Protein AF-0000000080304124 (afdb_homodimer)

Radius of gyration: 32.76 Å; Cα contacts (8 Å, |Δi|>4): 1963; chains: 2; bounding box: 152×89×114 Å

Nearest PDB structures (foldseek):
  5n1t-assembly1_A  TM=9.067E-01  e=3.310E-36  Thioalkalivibrio paradoxus ARh 1
  3vrd-assembly1_B  TM=9.019E-01  e=6.632E-35  Thermochromatium tepidum
  8dhk-assembly1_B  TM=8.134E-01  e=2.688E-25  Homo sapiens
  6oib-assembly1_A  TM=8.016E-01  e=7.015E-25  Homo sapiens
  3hyv-assembly1_A  TM=7.755E-01  e=7.352E-22  Aquifex aeolicus

InterPro domains:
  IPR023753 FAD/NAD(P)-binding domain [PF07992] (61-164)
  IPR036188 FAD/NAD(P)-binding domain superfamily [G3DSA:3.50.50.60] (61-379)
  IPR036188 FAD/NAD(P)-binding domain superfamily [G3DSA:3.50.50.60] (174-308)
  IPR036188 FAD/NAD(P)-binding domain superfamily [SSF51905] (61-391)
  IPR036188 FAD/NAD(P)-binding domain superfamily [SSF51905] (182-308)
  IPR049386 Sulfide dehydrogenase [flavocytochrome c] flavoprotein chain, central [PF21706] (197-297)
  IPR052541 Sulfide-quinone oxidoreductase [PTHR43755] (60-424)

Structure (mmCIF, N/CA/C/O backbone):
data_AF-0000000080304124-model_v1
#
loop_
_entity.id
_entity.type
_entity.pdbx_description
1 polymer 'Sulfide dehydrogenase'
#
loop_
_atom_site.group_PDB
_atom_site.id
_atom_site.type_symbol
_atom_site.label_atom_id
_atom_site.label_alt_id
_atom_site.label_comp_id
_atom_site.label_asym_id
_atom_site.label_entity_id
_atom_site.label_seq_id
_atom_site.pdbx_PDB_ins_code
_atom_site.Cartn_x
_atom_site.Cartn_y
_atom_site.Cartn_z
_atom_site.occupancy
_atom_site.B_iso_or_equiv
_atom_site.auth_seq_id
_atom_site.auth_comp_id
_atom_site.auth_asym_id
_atom_site.auth_atom_id
_atom_site.pdbx_PDB_model_num
ATOM 1 N N . MET A 1 1 ? -54.531 -46.344 76.938 1 23.44 1 MET A N 1
ATOM 2 C CA . MET A 1 1 ? -53.312 -47 77.438 1 23.44 1 MET A CA 1
ATOM 3 C C . MET A 1 1 ? -52.25 -47.125 76.312 1 23.44 1 MET A C 1
ATOM 5 O O . MET A 1 1 ? -51.469 -48.062 76.375 1 23.44 1 MET A O 1
ATOM 9 N N . ARG A 1 2 ? -52.5 -46.469 75.25 1 24.98 2 ARG A N 1
ATOM 10 C CA . ARG A 1 2 ? -52.188 -46.625 73.812 1 24.98 2 ARG A CA 1
ATOM 11 C C . ARG A 1 2 ? -50.719 -46.469 73.562 1 24.98 2 ARG A C 1
ATOM 13 O O . ARG A 1 2 ? -50.125 -45.438 73.875 1 24.98 2 ARG A O 1
ATOM 20 N N . PRO A 1 3 ? -50.031 -47.656 73.562 1 21.48 3 PRO A N 1
ATOM 21 C CA . PRO A 1 3 ? -48.656 -47.844 74 1 21.48 3 PRO A CA 1
ATOM 22 C C . PRO A 1 3 ? -47.656 -47.062 73.188 1 21.48 3 PRO A C 1
ATOM 24 O O . PRO A 1 3 ? -46.781 -46.375 73.688 1 21.48 3 PRO A O 1
ATOM 27 N N . ASP A 1 4 ? -47.219 -47.438 72.062 1 18.19 4 ASP A N 1
ATOM 28 C CA . ASP A 1 4 ? -46.094 -48.25 71.688 1 18.19 4 ASP A CA 1
ATOM 29 C C . ASP A 1 4 ? -45.031 -47.438 70.875 1 18.19 4 ASP A C 1
ATOM 31 O O . ASP A 1 4 ? -43.969 -47.938 70.625 1 18.19 4 ASP A O 1
ATOM 35 N N . ARG A 1 5 ? -45.344 -46.344 70.25 1 20.33 5 ARG A N 1
ATOM 36 C CA . ARG A 1 5 ? -44.812 -46.094 68.875 1 20.33 5 ARG A CA 1
ATOM 37 C C . ARG A 1 5 ? -43.375 -45.656 68.938 1 20.33 5 ARG A C 1
ATOM 39 O O . ARG A 1 5 ? -43.031 -44.562 68.5 1 20.33 5 ARG A O 1
ATOM 46 N N . ARG A 1 6 ? -42.656 -45.844 70.188 1 23.72 6 ARG A N 1
ATOM 47 C CA . ARG A 1 6 ? -41.469 -45.094 70.5 1 23.72 6 ARG A CA 1
ATOM 48 C C . ARG A 1 6 ? -40.406 -45.25 69.375 1 23.72 6 ARG A C 1
ATOM 50 O O . ARG A 1 6 ? -40.281 -46.312 68.812 1 23.72 6 ARG A O 1
ATOM 57 N N . ARG A 1 7 ? -39.656 -44.156 68.938 1 23.38 7 ARG A N 1
ATOM 58 C CA . ARG A 1 7 ? -38.906 -43.469 67.938 1 23.38 7 ARG A CA 1
ATOM 59 C C . ARG A 1 7 ? -37.5 -44 67.812 1 23.38 7 ARG A C 1
ATOM 61 O O . ARG A 1 7 ? -36.625 -43.656 68.562 1 23.38 7 ARG A O 1
ATOM 68 N N . LEU A 1 8 ? -37.281 -45.375 67.938 1 18.27 8 LEU A N 1
ATOM 69 C CA . LEU A 1 8 ? -35.906 -45.781 68.25 1 18.27 8 LEU A CA 1
ATOM 70 C C . LEU A 1 8 ? -34.938 -45.281 67.125 1 18.27 8 LEU A C 1
ATOM 72 O O . LEU A 1 8 ? -35.219 -45.469 65.938 1 18.27 8 LEU A O 1
ATOM 76 N N . VAL A 1 9 ? -33.875 -44.469 67.438 1 23.55 9 VAL A N 1
ATOM 77 C CA . VAL A 1 9 ? -32.844 -43.594 66.938 1 23.55 9 VAL A CA 1
ATOM 78 C C . VAL A 1 9 ? -31.703 -44.438 66.375 1 23.55 9 VAL A C 1
ATOM 80 O O . VAL A 1 9 ? -30.766 -43.906 65.75 1 23.55 9 VAL A O 1
ATOM 83 N N . ALA A 1 10 ? -31.906 -45.688 65.938 1 19.83 10 ALA A N 1
ATOM 84 C CA . ALA A 1 10 ? -30.656 -46.438 65.938 1 19.83 10 ALA A CA 1
ATOM 85 C C . ALA A 1 10 ? -29.641 -45.812 65 1 19.83 10 ALA A C 1
ATOM 87 O O . ALA A 1 10 ? -30.016 -45.188 64 1 19.83 10 ALA A O 1
ATOM 88 N N . ALA A 1 11 ? -28.344 -45.594 65.438 1 22.94 11 ALA A N 1
ATOM 89 C CA . ALA A 1 11 ? -27.047 -45 65.188 1 22.94 11 ALA A CA 1
ATOM 90 C C . ALA A 1 11 ? -26.359 -45.688 64 1 22.94 11 ALA A C 1
ATOM 92 O O . ALA A 1 11 ? -25.391 -46.438 64.188 1 22.94 11 ALA A O 1
ATOM 93 N N . LEU A 1 12 ? -27.078 -46.219 62.969 1 21.19 12 LEU A N 1
ATOM 94 C CA . LEU A 1 12 ? -26.312 -47.094 62.094 1 21.19 12 LEU A CA 1
ATOM 95 C C . LEU A 1 12 ? -25.078 -46.375 61.531 1 21.19 12 LEU A C 1
ATOM 97 O O . LEU A 1 12 ? -25.188 -45.281 61 1 21.19 12 LEU A O 1
ATOM 101 N N . ALA A 1 13 ? -23.797 -46.719 62.031 1 22.78 13 ALA A N 1
ATOM 102 C CA . ALA A 1 13 ? -22.406 -46.375 61.781 1 22.78 13 ALA A CA 1
ATOM 103 C C . ALA A 1 13 ? -21.984 -46.688 60.344 1 22.78 13 ALA A C 1
ATOM 105 O O . ALA A 1 13 ? -21.922 -47.844 59.969 1 22.78 13 ALA A O 1
ATOM 106 N N . ALA A 1 14 ? -22.625 -46.188 59.344 1 24.16 14 ALA A N 1
ATOM 107 C CA . ALA A 1 14 ? -22.312 -46.656 58 1 24.16 14 ALA A CA 1
ATOM 108 C C . ALA A 1 14 ? -20.844 -46.469 57.656 1 24.16 14 ALA A C 1
ATOM 110 O O . ALA A 1 14 ? -20.25 -45.438 58.031 1 24.16 14 ALA A O 1
ATOM 111 N N . GLY A 1 15 ? -20.078 -47.562 57.625 1 23.3 15 GLY A N 1
ATOM 112 C CA . GLY A 1 15 ? -18.672 -47.75 57.344 1 23.3 15 GLY A CA 1
ATOM 113 C C . GLY A 1 15 ? -18.188 -47 56.094 1 23.3 15 GLY A C 1
ATOM 114 O O . GLY A 1 15 ? -18.984 -46.719 55.219 1 23.3 15 GLY A O 1
ATOM 115 N N . PRO A 1 16 ? -17.047 -46.25 56.188 1 26.31 16 PRO A N 1
ATOM 116 C CA . PRO A 1 16 ? -16.484 -45.312 55.219 1 26.31 16 PRO A CA 1
ATOM 117 C C . PRO A 1 16 ? -16.078 -46 53.906 1 26.31 16 PRO A C 1
ATOM 119 O O . PRO A 1 16 ? -15.477 -47.062 53.906 1 26.31 16 PRO A O 1
ATOM 122 N N . GLY A 1 17 ? -17.094 -46.344 53 1 23.38 17 GLY A N 1
ATOM 123 C CA . GLY A 1 17 ? -16.672 -47 51.781 1 23.38 17 GLY A CA 1
ATOM 124 C C . GLY A 1 17 ? -15.523 -46.281 51.094 1 23.38 17 GLY A C 1
ATOM 125 O O . GLY A 1 17 ? -15.453 -45.031 51.094 1 23.38 17 GLY A O 1
ATOM 126 N N . LEU A 1 18 ? -14.297 -46.875 51.094 1 25.33 18 LEU A N 1
ATOM 127 C CA . LEU A 1 18 ? -13.023 -46.562 50.469 1 25.33 18 LEU A CA 1
ATOM 128 C C . LEU A 1 18 ? -13.203 -46.281 49 1 25.33 18 LEU A C 1
ATOM 130 O O . LEU A 1 18 ? -13.602 -47.188 48.25 1 25.33 18 LEU A O 1
ATOM 134 N N . LEU A 1 19 ? -13.961 -45.188 48.656 1 24.25 19 LEU A N 1
ATOM 135 C CA . LEU A 1 19 ? -14.023 -44.906 47.219 1 24.25 19 LEU A CA 1
ATOM 136 C C . LEU A 1 19 ? -12.625 -44.875 46.625 1 24.25 19 LEU A C 1
ATOM 138 O O . LEU A 1 19 ? -11.773 -44.094 47.031 1 24.25 19 LEU A O 1
ATOM 142 N N . ALA A 1 20 ? -12.055 -46.094 46.25 1 27.3 20 ALA A N 1
ATOM 143 C CA . ALA A 1 20 ? -10.82 -46.188 45.469 1 27.3 20 ALA A CA 1
ATOM 144 C C . ALA A 1 20 ? -10.859 -45.219 44.25 1 27.3 20 ALA A C 1
ATOM 146 O O . ALA A 1 20 ? -11.766 -45.312 43.438 1 27.3 20 ALA A O 1
ATOM 147 N N . GLY A 1 21 ? -10.555 -43.969 44.531 1 25.48 21 GLY A N 1
ATOM 148 C CA . GLY A 1 21 ? -10.445 -43 43.469 1 25.48 21 GLY A CA 1
ATOM 149 C C . GLY A 1 21 ? -9.703 -43.5 42.25 1 25.48 21 GLY A C 1
ATOM 150 O O . GLY A 1 21 ? -8.555 -43.938 42.375 1 25.48 21 GLY A O 1
ATOM 151 N N . CYS A 1 22 ? -10.453 -44.312 41.375 1 28.17 22 CYS A N 1
ATOM 152 C CA . CYS A 1 22 ? -9.797 -44.656 40.125 1 28.17 22 CYS A CA 1
ATOM 153 C C . CYS A 1 22 ? -9.141 -43.438 39.5 1 28.17 22 CYS A C 1
ATOM 155 O O . CYS A 1 22 ? -9.805 -42.438 39.219 1 28.17 22 CYS A O 1
ATOM 157 N N . ALA A 1 23 ? -7.934 -43.188 39.938 1 29.81 23 ALA A N 1
ATOM 158 C CA . ALA A 1 23 ? -7.129 -42.219 39.219 1 29.81 23 ALA A CA 1
ATOM 159 C C . ALA A 1 23 ? -7.207 -42.438 37.719 1 29.81 23 ALA A C 1
ATOM 161 O O . ALA A 1 23 ? -6.832 -43.5 37.219 1 29.81 23 ALA A O 1
ATOM 162 N N . VAL A 1 24 ? -8.328 -42 37.062 1 32.91 24 VAL A N 1
ATOM 163 C CA . VAL A 1 24 ? -8.242 -42.031 35.625 1 32.91 24 VAL A CA 1
ATOM 164 C C . VAL A 1 24 ? -6.879 -41.531 35.156 1 32.91 24 VAL A C 1
ATOM 166 O O . VAL A 1 24 ? -6.434 -40.469 35.594 1 32.91 24 VAL A O 1
ATOM 169 N N . PRO A 1 25 ? -6.023 -42.469 34.812 1 32.03 25 PRO A N 1
ATOM 170 C CA . PRO A 1 25 ? -4.723 -41.969 34.375 1 32.03 25 PRO A CA 1
ATOM 171 C C . PRO A 1 25 ? -4.848 -40.719 33.5 1 32.03 25 PRO A C 1
ATOM 173 O O . PRO A 1 25 ? -5.848 -40.531 32.781 1 32.03 25 PRO A O 1
ATOM 176 N N . VAL A 1 26 ? -4.402 -39.531 34.062 1 36.53 26 VAL A N 1
ATOM 177 C CA . VAL A 1 26 ? -4.195 -38.375 33.25 1 36.53 26 VAL A CA 1
ATOM 178 C C . VAL A 1 26 ? -3.605 -38.781 31.906 1 36.53 26 VAL A C 1
ATOM 180 O O . VAL A 1 26 ? -2.586 -39.469 31.844 1 36.53 26 VAL A O 1
ATOM 183 N N . PRO A 1 27 ? -4.57 -38.844 30.891 1 32.31 27 PRO A N 1
ATOM 184 C CA . PRO A 1 27 ? -3.953 -39.25 29.625 1 32.31 27 PRO A CA 1
ATOM 185 C C . PRO A 1 27 ? -2.586 -38.594 29.406 1 32.31 27 PRO A C 1
ATOM 187 O O . PRO A 1 27 ? -2.34 -37.469 29.906 1 32.31 27 PRO A O 1
ATOM 190 N N . ALA A 1 28 ? -1.519 -39.438 29.375 1 35.44 28 ALA A N 1
ATOM 191 C CA . ALA A 1 28 ? -0.162 -39.031 29.031 1 35.44 28 ALA A CA 1
ATOM 192 C C . ALA A 1 28 ? -0.179 -37.875 28.016 1 35.44 28 ALA A C 1
ATOM 194 O O . ALA A 1 28 ? -1.067 -37.812 27.172 1 35.44 28 ALA A O 1
ATOM 195 N N . SER A 1 29 ? 0.308 -36.719 28.438 1 35.69 29 SER A N 1
ATOM 196 C CA . SER A 1 29 ? 0.538 -35.594 27.547 1 35.69 29 SER A CA 1
ATOM 197 C C . SER A 1 29 ? 0.961 -36.062 26.156 1 35.69 29 SER A C 1
ATOM 199 O O . SER A 1 29 ? 1.807 -36.969 26.016 1 35.69 29 SER A O 1
ATOM 201 N N . PRO A 1 30 ? 0.06 -36.062 25.156 1 35.84 30 PRO A N 1
ATOM 202 C CA . PRO A 1 30 ? 0.56 -36.562 23.875 1 35.84 30 PRO A CA 1
ATOM 203 C C . PRO A 1 30 ? 2.031 -36.25 23.656 1 35.84 30 PRO A C 1
ATOM 205 O O . PRO A 1 30 ? 2.549 -35.281 24.219 1 35.84 30 PRO A O 1
ATOM 208 N N . PRO A 1 31 ? 2.869 -37.281 23.328 1 35.56 31 PRO A N 1
ATOM 209 C CA . PRO A 1 31 ? 4.289 -37.031 23.062 1 35.56 31 PRO A CA 1
ATOM 210 C C . PRO A 1 31 ? 4.551 -35.719 22.359 1 35.56 31 PRO A C 1
ATOM 212 O O . PRO A 1 31 ? 3.676 -35.188 21.656 1 35.56 31 PRO A O 1
ATOM 215 N N . ALA A 1 32 ? 5.48 -34.938 22.906 1 38.25 32 ALA A N 1
ATOM 216 C CA . ALA A 1 32 ? 5.988 -33.688 22.297 1 38.25 32 ALA A CA 1
ATOM 217 C C . ALA A 1 32 ? 6.203 -33.875 20.797 1 38.25 32 ALA A C 1
ATOM 219 O O . ALA A 1 32 ? 6.715 -34.906 20.344 1 38.25 32 ALA A O 1
ATOM 220 N N . ALA A 1 33 ? 5.414 -33.281 19.891 1 44.91 33 ALA A N 1
ATOM 221 C CA . ALA A 1 33 ? 5.648 -33.312 18.453 1 44.91 33 ALA A CA 1
ATOM 222 C C . ALA A 1 33 ? 7.141 -33.344 18.141 1 44.91 33 ALA A C 1
ATOM 224 O O . ALA A 1 33 ? 7.941 -32.75 18.859 1 44.91 33 ALA A O 1
ATOM 225 N N . PRO A 1 34 ? 7.707 -34.344 17.406 1 44.69 34 PRO A N 1
ATOM 226 C CA . PRO A 1 34 ? 9.133 -34.375 17.047 1 44.69 34 PRO A CA 1
ATOM 227 C C . PRO A 1 34 ? 9.648 -32.969 16.672 1 44.69 34 PRO A C 1
ATOM 229 O O . PRO A 1 34 ? 8.891 -32.156 16.172 1 44.69 34 PRO A O 1
ATOM 232 N N . VAL A 1 35 ? 10.836 -32.594 17.312 1 44.41 35 VAL A N 1
ATOM 233 C CA . VAL A 1 35 ? 11.547 -31.359 17.031 1 44.41 35 VAL A CA 1
ATOM 234 C C . VAL A 1 35 ? 11.742 -31.203 15.523 1 44.41 35 VAL A C 1
ATOM 236 O O . VAL A 1 35 ? 12.352 -32.062 14.875 1 44.41 35 VAL A O 1
ATOM 239 N N . PRO A 1 36 ? 10.922 -30.391 14.938 1 52.56 36 PRO A N 1
ATOM 240 C CA . PRO A 1 36 ? 11.109 -30.219 13.492 1 52.56 36 PRO A CA 1
ATOM 241 C C . PRO A 1 36 ? 12.57 -29.969 13.117 1 52.56 36 PRO A C 1
ATOM 243 O O . PRO A 1 36 ? 13.336 -29.453 13.93 1 52.56 36 PRO A O 1
ATOM 246 N N . PRO A 1 37 ? 13.141 -30.734 12.148 1 57.66 37 PRO A N 1
ATOM 247 C CA . PRO A 1 37 ? 14.484 -30.438 11.656 1 57.66 37 PRO A CA 1
ATOM 248 C C . PRO A 1 37 ? 14.773 -28.938 11.57 1 57.66 37 PRO A C 1
ATOM 250 O O . PRO A 1 37 ? 13.844 -28.125 11.516 1 57.66 37 PRO A O 1
ATOM 253 N N . PRO A 1 38 ? 16.125 -28.625 11.859 1 59.44 38 PRO A N 1
ATOM 254 C CA . PRO A 1 38 ? 16.5 -27.219 11.812 1 59.44 38 PRO A CA 1
ATOM 255 C C . PRO A 1 38 ? 16 -26.516 10.547 1 59.44 38 PRO A C 1
ATOM 257 O O . PRO A 1 38 ? 15.969 -27.125 9.477 1 59.44 38 PRO A O 1
ATOM 260 N N . ALA A 1 39 ? 15.469 -25.438 10.703 1 66.25 39 ALA A N 1
ATOM 261 C CA . ALA A 1 39 ? 14.922 -24.609 9.625 1 66.25 39 ALA A CA 1
ATOM 262 C C . ALA A 1 39 ? 15.969 -24.344 8.555 1 66.25 39 ALA A C 1
ATOM 264 O O . ALA A 1 39 ? 17.141 -24.109 8.859 1 66.25 39 ALA A O 1
ATOM 265 N N . PRO A 1 40 ? 15.688 -24.609 7.285 1 72 40 PRO A N 1
ATOM 266 C CA . PRO A 1 40 ? 16.609 -24.281 6.203 1 72 40 PRO A CA 1
ATOM 267 C C . PRO A 1 40 ? 17.031 -22.812 6.215 1 72 40 PRO A C 1
ATOM 269 O O . PRO A 1 40 ? 16.312 -21.969 6.762 1 72 40 PRO A O 1
ATOM 272 N N . PRO A 1 41 ? 18.281 -22.609 5.727 1 77.25 41 PRO A N 1
ATOM 273 C CA . PRO A 1 41 ? 18.734 -21.219 5.656 1 77.25 41 PRO A CA 1
ATOM 274 C C . PRO A 1 41 ? 17.812 -20.344 4.805 1 77.25 41 PRO A C 1
ATOM 276 O O . PRO A 1 41 ? 17.344 -20.781 3.75 1 77.25 41 PRO A O 1
ATOM 279 N N . ARG A 1 42 ? 17.562 -19.219 5.242 1 84.19 42 ARG A N 1
ATOM 280 C CA . ARG A 1 42 ? 16.719 -18.266 4.551 1 84.19 42 ARG A CA 1
ATOM 281 C C . ARG A 1 42 ? 17.484 -17.578 3.422 1 84.19 42 ARG A C 1
ATOM 283 O O . ARG A 1 42 ? 18.688 -17.328 3.541 1 84.19 42 ARG A O 1
ATOM 290 N N . PRO A 1 43 ? 16.734 -17.328 2.385 1 82.44 43 PRO A N 1
ATOM 291 C CA . PRO A 1 43 ? 17.344 -16.516 1.331 1 82.44 43 PRO A CA 1
ATOM 292 C C . PRO A 1 43 ? 17.844 -15.172 1.841 1 82.44 43 PRO A C 1
ATOM 294 O O . PRO A 1 43 ? 17.281 -14.617 2.783 1 82.44 43 PRO A O 1
ATOM 297 N N . PHE A 1 44 ? 18.828 -14.617 1.128 1 81.19 44 PHE A N 1
ATOM 298 C CA . PHE A 1 44 ? 19.547 -13.398 1.506 1 81.19 44 PHE A CA 1
ATOM 299 C C . PHE A 1 44 ? 18.594 -12.219 1.621 1 81.19 44 PHE A C 1
ATOM 301 O O . PHE A 1 44 ? 18.703 -11.406 2.537 1 81.19 44 PHE A O 1
ATOM 308 N N . MET A 1 45 ? 17.594 -12.156 0.871 1 82.12 45 MET A N 1
ATOM 309 C CA . MET A 1 45 ? 16.75 -10.969 0.776 1 82.12 45 MET A CA 1
ATOM 310 C C . MET A 1 45 ? 15.578 -11.062 1.756 1 82.12 45 MET A C 1
ATOM 312 O O . MET A 1 45 ? 14.75 -10.148 1.823 1 82.12 45 MET A O 1
ATOM 316 N N . ILE A 1 46 ? 15.508 -12.133 2.564 1 83.38 46 ILE A N 1
ATOM 317 C CA . ILE A 1 46 ? 14.461 -12.242 3.574 1 83.38 46 ILE A CA 1
ATOM 318 C C . ILE A 1 46 ? 14.977 -11.695 4.906 1 83.38 46 ILE A C 1
ATOM 320 O O . ILE A 1 46 ? 15.891 -12.258 5.504 1 83.38 46 ILE A O 1
ATOM 324 N N . GLY A 1 47 ? 14.367 -10.648 5.344 1 82 47 GLY A N 1
ATOM 325 C CA . GLY A 1 47 ? 14.766 -10.008 6.59 1 82 47 GLY A CA 1
ATOM 326 C C . GLY A 1 47 ? 14.156 -10.664 7.816 1 82 47 GLY A C 1
ATOM 327 O O . GLY A 1 47 ? 13.195 -11.43 7.703 1 82 47 GLY A O 1
ATOM 328 N N . SER A 1 48 ? 14.875 -10.438 8.953 1 83.12 48 SER A N 1
ATOM 329 C CA . SER A 1 48 ? 14.391 -10.836 10.266 1 83.12 48 SER A CA 1
ATOM 330 C C . SER A 1 48 ? 14.75 -9.797 11.32 1 83.12 48 SER A C 1
ATOM 332 O O . SER A 1 48 ? 15.844 -9.234 11.305 1 83.12 48 SER A O 1
ATOM 334 N N . PRO A 1 49 ? 13.75 -9.5 12.203 1 84.44 49 PRO A N 1
ATOM 335 C CA . PRO A 1 49 ? 13.984 -8.422 13.172 1 84.44 49 PRO A CA 1
ATOM 336 C C . PRO A 1 49 ? 15.266 -8.617 13.977 1 84.44 49 PRO A C 1
ATOM 338 O O . PRO A 1 49 ? 15.852 -7.648 14.453 1 84.44 49 PRO A O 1
ATOM 341 N N . GLY A 1 50 ? 15.789 -9.789 14.148 1 84.19 50 GLY A N 1
ATOM 342 C CA . GLY A 1 50 ? 16.938 -10.031 15.016 1 84.19 50 GLY A CA 1
ATOM 343 C C . GLY A 1 50 ? 18.266 -9.844 14.312 1 84.19 50 GLY A C 1
ATOM 344 O O . GLY A 1 50 ? 19.312 -9.906 14.938 1 84.19 50 GLY A O 1
ATOM 345 N N . GLN A 1 51 ? 18.172 -9.453 13.062 1 87.75 51 GLN A N 1
ATOM 346 C CA . GLN A 1 51 ? 19.406 -9.359 12.305 1 87.75 51 GLN A CA 1
ATOM 347 C C . GLN A 1 51 ? 19.672 -7.922 11.844 1 87.75 51 GLN A C 1
ATOM 349 O O . GLN A 1 51 ? 18.734 -7.109 11.789 1 87.75 51 GLN A O 1
ATOM 354 N N . ALA A 1 52 ? 20.984 -7.668 11.578 1 90.81 52 ALA A N 1
ATOM 355 C CA . ALA A 1 52 ? 21.328 -6.387 10.953 1 90.81 52 ALA A CA 1
ATOM 356 C C . ALA A 1 52 ? 20.812 -6.328 9.516 1 90.81 52 ALA A C 1
ATOM 358 O O . ALA A 1 52 ? 21.016 -7.262 8.742 1 90.81 52 ALA A O 1
ATOM 359 N N . LEU A 1 53 ? 20.047 -5.367 9.242 1 89.12 53 LEU A N 1
ATOM 360 C CA . LEU A 1 53 ? 19.531 -5.195 7.883 1 89.12 53 LEU A CA 1
ATOM 361 C C . LEU A 1 53 ? 20.672 -4.93 6.902 1 89.12 53 LEU A C 1
ATOM 363 O O . LEU A 1 53 ? 20.641 -5.41 5.766 1 89.12 53 LEU A O 1
ATOM 367 N N . MET A 1 54 ? 21.609 -4.117 7.348 1 83.38 54 MET A N 1
ATOM 368 C CA . MET A 1 54 ? 22.781 -3.793 6.555 1 83.38 54 MET A CA 1
ATOM 369 C C . MET A 1 54 ? 24.016 -3.637 7.445 1 83.38 54 MET A C 1
ATOM 371 O O . MET A 1 54 ? 23.922 -3.059 8.531 1 83.38 54 MET A O 1
ATOM 375 N N . PRO A 1 55 ? 25.078 -4.168 6.895 1 81.5 55 PRO A N 1
ATOM 376 C CA . PRO A 1 55 ? 26.297 -3.977 7.684 1 81.5 55 PRO A CA 1
ATOM 377 C C . PRO A 1 55 ? 26.734 -2.516 7.738 1 81.5 55 PRO A C 1
ATOM 379 O O . PRO A 1 55 ? 26.438 -1.739 6.828 1 81.5 55 PRO A O 1
ATOM 382 N N . ARG A 1 56 ? 27.328 -2.172 8.859 1 82.94 56 ARG A N 1
ATOM 383 C CA . ARG A 1 56 ? 27.859 -0.819 8.984 1 82.94 56 ARG A CA 1
ATOM 384 C C . ARG A 1 56 ? 29.141 -0.657 8.164 1 82.94 56 ARG A C 1
ATOM 386 O O . ARG A 1 56 ? 30.047 -1.479 8.258 1 82.94 56 ARG A O 1
ATOM 393 N N . GLY A 1 57 ? 29.047 0.24 7.27 1 82.25 57 GLY A N 1
ATOM 394 C CA . GLY A 1 57 ? 30.25 0.578 6.523 1 82.25 57 GLY A CA 1
ATOM 395 C C . GLY A 1 57 ? 31.016 1.744 7.121 1 82.25 57 GLY A C 1
ATOM 396 O O . GLY A 1 57 ? 30.781 2.121 8.273 1 82.25 57 GLY A O 1
ATOM 397 N N . SER A 1 58 ? 31.969 2.234 6.395 1 89.38 58 SER A N 1
ATOM 398 C CA . SER A 1 58 ? 32.812 3.35 6.84 1 89.38 58 SER A CA 1
ATOM 399 C C . SER A 1 58 ? 32.094 4.684 6.602 1 89.38 58 SER A C 1
ATOM 401 O O . SER A 1 58 ? 32.406 5.676 7.266 1 89.38 58 SER A O 1
ATOM 403 N N . ALA A 1 59 ? 31.188 4.723 5.777 1 94.19 59 ALA A N 1
ATOM 404 C CA . ALA A 1 59 ? 30.484 5.957 5.465 1 94.19 59 ALA A CA 1
ATOM 405 C C . ALA A 1 59 ? 29.469 6.301 6.559 1 94.19 59 ALA A C 1
ATOM 407 O O . ALA A 1 59 ? 28.859 5.41 7.148 1 94.19 59 ALA A O 1
ATOM 408 N N . PRO A 1 60 ? 29.438 7.613 6.844 1 97.25 60 PRO A N 1
ATOM 409 C CA . PRO A 1 60 ? 28.344 7.98 7.746 1 97.25 60 PRO A CA 1
ATOM 410 C C . PRO A 1 60 ? 26.969 7.57 7.207 1 97.25 60 PRO A C 1
ATOM 412 O O . PRO A 1 60 ? 26.734 7.66 6.004 1 97.25 60 PRO A O 1
ATOM 415 N N . ARG A 1 61 ? 26.172 7.098 8.062 1 97.75 61 ARG A N 1
ATOM 416 C CA . ARG A 1 61 ? 24.844 6.637 7.66 1 97.75 61 ARG A CA 1
ATOM 417 C C . ARG A 1 61 ? 23.766 7.555 8.203 1 97.75 61 ARG A C 1
ATOM 419 O O . ARG A 1 61 ? 23.719 7.824 9.406 1 97.75 61 ARG A O 1
ATOM 426 N N . VAL A 1 62 ? 22.906 8.023 7.316 1 98.75 62 VAL A N 1
ATOM 427 C CA . VAL A 1 62 ? 21.688 8.742 7.691 1 98.75 62 VAL A CA 1
ATOM 428 C C . VAL A 1 62 ? 20.469 7.883 7.406 1 98.75 62 VAL A C 1
ATOM 430 O O . VAL A 1 62 ? 20.266 7.426 6.277 1 98.75 62 VAL A O 1
ATOM 433 N N . VAL A 1 63 ? 19.656 7.609 8.414 1 98.75 63 VAL A N 1
ATOM 434 C CA . VAL A 1 63 ? 18.422 6.848 8.273 1 98.75 63 VAL A CA 1
ATOM 435 C C . VAL A 1 63 ? 17.219 7.797 8.305 1 98.75 63 VAL A C 1
ATOM 437 O O . VAL A 1 63 ? 17.109 8.625 9.203 1 98.75 63 VAL A O 1
ATOM 440 N N . VAL A 1 64 ? 16.438 7.777 7.281 1 98.94 64 VAL A N 1
ATOM 441 C CA . VAL A 1 64 ? 15.195 8.547 7.18 1 98.94 64 VAL A CA 1
ATOM 442 C C . VAL A 1 64 ? 14 7.621 7.375 1 98.94 64 VAL A C 1
ATOM 444 O O . VAL A 1 64 ? 13.789 6.691 6.59 1 98.94 64 VAL A O 1
ATOM 447 N N . CYS A 1 65 ? 13.203 7.852 8.414 1 98.81 65 CYS A N 1
ATOM 448 C CA . CYS A 1 65 ? 12.039 7.027 8.711 1 98.81 65 CYS A CA 1
ATOM 449 C C . CYS A 1 65 ? 10.75 7.738 8.32 1 98.81 65 CYS A C 1
ATOM 451 O O . CYS A 1 65 ? 10.352 8.711 8.961 1 98.81 65 CYS A O 1
ATOM 453 N N . GLY A 1 66 ? 10.07 7.18 7.34 1 98.44 66 GLY A N 1
ATOM 454 C CA . GLY A 1 66 ? 8.867 7.777 6.777 1 98.44 66 GLY A CA 1
ATOM 455 C C . GLY A 1 66 ? 9.086 8.367 5.395 1 98.44 66 GLY A C 1
ATOM 456 O O . GLY A 1 66 ? 9.922 9.266 5.223 1 98.44 66 GLY A O 1
ATOM 457 N N . GLY A 1 67 ? 8.312 7.895 4.457 1 98.25 67 GLY A N 1
ATOM 458 C CA . GLY A 1 67 ? 8.484 8.305 3.074 1 98.25 67 GLY A CA 1
ATOM 459 C C . GLY A 1 67 ? 7.402 9.258 2.598 1 98.25 67 GLY A C 1
ATOM 460 O O . GLY A 1 67 ? 6.945 9.164 1.457 1 98.25 67 GLY A O 1
ATOM 461 N N . GLY A 1 68 ? 6.898 10.148 3.465 1 98.12 68 GLY A N 1
ATOM 462 C CA . GLY A 1 68 ? 6.031 11.234 3.027 1 98.12 68 GLY A CA 1
ATOM 463 C C . GLY A 1 68 ? 6.785 12.359 2.34 1 98.12 68 GLY A C 1
ATOM 464 O O . GLY A 1 68 ? 7.93 12.18 1.918 1 98.12 68 GLY A O 1
ATOM 465 N N . TRP A 1 69 ? 6.176 13.5 2.221 1 98.56 69 TRP A N 1
ATOM 466 C CA . TRP A 1 69 ? 6.742 14.656 1.529 1 98.56 69 TRP A CA 1
ATOM 467 C C . TRP A 1 69 ? 8.07 15.062 2.152 1 98.56 69 TRP A C 1
ATOM 469 O O . TRP A 1 69 ? 9.031 15.359 1.439 1 98.56 69 TRP A O 1
ATOM 479 N N . GLY A 1 70 ? 8.125 15.07 3.447 1 98.81 70 GLY A N 1
ATOM 480 C CA . GLY A 1 70 ? 9.336 15.453 4.152 1 98.81 70 GLY A CA 1
ATOM 481 C C . GLY A 1 70 ? 10.461 14.445 4.008 1 98.81 70 GLY A C 1
ATOM 482 O O . GLY A 1 70 ? 11.578 14.805 3.646 1 98.81 70 GLY A O 1
ATOM 483 N N . GLY A 1 71 ? 10.148 13.156 4.266 1 98.88 71 GLY A N 1
ATOM 484 C CA . GLY A 1 71 ? 11.156 12.109 4.191 1 98.88 71 GLY A CA 1
ATOM 485 C C . GLY A 1 71 ? 11.773 11.977 2.814 1 98.88 71 GLY A C 1
ATOM 486 O O . GLY A 1 71 ? 12.992 11.852 2.686 1 98.88 71 GLY A O 1
ATOM 487 N N . LEU A 1 72 ? 10.938 12.023 1.806 1 98.81 72 LEU A N 1
ATOM 488 C CA . LEU A 1 72 ? 11.438 11.922 0.438 1 98.81 72 LEU A CA 1
ATOM 489 C C . LEU A 1 72 ? 12.383 13.078 0.116 1 98.81 72 LEU A C 1
ATOM 491 O O . LEU A 1 72 ? 13.453 12.875 -0.461 1 98.81 72 LEU A O 1
ATOM 495 N N . MET A 1 73 ? 11.977 14.266 0.491 1 98.81 73 MET A N 1
ATOM 496 C CA . MET A 1 73 ? 12.797 15.43 0.183 1 98.81 73 MET A CA 1
ATOM 497 C C . MET A 1 73 ? 14.102 15.406 0.975 1 98.81 73 MET A C 1
ATOM 499 O O . MET A 1 73 ? 15.156 15.789 0.463 1 98.81 73 MET A O 1
ATOM 503 N N . ALA A 1 74 ? 14.078 14.969 2.242 1 98.88 74 ALA A N 1
ATOM 504 C CA . ALA A 1 74 ? 15.297 14.844 3.043 1 98.88 74 ALA A CA 1
ATOM 505 C C . ALA A 1 74 ? 16.281 13.875 2.404 1 98.88 74 ALA A C 1
ATOM 507 O O . ALA A 1 74 ? 17.469 14.18 2.271 1 98.88 74 ALA A O 1
ATOM 508 N N . ALA A 1 75 ? 15.781 12.68 2.018 1 98.81 75 ALA A N 1
ATOM 509 C CA . ALA A 1 75 ? 16.641 11.664 1.405 1 98.81 75 ALA A CA 1
ATOM 510 C C . ALA A 1 75 ? 17.297 12.203 0.14 1 98.81 75 ALA A C 1
ATOM 512 O O . ALA A 1 75 ? 18.516 12.047 -0.048 1 98.81 75 ALA A O 1
ATOM 513 N N . LYS A 1 76 ? 16.5 12.867 -0.676 1 98.69 76 LYS A N 1
ATOM 514 C CA . LYS A 1 76 ? 17.031 13.422 -1.917 1 98.69 76 LYS A CA 1
ATOM 515 C C . LYS A 1 76 ? 18.078 14.492 -1.633 1 98.69 76 LYS A C 1
ATOM 517 O O . LYS A 1 76 ? 19.156 14.484 -2.23 1 98.69 76 LYS A O 1
ATOM 522 N N . THR A 1 77 ? 17.781 15.398 -0.72 1 98.81 77 THR A N 1
ATOM 523 C CA . THR A 1 77 ? 18.688 16.5 -0.388 1 98.81 77 THR A CA 1
ATOM 524 C C . THR A 1 77 ? 20.016 15.961 0.154 1 98.81 77 THR A C 1
ATOM 526 O O . THR A 1 77 ? 21.078 16.469 -0.196 1 98.81 77 THR A O 1
ATOM 529 N N . LEU A 1 78 ? 19.938 14.969 0.97 1 98.81 78 LEU A N 1
ATOM 530 C CA . LEU A 1 78 ? 21.141 14.359 1.547 1 98.81 78 LEU A CA 1
ATOM 531 C C . LEU A 1 78 ? 22.016 13.75 0.46 1 98.81 78 LEU A C 1
ATOM 533 O O . LEU A 1 78 ? 23.234 13.859 0.508 1 98.81 78 LEU A O 1
ATOM 537 N N . ARG A 1 79 ? 21.391 13.125 -0.501 1 98.25 79 ARG A N 1
ATOM 538 C CA . ARG A 1 79 ? 22.172 12.531 -1.586 1 98.25 79 ARG A CA 1
ATOM 539 C C . ARG A 1 79 ? 22.844 13.609 -2.428 1 98.25 79 ARG A C 1
ATOM 541 O O . ARG A 1 79 ? 23.953 13.414 -2.928 1 98.25 79 ARG A O 1
ATOM 548 N N . GLN A 1 80 ? 22.219 14.703 -2.525 1 98.12 80 GLN A N 1
ATOM 549 C CA . GLN A 1 80 ? 22.734 15.812 -3.326 1 98.12 80 GLN A CA 1
ATOM 550 C C . GLN A 1 80 ? 23.844 16.562 -2.582 1 98.12 80 GLN A C 1
ATOM 552 O O . GLN A 1 80 ? 24.844 16.953 -3.178 1 98.12 80 GLN A O 1
ATOM 557 N N . GLN A 1 81 ? 23.672 16.703 -1.3 1 98.44 81 GLN A N 1
ATOM 558 C CA . GLN A 1 81 ? 24.531 17.625 -0.574 1 98.44 81 GLN A CA 1
ATOM 559 C C . GLN A 1 81 ? 25.547 16.875 0.288 1 98.44 81 GLN A C 1
ATOM 561 O O . GLN A 1 81 ? 26.531 17.453 0.759 1 98.44 81 GLN A O 1
ATOM 566 N N . ALA A 1 82 ? 25.344 15.625 0.486 1 98.19 82 ALA A N 1
ATOM 567 C CA . ALA A 1 82 ? 26.281 14.773 1.221 1 98.19 82 ALA A CA 1
ATOM 568 C C . ALA A 1 82 ? 26.5 13.445 0.5 1 98.19 82 ALA A C 1
ATOM 570 O O . ALA A 1 82 ? 26.219 12.375 1.058 1 98.19 82 ALA A O 1
ATOM 571 N N . PRO A 1 83 ? 27.062 13.477 -0.663 1 96.19 83 PRO A N 1
ATOM 572 C CA . PRO A 1 83 ? 27.219 12.258 -1.465 1 96.19 83 PRO A CA 1
ATOM 573 C C . PRO A 1 83 ? 28.062 11.195 -0.775 1 96.19 83 PRO A C 1
ATOM 575 O O . PRO A 1 83 ? 28.016 10.023 -1.154 1 96.19 83 PRO A O 1
ATOM 578 N N . GLN A 1 84 ? 28.75 11.547 0.242 1 95.44 84 GLN A N 1
ATOM 579 C CA . GLN A 1 84 ? 29.594 10.602 0.967 1 95.44 84 GLN A CA 1
ATOM 580 C C . GLN A 1 84 ? 28.766 9.766 1.936 1 95.44 84 GLN A C 1
ATOM 582 O O . GLN A 1 84 ? 29.234 8.742 2.439 1 95.44 84 GLN A O 1
ATOM 587 N N . ALA A 1 85 ? 27.609 10.172 2.27 1 97.44 85 ALA A N 1
ATOM 588 C CA . ALA A 1 85 ? 26.781 9.492 3.268 1 97.44 85 ALA A CA 1
ATOM 589 C C . ALA A 1 85 ? 25.969 8.359 2.637 1 97.44 85 ALA A C 1
ATOM 591 O O . ALA A 1 85 ? 25.547 8.469 1.488 1 97.44 85 ALA A O 1
ATOM 592 N N . GLU A 1 86 ? 25.844 7.297 3.363 1 96.88 86 GLU A N 1
ATOM 593 C CA . GLU A 1 86 ? 24.828 6.289 3.059 1 96.88 86 GLU A CA 1
ATOM 594 C C . GLU A 1 86 ? 23.453 6.723 3.559 1 96.88 86 GLU A C 1
ATOM 596 O O . GLU A 1 86 ? 23.266 6.957 4.754 1 96.88 86 GLU A O 1
ATOM 601 N N . VAL A 1 87 ? 22.547 6.898 2.643 1 98.19 87 VAL A N 1
ATOM 602 C CA . VAL A 1 87 ? 21.203 7.332 3.01 1 98.19 87 VAL A CA 1
ATOM 603 C C . VAL A 1 87 ? 20.219 6.172 2.842 1 98.19 87 VAL A C 1
ATOM 605 O O . VAL A 1 87 ? 20.156 5.559 1.773 1 98.19 87 VAL A O 1
ATOM 608 N N . VAL A 1 88 ? 19.469 5.809 3.902 1 97.94 88 VAL A N 1
ATOM 609 C CA . VAL A 1 88 ? 18.484 4.727 3.887 1 97.94 88 VAL A CA 1
ATOM 610 C C . VAL A 1 88 ? 17.109 5.273 4.242 1 97.94 88 VAL A C 1
ATOM 612 O O . VAL A 1 88 ? 16.922 5.871 5.309 1 97.94 88 VAL A O 1
ATOM 615 N N . LEU A 1 89 ? 16.156 5.129 3.342 1 98.56 89 LEU A N 1
ATOM 616 C CA . LEU A 1 89 ? 14.773 5.496 3.602 1 98.56 89 LEU A CA 1
ATOM 617 C C . LEU A 1 89 ? 13.953 4.273 4.004 1 98.56 89 LEU A C 1
ATOM 619 O O . LEU A 1 89 ? 13.914 3.281 3.271 1 98.56 89 LEU A O 1
ATOM 623 N N . LEU A 1 90 ? 13.344 4.324 5.164 1 98.19 90 LEU A N 1
ATOM 624 C CA . LEU A 1 90 ? 12.445 3.291 5.66 1 98.19 90 LEU A CA 1
ATOM 625 C C . LEU A 1 90 ? 10.992 3.723 5.527 1 98.19 90 LEU A C 1
ATOM 627 O O . LEU A 1 90 ? 10.609 4.797 5.996 1 98.19 90 LEU A O 1
ATOM 631 N N . GLU A 1 91 ? 10.188 2.984 4.84 1 97.12 91 GLU A N 1
ATOM 632 C CA . GLU A 1 91 ? 8.773 3.27 4.629 1 97.12 91 GLU A CA 1
ATOM 633 C C . GLU A 1 91 ? 7.957 1.981 4.555 1 97.12 91 GLU A C 1
ATOM 635 O O . GLU A 1 91 ? 8.375 1.012 3.918 1 97.12 91 GLU A O 1
ATOM 640 N N . ARG A 1 92 ? 6.785 1.991 5.23 1 94 92 ARG A N 1
ATOM 641 C CA . ARG A 1 92 ? 6.004 0.765 5.348 1 94 92 ARG A CA 1
ATOM 642 C C . ARG A 1 92 ? 5.238 0.48 4.059 1 94 92 ARG A C 1
ATOM 644 O O . ARG A 1 92 ? 4.969 -0.678 3.732 1 94 92 ARG A O 1
ATOM 651 N N . ASN A 1 93 ? 4.887 1.499 3.354 1 93.12 93 ASN A N 1
ATOM 652 C CA . ASN A 1 93 ? 4.086 1.327 2.145 1 93.12 93 ASN A CA 1
ATOM 653 C C . ASN A 1 93 ? 4.965 1.164 0.909 1 93.12 93 ASN A C 1
ATOM 655 O O . ASN A 1 93 ? 6.086 1.68 0.865 1 93.12 93 ASN A O 1
ATOM 659 N N . PRO A 1 94 ? 4.465 0.482 -0.112 1 92.75 94 PRO A N 1
ATOM 660 C CA . PRO A 1 94 ? 5.238 0.354 -1.35 1 92.75 94 PRO A CA 1
ATOM 661 C C . PRO A 1 94 ? 5 1.513 -2.316 1 92.75 94 PRO A C 1
ATOM 663 O O . PRO A 1 94 ? 5.793 1.726 -3.236 1 92.75 94 PRO A O 1
ATOM 666 N N . VAL A 1 95 ? 3.879 2.23 -2.094 1 93.62 95 VAL A N 1
ATOM 667 C CA . VAL A 1 95 ? 3.477 3.273 -3.033 1 93.62 95 VAL A CA 1
ATOM 668 C C . VAL A 1 95 ? 3.252 4.586 -2.283 1 93.62 95 VAL A C 1
ATOM 670 O O . VAL A 1 95 ? 2.6 4.605 -1.237 1 93.62 95 VAL A O 1
ATOM 673 N N . PHE A 1 96 ? 3.912 5.613 -2.793 1 96.44 96 PHE A N 1
ATOM 674 C CA . PHE A 1 96 ? 3.594 6.965 -2.348 1 96.44 96 PHE A CA 1
ATOM 675 C C . PHE A 1 96 ? 2.246 7.414 -2.9 1 96.44 96 PHE A C 1
ATOM 677 O O . PHE A 1 96 ? 1.952 7.207 -4.078 1 96.44 96 PHE A O 1
ATOM 684 N N . PHE A 1 97 ? 1.384 7.938 -2.1 1 95.5 97 PHE A N 1
ATOM 685 C CA . PHE A 1 97 ? 0.106 8.547 -2.451 1 95.5 97 PHE A CA 1
ATOM 686 C C . PHE A 1 97 ? 0.008 9.961 -1.893 1 95.5 97 PHE A C 1
ATOM 688 O O . PHE A 1 97 ? 0.137 10.164 -0.684 1 95.5 97 PHE A O 1
ATOM 695 N N . SER A 1 98 ? -0.237 10.938 -2.713 1 97.44 98 SER A N 1
ATOM 696 C CA . SER A 1 98 ? -0.187 12.336 -2.291 1 97.44 98 SER A CA 1
ATOM 697 C C . SER A 1 98 ? -1.514 12.781 -1.686 1 97.44 98 SER A C 1
ATOM 699 O O . SER A 1 98 ? -2.564 12.648 -2.318 1 97.44 98 SER A O 1
ATOM 701 N N . CYS A 1 99 ? -1.459 13.359 -0.521 1 97.25 99 CYS A N 1
ATOM 702 C CA . CYS A 1 99 ? -2.633 14.016 0.041 1 97.25 99 CYS A CA 1
ATOM 703 C C . CYS A 1 99 ? -2.895 15.352 -0.649 1 97.25 99 CYS A C 1
ATOM 705 O O . CYS A 1 99 ? -4.027 15.641 -1.037 1 97.25 99 CYS A O 1
ATOM 707 N N . PRO A 1 100 ? -1.805 16.172 -0.792 1 97.44 100 PRO A N 1
ATOM 708 C CA . PRO A 1 100 ? -2.025 17.328 -1.661 1 97.44 100 PRO A CA 1
ATOM 709 C C . PRO A 1 100 ? -2.596 16.938 -3.023 1 97.44 100 PRO A C 1
ATOM 711 O O . PRO A 1 100 ? -2.176 15.945 -3.613 1 97.44 100 PRO A O 1
ATOM 714 N N . ILE A 1 101 ? -3.596 17.594 -3.518 1 97.69 101 ILE A N 1
ATOM 715 C CA . ILE A 1 101 ? -4.273 17.422 -4.797 1 97.69 101 ILE A CA 1
ATOM 716 C C . ILE A 1 101 ? -5.305 16.312 -4.691 1 97.69 101 ILE A C 1
ATOM 718 O O . ILE A 1 101 ? -6.105 16.109 -5.609 1 97.69 101 ILE A O 1
ATOM 722 N N . SER A 1 102 ? -5.41 15.594 -3.541 1 97.62 102 SER A N 1
ATOM 723 C CA . SER A 1 102 ? -6.273 14.414 -3.438 1 97.62 102 SER A CA 1
ATOM 724 C C . SER A 1 102 ? -7.746 14.812 -3.477 1 97.62 102 SER A C 1
ATOM 726 O O . SER A 1 102 ? -8.594 14.008 -3.867 1 97.62 102 SER A O 1
ATOM 728 N N . ASN A 1 103 ? -8.125 16.062 -3.021 1 98.25 103 ASN A N 1
ATOM 729 C CA . ASN A 1 103 ? -9.516 16.5 -3.143 1 98.25 103 ASN A CA 1
ATOM 730 C C . ASN A 1 103 ? -9.938 16.609 -4.605 1 98.25 103 ASN A C 1
ATOM 732 O O . ASN A 1 103 ? -11.086 16.312 -4.945 1 98.25 103 ASN A O 1
ATOM 736 N N . LYS A 1 104 ? -9.008 17.078 -5.488 1 98.25 104 LYS A N 1
ATOM 737 C CA . LYS A 1 104 ? -9.273 17.109 -6.926 1 98.25 104 LYS A CA 1
ATOM 738 C C . LYS A 1 104 ? -9.359 15.695 -7.496 1 98.25 104 LYS A C 1
ATOM 740 O O . LYS A 1 104 ? -10.18 15.43 -8.383 1 98.25 104 LYS A O 1
ATOM 745 N N . TRP A 1 105 ? -8.5 14.805 -6.984 1 96.94 105 TRP A N 1
ATOM 746 C CA . TRP A 1 105 ? -8.547 13.398 -7.359 1 96.94 105 TRP A CA 1
ATOM 747 C C . TRP A 1 105 ? -9.875 12.766 -6.953 1 96.94 105 TRP A C 1
ATOM 749 O O . TRP A 1 105 ? -10.453 11.992 -7.707 1 96.94 105 TRP A O 1
ATOM 759 N N . LEU A 1 106 ? -10.406 13.148 -5.812 1 97.31 106 LEU A N 1
ATOM 760 C CA . LEU A 1 106 ? -11.633 12.609 -5.238 1 97.31 106 LEU A CA 1
ATOM 761 C C . LEU A 1 106 ? -12.797 12.773 -6.203 1 97.31 106 LEU A C 1
ATOM 763 O O . LEU A 1 106 ? -13.648 11.891 -6.309 1 97.31 106 LEU A O 1
ATOM 767 N N . VAL A 1 107 ? -12.828 13.875 -6.957 1 97.44 107 VAL A N 1
ATOM 768 C CA . VAL A 1 107 ? -13.945 14.18 -7.848 1 97.44 107 VAL A CA 1
ATOM 769 C C . VAL A 1 107 ? -13.516 13.984 -9.297 1 97.44 107 VAL A C 1
ATOM 771 O O . VAL A 1 107 ? -14.07 14.609 -10.203 1 97.44 107 VAL A O 1
ATOM 774 N N . ASP A 1 108 ? -12.383 13.281 -9.57 1 94.5 108 ASP A N 1
ATOM 775 C CA . ASP A 1 108 ? -11.945 12.758 -10.859 1 94.5 108 ASP A CA 1
ATOM 776 C C . ASP A 1 108 ? -11.367 13.875 -11.734 1 94.5 108 ASP A C 1
ATOM 778 O O . ASP A 1 108 ? -11.469 13.812 -12.961 1 94.5 108 ASP A O 1
ATOM 782 N N . MET A 1 109 ? -10.852 14.906 -11.117 1 95.81 109 MET A N 1
ATOM 783 C CA . MET A 1 109 ? -10.211 15.945 -11.914 1 95.81 109 MET A CA 1
ATOM 784 C C . MET A 1 109 ? -8.82 15.508 -12.367 1 95.81 109 MET A C 1
ATOM 786 O O . MET A 1 109 ? -8.297 16.016 -13.352 1 95.81 109 MET A O 1
ATOM 790 N N . VAL A 1 110 ? -8.172 14.617 -11.562 1 93.81 110 VAL A N 1
ATOM 791 C CA . VAL A 1 110 ? -6.906 13.992 -11.93 1 93.81 110 VAL A CA 1
ATOM 792 C C . VAL A 1 110 ? -6.973 12.492 -11.672 1 93.81 110 VAL A C 1
ATOM 794 O O . VAL A 1 110 ? -7.816 12.023 -10.898 1 93.81 110 VAL A O 1
ATOM 797 N N . ASP A 1 111 ? -6.102 11.773 -12.344 1 88.69 111 ASP A N 1
ATOM 798 C CA . ASP A 1 111 ? -6.102 10.32 -12.203 1 88.69 111 ASP A CA 1
ATOM 799 C C . ASP A 1 111 ? -5.059 9.867 -11.188 1 88.69 111 ASP A C 1
ATOM 801 O O . ASP A 1 111 ? -4.301 10.68 -10.664 1 88.69 111 ASP A O 1
ATOM 805 N N . ASP A 1 112 ? -5.051 8.586 -10.898 1 87.19 112 ASP A N 1
ATOM 806 C CA . ASP A 1 112 ? -4.172 7.965 -9.906 1 87.19 112 ASP A CA 1
ATOM 807 C C . ASP A 1 112 ? -2.705 8.211 -10.25 1 87.19 112 ASP A C 1
ATOM 809 O O . ASP A 1 112 ? -1.883 8.422 -9.359 1 87.19 112 ASP A O 1
ATOM 813 N N . SER A 1 113 ? -2.373 8.172 -11.469 1 86 113 SER A N 1
ATOM 814 C CA . SER A 1 113 ? -0.979 8.281 -11.891 1 86 113 SER A CA 1
ATOM 815 C C . SER A 1 113 ? -0.405 9.656 -11.547 1 86 113 SER A C 1
ATOM 817 O O . SER A 1 113 ? 0.811 9.812 -11.422 1 86 113 SER A O 1
ATOM 819 N N . PHE A 1 114 ? -1.312 10.617 -11.359 1 90.38 114 PHE A N 1
ATOM 820 C CA . PHE A 1 114 ? -0.869 11.969 -11.062 1 90.38 114 PHE A CA 1
ATOM 821 C C . PHE A 1 114 ? -0.4 12.086 -9.617 1 90.38 114 PHE A C 1
ATOM 823 O O . PHE A 1 114 ? 0.486 12.883 -9.312 1 90.38 114 PHE A O 1
ATOM 830 N N . ILE A 1 115 ? -0.907 11.211 -8.734 1 93.62 115 ILE A N 1
ATOM 831 C CA . ILE A 1 115 ? -0.65 11.461 -7.32 1 93.62 115 ILE A CA 1
ATOM 832 C C . ILE A 1 115 ? 0.013 10.242 -6.691 1 93.62 115 ILE A C 1
ATOM 834 O O . ILE A 1 115 ? 0.137 10.156 -5.469 1 93.62 115 ILE A O 1
ATOM 838 N N . THR A 1 116 ? 0.41 9.227 -7.477 1 92.69 116 THR A N 1
ATOM 839 C CA . THR A 1 116 ? 1.042 8.023 -6.945 1 92.69 116 THR A CA 1
ATOM 840 C C . THR A 1 116 ? 2.432 7.836 -7.547 1 92.69 116 THR A C 1
ATOM 842 O O . THR A 1 116 ? 2.656 8.148 -8.719 1 92.69 116 THR A O 1
ATOM 845 N N . HIS A 1 117 ? 3.395 7.293 -6.738 1 93.44 117 HIS A N 1
ATOM 846 C CA . HIS A 1 117 ? 4.75 6.973 -7.176 1 93.44 117 HIS A CA 1
ATOM 847 C C . HIS A 1 117 ? 5.281 5.734 -6.465 1 93.44 117 HIS A C 1
ATOM 849 O O . HIS A 1 117 ? 4.91 5.465 -5.32 1 93.44 117 HIS A O 1
ATOM 855 N N . ASP A 1 118 ? 6.145 4.93 -7.141 1 93.19 118 ASP A N 1
ATOM 856 C CA . ASP A 1 118 ? 6.844 3.779 -6.578 1 93.19 118 ASP A CA 1
ATOM 857 C C . ASP A 1 118 ? 8.078 4.215 -5.793 1 93.19 118 ASP A C 1
ATOM 859 O O . ASP A 1 118 ? 9.023 4.758 -6.363 1 93.19 118 ASP A O 1
ATOM 863 N N . TYR A 1 119 ? 8.133 3.871 -4.535 1 96 119 TYR A N 1
ATOM 864 C CA . TYR A 1 119 ? 9.242 4.297 -3.693 1 96 119 TYR A CA 1
ATOM 865 C C . TYR A 1 119 ? 10.57 3.744 -4.211 1 96 119 TYR A C 1
ATOM 867 O O . TYR A 1 119 ? 11.594 4.43 -4.172 1 96 119 TYR A O 1
ATOM 875 N N . LEU A 1 120 ? 10.547 2.49 -4.613 1 94.06 120 LEU A N 1
ATOM 876 C CA . LEU A 1 120 ? 11.789 1.854 -5.051 1 94.06 120 LEU A CA 1
ATOM 877 C C . LEU A 1 120 ? 12.336 2.537 -6.297 1 94.06 120 LEU A C 1
ATOM 879 O O . LEU A 1 120 ? 13.539 2.809 -6.383 1 94.06 120 LEU A O 1
ATOM 883 N N . ALA A 1 121 ? 11.469 2.863 -7.242 1 92.31 121 ALA A N 1
ATOM 884 C CA . ALA A 1 121 ? 11.891 3.553 -8.453 1 92.31 121 ALA A CA 1
ATOM 885 C C . ALA A 1 121 ? 12.484 4.922 -8.133 1 92.31 121 ALA A C 1
ATOM 887 O O . ALA A 1 121 ? 13.516 5.312 -8.688 1 92.31 121 ALA A O 1
ATOM 888 N N . VAL A 1 122 ? 11.836 5.645 -7.207 1 95.06 122 VAL A N 1
ATOM 889 C CA . VAL A 1 122 ? 12.281 6.973 -6.812 1 95.06 122 VAL A CA 1
ATOM 890 C C . VAL A 1 122 ? 13.656 6.883 -6.148 1 95.06 122 VAL A C 1
ATOM 892 O O . VAL A 1 122 ? 14.539 7.695 -6.422 1 95.06 122 VAL A O 1
ATOM 895 N N . SER A 1 123 ? 13.828 5.875 -5.301 1 96.31 123 SER A N 1
ATOM 896 C CA . SER A 1 123 ? 15.094 5.703 -4.586 1 96.31 123 SER A CA 1
ATOM 897 C C . SER A 1 123 ? 16.234 5.441 -5.551 1 96.31 123 SER A C 1
ATOM 899 O O . SER A 1 123 ? 17.344 5.949 -5.359 1 96.31 123 SER A O 1
ATOM 901 N N . GLN A 1 124 ? 16.031 4.637 -6.574 1 92.25 124 GLN A N 1
ATOM 902 C CA . GLN A 1 124 ? 17.047 4.336 -7.574 1 92.25 124 GLN A CA 1
ATOM 903 C C . GLN A 1 124 ? 17.438 5.586 -8.359 1 92.25 124 GLN A C 1
ATOM 905 O O . GLN A 1 124 ? 18.609 5.793 -8.664 1 92.25 124 GLN A O 1
ATOM 910 N N . ARG A 1 125 ? 16.484 6.398 -8.648 1 91.75 125 ARG A N 1
ATOM 911 C CA . ARG A 1 125 ? 16.719 7.625 -9.398 1 91.75 125 ARG A CA 1
ATOM 912 C C . ARG A 1 125 ? 17.625 8.578 -8.617 1 91.75 125 ARG A C 1
ATOM 914 O O . ARG A 1 125 ? 18.5 9.227 -9.195 1 91.75 125 ARG A O 1
ATOM 921 N N . HIS A 1 126 ? 17.406 8.672 -7.309 1 95.75 126 HIS A N 1
ATOM 922 C CA . HIS A 1 126 ? 18.109 9.688 -6.52 1 95.75 126 HIS A CA 1
ATOM 923 C C . HIS A 1 126 ? 19.297 9.086 -5.781 1 95.75 126 HIS A C 1
ATOM 925 O O . HIS A 1 126 ? 20.078 9.805 -5.16 1 95.75 126 HIS A O 1
ATOM 931 N N . GLY A 1 127 ? 19.422 7.781 -5.766 1 94.44 127 GLY A N 1
ATOM 932 C CA . GLY A 1 127 ? 20.641 7.133 -5.305 1 94.44 127 GLY A CA 1
ATOM 933 C C . GLY A 1 127 ? 20.672 6.91 -3.803 1 94.44 127 GLY A C 1
ATOM 934 O O . GLY A 1 127 ? 21.703 7.078 -3.162 1 94.44 127 GLY A O 1
ATOM 935 N N . TYR A 1 128 ? 19.578 6.684 -3.168 1 96.31 128 TYR A N 1
ATOM 936 C CA . TYR A 1 128 ? 19.547 6.23 -1.782 1 96.31 128 TYR A CA 1
ATOM 937 C C . TYR A 1 128 ? 18.922 4.844 -1.68 1 96.31 128 TYR A C 1
ATOM 939 O O . TYR A 1 128 ? 18.375 4.328 -2.66 1 96.31 128 TYR A O 1
ATOM 947 N N . LEU A 1 129 ? 19.062 4.18 -0.512 1 95 129 LEU A N 1
ATOM 948 C CA . LEU A 1 129 ? 18.5 2.854 -0.292 1 95 129 LEU A CA 1
ATOM 949 C C . LEU A 1 129 ? 17.094 2.953 0.295 1 95 129 LEU A C 1
ATOM 951 O O . LEU A 1 129 ? 16.859 3.717 1.235 1 95 129 LEU A O 1
ATOM 955 N N . TYR A 1 130 ? 16.203 2.25 -0.367 1 96.25 130 TYR A N 1
ATOM 956 C CA . TYR A 1 130 ? 14.836 2.121 0.135 1 96.25 130 TYR A CA 1
ATOM 957 C C . TYR A 1 130 ? 14.586 0.722 0.687 1 96.25 130 TYR A C 1
ATOM 959 O O . TYR A 1 130 ? 14.914 -0.274 0.037 1 96.25 130 TYR A O 1
ATOM 967 N N . VAL A 1 131 ? 13.984 0.672 1.93 1 94.31 131 VAL A N 1
ATOM 968 C CA . VAL A 1 131 ? 13.555 -0.585 2.529 1 94.31 131 VAL A CA 1
ATOM 969 C C . VAL A 1 131 ? 12.086 -0.486 2.934 1 94.31 131 VAL A C 1
ATOM 971 O O . VAL A 1 131 ? 11.711 0.38 3.729 1 94.31 131 VAL A O 1
ATOM 974 N N . GLN A 1 132 ? 11.266 -1.327 2.312 1 92.44 132 GLN A N 1
ATOM 975 C CA . GLN A 1 132 ? 9.891 -1.431 2.789 1 92.44 132 GLN A CA 1
ATOM 976 C C . GLN A 1 132 ? 9.828 -2.172 4.121 1 92.44 132 GLN A C 1
ATOM 978 O O . GLN A 1 132 ? 10.055 -3.383 4.176 1 92.44 132 GLN A O 1
ATOM 983 N N . CYS A 1 133 ? 9.5 -1.458 5.16 1 93.75 133 CYS A N 1
ATOM 984 C CA . CYS A 1 133 ? 9.445 -2.064 6.488 1 93.75 133 CYS A CA 1
ATOM 985 C C . CYS A 1 133 ? 8.68 -1.179 7.461 1 93.75 133 CYS A C 1
ATOM 987 O O . CYS A 1 133 ? 8.398 -0.019 7.16 1 93.75 133 CYS A O 1
ATOM 989 N N . SER A 1 134 ? 8.328 -1.791 8.547 1 94.31 134 SER A N 1
ATOM 990 C CA . SER A 1 134 ? 7.773 -1.049 9.672 1 94.31 134 SER A CA 1
ATOM 991 C C . SER A 1 134 ? 8.82 -0.835 10.766 1 94.31 134 SER A C 1
ATOM 993 O O . SER A 1 134 ? 9.492 -1.782 11.18 1 94.31 134 SER A O 1
ATOM 995 N N . VAL A 1 135 ? 8.961 0.419 11.141 1 96.06 135 VAL A N 1
ATOM 996 C CA . VAL A 1 135 ? 9.812 0.696 12.289 1 96.06 135 VAL A CA 1
ATOM 997 C C . VAL A 1 135 ? 9.086 0.312 13.578 1 96.06 135 VAL A C 1
ATOM 999 O O . VAL A 1 135 ? 7.965 0.759 13.82 1 96.06 135 VAL A O 1
ATOM 1002 N N . THR A 1 136 ? 9.758 -0.503 14.375 1 94.06 136 THR A N 1
ATOM 1003 C CA . THR A 1 136 ? 9.078 -1.017 15.555 1 94.06 136 THR A CA 1
ATOM 1004 C C . THR A 1 136 ? 9.633 -0.376 16.828 1 94.06 136 THR A C 1
ATOM 1006 O O . THR A 1 136 ? 8.977 -0.369 17.859 1 94.06 136 THR A O 1
ATOM 1009 N N . ARG A 1 137 ? 10.836 0.125 16.734 1 95.25 137 ARG A N 1
ATOM 1010 C CA . ARG A 1 137 ? 11.484 0.745 17.875 1 95.25 137 ARG A CA 1
ATOM 1011 C C . ARG A 1 137 ? 12.711 1.545 17.453 1 95.25 137 ARG A C 1
ATOM 1013 O O . ARG A 1 137 ? 13.461 1.121 16.562 1 95.25 137 ARG A O 1
ATOM 1020 N N . VAL A 1 138 ? 12.844 2.656 18.094 1 96.88 138 VAL A N 1
ATOM 1021 C CA . VAL A 1 138 ? 14.078 3.418 17.953 1 96.88 138 VAL A CA 1
ATOM 1022 C C . VAL A 1 138 ? 14.828 3.449 19.281 1 96.88 138 VAL A C 1
ATOM 1024 O O . VAL A 1 138 ? 14.312 3.963 20.281 1 96.88 138 VAL A O 1
ATOM 1027 N N . ASP A 1 139 ? 16 2.879 19.266 1 96.31 139 ASP A N 1
ATOM 1028 C CA . ASP A 1 139 ? 16.906 2.93 20.422 1 96.31 139 ASP A CA 1
ATOM 1029 C C . ASP A 1 139 ? 17.891 4.086 20.297 1 96.31 139 ASP A C 1
ATOM 1031 O O . ASP A 1 139 ? 18.984 3.918 19.734 1 96.31 139 ASP A O 1
ATOM 1035 N N . ARG A 1 140 ? 17.531 5.215 20.844 1 95.25 140 ARG A N 1
ATOM 1036 C CA . ARG A 1 140 ? 18.344 6.418 20.672 1 95.25 140 ARG A CA 1
ATOM 1037 C C . ARG A 1 140 ? 19.672 6.301 21.422 1 95.25 140 ARG A C 1
ATOM 1039 O O . ARG A 1 140 ? 20.672 6.852 20.984 1 95.25 140 ARG A O 1
ATOM 1046 N N . ALA A 1 141 ? 19.688 5.586 22.5 1 94.69 141 ALA A N 1
ATOM 1047 C CA . ALA A 1 141 ? 20.938 5.383 23.25 1 94.69 141 ALA A CA 1
ATOM 1048 C C . ALA A 1 141 ? 21.953 4.598 22.422 1 94.69 141 ALA A C 1
ATOM 1050 O O . ALA A 1 141 ? 23.125 4.957 22.375 1 94.69 141 ALA A O 1
ATOM 1051 N N . ALA A 1 142 ? 21.469 3.596 21.734 1 95.88 142 ALA A N 1
ATOM 1052 C CA . ALA A 1 142 ? 22.344 2.758 20.922 1 95.88 142 ALA A CA 1
ATOM 1053 C C . ALA A 1 142 ? 22.469 3.318 19.5 1 95.88 142 ALA A C 1
ATOM 1055 O O . ALA A 1 142 ? 23.266 2.814 18.703 1 95.88 142 ALA A O 1
ATOM 1056 N N . ARG A 1 143 ? 21.688 4.344 19.188 1 97.12 143 ARG A N 1
ATOM 1057 C CA . ARG A 1 143 ? 21.594 4.895 17.844 1 97.12 143 ARG A CA 1
ATOM 1058 C C . ARG A 1 143 ? 21.25 3.807 16.828 1 97.12 143 ARG A C 1
ATOM 1060 O O . ARG A 1 143 ? 21.938 3.668 15.812 1 97.12 143 ARG A O 1
ATOM 1067 N N . ARG A 1 144 ? 20.203 3.133 17.109 1 97 144 ARG A N 1
ATOM 1068 C CA . ARG A 1 144 ? 19.781 1.977 16.328 1 97 144 ARG A CA 1
ATOM 1069 C C . ARG A 1 144 ? 18.281 2.02 16.062 1 97 144 ARG A C 1
ATOM 1071 O O . ARG A 1 144 ? 17.5 2.33 16.953 1 97 144 ARG A O 1
ATOM 1078 N N . VAL A 1 145 ? 17.828 1.752 14.844 1 97.81 145 VAL A N 1
ATOM 1079 C CA . VAL A 1 145 ? 16.438 1.621 14.461 1 97.81 145 VAL A CA 1
ATOM 1080 C C . VAL A 1 145 ? 16.094 0.149 14.242 1 97.81 145 VAL A C 1
ATOM 1082 O O . VAL A 1 145 ? 16.75 -0.543 13.469 1 97.81 145 VAL A O 1
ATOM 1085 N N . HIS A 1 146 ? 15.102 -0.328 14.914 1 96.31 146 HIS A N 1
ATOM 1086 C CA . HIS A 1 146 ? 14.586 -1.682 14.742 1 96.31 146 HIS A CA 1
ATOM 1087 C C . HIS A 1 146 ? 13.383 -1.695 13.805 1 96.31 146 HIS A C 1
ATOM 1089 O O . HIS A 1 146 ? 12.492 -0.853 13.93 1 96.31 146 HIS A O 1
ATOM 1095 N N . THR A 1 147 ? 13.398 -2.605 12.859 1 95.62 147 THR A N 1
ATOM 1096 C CA . THR A 1 147 ? 12.312 -2.711 11.898 1 95.62 147 THR A CA 1
ATOM 1097 C C . THR A 1 147 ? 11.828 -4.156 11.789 1 95.62 147 THR A C 1
ATOM 1099 O O . THR A 1 147 ? 12.383 -5.051 12.422 1 95.62 147 THR A O 1
ATOM 1102 N N . SER A 1 148 ? 10.781 -4.359 11.055 1 92.31 148 SER A N 1
ATOM 1103 C CA . SER A 1 148 ? 10.25 -5.684 10.758 1 92.31 148 SER A CA 1
ATOM 1104 C C . SER A 1 148 ? 11.234 -6.496 9.922 1 92.31 148 SER A C 1
ATOM 1106 O O . SER A 1 148 ? 11.117 -7.723 9.828 1 92.31 148 SER A O 1
ATOM 1108 N N . GLU A 1 149 ? 12.211 -5.812 9.281 1 92.5 149 GLU A N 1
ATOM 1109 C CA . GLU A 1 149 ? 13.125 -6.496 8.375 1 92.5 149 GLU A CA 1
ATOM 1110 C C . GLU A 1 149 ? 14.516 -6.621 8.977 1 92.5 149 GLU A C 1
ATOM 1112 O O . GLU A 1 149 ? 15.414 -7.215 8.375 1 92.5 149 GLU A O 1
ATOM 1117 N N . GLY A 1 150 ? 14.742 -6.07 10.156 1 93.69 150 GLY A N 1
ATOM 1118 C CA . GLY A 1 150 ? 16.047 -6.023 10.797 1 93.69 150 GLY A CA 1
ATOM 1119 C C . GLY A 1 150 ? 16.344 -4.691 11.461 1 93.69 150 GLY A C 1
ATOM 1120 O O . GLY A 1 150 ? 15.445 -3.852 11.594 1 93.69 150 GLY A O 1
ATOM 1121 N N . TRP A 1 151 ? 17.562 -4.543 11.977 1 95.31 151 TRP A N 1
ATOM 1122 C CA . TRP A 1 151 ? 17.922 -3.283 12.617 1 95.31 151 TRP A CA 1
ATOM 1123 C C . TRP A 1 151 ? 19.062 -2.605 11.883 1 95.31 151 TRP A C 1
ATOM 1125 O O . TRP A 1 151 ? 19.781 -3.246 11.109 1 95.31 151 TRP A O 1
ATOM 1135 N N . LEU A 1 152 ? 19.172 -1.302 11.992 1 95.31 152 LEU A N 1
ATOM 1136 C CA . LEU A 1 152 ? 20.281 -0.534 11.414 1 95.31 152 LEU A CA 1
ATOM 1137 C C . LEU A 1 152 ? 20.734 0.56 12.375 1 95.31 152 LEU A C 1
ATOM 1139 O O . LEU A 1 152 ? 19.906 1.191 13.047 1 95.31 152 LEU A O 1
ATOM 1143 N N . ASP A 1 153 ? 22.078 0.691 12.414 1 96.62 153 ASP A N 1
ATOM 1144 C CA . ASP A 1 153 ? 22.656 1.799 13.164 1 96.62 153 ASP A CA 1
ATOM 1145 C C . ASP A 1 153 ? 22.641 3.086 12.344 1 96.62 153 ASP A C 1
ATOM 1147 O O . ASP A 1 153 ? 22.578 3.041 11.109 1 96.62 153 ASP A O 1
ATOM 1151 N N . TYR A 1 154 ? 22.641 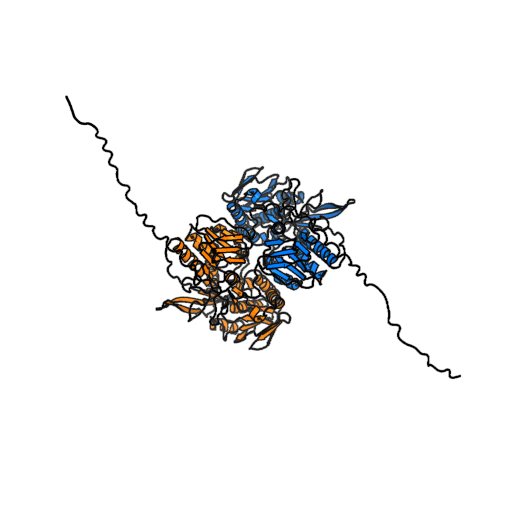4.246 13.039 1 97.94 154 TYR A N 1
ATOM 1152 C CA . TYR A 1 154 ? 22.672 5.523 12.336 1 97.94 154 TYR A CA 1
ATOM 1153 C C . TYR A 1 154 ? 23.656 6.48 12.977 1 97.94 154 TYR A C 1
ATOM 1155 O O . TYR A 1 154 ? 23.953 6.375 14.172 1 97.94 154 TYR A O 1
ATOM 1163 N N . ASP A 1 155 ? 24.219 7.34 12.133 1 98.38 155 ASP A N 1
ATOM 1164 C CA . ASP A 1 155 ? 24.922 8.523 12.617 1 98.38 155 ASP A CA 1
ATOM 1165 C C . ASP A 1 155 ? 23.953 9.688 12.82 1 98.38 155 ASP A C 1
ATOM 1167 O O . ASP A 1 155 ? 24.078 10.445 13.789 1 98.38 155 ASP A O 1
ATOM 1171 N N . TYR A 1 156 ? 23.031 9.836 11.906 1 98.69 156 TYR A N 1
ATOM 1172 C CA . TYR A 1 156 ? 21.922 10.766 12.023 1 98.69 156 TYR A CA 1
ATOM 1173 C C . TYR A 1 156 ? 20.594 10.078 11.68 1 98.69 156 TYR A C 1
ATOM 1175 O O . TYR A 1 156 ? 20.578 9.133 10.891 1 98.69 156 TYR A O 1
ATOM 1183 N N . LEU A 1 157 ? 19.562 10.531 12.289 1 98.88 157 LEU A N 1
ATOM 1184 C CA . LEU A 1 157 ? 18.219 9.992 12.094 1 98.88 157 LEU A CA 1
ATOM 1185 C C . LEU A 1 157 ? 17.219 11.109 11.797 1 98.88 157 LEU A C 1
ATOM 1187 O O . LEU A 1 157 ? 17.234 12.156 12.453 1 98.88 157 LEU A O 1
ATOM 1191 N N . VAL A 1 158 ? 16.438 10.953 10.773 1 98.94 158 VAL A N 1
ATOM 1192 C CA . VAL A 1 158 ? 15.328 11.852 10.477 1 98.94 158 VAL A CA 1
ATOM 1193 C C . VAL A 1 158 ? 14 11.125 10.68 1 98.94 158 VAL A C 1
ATOM 1195 O O . VAL A 1 158 ? 13.734 10.117 10.023 1 98.94 158 VAL A O 1
ATOM 1198 N N . LEU A 1 159 ? 13.203 11.609 11.578 1 98.88 159 LEU A N 1
ATOM 1199 C CA . LEU A 1 159 ? 11.852 11.117 11.797 1 98.88 159 LEU A CA 1
ATOM 1200 C C . LEU A 1 159 ? 10.836 11.938 11 1 98.88 159 LEU A C 1
ATOM 1202 O O . LEU A 1 159 ? 10.727 13.148 11.188 1 98.88 159 LEU A O 1
ATOM 1206 N N . ALA A 1 160 ? 10.125 11.305 10.094 1 98.81 160 ALA A N 1
ATOM 1207 C CA . ALA A 1 160 ? 9.07 11.922 9.297 1 98.81 160 ALA A CA 1
ATOM 1208 C C . ALA A 1 160 ? 7.758 11.148 9.422 1 98.81 160 ALA A C 1
ATOM 1210 O O . ALA A 1 160 ? 7.215 10.672 8.422 1 98.81 160 ALA A O 1
ATOM 1211 N N . PRO A 1 161 ? 7.156 11.156 10.57 1 98 161 PRO A N 1
ATOM 1212 C CA . PRO A 1 161 ? 6.055 10.234 10.867 1 98 161 PRO A CA 1
ATOM 1213 C C . PRO A 1 161 ? 4.711 10.734 10.336 1 98 161 PRO A C 1
ATOM 1215 O O . PRO A 1 161 ? 3.734 9.984 10.32 1 98 161 PRO A O 1
ATOM 1218 N N . GLY A 1 162 ? 4.605 11.992 9.945 1 98.25 162 GLY A N 1
ATOM 1219 C CA . GLY A 1 162 ? 3.291 12.539 9.648 1 98.25 162 GLY A CA 1
ATOM 1220 C C . GLY A 1 162 ? 2.367 12.555 10.852 1 98.25 162 GLY A C 1
ATOM 1221 O O . GLY A 1 162 ? 2.779 12.922 11.953 1 98.25 162 GLY A O 1
ATOM 1222 N N . ILE A 1 163 ? 1.073 12.234 10.586 1 98.38 163 ILE A N 1
ATOM 1223 C CA . ILE A 1 163 ? 0.109 12.289 11.68 1 98.38 163 ILE A CA 1
ATOM 1224 C C . ILE A 1 163 ? -0.521 10.914 11.891 1 98.38 163 ILE A C 1
ATOM 1226 O O . ILE A 1 163 ? -0.353 10.016 11.062 1 98.38 163 ILE A O 1
ATOM 1230 N N . ARG A 1 164 ? -1.146 10.766 12.969 1 97.12 164 ARG A N 1
ATOM 1231 C CA . ARG A 1 164 ? -2.154 9.742 13.234 1 97.12 164 ARG A CA 1
ATOM 1232 C C . ARG A 1 164 ? -3.453 10.367 13.734 1 97.12 164 ARG A C 1
ATOM 1234 O O . ARG A 1 164 ? -3.451 11.5 14.234 1 97.12 164 ARG A O 1
ATOM 1241 N N . TYR A 1 165 ? -4.535 9.602 13.555 1 97.25 165 TYR A N 1
ATOM 1242 C CA . TYR A 1 165 ? -5.793 10.016 14.164 1 97.25 165 TYR A CA 1
ATOM 1243 C C . TYR A 1 165 ? -5.855 9.586 15.625 1 97.25 165 TYR A C 1
ATOM 1245 O O . TYR A 1 165 ? -5.477 8.461 15.961 1 97.25 165 TYR A O 1
ATOM 1253 N N . HIS A 1 166 ? -6.223 10.477 16.453 1 96.75 166 HIS A N 1
ATOM 1254 C CA . HIS A 1 166 ? -6.441 10.188 17.859 1 96.75 166 HIS A CA 1
ATOM 1255 C C . HIS A 1 166 ? -7.891 9.781 18.125 1 96.75 166 HIS A C 1
ATOM 1257 O O . HIS A 1 166 ? -8.617 10.477 18.828 1 96.75 166 HIS A O 1
ATOM 1263 N N . TYR A 1 167 ? -8.289 8.617 17.609 1 96.5 167 TYR A N 1
ATOM 1264 C CA . TYR A 1 167 ? -9.656 8.117 17.734 1 96.5 167 TYR A CA 1
ATOM 1265 C C . TYR A 1 167 ? -10.016 7.875 19.203 1 96.5 167 TYR A C 1
ATOM 1267 O O . TYR A 1 167 ? -11.188 7.898 19.562 1 96.5 167 TYR A O 1
ATOM 1275 N N . GLU A 1 168 ? -9.023 7.668 20.031 1 94.81 168 GLU A N 1
ATOM 1276 C CA . GLU A 1 168 ? -9.234 7.418 21.453 1 94.81 168 GLU A CA 1
ATOM 1277 C C . GLU A 1 168 ? -9.922 8.609 22.125 1 94.81 168 GLU A C 1
ATOM 1279 O O . GLU A 1 168 ? -10.586 8.445 23.141 1 94.81 168 GLU A O 1
ATOM 1284 N N . ALA A 1 169 ? -9.742 9.742 21.562 1 94.81 169 ALA A N 1
ATOM 1285 C CA . ALA A 1 169 ? -10.43 10.922 22.078 1 94.81 169 ALA A CA 1
ATOM 1286 C C . ALA A 1 169 ? -11.945 10.773 21.969 1 94.81 169 ALA A C 1
ATOM 1288 O O . ALA A 1 169 ? -12.688 11.352 22.766 1 94.81 169 ALA A O 1
ATOM 1289 N N . TRP A 1 170 ? -12.414 9.977 20.969 1 96.44 170 TRP A N 1
ATOM 1290 C CA . TRP A 1 170 ? -13.844 9.789 20.75 1 96.44 170 TRP A CA 1
ATOM 1291 C C . TRP A 1 170 ? -14.328 8.492 21.406 1 96.44 170 TRP A C 1
ATOM 1293 O O . TRP A 1 170 ? -15.438 8.445 21.953 1 96.44 170 TRP A O 1
ATOM 1303 N N . PHE A 1 171 ? -13.453 7.461 21.375 1 97.25 171 PHE A N 1
ATOM 1304 C CA . PHE A 1 171 ? -13.984 6.125 21.625 1 97.25 171 PHE A CA 1
ATOM 1305 C C . PHE A 1 171 ? -13.266 5.465 22.797 1 97.25 171 PHE A C 1
ATOM 1307 O O . PHE A 1 171 ? -13.617 4.352 23.203 1 97.25 171 PHE A O 1
ATOM 1314 N N . GLY A 1 172 ? -12.289 6.133 23.406 1 94.94 172 GLY A N 1
ATOM 1315 C CA . GLY A 1 172 ? -11.453 5.438 24.375 1 94.94 172 GLY A CA 1
ATOM 1316 C C . GLY A 1 172 ? -10.789 4.199 23.797 1 94.94 172 GLY A C 1
ATOM 1317 O O . GLY A 1 172 ? -10.164 4.262 22.734 1 94.94 172 GLY A O 1
ATOM 1318 N N . ASN A 1 173 ? -10.953 3.094 24.5 1 91.19 173 ASN A N 1
ATOM 1319 C CA . ASN A 1 173 ? -10.281 1.872 24.078 1 91.19 173 ASN A CA 1
ATOM 1320 C C . ASN A 1 173 ? -11.219 0.941 23.312 1 91.19 173 ASN A C 1
ATOM 1322 O O . ASN A 1 173 ? -10.992 -0.267 23.25 1 91.19 173 ASN A O 1
ATOM 1326 N N . ASP A 1 174 ? -12.305 1.49 22.781 1 94.12 174 ASP A N 1
ATOM 1327 C CA . ASP A 1 174 ? -13.258 0.682 22.016 1 94.12 174 ASP A CA 1
ATOM 1328 C C . ASP A 1 174 ? -12.766 0.454 20.594 1 94.12 174 ASP A C 1
ATOM 1330 O O . ASP A 1 174 ? -13.148 1.183 19.672 1 94.12 174 ASP A O 1
ATOM 1334 N N . ARG A 1 175 ? -12.016 -0.578 20.359 1 89.94 175 ARG A N 1
ATOM 1335 C CA . ARG A 1 175 ? -11.422 -0.905 19.078 1 89.94 175 ARG A CA 1
ATOM 1336 C C . ARG A 1 175 ? -12.492 -1.13 18.016 1 89.94 175 ARG A C 1
ATOM 1338 O O . ARG A 1 175 ? -12.312 -0.766 16.859 1 89.94 175 ARG A O 1
ATOM 1345 N N . ARG A 1 176 ? -13.531 -1.753 18.453 1 89.62 176 ARG A N 1
ATOM 1346 C CA . ARG A 1 176 ? -14.602 -2.055 17.5 1 89.62 176 ARG A CA 1
ATOM 1347 C C . ARG A 1 176 ? -15.172 -0.778 16.891 1 89.62 176 ARG A C 1
ATOM 1349 O O . ARG A 1 176 ? -15.336 -0.686 15.672 1 89.62 176 ARG A O 1
ATOM 1356 N N . ALA A 1 177 ? -15.438 0.188 17.719 1 95.38 177 ALA A N 1
ATOM 1357 C CA . ALA A 1 177 ? -15.977 1.459 17.234 1 95.38 177 ALA A CA 1
ATOM 1358 C C . ALA A 1 177 ? -14.961 2.213 16.391 1 95.38 177 ALA A C 1
ATOM 1360 O O . ALA A 1 177 ? -15.312 2.828 15.383 1 95.38 177 ALA A O 1
ATOM 1361 N N . ILE A 1 178 ? -13.719 2.146 16.781 1 95.69 178 ILE A N 1
ATOM 1362 C CA . ILE A 1 178 ? -12.648 2.814 16.047 1 95.69 178 ILE A CA 1
ATOM 1363 C C . ILE A 1 178 ? -12.531 2.217 14.648 1 95.69 178 ILE A C 1
ATOM 1365 O O . ILE A 1 178 ? -12.539 2.945 13.656 1 95.69 178 ILE A O 1
ATOM 1369 N N . ASP A 1 179 ? -12.477 0.906 14.539 1 92 179 ASP A N 1
ATOM 1370 C CA . ASP A 1 179 ? -12.328 0.226 13.258 1 92 179 ASP A CA 1
ATOM 1371 C C . ASP A 1 179 ? -13.539 0.473 12.359 1 92 179 ASP A C 1
ATOM 1373 O O . ASP A 1 179 ? -13.383 0.671 11.148 1 92 179 ASP A O 1
ATOM 1377 N N . ALA A 1 180 ? -14.727 0.457 12.945 1 94.75 180 ALA A N 1
ATOM 1378 C CA . ALA A 1 180 ? -15.93 0.741 12.18 1 94.75 180 ALA A CA 1
ATOM 1379 C C . ALA A 1 180 ? -15.891 2.15 11.594 1 94.75 180 ALA A C 1
ATOM 1381 O O . ALA A 1 180 ? -16.25 2.359 10.43 1 94.75 180 ALA A O 1
ATOM 1382 N N . THR A 1 181 ? -15.445 3.07 12.406 1 96.81 181 THR A N 1
ATOM 1383 C CA . THR A 1 181 ? -15.359 4.461 11.977 1 96.81 181 THR A CA 1
ATOM 1384 C C . THR A 1 181 ? -14.344 4.617 10.852 1 96.81 181 THR A C 1
ATOM 1386 O O . THR A 1 181 ? -14.633 5.234 9.828 1 96.81 181 THR A O 1
ATOM 1389 N N . ARG A 1 182 ? -13.242 4.008 10.992 1 95.12 182 ARG A N 1
ATOM 1390 C CA . ARG A 1 182 ? -12.18 4.09 9.992 1 95.12 182 ARG A CA 1
ATOM 1391 C C . ARG A 1 182 ? -12.617 3.455 8.672 1 95.12 182 ARG A C 1
ATOM 1393 O O . ARG A 1 182 ? -12.305 3.973 7.598 1 95.12 182 ARG A O 1
ATOM 1400 N N . ALA A 1 183 ? -13.305 2.416 8.805 1 93.62 183 ALA A N 1
ATOM 1401 C CA . ALA A 1 183 ? -13.68 1.632 7.629 1 93.62 183 ALA A CA 1
ATOM 1402 C C . ALA A 1 183 ? -14.836 2.285 6.879 1 93.62 183 ALA A C 1
ATOM 1404 O O . ALA A 1 183 ? -14.875 2.262 5.645 1 93.62 183 ALA A O 1
ATOM 1405 N N . ARG A 1 184 ? -15.766 2.855 7.574 1 95 184 ARG A N 1
ATOM 1406 C CA . ARG A 1 184 ? -17.031 3.289 6.977 1 95 184 ARG A CA 1
ATOM 1407 C C . ARG A 1 184 ? -17 4.785 6.684 1 95 184 ARG A C 1
ATOM 1409 O O . ARG A 1 184 ? -17.656 5.246 5.742 1 95 184 ARG A O 1
ATOM 1416 N N . PHE A 1 185 ? -16.281 5.504 7.531 1 97.75 185 PHE A N 1
ATOM 1417 C CA . PHE A 1 185 ? -16.328 6.957 7.469 1 97.75 185 PHE A CA 1
ATOM 1418 C C . PHE A 1 185 ? -14.938 7.555 7.547 1 97.75 185 PHE A C 1
ATOM 1420 O O . PHE A 1 185 ? -14.68 8.445 8.359 1 97.75 185 PHE A O 1
ATOM 1427 N N . PRO A 1 186 ? -14.039 7.137 6.602 1 96.88 186 PRO A N 1
ATOM 1428 C CA . PRO A 1 186 ? -12.648 7.59 6.676 1 96.88 186 PRO A CA 1
ATOM 1429 C C . PRO A 1 186 ? -12.492 9.078 6.387 1 96.88 186 PRO A C 1
ATOM 1431 O O . PRO A 1 186 ? -13.227 9.633 5.559 1 96.88 186 PRO A O 1
ATOM 1434 N N . ALA A 1 187 ? -11.484 9.695 7.012 1 97.19 187 ALA A N 1
ATOM 1435 C CA . ALA A 1 187 ? -11.211 11.109 6.789 1 97.19 187 ALA A CA 1
ATOM 1436 C C . ALA A 1 187 ? -10.273 11.305 5.598 1 97.19 187 ALA A C 1
ATOM 1438 O O . ALA A 1 187 ? -10.297 12.359 4.953 1 97.19 187 ALA A O 1
ATOM 1439 N N . ALA A 1 188 ? -9.453 10.305 5.301 1 97.06 188 ALA A N 1
ATOM 1440 C CA . ALA A 1 188 ? -8.547 10.297 4.156 1 97.06 188 ALA A CA 1
ATOM 1441 C C . ALA A 1 188 ? -7.504 11.406 4.273 1 97.06 188 ALA A C 1
ATOM 1443 O O . ALA A 1 188 ? -7.297 12.18 3.334 1 97.06 188 ALA A O 1
ATOM 1444 N N . TYR A 1 189 ? -6.852 11.547 5.402 1 97.5 189 TYR A N 1
ATOM 1445 C CA . TYR A 1 189 ? -5.707 12.43 5.598 1 97.5 189 TYR A CA 1
ATOM 1446 C C . TYR A 1 189 ? -4.449 11.633 5.922 1 97.5 189 TYR A C 1
ATOM 1448 O O . TYR A 1 189 ? -3.357 12.195 6.016 1 97.5 189 TYR A O 1
ATOM 1456 N N . VAL A 1 190 ? -4.617 10.391 6.141 1 95.06 190 VAL A N 1
ATOM 1457 C CA . VAL A 1 190 ? -3.539 9.406 6.078 1 95.06 190 VAL A CA 1
ATOM 1458 C C . VAL A 1 190 ? -3.635 8.617 4.777 1 95.06 190 VAL A C 1
ATOM 1460 O O . VAL A 1 190 ? -4.605 7.887 4.559 1 95.06 190 VAL A O 1
ATOM 1463 N N . PRO A 1 191 ? -2.721 8.719 3.963 1 90.06 191 PRO A N 1
ATOM 1464 C CA . PRO A 1 191 ? -2.877 8.375 2.549 1 90.06 191 PRO A CA 1
ATOM 1465 C C . PRO A 1 191 ? -3.041 6.871 2.32 1 90.06 191 PRO A C 1
ATOM 1467 O O . PRO A 1 191 ? -2.766 6.07 3.219 1 90.06 191 PRO A O 1
ATOM 1470 N N . ASN A 1 192 ? -3.529 6.422 1.073 1 88.56 192 ASN A N 1
ATOM 1471 C CA . ASN A 1 192 ? -3.684 5.113 0.449 1 88.56 192 ASN A CA 1
ATOM 1472 C C . ASN A 1 192 ? -5.09 4.559 0.645 1 88.56 192 ASN A C 1
ATOM 1474 O O . ASN A 1 192 ? -6.055 5.098 0.097 1 88.56 192 ASN A O 1
ATOM 1478 N N . ALA A 1 193 ? -5.383 3.734 1.565 1 91.75 193 ALA A N 1
ATOM 1479 C CA . ALA A 1 193 ? -6.617 2.955 1.605 1 91.75 193 ALA A CA 1
ATOM 1480 C C . ALA A 1 193 ? -7.824 3.852 1.868 1 91.75 193 ALA A C 1
ATOM 1482 O O . ALA A 1 193 ? -8.875 3.691 1.241 1 91.75 193 ALA A O 1
ATOM 1483 N N . GLU A 1 194 ? -7.684 4.844 2.736 1 94.94 194 GLU A N 1
ATOM 1484 C CA . GLU A 1 194 ? -8.789 5.715 3.121 1 94.94 194 GLU A CA 1
ATOM 1485 C C . GLU A 1 194 ? -9.305 6.516 1.927 1 94.94 194 GLU A C 1
ATOM 1487 O O . GLU A 1 194 ? -10.508 6.758 1.808 1 94.94 194 GLU A O 1
ATOM 1492 N N . HIS A 1 195 ? -8.391 6.922 1.113 1 95.5 195 HIS A N 1
ATOM 1493 C CA . HIS A 1 195 ? -8.766 7.715 -0.049 1 95.5 195 HIS A CA 1
ATOM 1494 C C . HIS A 1 195 ? -9.656 6.914 -1 1 95.5 195 HIS A C 1
ATOM 1496 O O . HIS A 1 195 ? -10.664 7.422 -1.484 1 95.5 195 HIS A O 1
ATOM 1502 N N . HIS A 1 196 ? -9.25 5.676 -1.242 1 91.56 196 HIS A N 1
ATOM 1503 C CA . HIS A 1 196 ? -10.031 4.824 -2.133 1 91.56 196 HIS A CA 1
ATOM 1504 C C . HIS A 1 196 ? -11.422 4.559 -1.565 1 91.56 196 HIS A C 1
ATOM 1506 O O . HIS A 1 196 ? -12.406 4.586 -2.299 1 91.56 196 HIS A O 1
ATOM 1512 N N . THR A 1 197 ? -11.461 4.363 -0.266 1 94.12 197 THR A N 1
ATOM 1513 C CA . THR A 1 197 ? -12.734 4.117 0.394 1 94.12 197 THR A CA 1
ATOM 1514 C C . THR A 1 197 ? -13.633 5.348 0.315 1 94.12 197 THR A C 1
ATOM 1516 O O . THR A 1 197 ? -14.828 5.234 0.014 1 94.12 197 THR A O 1
ATOM 1519 N N . LEU A 1 198 ? -13.086 6.449 0.563 1 96.88 198 LEU A N 1
ATOM 1520 C CA . LEU A 1 198 ? -13.859 7.688 0.51 1 96.88 198 LEU A CA 1
ATOM 1521 C C . LEU A 1 198 ? -14.375 7.941 -0.9 1 96.88 198 LEU A C 1
ATOM 1523 O O . LEU A 1 198 ? -15.531 8.336 -1.079 1 96.88 198 LEU A O 1
ATOM 1527 N N . LYS A 1 199 ? -13.547 7.738 -1.898 1 95.62 199 LYS A N 1
ATOM 1528 C CA . LYS A 1 199 ? -13.961 7.953 -3.281 1 95.62 199 LYS A CA 1
ATOM 1529 C C . LYS A 1 199 ? -15.102 7.02 -3.662 1 95.62 199 LYS A C 1
ATOM 1531 O O . LYS A 1 199 ? -16.078 7.441 -4.297 1 95.62 199 LYS A O 1
ATOM 1536 N N . ARG A 1 200 ? -15 5.773 -3.293 1 93.25 200 ARG A N 1
ATOM 1537 C CA . ARG A 1 200 ? -16.062 4.816 -3.578 1 93.25 200 ARG A CA 1
ATOM 1538 C C . ARG A 1 200 ? -17.375 5.238 -2.918 1 93.25 200 ARG A C 1
ATOM 1540 O O . ARG A 1 200 ? -18.438 5.121 -3.518 1 93.25 200 ARG A O 1
ATOM 1547 N N . ALA A 1 201 ? -17.25 5.711 -1.724 1 95.56 201 ALA A N 1
ATOM 1548 C CA . ALA A 1 201 ? -18.438 6.18 -1.004 1 95.56 201 ALA A CA 1
ATOM 1549 C C . ALA A 1 201 ? -19.078 7.367 -1.716 1 95.56 201 ALA A C 1
ATOM 1551 O O . ALA A 1 201 ? -20.297 7.43 -1.853 1 95.56 201 ALA A O 1
ATOM 1552 N N . LEU A 1 202 ? -18.25 8.273 -2.145 1 97.44 202 LEU A N 1
ATOM 1553 C CA . LEU A 1 202 ? -18.766 9.445 -2.846 1 97.44 202 LEU A CA 1
ATOM 1554 C C . LEU A 1 202 ? -19.469 9.039 -4.133 1 97.44 202 LEU A C 1
ATOM 1556 O O . LEU A 1 202 ? -20.562 9.531 -4.422 1 97.44 202 LEU A O 1
ATOM 1560 N N . LYS A 1 203 ? -18.875 8.133 -4.879 1 94.88 203 LYS A N 1
ATOM 1561 C CA . LYS A 1 203 ? -19.422 7.691 -6.152 1 94.88 203 LYS A CA 1
ATOM 1562 C C . LYS A 1 203 ? -20.719 6.922 -5.945 1 94.88 203 LYS A C 1
ATOM 1564 O O . LYS A 1 203 ? -21.625 6.969 -6.793 1 94.88 203 LYS A O 1
ATOM 1569 N N . ALA A 1 204 ? -20.844 6.289 -4.836 1 94.38 204 ALA A N 1
ATOM 1570 C CA . ALA A 1 204 ? -22 5.449 -4.559 1 94.38 204 ALA A CA 1
ATOM 1571 C C . ALA A 1 204 ? -23.109 6.25 -3.875 1 94.38 204 ALA A C 1
ATOM 1573 O O . ALA A 1 204 ? -24.25 5.781 -3.764 1 94.38 204 ALA A O 1
ATOM 1574 N N . PHE A 1 205 ? -22.797 7.465 -3.408 1 97.31 205 PHE A N 1
ATOM 1575 C CA . PHE A 1 205 ? -23.734 8.266 -2.635 1 97.31 205 PHE A CA 1
ATOM 1576 C C . PHE A 1 205 ? -24.906 8.703 -3.498 1 97.31 205 PHE A C 1
ATOM 1578 O O . PHE A 1 205 ? -24.719 9.203 -4.613 1 97.31 205 PHE A O 1
ATOM 1585 N N . ARG A 1 206 ? -26.109 8.5 -3.01 1 96.69 206 ARG A N 1
ATOM 1586 C CA . ARG A 1 206 ? -27.297 8.766 -3.82 1 96.69 206 ARG A CA 1
ATOM 1587 C C . ARG A 1 206 ? -28.109 9.914 -3.246 1 96.69 206 ARG A C 1
ATOM 1589 O O . ARG A 1 206 ? -29.188 10.234 -3.752 1 96.69 206 ARG A O 1
ATOM 1596 N N . GLY A 1 207 ? -27.719 10.461 -2.195 1 97.75 207 GLY A N 1
ATOM 1597 C CA . GLY A 1 207 ? -28.422 11.602 -1.617 1 97.75 207 GLY A CA 1
ATOM 1598 C C . GLY A 1 207 ? -28.594 11.492 -0.114 1 97.75 207 GLY A C 1
ATOM 1599 O O . GLY A 1 207 ? -28.375 10.43 0.467 1 97.75 207 GLY A O 1
ATOM 1600 N N . GLY A 1 208 ? -28.906 12.586 0.49 1 98.25 208 GLY A N 1
ATOM 1601 C CA . GLY A 1 208 ? -29.078 12.641 1.934 1 98.25 208 GLY A CA 1
ATOM 1602 C C . GLY A 1 208 ? -28.031 13.492 2.627 1 98.25 208 GLY A C 1
ATOM 1603 O O . GLY A 1 208 ? -27.578 14.5 2.074 1 98.25 208 GLY A O 1
ATOM 1604 N N . ASP A 1 209 ? -27.781 13.117 3.852 1 98.5 209 ASP A N 1
ATOM 1605 C CA . ASP A 1 209 ? -26.906 13.945 4.691 1 98.5 209 ASP A CA 1
ATOM 1606 C C . ASP A 1 209 ? -25.484 13.414 4.695 1 98.5 209 ASP A C 1
ATOM 1608 O O . ASP A 1 209 ? -25.234 12.266 5.086 1 98.5 209 ASP A O 1
ATOM 1612 N N . TRP A 1 210 ? -24.594 14.234 4.25 1 98.62 210 TRP A N 1
ATOM 1613 C CA . TRP A 1 210 ? -23.156 14.023 4.273 1 98.62 210 TRP A CA 1
ATOM 1614 C C . TRP A 1 210 ? -22.484 14.906 5.32 1 98.62 210 TRP A C 1
ATOM 1616 O O . TRP A 1 210 ? -22.344 16.109 5.117 1 98.62 210 TRP A O 1
ATOM 1626 N N . VAL A 1 211 ? -22.031 14.336 6.414 1 98.69 211 VAL A N 1
ATOM 1627 C CA . VAL A 1 211 ? -21.531 15.125 7.535 1 98.69 211 VAL A CA 1
ATOM 1628 C C . VAL A 1 211 ? -20 15.055 7.582 1 98.69 211 VAL A C 1
ATOM 1630 O O . VAL A 1 211 ? -19.422 13.992 7.34 1 98.69 211 VAL A O 1
ATOM 1633 N N . MET A 1 212 ? -19.391 16.156 7.855 1 98.62 212 MET A N 1
ATOM 1634 C CA . MET A 1 212 ? -17.938 16.219 8.023 1 98.62 212 MET A CA 1
ATOM 1635 C C . MET A 1 212 ? -17.578 16.812 9.375 1 98.62 212 MET A C 1
ATOM 1637 O O . MET A 1 212 ? -18.109 17.859 9.766 1 98.62 212 MET A O 1
ATOM 1641 N N . THR A 1 213 ? -16.672 16.172 10.102 1 98.31 213 THR A N 1
ATOM 1642 C CA . THR A 1 213 ? -16.172 16.734 11.352 1 98.31 213 THR A CA 1
ATOM 1643 C C . THR A 1 213 ? -14.805 17.375 11.156 1 98.31 213 THR A C 1
ATOM 1645 O O . THR A 1 213 ? -13.969 16.844 10.422 1 98.31 213 THR A O 1
ATOM 1648 N N . LEU A 1 214 ? -14.602 18.516 11.758 1 97.88 214 LEU A N 1
ATOM 1649 C CA . LEU A 1 214 ? -13.305 19.172 11.836 1 97.88 214 LEU A CA 1
ATOM 1650 C C . LEU A 1 214 ? -12.836 19.266 13.289 1 97.88 214 LEU A C 1
ATOM 1652 O O . LEU A 1 214 ? -13.477 19.922 14.109 1 97.88 214 LEU A O 1
ATOM 1656 N N . PRO A 1 215 ? -11.734 18.609 13.578 1 96.25 215 PRO A N 1
ATOM 1657 C CA . PRO A 1 215 ? -11.258 18.594 14.961 1 96.25 215 PRO A CA 1
ATOM 1658 C C . PRO A 1 215 ? -10.648 19.938 15.383 1 96.25 215 PRO A C 1
ATOM 1660 O O . PRO A 1 215 ? -10.438 20.812 14.547 1 96.25 215 PRO A O 1
ATOM 1663 N N . PRO A 1 216 ? -10.445 20.047 16.75 1 94.75 216 PRO A N 1
ATOM 1664 C CA . PRO A 1 216 ? -9.703 21.234 17.188 1 94.75 216 PRO A CA 1
ATOM 1665 C C . PRO A 1 216 ? -8.273 21.266 16.641 1 94.75 216 PRO A C 1
ATOM 1667 O O . PRO A 1 216 ? -7.645 20.219 16.484 1 94.75 216 PRO A O 1
ATOM 1670 N N . PRO A 1 217 ? -7.785 22.453 16.312 1 94.62 217 PRO A N 1
ATOM 1671 C CA . PRO A 1 217 ? -6.391 22.547 15.867 1 94.62 217 PRO A CA 1
ATOM 1672 C C . PRO A 1 217 ? -5.41 22.031 16.922 1 94.62 217 PRO A C 1
ATOM 1674 O O . PRO A 1 217 ? -5.711 22.047 18.109 1 94.62 217 PRO A O 1
ATOM 1677 N N . PRO A 1 218 ? -4.207 21.594 16.516 1 96.44 218 PRO A N 1
ATOM 1678 C CA . PRO A 1 218 ? -3.723 21.562 15.141 1 96.44 218 PRO A CA 1
ATOM 1679 C C . PRO A 1 218 ? -4.195 20.328 14.367 1 96.44 218 PRO A C 1
ATOM 1681 O O . PRO A 1 218 ? -4.363 19.266 14.953 1 96.44 218 PRO A O 1
ATOM 1684 N N . GLN A 1 219 ? -4.5 20.5 13.102 1 95.94 219 GLN A N 1
ATOM 1685 C CA . GLN A 1 219 ? -4.844 19.391 12.219 1 95.94 219 GLN A CA 1
ATOM 1686 C C . GLN A 1 219 ? -4.121 19.5 10.883 1 95.94 219 GLN A C 1
ATOM 1688 O O . GLN A 1 219 ? -3.641 20.578 10.516 1 95.94 219 GLN A O 1
ATOM 1693 N N . ARG A 1 220 ? -3.951 18.344 10.211 1 96.62 220 ARG A N 1
ATOM 1694 C CA . ARG A 1 220 ? -3.336 18.297 8.883 1 96.62 220 ARG A CA 1
ATOM 1695 C C . ARG A 1 220 ? -4.133 19.125 7.887 1 96.62 220 ARG A C 1
ATOM 1697 O O . ARG A 1 220 ? -5.344 18.953 7.742 1 96.62 220 ARG A O 1
ATOM 1704 N N . CYS A 1 221 ? -3.436 20 7.242 1 94.19 221 CYS A N 1
ATOM 1705 C CA . CYS A 1 221 ? -3.938 20.859 6.176 1 94.19 221 CYS A CA 1
ATOM 1706 C C . CYS A 1 221 ? -5.227 21.547 6.594 1 94.19 221 CYS A C 1
ATOM 1708 O O . CYS A 1 221 ? -6.305 21.234 6.094 1 94.19 221 CYS A O 1
ATOM 1710 N N . PRO A 1 222 ? -5.117 22.578 7.332 1 93.81 222 PRO A N 1
ATOM 1711 C CA . PRO A 1 222 ? -6.273 23.203 7.98 1 93.81 222 PRO A CA 1
ATOM 1712 C C . PRO A 1 222 ? -7.352 23.625 6.984 1 93.81 222 PRO A C 1
ATOM 1714 O O . PRO A 1 222 ? -8.539 23.438 7.25 1 93.81 222 PRO A O 1
ATOM 1717 N N . PRO A 1 223 ? -7.055 24.141 5.84 1 96.19 223 PRO A N 1
ATOM 1718 C CA . PRO A 1 223 ? -8.133 24.562 4.945 1 96.19 223 PRO A CA 1
ATOM 1719 C C . PRO A 1 223 ? -8.719 23.406 4.137 1 96.19 223 PRO A C 1
ATOM 1721 O O . PRO A 1 223 ? -9.797 23.531 3.555 1 96.19 223 PRO A O 1
ATOM 1724 N N . SER A 1 224 ? -8.047 22.266 4.055 1 97.06 224 SER A N 1
ATOM 1725 C CA . SER A 1 224 ? -8.352 21.188 3.119 1 97.06 224 SER A CA 1
ATOM 1726 C C . SER A 1 224 ? -9.758 20.641 3.34 1 97.06 224 SER A C 1
ATOM 1728 O O . SER A 1 224 ? -10.461 20.312 2.383 1 97.06 224 SER A O 1
ATOM 1730 N N . PRO A 1 225 ? -10.195 20.531 4.598 1 98 225 PRO A N 1
ATOM 1731 C CA . PRO A 1 225 ? -11.539 19.984 4.781 1 98 225 PRO A CA 1
ATOM 1732 C C . PRO A 1 225 ? -12.625 20.875 4.168 1 98 225 PRO A C 1
ATOM 1734 O O . PRO A 1 225 ? -13.641 20.375 3.695 1 98 225 PRO A O 1
ATOM 1737 N N . TYR A 1 226 ? -12.438 22.219 4.199 1 98.62 226 TYR A N 1
ATOM 1738 C CA . TYR A 1 226 ? -13.391 23.109 3.562 1 98.62 226 TYR A CA 1
ATOM 1739 C C . TYR A 1 226 ? -13.359 22.953 2.047 1 98.62 226 TYR A C 1
ATOM 1741 O O . TYR A 1 226 ? -14.406 22.984 1.393 1 98.62 226 TYR A O 1
ATOM 1749 N N . GLU A 1 227 ? -12.141 22.844 1.531 1 98.56 227 GLU A N 1
ATOM 1750 C CA . GLU A 1 227 ? -12.023 22.531 0.109 1 98.56 227 GLU A CA 1
ATOM 1751 C C . GLU A 1 227 ? -12.773 21.25 -0.241 1 98.56 227 GLU A C 1
ATOM 1753 O O . GLU A 1 227 ? -13.477 21.203 -1.252 1 98.56 227 GLU A O 1
ATOM 1758 N N . ARG A 1 228 ? -12.586 20.219 0.592 1 98.69 228 ARG A N 1
ATOM 1759 C CA . ARG A 1 228 ? -13.242 18.938 0.354 1 98.69 228 ARG A CA 1
ATOM 1760 C C . ARG A 1 228 ? -14.766 19.109 0.339 1 98.69 228 ARG A C 1
ATOM 1762 O O . ARG A 1 228 ? -15.445 18.531 -0.51 1 98.69 228 ARG A O 1
ATOM 1769 N N . ALA A 1 229 ? -15.281 19.859 1.268 1 98.75 229 ALA A N 1
ATOM 1770 C CA . ALA A 1 229 ? -16.719 20.125 1.311 1 98.75 229 ALA A CA 1
ATOM 1771 C C . ALA A 1 229 ? -17.203 20.75 0.006 1 98.75 229 ALA A C 1
ATOM 1773 O O . ALA A 1 229 ? -18.234 20.359 -0.537 1 98.75 229 ALA A O 1
ATOM 1774 N N . CYS A 1 230 ? -16.438 21.734 -0.482 1 98.81 230 CYS A N 1
ATOM 1775 C CA . CYS A 1 230 ? -16.797 22.391 -1.73 1 98.81 230 CYS A CA 1
ATOM 1776 C C . CYS A 1 230 ? -16.781 21.406 -2.896 1 98.81 230 CYS A C 1
ATOM 1778 O O . CYS A 1 230 ? -17.688 21.422 -3.734 1 98.81 230 CYS A O 1
ATOM 1780 N N . MET A 1 231 ? -15.758 20.562 -2.951 1 98.69 231 MET A N 1
ATOM 1781 C CA . MET A 1 231 ? -15.625 19.594 -4.043 1 98.69 231 MET A CA 1
ATOM 1782 C C . MET A 1 231 ? -16.75 18.578 -4 1 98.69 231 MET A C 1
ATOM 1784 O O . MET A 1 231 ? -17.312 18.203 -5.039 1 98.69 231 MET A O 1
ATOM 1788 N N . VAL A 1 232 ? -17.094 18.125 -2.809 1 98.75 232 VAL A N 1
ATOM 1789 C CA . VAL A 1 232 ? -18.188 17.172 -2.645 1 98.75 232 VAL A CA 1
ATOM 1790 C C . VAL A 1 232 ? -19.5 17.844 -3.049 1 98.75 232 VAL A C 1
ATOM 1792 O O . VAL A 1 232 ? -20.312 17.234 -3.764 1 98.75 232 VAL A O 1
ATOM 1795 N N . ALA A 1 233 ? -19.734 19.062 -2.627 1 98.81 233 ALA A N 1
ATOM 1796 C CA . ALA A 1 233 ? -20.922 19.812 -3 1 98.81 233 ALA A CA 1
ATOM 1797 C C . ALA A 1 233 ? -21 20 -4.512 1 98.81 233 ALA A C 1
ATOM 1799 O O . ALA A 1 233 ? -22.062 19.844 -5.109 1 98.81 233 ALA A O 1
ATOM 1800 N N . TRP A 1 234 ? -19.906 20.391 -5.086 1 98.69 234 TRP A N 1
ATOM 1801 C CA . TRP A 1 234 ? -19.844 20.531 -6.539 1 98.69 234 TRP A CA 1
ATOM 1802 C C . TRP A 1 234 ? -20.219 19.219 -7.227 1 98.69 234 TRP A C 1
ATOM 1804 O O . TRP A 1 234 ? -20.938 19.219 -8.219 1 98.69 234 TRP A O 1
ATOM 1814 N N . TRP A 1 235 ? -19.672 18.125 -6.688 1 98.44 235 TRP A N 1
ATOM 1815 C CA . TRP A 1 235 ? -19.984 16.812 -7.23 1 98.44 235 TRP A CA 1
ATOM 1816 C C . TRP A 1 235 ? -21.469 16.516 -7.16 1 98.44 235 TRP A C 1
ATOM 1818 O O . TRP A 1 235 ? -22.078 16.078 -8.141 1 98.44 235 TRP A O 1
ATOM 1828 N N . PHE A 1 236 ? -22.125 16.828 -6.012 1 98.38 236 PHE A N 1
ATOM 1829 C CA . PHE A 1 236 ? -23.547 16.641 -5.848 1 98.38 236 PHE A CA 1
ATOM 1830 C C . PHE A 1 236 ? -24.328 17.422 -6.902 1 98.38 236 PHE A C 1
ATOM 1832 O O . PHE A 1 236 ? -25.219 16.891 -7.562 1 98.38 236 PHE A O 1
ATOM 1839 N N . LYS A 1 237 ? -23.953 18.609 -7.098 1 97.44 237 LYS A N 1
ATOM 1840 C CA . LYS A 1 237 ? -24.609 19.484 -8.07 1 97.44 237 LYS A CA 1
ATOM 1841 C C . LYS A 1 237 ? -24.422 18.953 -9.492 1 97.44 237 LYS A C 1
ATOM 1843 O O . LYS A 1 237 ? -25.391 18.859 -10.25 1 97.44 237 LYS A O 1
ATOM 1848 N N . SER A 1 238 ? -23.25 18.625 -9.773 1 97.25 238 SER A N 1
ATOM 1849 C CA . SER A 1 238 ? -22.891 18.219 -11.125 1 97.25 238 SER A CA 1
ATOM 1850 C C . SER A 1 238 ? -23.562 16.891 -11.508 1 97.25 238 SER A C 1
ATOM 1852 O O . SER A 1 238 ? -23.875 16.672 -12.672 1 97.25 238 SER A O 1
ATOM 1854 N N . GLN A 1 239 ? -23.766 16.047 -10.508 1 96.75 239 GLN A N 1
ATOM 1855 C CA . GLN A 1 239 ? -24.328 14.727 -10.766 1 96.75 239 GLN A CA 1
ATOM 1856 C C . GLN A 1 239 ? -25.828 14.695 -10.492 1 96.75 239 GLN A C 1
ATOM 1858 O O . GLN A 1 239 ? -26.469 13.656 -10.656 1 96.75 239 GLN A O 1
ATOM 1863 N N . GLY A 1 240 ? -26.391 15.797 -10.062 1 97.19 240 GLY A N 1
ATOM 1864 C CA . GLY A 1 240 ? -27.797 15.867 -9.758 1 97.19 240 GLY A CA 1
ATOM 1865 C C . GLY A 1 240 ? -28.188 15.086 -8.516 1 97.19 240 GLY A C 1
ATOM 1866 O O . GLY A 1 240 ? -29.312 14.562 -8.43 1 97.19 240 GLY A O 1
ATOM 1867 N N . ILE A 1 241 ? -27.234 14.938 -7.613 1 97.88 241 ILE A N 1
ATOM 1868 C CA . ILE A 1 241 ? -27.484 14.211 -6.367 1 97.88 241 ILE A CA 1
ATOM 1869 C C . ILE A 1 241 ? -28.078 15.156 -5.332 1 97.88 241 ILE A C 1
ATOM 1871 O O . ILE A 1 241 ? -27.562 16.25 -5.102 1 97.88 241 ILE A O 1
ATOM 1875 N N . LYS A 1 242 ? -29.188 14.758 -4.758 1 97.81 242 LYS A N 1
ATOM 1876 C CA . LYS A 1 242 ? -29.812 15.555 -3.707 1 97.81 242 LYS A CA 1
ATOM 1877 C C . LYS A 1 242 ? -29.125 15.312 -2.361 1 97.81 242 LYS A C 1
ATOM 1879 O O . LYS A 1 242 ? -29.75 14.805 -1.429 1 97.81 242 LYS A O 1
ATOM 1884 N N . GLY A 1 243 ? -27.953 15.773 -2.252 1 97.94 243 GLY A N 1
ATOM 1885 C CA . GLY A 1 243 ? -27.156 15.648 -1.045 1 97.94 243 GLY A CA 1
ATOM 1886 C C . GLY A 1 243 ? -26.875 16.984 -0.374 1 97.94 243 GLY A C 1
ATOM 1887 O O . GLY A 1 243 ? -26.891 18.031 -1.025 1 97.94 243 GLY A O 1
ATOM 1888 N N . ARG A 1 244 ? -26.672 16.906 0.913 1 98 244 ARG A N 1
ATOM 1889 C CA . ARG A 1 244 ? -26.312 18.078 1.713 1 98 244 ARG A CA 1
ATOM 1890 C C . ARG A 1 244 ? -25.078 17.797 2.555 1 98 244 ARG A C 1
ATOM 1892 O O . ARG A 1 244 ? -25 16.781 3.25 1 98 244 ARG A O 1
ATOM 1899 N N . VAL A 1 245 ? -24.125 18.688 2.486 1 98.81 245 VAL A N 1
ATOM 1900 C CA . VAL A 1 245 ? -22.906 18.594 3.287 1 98.81 245 VAL A CA 1
ATOM 1901 C C . VAL A 1 245 ? -23.047 19.453 4.547 1 98.81 245 VAL A C 1
ATOM 1903 O O . VAL A 1 245 ? -23.312 20.656 4.465 1 98.81 245 VAL A O 1
ATOM 1906 N N . THR A 1 246 ? -22.953 18.875 5.668 1 98.75 246 THR A N 1
ATOM 1907 C CA . THR A 1 246 ? -22.891 19.594 6.93 1 98.75 246 THR A CA 1
ATOM 1908 C C . THR A 1 246 ? -21.484 19.562 7.52 1 98.75 246 THR A C 1
ATOM 1910 O O . THR A 1 246 ? -20.938 18.484 7.754 1 98.75 246 THR A O 1
ATOM 1913 N N . ILE A 1 247 ? -20.906 20.75 7.723 1 98.69 247 ILE A N 1
ATOM 1914 C CA . ILE A 1 247 ? -19.578 20.859 8.305 1 98.69 247 ILE A CA 1
ATOM 1915 C C . ILE A 1 247 ? -19.688 21.172 9.789 1 98.69 247 ILE A C 1
ATOM 1917 O O . ILE A 1 247 ? -20.156 22.25 10.172 1 98.69 247 ILE A O 1
ATOM 1921 N N . LEU A 1 248 ? -19.312 20.234 10.617 1 98.62 248 LEU A N 1
ATOM 1922 C CA . LEU A 1 248 ? -19.234 20.438 12.055 1 98.62 248 LEU A CA 1
ATOM 1923 C C . LEU A 1 248 ? -17.844 20.891 12.461 1 98.62 248 LEU A C 1
ATOM 1925 O O . LEU A 1 248 ? -16.906 20.078 12.539 1 98.62 248 LEU A O 1
ATOM 1929 N N . ASP A 1 249 ? -17.719 22.234 12.781 1 98.06 249 ASP A N 1
ATOM 1930 C CA . ASP A 1 249 ? -16.406 22.844 13 1 98.06 249 ASP A CA 1
ATOM 1931 C C . ASP A 1 249 ? -16.219 23.25 14.461 1 98.06 249 ASP A C 1
ATOM 1933 O O . ASP A 1 249 ? -17.016 24.016 15.008 1 98.06 249 ASP A O 1
ATOM 1937 N N . HIS A 1 250 ? -15.117 22.719 15.109 1 97.31 250 HIS A N 1
ATOM 1938 C CA . HIS A 1 250 ? -14.789 23.125 16.469 1 97.31 250 HIS A CA 1
ATOM 1939 C C . HIS A 1 250 ? -14.484 24.625 16.547 1 97.31 250 HIS A C 1
ATOM 1941 O O . HIS A 1 250 ? -14.664 25.234 17.594 1 97.31 250 HIS A O 1
ATOM 1947 N N . LYS A 1 251 ? -14.102 25.203 15.484 1 97 251 LYS A N 1
ATOM 1948 C CA . LYS A 1 251 ? -13.711 26.609 15.43 1 97 251 LYS A CA 1
ATOM 1949 C C . LYS A 1 251 ? -14.938 27.516 15.281 1 97 251 LYS A C 1
ATOM 1951 O O . LYS A 1 251 ? -15.992 27.062 14.828 1 97 251 LYS A O 1
ATOM 1956 N N . PRO A 1 252 ? -14.805 28.781 15.633 1 96.5 252 PRO A N 1
ATOM 1957 C CA . PRO A 1 252 ? -15.945 29.703 15.547 1 96.5 252 PRO A CA 1
ATOM 1958 C C . PRO A 1 252 ? -16.234 30.156 14.117 1 96.5 252 PRO A C 1
ATOM 1960 O O . PRO A 1 252 ? -17.297 30.703 13.844 1 96.5 252 PRO A O 1
ATOM 1963 N N . ARG A 1 253 ? -15.305 30.016 13.188 1 96.12 253 ARG A N 1
ATOM 1964 C CA . ARG A 1 253 ? -15.406 30.344 11.766 1 96.12 253 ARG A CA 1
ATOM 1965 C C . ARG A 1 253 ? -14.383 29.562 10.945 1 96.12 253 ARG A C 1
ATOM 1967 O O . ARG A 1 253 ? -13.422 29.016 11.492 1 96.12 253 ARG A O 1
ATOM 1974 N N . PRO A 1 254 ? -14.586 29.453 9.656 1 96.62 254 PRO A N 1
ATOM 1975 C CA . PRO A 1 254 ? -13.555 28.797 8.852 1 96.62 254 PRO A CA 1
ATOM 1976 C C . PRO A 1 254 ? -12.195 29.484 8.969 1 96.62 254 PRO A C 1
ATOM 1978 O O . PRO A 1 254 ? -12.109 30.719 8.852 1 96.62 254 PRO A O 1
ATOM 1981 N N . MET A 1 255 ? -11.227 28.828 9.281 1 94.19 255 MET A N 1
ATOM 1982 C CA . MET A 1 255 ? -9.844 29.281 9.398 1 94.19 255 MET A CA 1
ATOM 1983 C C . MET A 1 255 ? -8.891 28.312 8.688 1 94.19 255 MET A C 1
ATOM 1985 O O . MET A 1 255 ? -9.141 27.109 8.641 1 94.19 255 MET A O 1
ATOM 1989 N N . PRO A 1 256 ? -7.875 28.797 8.094 1 92.06 256 PRO A N 1
ATOM 1990 C CA . PRO A 1 256 ? -7.301 30.141 8.258 1 92.06 256 PRO A CA 1
ATOM 1991 C C . PRO A 1 256 ? -7.902 31.156 7.293 1 92.06 256 PRO A C 1
ATOM 1993 O O . PRO A 1 256 ? -7.781 32.375 7.516 1 92.06 256 PRO A O 1
ATOM 1996 N N . ILE A 1 257 ? -8.398 30.766 6.156 1 91.25 257 ILE A N 1
ATOM 1997 C CA . ILE A 1 257 ? -8.922 31.703 5.168 1 91.25 257 ILE A CA 1
ATOM 1998 C C . ILE A 1 257 ? -10.445 31.75 5.246 1 91.25 257 ILE A C 1
ATOM 2000 O O . ILE A 1 257 ? -11.133 31.188 4.391 1 91.25 257 ILE A O 1
ATOM 2004 N N . GLY A 1 258 ? -11.016 32.531 6.102 1 93.19 258 GLY A N 1
ATOM 2005 C CA . GLY A 1 258 ? -12.43 32.562 6.441 1 93.19 258 GLY A CA 1
ATOM 2006 C C . GLY A 1 258 ? -13.297 33.188 5.359 1 93.19 258 GLY A C 1
ATOM 2007 O O . GLY A 1 258 ? -14.203 32.531 4.836 1 93.19 258 GLY A O 1
ATOM 2008 N N . PRO A 1 259 ? -13.008 34.375 4.926 1 96.44 259 PRO A N 1
ATOM 2009 C CA . PRO A 1 259 ? -13.867 35.094 3.975 1 96.44 259 PRO A CA 1
ATOM 2010 C C . PRO A 1 259 ? -14.008 34.344 2.643 1 96.44 259 PRO A C 1
ATOM 2012 O O . PRO A 1 259 ? -15.094 34.312 2.072 1 96.44 259 PRO A O 1
ATOM 2015 N N . GLY A 1 260 ? -12.938 33.812 2.182 1 97.31 260 GLY A N 1
ATOM 2016 C CA . GLY A 1 260 ? -12.984 33.062 0.923 1 97.31 260 GLY A CA 1
ATOM 2017 C C . GLY A 1 260 ? -13.898 31.859 0.966 1 97.31 260 GLY A C 1
ATOM 2018 O O . GLY A 1 260 ? -14.703 31.656 0.053 1 97.31 260 GLY A O 1
ATOM 2019 N N . PHE A 1 261 ? -13.875 31.094 1.984 1 98.06 261 PHE A N 1
ATOM 2020 C CA . PHE A 1 261 ? -14.719 29.906 2.125 1 98.06 261 PHE A CA 1
ATOM 2021 C C . PHE A 1 261 ? -16.172 30.297 2.381 1 98.06 261 PHE A C 1
ATOM 2023 O O . PHE A 1 261 ? -17.078 29.688 1.835 1 98.06 261 PHE A O 1
ATOM 2030 N N . GLN A 1 262 ? -16.344 31.297 3.203 1 97.69 262 GLN A N 1
ATOM 2031 C CA . GLN A 1 262 ? -17.703 31.766 3.459 1 97.69 262 GLN A CA 1
ATOM 2032 C C . GLN A 1 262 ? -18.391 32.219 2.17 1 97.69 262 GLN A C 1
ATOM 2034 O O . GLN A 1 262 ? -19.562 31.938 1.947 1 97.69 262 GLN A O 1
ATOM 2039 N N . ALA A 1 263 ? -17.625 32.938 1.374 1 98.06 263 ALA A N 1
ATOM 2040 C CA . ALA A 1 263 ? -18.156 33.344 0.08 1 98.06 263 ALA A CA 1
ATOM 2041 C C . ALA A 1 263 ? -18.547 32.156 -0.766 1 98.06 263 ALA A C 1
ATOM 2043 O O . ALA A 1 263 ? -19.609 32.125 -1.4 1 98.06 263 ALA A O 1
ATOM 2044 N N . ALA A 1 264 ? -17.719 31.141 -0.789 1 98.25 264 ALA A N 1
ATOM 2045 C CA . ALA A 1 264 ? -18 29.938 -1.559 1 98.25 264 ALA A CA 1
ATOM 2046 C C . ALA A 1 264 ? -19.25 29.25 -1.039 1 98.25 264 ALA A C 1
ATOM 2048 O O . ALA A 1 264 ? -20.125 28.859 -1.82 1 98.25 264 ALA A O 1
ATOM 2049 N N . PHE A 1 265 ? -19.391 29.078 0.311 1 98.38 265 PHE A N 1
ATOM 2050 C CA . PHE A 1 265 ? -20.547 28.422 0.925 1 98.38 265 PHE A CA 1
ATOM 2051 C C . PHE A 1 265 ? -21.828 29.156 0.588 1 98.38 265 PHE A C 1
ATOM 2053 O O . PHE A 1 265 ? -22.828 28.531 0.219 1 98.38 265 PHE A O 1
ATOM 2060 N N . ASN A 1 266 ? -21.766 30.453 0.594 1 97.88 266 ASN A N 1
ATOM 2061 C CA . ASN A 1 266 ? -22.969 31.281 0.49 1 97.88 266 ASN A CA 1
ATOM 2062 C C . ASN A 1 266 ? -23.359 31.516 -0.965 1 97.88 266 ASN A C 1
ATOM 2064 O O . ASN A 1 266 ? -24.547 31.625 -1.282 1 97.88 266 ASN A O 1
ATOM 2068 N N . GLU A 1 267 ? -22.391 31.625 -1.82 1 98.25 267 GLU A N 1
ATOM 2069 C CA . GLU A 1 267 ? -22.656 32.031 -3.197 1 98.25 267 GLU A CA 1
ATOM 2070 C C . GLU A 1 267 ? -22.766 30.797 -4.109 1 98.25 267 GLU A C 1
ATOM 2072 O O . GLU A 1 267 ? -23.594 30.766 -5.027 1 98.25 267 GLU A O 1
ATOM 2077 N N . LEU A 1 268 ? -21.922 29.844 -3.879 1 98.38 268 LEU A N 1
ATOM 2078 C CA . LEU A 1 268 ? -21.859 28.719 -4.801 1 98.38 268 LEU A CA 1
ATOM 2079 C C . LEU A 1 268 ? -22.703 27.547 -4.297 1 98.38 268 LEU A C 1
ATOM 2081 O O . LEU A 1 268 ? -23.234 26.781 -5.094 1 98.38 268 LEU A O 1
ATOM 2085 N N . TYR A 1 269 ? -22.797 27.406 -2.93 1 98.56 269 TYR A N 1
ATOM 2086 C CA . TYR A 1 269 ? -23.328 26.156 -2.406 1 98.56 269 TYR A CA 1
ATOM 2087 C C . TYR A 1 269 ? -24.312 26.406 -1.282 1 98.56 269 TYR A C 1
ATOM 2089 O O . TYR A 1 269 ? -24.375 25.656 -0.311 1 98.56 269 TYR A O 1
ATOM 2097 N N . LYS A 1 270 ? -25.078 27.406 -1.386 1 97.44 270 LYS A N 1
ATOM 2098 C CA . LYS A 1 270 ? -26.016 27.797 -0.342 1 97.44 270 LYS A CA 1
ATOM 2099 C C . LYS A 1 270 ? -27 26.688 -0.034 1 97.44 270 LYS A C 1
ATOM 2101 O O . LYS A 1 270 ? -27.438 26.531 1.107 1 97.44 270 LYS A O 1
ATOM 2106 N N . ASP A 1 271 ? -27.312 25.906 -1.002 1 96.69 271 ASP A N 1
ATOM 2107 C CA . ASP A 1 271 ? -28.297 24.844 -0.842 1 96.69 271 ASP A CA 1
ATOM 2108 C C . ASP A 1 271 ? -27.641 23.516 -0.518 1 96.69 271 ASP A C 1
ATOM 2110 O O . ASP A 1 271 ? -28.328 22.562 -0.127 1 96.69 271 ASP A O 1
ATOM 2114 N N . GLN A 1 272 ? -26.312 23.406 -0.691 1 98.19 272 GLN A N 1
ATOM 2115 C CA . GLN A 1 272 ? -25.641 22.125 -0.542 1 98.19 272 GLN A CA 1
ATOM 2116 C C . GLN A 1 272 ? -24.812 22.078 0.743 1 98.19 272 GLN A C 1
ATOM 2118 O O . GLN A 1 272 ? -24.578 21 1.297 1 98.19 272 GLN A O 1
ATOM 2123 N N . ILE A 1 273 ? -24.344 23.203 1.247 1 98.81 273 ILE A N 1
ATOM 2124 C CA . ILE A 1 273 ? -23.422 23.188 2.387 1 98.81 273 ILE A CA 1
ATOM 2125 C C . ILE A 1 273 ? -24.047 23.938 3.561 1 98.81 273 ILE A C 1
ATOM 2127 O O . ILE A 1 273 ? -24.531 25.062 3.402 1 98.81 273 ILE A O 1
ATOM 2131 N N . THR A 1 274 ? -24.109 23.359 4.66 1 98.44 274 THR A N 1
ATOM 2132 C CA . THR A 1 274 ? -24.406 23.969 5.945 1 98.44 274 THR A CA 1
ATOM 2133 C C . THR A 1 274 ? -23.172 23.984 6.84 1 98.44 274 THR A C 1
ATOM 2135 O O . THR A 1 274 ? -22.625 22.938 7.148 1 98.44 274 THR A O 1
ATOM 2138 N N . TYR A 1 275 ? -22.703 25.172 7.18 1 98.38 275 TYR A N 1
ATOM 2139 C CA . TYR A 1 275 ? -21.562 25.344 8.078 1 98.38 275 TYR A CA 1
ATOM 2140 C C . TYR A 1 275 ? -22.031 25.547 9.516 1 98.38 275 TYR A C 1
ATOM 2142 O O . TYR A 1 275 ? -22.812 26.453 9.797 1 98.38 275 TYR A O 1
ATOM 2150 N N . VAL A 1 276 ? -21.578 24.672 10.453 1 98.38 276 VAL A N 1
ATOM 2151 C CA . VAL A 1 276 ? -21.969 24.734 11.859 1 98.38 276 VAL A CA 1
ATOM 2152 C C . VAL A 1 276 ? -20.734 25.031 12.719 1 98.38 276 VAL A C 1
ATOM 2154 O O . VAL A 1 276 ? -20 24.109 13.086 1 98.38 276 VAL A O 1
ATOM 2157 N N . PRO A 1 277 ? -20.516 26.328 13.133 1 97.62 277 PRO A N 1
ATOM 2158 C CA . PRO A 1 277 ? -19.375 26.688 13.969 1 97.62 277 PRO A CA 1
ATOM 2159 C C . PRO A 1 277 ? -19.531 26.219 15.414 1 97.62 277 PRO A C 1
ATOM 2161 O O . PRO A 1 277 ? -20.625 25.859 15.836 1 97.62 277 PRO A O 1
ATOM 2164 N N . ASN A 1 278 ? -18.422 26.141 16.156 1 97.5 278 ASN A N 1
ATOM 2165 C CA . ASN A 1 278 ? -18.375 25.797 17.562 1 97.5 278 ASN A CA 1
ATOM 2166 C C . ASN A 1 278 ? -19.094 24.484 17.859 1 97.5 278 ASN A C 1
ATOM 2168 O O . ASN A 1 278 ? -19.828 24.375 18.844 1 97.5 278 ASN A O 1
ATOM 2172 N N . ALA A 1 279 ? -18.969 23.531 16.938 1 97.69 279 ALA A N 1
ATOM 2173 C CA . ALA A 1 279 ? -19.578 22.219 17.094 1 97.69 279 ALA A CA 1
ATOM 2174 C C . ALA A 1 279 ? -18.562 21.203 17.594 1 97.69 279 ALA A C 1
ATOM 2176 O O . ALA A 1 279 ? -18 20.438 16.812 1 97.69 279 ALA A O 1
ATOM 2177 N N . GLN A 1 280 ? -18.438 21.125 18.875 1 97.12 280 GLN A N 1
ATOM 2178 C CA . GLN A 1 280 ? -17.5 20.172 19.484 1 97.12 280 GLN A CA 1
ATOM 2179 C C . GLN A 1 280 ? -18.109 18.781 19.531 1 97.12 280 GLN A C 1
ATOM 2181 O O . GLN A 1 280 ? -19.188 18.578 20.094 1 97.12 280 GLN A O 1
ATOM 2186 N N . VAL A 1 281 ? -17.438 17.812 18.953 1 96.94 281 VAL A N 1
ATOM 2187 C CA . VAL A 1 281 ? -17.906 16.422 18.953 1 96.94 281 VAL A CA 1
ATOM 2188 C C . VAL A 1 281 ? -17.812 15.852 20.359 1 96.94 281 VAL A C 1
ATOM 2190 O O . VAL A 1 281 ? -16.766 15.922 21 1 96.94 281 VAL A O 1
ATOM 2193 N N . GLN A 1 282 ? -18.859 15.281 20.812 1 96.88 282 GLN A N 1
ATOM 2194 C CA . GLN A 1 282 ? -18.906 14.711 22.156 1 96.88 282 GLN A CA 1
ATOM 2195 C C . GLN A 1 282 ? -19.016 13.188 22.094 1 96.88 282 GLN A C 1
ATOM 2197 O O . GLN A 1 282 ? -18.438 12.492 22.938 1 96.88 282 GLN A O 1
ATOM 2202 N N . GLU A 1 283 ? -19.812 12.781 21.172 1 96.75 283 GLU A N 1
ATOM 2203 C CA . GLU A 1 283 ? -20 11.344 21 1 96.75 283 GLU A CA 1
ATOM 2204 C C . GLU A 1 283 ? -20.312 11 19.531 1 96.75 283 GLU A C 1
ATOM 2206 O O . GLU A 1 283 ? -20.984 11.766 18.844 1 96.75 283 GLU A O 1
ATOM 2211 N N . ILE A 1 284 ? -19.812 9.867 19.109 1 97.75 284 ILE A N 1
ATOM 2212 C CA . ILE A 1 284 ? -20.109 9.352 17.766 1 97.75 284 ILE A CA 1
ATOM 2213 C C . ILE A 1 284 ? -20.531 7.887 17.859 1 97.75 284 ILE A C 1
ATOM 2215 O O . ILE A 1 284 ? -19.906 7.098 18.578 1 97.75 284 ILE A O 1
ATOM 2219 N N . ASP A 1 285 ? -21.547 7.52 17.297 1 97.75 285 ASP A N 1
ATOM 2220 C CA . ASP A 1 285 ? -21.969 6.137 17.094 1 97.75 285 ASP A CA 1
ATOM 2221 C C . ASP A 1 285 ? -21.906 5.758 15.617 1 97.75 285 ASP A C 1
ATOM 2223 O O . ASP A 1 285 ? -22.812 6.074 14.852 1 97.75 285 ASP A O 1
ATOM 2227 N N . PRO A 1 286 ? -20.844 5.145 15.195 1 97 286 PRO A N 1
ATOM 2228 C CA . PRO A 1 286 ? -20.703 4.82 13.773 1 97 286 PRO A CA 1
ATOM 2229 C C . PRO A 1 286 ? -21.688 3.756 13.305 1 97 286 PRO A C 1
ATOM 2231 O O . PRO A 1 286 ? -21.906 3.592 12.102 1 97 286 PRO A O 1
ATOM 2234 N N . PHE A 1 287 ? -22.25 3.006 14.195 1 96 287 PHE A N 1
ATOM 2235 C CA . PHE A 1 287 ? -23.188 1.947 13.844 1 96 287 PHE A CA 1
ATOM 2236 C C . PHE A 1 287 ? -24.578 2.52 13.594 1 96 287 PHE A C 1
ATOM 2238 O O . PHE A 1 287 ? -25.234 2.178 12.602 1 96 287 PHE A O 1
ATOM 2245 N N . ALA A 1 288 ? -25 3.414 14.445 1 97.31 288 ALA A N 1
ATOM 2246 C CA . ALA A 1 288 ? -26.297 4.051 14.305 1 97.31 288 ALA A CA 1
ATOM 2247 C C . ALA A 1 288 ? -26.219 5.289 13.414 1 97.31 288 ALA A C 1
ATOM 2249 O O . ALA A 1 288 ? -27.234 5.898 13.094 1 97.31 288 ALA A O 1
ATOM 2250 N N . LYS A 1 289 ? -25 5.703 13.023 1 97.75 289 LYS A N 1
ATOM 2251 C CA . LYS A 1 289 ? -24.75 6.891 12.211 1 97.75 289 LYS A CA 1
ATOM 2252 C C . LYS A 1 289 ? -25.312 8.148 12.875 1 97.75 289 LYS A C 1
ATOM 2254 O O . LYS A 1 289 ? -26.062 8.906 12.258 1 97.75 289 LYS A O 1
ATOM 2259 N N . ARG A 1 290 ? -24.844 8.32 14.07 1 97.88 290 ARG A N 1
ATOM 2260 C CA . ARG A 1 290 ? -25.266 9.461 14.883 1 97.88 290 ARG A CA 1
ATOM 2261 C C . ARG A 1 290 ? -24.078 10.164 15.508 1 97.88 290 ARG A C 1
ATOM 2263 O O . ARG A 1 290 ? -23.109 9.516 15.906 1 97.88 290 ARG A O 1
ATOM 2270 N N . ILE A 1 291 ? -24.156 11.508 15.609 1 97.81 291 ILE A N 1
ATOM 2271 C CA . ILE A 1 291 ? -23.109 12.328 16.234 1 97.81 291 ILE A CA 1
ATOM 2272 C C . ILE A 1 291 ? -23.75 13.32 17.203 1 97.81 291 ILE A C 1
ATOM 2274 O O . ILE A 1 291 ? -24.719 14 16.859 1 97.81 291 ILE A O 1
ATOM 2278 N N . ARG A 1 292 ? -23.25 13.312 18.391 1 97.88 292 ARG A N 1
ATOM 2279 C CA . ARG A 1 292 ? -23.625 14.328 19.359 1 97.88 292 ARG A CA 1
ATOM 2280 C C . ARG A 1 292 ? -22.562 15.414 19.469 1 97.88 292 ARG A C 1
ATOM 2282 O O . ARG A 1 292 ? -21.375 15.109 19.609 1 97.88 292 ARG A O 1
ATOM 2289 N N . THR A 1 293 ? -22.953 16.672 19.359 1 97.44 293 THR A N 1
ATOM 2290 C CA . THR A 1 293 ? -22.031 17.797 19.469 1 97.44 293 THR A CA 1
ATOM 2291 C C . THR A 1 293 ? -22.594 18.844 20.438 1 97.44 293 THR A C 1
ATOM 2293 O O . THR A 1 293 ? -23.734 18.75 20.875 1 97.44 293 THR A O 1
ATOM 2296 N N . SER A 1 294 ? -21.781 19.844 20.75 1 97.06 294 SER A N 1
ATOM 2297 C CA . SER A 1 294 ? -22.203 21 21.547 1 97.06 294 SER A CA 1
ATOM 2298 C C . SER A 1 294 ? -23.25 21.828 20.812 1 97.06 294 SER A C 1
ATOM 2300 O O . SER A 1 294 ? -23.953 22.625 21.422 1 97.06 294 SER A O 1
ATOM 2302 N N . ALA A 1 295 ? -23.344 21.656 19.469 1 96.19 295 ALA A N 1
ATOM 2303 C CA . ALA A 1 295 ? -24.297 22.406 18.656 1 96.19 295 ALA A CA 1
ATOM 2304 C C . ALA A 1 295 ? -25.562 21.609 18.391 1 96.19 295 ALA A C 1
ATOM 2306 O O . ALA A 1 295 ? -26.484 22.078 17.734 1 96.19 295 ALA A O 1
ATOM 2307 N N . GLY A 1 296 ? -25.609 20.359 18.953 1 95.88 296 GLY A N 1
ATOM 2308 C CA . GLY A 1 296 ? -26.781 19.516 18.766 1 95.88 296 GLY A CA 1
ATOM 2309 C C . GLY A 1 296 ? -26.453 18.141 18.234 1 95.88 296 GLY A C 1
ATOM 2310 O O . GLY A 1 296 ? -25.297 17.859 17.875 1 95.88 296 GLY A O 1
ATOM 2311 N N . ASP A 1 297 ? -27.453 17.297 18.25 1 96.38 297 ASP A N 1
ATOM 2312 C CA . ASP A 1 297 ? -27.328 15.93 17.75 1 96.38 297 ASP A CA 1
ATOM 2313 C C . ASP A 1 297 ? -27.781 15.836 16.297 1 96.38 297 ASP A C 1
ATOM 2315 O O . ASP A 1 297 ? -28.719 16.516 15.883 1 96.38 297 ASP A O 1
ATOM 2319 N N . LEU A 1 298 ? -27.125 15 15.555 1 95.75 298 LEU A N 1
ATOM 2320 C CA . LEU A 1 298 ? -27.594 14.805 14.18 1 95.75 298 LEU A CA 1
ATOM 2321 C C . LEU A 1 298 ? -27.328 13.367 13.727 1 95.75 298 LEU A C 1
ATOM 2323 O O . LEU A 1 298 ? -26.484 12.68 14.289 1 95.75 298 LEU A O 1
ATOM 2327 N N . ARG A 1 299 ? -28.141 12.922 12.797 1 97.31 299 ARG A N 1
ATOM 2328 C CA . ARG A 1 299 ? -27.938 11.688 12.047 1 97.31 299 ARG A CA 1
ATOM 2329 C C . ARG A 1 299 ? -27.375 11.969 10.664 1 97.31 299 ARG A C 1
ATOM 2331 O O . ARG A 1 299 ? -27.406 13.109 10.195 1 97.31 299 ARG A O 1
ATOM 2338 N N . PHE A 1 300 ? -26.75 10.984 10.039 1 98.06 300 PHE A N 1
ATOM 2339 C CA . PHE A 1 300 ? -26.188 11.172 8.703 1 98.06 300 PHE A CA 1
ATOM 2340 C C . PHE A 1 300 ? -26.328 9.898 7.875 1 98.06 300 PHE A C 1
ATOM 2342 O O . PHE A 1 300 ? -26.469 8.805 8.422 1 98.06 300 PHE A O 1
ATOM 2349 N N . ASP A 1 301 ? -26.359 10.078 6.555 1 98.25 301 ASP A N 1
ATOM 2350 C CA . ASP A 1 301 ? -26.344 8.961 5.617 1 98.25 301 ASP A CA 1
ATOM 2351 C C . ASP A 1 301 ? -24.906 8.523 5.316 1 98.25 301 ASP A C 1
ATOM 2353 O O . ASP A 1 301 ? -24.641 7.328 5.176 1 98.25 301 ASP A O 1
ATOM 2357 N N . HIS A 1 302 ? -24.031 9.445 5.195 1 98.19 302 HIS A N 1
ATOM 2358 C CA . HIS A 1 302 ? -22.578 9.234 5.141 1 98.19 302 HIS A CA 1
ATOM 2359 C C . HIS A 1 302 ? -21.844 10.336 5.895 1 98.19 302 HIS A C 1
ATOM 2361 O O . HIS A 1 302 ? -22.422 11.367 6.238 1 98.19 302 HIS A O 1
ATOM 2367 N N . ALA A 1 303 ? -20.562 10.062 6.172 1 98.62 303 ALA A N 1
ATOM 2368 C CA . ALA A 1 303 ? -19.781 11.07 6.887 1 98.62 303 ALA A CA 1
ATOM 2369 C C . ALA A 1 303 ? -18.297 10.945 6.57 1 98.62 303 ALA A C 1
ATOM 2371 O O . ALA A 1 303 ? -17.844 9.906 6.074 1 98.62 303 ALA A O 1
ATOM 2372 N N . VAL A 1 304 ? -17.609 11.977 6.691 1 98.56 304 VAL A N 1
ATOM 2373 C CA . VAL A 1 304 ? -16.156 12.047 6.824 1 98.56 304 VAL A CA 1
ATOM 2374 C C . VAL A 1 304 ? -15.781 12.43 8.258 1 98.56 304 VAL A C 1
ATOM 2376 O O . VAL A 1 304 ? -15.859 13.609 8.625 1 98.56 304 VAL A O 1
ATOM 2379 N N . LEU A 1 305 ? -15.414 11.438 9.047 1 98.38 305 LEU A N 1
ATOM 2380 C CA . LEU A 1 305 ? -15.195 11.664 10.469 1 98.38 305 LEU A CA 1
ATOM 2381 C C . LEU A 1 305 ? -13.711 11.828 10.766 1 98.38 305 LEU A C 1
ATOM 2383 O O . LEU A 1 305 ? -12.992 10.844 10.93 1 98.38 305 LEU A O 1
ATOM 2387 N N . MET A 1 306 ? -13.273 13.039 10.797 1 98.12 306 MET A N 1
ATOM 2388 C CA . MET A 1 306 ? -11.883 13.375 11.078 1 98.12 306 MET A CA 1
ATOM 2389 C C . MET A 1 306 ? -11.664 13.57 12.578 1 98.12 306 MET A C 1
ATOM 2391 O O . MET A 1 306 ? -12.07 14.586 13.141 1 98.12 306 MET A O 1
ATOM 2395 N N . ALA A 1 307 ? -10.992 12.648 13.203 1 97.75 307 ALA A N 1
ATOM 2396 C CA . ALA A 1 307 ? -10.656 12.727 14.617 1 97.75 307 ALA A CA 1
ATOM 2397 C C . ALA A 1 307 ? -9.492 13.688 14.852 1 97.75 307 ALA A C 1
ATOM 2399 O O . ALA A 1 307 ? -8.828 14.102 13.906 1 97.75 307 ALA A O 1
ATOM 2400 N N . PRO A 1 308 ? -9.32 14.07 16.125 1 97.62 308 PRO A N 1
ATOM 2401 C CA . PRO A 1 308 ? -8.125 14.867 16.422 1 97.62 308 PRO A CA 1
ATOM 2402 C C . PRO A 1 308 ? -6.836 14.188 15.969 1 97.62 308 PRO A C 1
ATOM 2404 O O . PRO A 1 308 ? -6.777 12.961 15.875 1 97.62 308 PRO A O 1
ATOM 2407 N N . HIS A 1 309 ? -5.863 15.023 15.648 1 97.94 309 HIS A N 1
ATOM 2408 C CA . HIS A 1 309 ? -4.609 14.484 15.117 1 97.94 309 HIS A CA 1
ATOM 2409 C C . HIS A 1 309 ? -3.516 14.508 16.172 1 97.94 309 HIS A C 1
ATOM 2411 O O . HIS A 1 309 ? -3.57 15.297 17.125 1 97.94 309 HIS A O 1
ATOM 2417 N N . GLN A 1 310 ? -2.572 13.625 16.109 1 97.75 310 GLN A N 1
ATOM 2418 C CA . GLN A 1 310 ? -1.297 13.562 16.812 1 97.75 310 GLN A CA 1
ATOM 2419 C C . GLN A 1 310 ? -0.162 13.18 15.867 1 97.75 310 GLN A C 1
ATOM 2421 O O . GLN A 1 310 ? -0.402 12.844 14.703 1 97.75 310 GLN A O 1
ATOM 2426 N N . ALA A 1 311 ? 1.087 13.297 16.391 1 98.38 311 ALA A N 1
ATOM 2427 C CA . ALA A 1 311 ? 2.223 12.797 15.625 1 98.38 311 ALA A CA 1
ATOM 2428 C C . ALA A 1 311 ? 2.076 11.305 15.336 1 98.38 311 ALA A C 1
ATOM 2430 O O . ALA A 1 311 ? 1.569 10.555 16.172 1 98.38 311 ALA A O 1
ATOM 2431 N N . GLY A 1 312 ? 2.51 10.914 14.188 1 97.75 312 GLY A N 1
ATOM 2432 C CA . GLY A 1 312 ? 2.402 9.523 13.773 1 97.75 312 GLY A CA 1
ATOM 2433 C C . GLY A 1 312 ? 3.094 8.57 14.727 1 97.75 312 GLY A C 1
ATOM 2434 O O . GLY A 1 312 ? 3.922 8.984 15.539 1 97.75 312 GLY A O 1
ATOM 2435 N N . ASP A 1 313 ? 2.836 7.27 14.594 1 95.69 313 ASP A N 1
ATOM 2436 C CA . ASP A 1 313 ? 3.256 6.215 15.516 1 95.69 313 ASP A CA 1
ATOM 2437 C C . ASP A 1 313 ? 4.773 6.188 15.656 1 95.69 313 ASP A C 1
ATOM 2439 O O . ASP A 1 313 ? 5.293 5.887 16.734 1 95.69 313 ASP A O 1
ATOM 2443 N N . LEU A 1 314 ? 5.434 6.453 14.586 1 97 314 LEU A N 1
ATOM 2444 C CA . LEU A 1 314 ? 6.891 6.445 14.578 1 97 314 LEU A CA 1
ATOM 2445 C C . LEU A 1 314 ? 7.449 7.348 15.672 1 97 314 LEU A C 1
ATOM 2447 O O . LEU A 1 314 ? 8.453 7.016 16.312 1 97 314 LEU A O 1
ATOM 2451 N N . ALA A 1 315 ? 6.855 8.508 15.898 1 97.75 315 ALA A N 1
ATOM 2452 C CA . ALA A 1 315 ? 7.32 9.43 16.922 1 97.75 315 ALA A CA 1
ATOM 2453 C C . A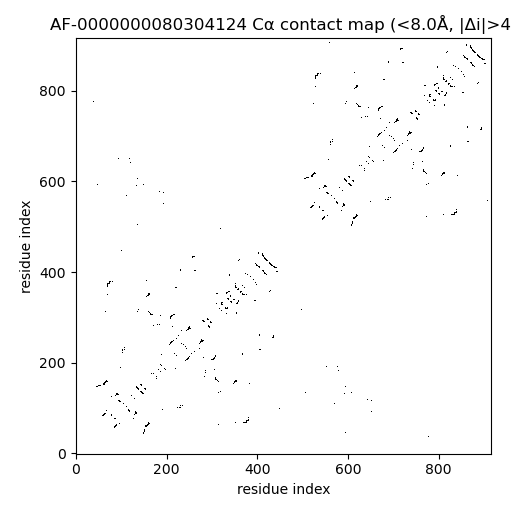LA A 1 315 ? 7.223 8.805 18.312 1 97.75 315 ALA A C 1
ATOM 2455 O O . ALA A 1 315 ? 8.07 9.047 19.172 1 97.75 315 ALA A O 1
ATOM 2456 N N . TRP A 1 316 ? 6.207 8.031 18.5 1 95.44 316 TRP A N 1
ATOM 2457 C CA . TRP A 1 316 ? 5.996 7.328 19.766 1 95.44 316 TRP A CA 1
ATOM 2458 C C . TRP A 1 316 ? 7 6.191 19.922 1 95.44 316 TRP A C 1
ATOM 2460 O O . TRP A 1 316 ? 7.551 5.996 21.016 1 95.44 316 TRP A O 1
ATOM 2470 N N . HIS A 1 317 ? 7.273 5.469 18.828 1 94.62 317 HIS A N 1
ATOM 2471 C CA . HIS A 1 317 ? 8.273 4.41 18.844 1 94.62 317 HIS A CA 1
ATOM 2472 C C . HIS A 1 317 ? 9.664 4.961 19.156 1 94.62 317 HIS A C 1
ATOM 2474 O O . HIS A 1 317 ? 10.523 4.238 19.656 1 94.62 317 HIS A O 1
ATOM 2480 N N . ALA A 1 318 ? 9.867 6.234 18.875 1 96.31 318 ALA A N 1
ATOM 2481 C CA . ALA A 1 318 ? 11.172 6.867 19.047 1 96.31 318 ALA A CA 1
ATOM 2482 C C . ALA A 1 318 ? 11.25 7.613 20.375 1 96.31 318 ALA A C 1
ATOM 2484 O O . ALA A 1 318 ? 12.242 8.289 20.641 1 96.31 318 ALA A O 1
ATOM 2485 N N . ASP A 1 319 ? 10.219 7.559 21.156 1 94.12 319 ASP A N 1
ATOM 2486 C CA . ASP A 1 319 ? 10.141 8.305 22.406 1 94.12 319 ASP A CA 1
ATOM 2487 C C . ASP A 1 319 ? 10.461 9.781 22.188 1 94.12 319 ASP A C 1
ATOM 2489 O O . ASP A 1 319 ? 11.281 10.359 22.906 1 94.12 319 ASP A O 1
ATOM 2493 N N . ALA A 1 320 ? 9.828 10.367 21.188 1 96.81 320 ALA A N 1
ATOM 2494 C CA . ALA A 1 320 ? 10.156 11.734 20.781 1 96.81 320 ALA A CA 1
ATOM 2495 C C . ALA A 1 320 ? 9.047 12.703 21.156 1 96.81 320 ALA A C 1
ATOM 2497 O O . ALA A 1 320 ? 9.195 13.914 21.031 1 96.81 320 ALA A O 1
ATOM 2498 N N . ILE A 1 321 ? 7.938 12.18 21.719 1 97.19 321 ILE A N 1
ATOM 2499 C CA . ILE A 1 321 ? 6.773 13 22.031 1 97.19 321 ILE A CA 1
ATOM 2500 C C . ILE A 1 321 ? 7.082 13.914 23.219 1 97.19 321 ILE A C 1
ATOM 2502 O O . ILE A 1 321 ? 7.625 13.461 24.234 1 97.19 321 ILE A O 1
ATOM 2506 N N . GLY A 1 322 ? 6.727 15.227 23.047 1 95.38 322 GLY A N 1
ATOM 2507 C CA . GLY A 1 322 ? 6.91 16.172 24.125 1 95.38 322 GLY A CA 1
ATOM 2508 C C . GLY A 1 322 ? 5.898 16 25.25 1 95.38 322 GLY A C 1
ATOM 2509 O O . GLY A 1 322 ? 5.035 15.125 25.188 1 95.38 322 GLY A O 1
ATOM 2510 N N . ARG A 1 323 ? 6.129 16.797 26.234 1 93.19 323 ARG A N 1
ATOM 2511 C CA . ARG A 1 323 ? 5.215 16.828 27.359 1 93.19 323 ARG A CA 1
ATOM 2512 C C . ARG A 1 323 ? 4.551 18.203 27.484 1 93.19 323 ARG A C 1
ATOM 2514 O O . ARG A 1 323 ? 5.152 19.219 27.141 1 93.19 323 ARG A O 1
ATOM 2521 N N . ASP A 1 324 ? 3.328 18.109 27.844 1 90.19 324 ASP A N 1
ATOM 2522 C CA . ASP A 1 324 ? 2.646 19.375 28.094 1 90.19 324 ASP A CA 1
ATOM 2523 C C . ASP A 1 324 ? 2.949 19.906 29.5 1 90.19 324 ASP A C 1
ATOM 2525 O O . ASP A 1 324 ? 3.826 19.375 30.188 1 90.19 324 ASP A O 1
ATOM 2529 N N . ALA A 1 325 ? 2.291 21 29.859 1 88.38 325 ALA A N 1
ATOM 2530 C CA . ALA A 1 325 ? 2.559 21.688 31.109 1 88.38 325 ALA A CA 1
ATOM 2531 C C . ALA A 1 325 ? 2.271 20.781 32.312 1 88.38 325 ALA A C 1
ATOM 2533 O O . ALA A 1 325 ? 2.848 20.969 33.375 1 88.38 325 ALA A O 1
ATOM 2534 N N . GLN A 1 326 ? 1.465 19.812 32.156 1 91.12 326 GLN A N 1
ATOM 2535 C CA . GLN A 1 326 ? 1.087 18.906 33.219 1 91.12 326 GLN A CA 1
ATOM 2536 C C . GLN A 1 326 ? 1.936 17.641 33.188 1 91.12 326 GLN A C 1
ATOM 2538 O O . GLN A 1 326 ? 1.693 16.703 33.969 1 91.12 326 GLN A O 1
ATOM 2543 N N . GLY A 1 327 ? 2.842 17.562 32.281 1 90.25 327 GLY A N 1
ATOM 2544 C CA . GLY A 1 327 ? 3.736 16.422 32.188 1 90.25 327 GLY A CA 1
ATOM 2545 C C . GLY A 1 327 ? 3.172 15.289 31.344 1 90.25 327 GLY A C 1
ATOM 2546 O O . GLY A 1 327 ? 3.771 14.219 31.266 1 90.25 327 GLY A O 1
ATOM 2547 N N . ARG A 1 328 ? 2.066 15.477 30.828 1 91 328 ARG A N 1
ATOM 2548 C CA . ARG A 1 328 ? 1.447 14.477 29.969 1 91 328 ARG A CA 1
ATOM 2549 C C . ARG A 1 328 ? 1.951 14.594 28.531 1 91 328 ARG A C 1
ATOM 2551 O O . ARG A 1 328 ? 2.422 15.656 28.125 1 91 328 ARG A O 1
ATOM 2558 N N . PRO A 1 329 ? 1.779 13.531 27.797 1 94.56 329 PRO A N 1
ATOM 2559 C CA . PRO A 1 329 ? 2.184 13.641 26.391 1 94.56 329 PRO A CA 1
ATOM 2560 C C . PRO A 1 329 ? 1.423 14.727 25.641 1 94.56 329 PRO A C 1
ATOM 2562 O O . PRO A 1 329 ? 0.192 14.789 25.703 1 94.56 329 PRO A O 1
ATOM 2565 N N . SER A 1 330 ? 2.164 15.57 24.938 1 95.12 330 SER A N 1
ATOM 2566 C CA . SER A 1 330 ? 1.562 16.672 24.203 1 95.12 330 SER A CA 1
ATOM 2567 C C . SER A 1 330 ? 0.878 16.156 22.922 1 95.12 330 SER A C 1
ATOM 2569 O O . SER A 1 330 ? 0.06 16.859 22.344 1 95.12 330 SER A O 1
ATOM 2571 N N . GLY A 1 331 ? 1.369 14.938 22.406 1 96.62 331 GLY A N 1
ATOM 2572 C CA . GLY A 1 331 ? 0.872 14.391 21.156 1 96.62 331 GLY A CA 1
ATOM 2573 C C . GLY A 1 331 ? 1.714 14.789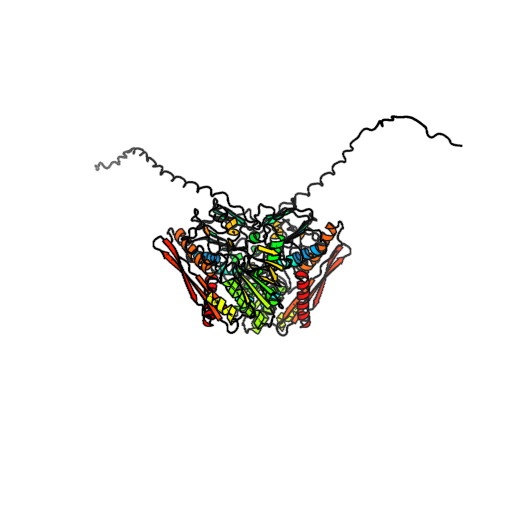 19.953 1 96.62 331 GLY A C 1
ATOM 2574 O O . GLY A 1 331 ? 1.476 14.328 18.844 1 96.62 331 GLY A O 1
ATOM 2575 N N . TRP A 1 332 ? 2.705 15.641 20.203 1 97.94 332 TRP A N 1
ATOM 2576 C CA . TRP A 1 332 ? 3.562 16.141 19.141 1 97.94 332 TRP A CA 1
ATOM 2577 C C . TRP A 1 332 ? 5.031 16.078 19.547 1 97.94 332 TRP A C 1
ATOM 2579 O O . TRP A 1 332 ? 5.348 15.984 20.734 1 97.94 332 TRP A O 1
ATOM 2589 N N . VAL A 1 333 ? 5.918 16.094 18.562 1 98.12 333 VAL A N 1
ATOM 2590 C CA . VAL A 1 333 ? 7.344 15.93 18.828 1 98.12 333 VAL A CA 1
ATOM 2591 C C . VAL A 1 333 ? 7.922 17.234 19.359 1 98.12 333 VAL A C 1
ATOM 2593 O O . VAL A 1 333 ? 7.621 18.312 18.844 1 98.12 333 VAL A O 1
ATOM 2596 N N . ASP A 1 334 ? 8.719 17.109 20.391 1 95.44 334 ASP A N 1
ATOM 2597 C CA . ASP A 1 334 ? 9.391 18.25 20.984 1 95.44 334 ASP A CA 1
ATOM 2598 C C . ASP A 1 334 ? 10.742 18.516 20.328 1 95.44 334 ASP A C 1
ATOM 2600 O O . ASP A 1 334 ? 11.734 17.859 20.641 1 95.44 334 ASP A O 1
ATOM 2604 N N . VAL A 1 335 ? 10.797 19.531 19.469 1 97.69 335 VAL A N 1
ATOM 2605 C CA . VAL A 1 335 ? 12.016 19.812 18.719 1 97.69 335 VAL A CA 1
ATOM 2606 C C . VAL A 1 335 ? 12.539 21.203 19.062 1 97.69 335 VAL A C 1
ATOM 2608 O O . VAL A 1 335 ? 11.797 22.031 19.594 1 97.69 335 VAL A O 1
ATOM 2611 N N . ASP A 1 336 ? 13.883 21.375 18.828 1 97.25 336 ASP A N 1
ATOM 2612 C CA . ASP A 1 336 ? 14.398 22.734 18.688 1 97.25 336 ASP A CA 1
ATOM 2613 C C . ASP A 1 336 ? 13.703 23.469 17.531 1 97.25 336 ASP A C 1
ATOM 2615 O O . ASP A 1 336 ? 13.773 23.031 16.391 1 97.25 336 ASP A O 1
ATOM 2619 N N . PRO A 1 337 ? 13.031 24.547 17.797 1 96.94 337 PRO A N 1
ATOM 2620 C CA . PRO A 1 337 ? 12.188 25.156 16.781 1 96.94 337 PRO A CA 1
ATOM 2621 C C . PRO A 1 337 ? 12.984 25.656 15.578 1 96.94 337 PRO A C 1
ATOM 2623 O O . PRO A 1 337 ? 12.438 25.797 14.484 1 96.94 337 PRO A O 1
ATOM 2626 N N . LEU A 1 338 ? 14.273 25.922 15.789 1 97.12 338 LEU A N 1
ATOM 2627 C CA . LEU A 1 338 ? 15.078 26.5 14.711 1 97.12 338 LEU A CA 1
ATOM 2628 C C . LEU A 1 338 ? 15.836 25.406 13.961 1 97.12 338 LEU A C 1
ATOM 2630 O O . LEU A 1 338 ? 16 25.5 12.742 1 97.12 338 LEU A O 1
ATOM 2634 N N . LYS A 1 339 ? 16.219 24.391 14.672 1 97.44 339 LYS A N 1
ATOM 2635 C CA . LYS A 1 339 ? 17.078 23.391 14.055 1 97.44 339 LYS A CA 1
ATOM 2636 C C . LYS A 1 339 ? 16.328 22.094 13.773 1 97.44 339 LYS A C 1
ATOM 2638 O O . LYS A 1 339 ? 16.781 21.266 12.992 1 97.44 339 LYS A O 1
ATOM 2643 N N . LEU A 1 340 ? 15.242 21.828 14.414 1 98.44 340 LEU A N 1
ATOM 2644 C CA . LEU A 1 340 ? 14.305 20.734 14.188 1 98.44 340 LEU A CA 1
ATOM 2645 C C . LEU A 1 340 ? 14.883 19.406 14.688 1 98.44 340 LEU A C 1
ATOM 2647 O O . LEU A 1 340 ? 14.344 18.344 14.391 1 98.44 340 LEU A O 1
ATOM 2651 N N . HIS A 1 341 ? 16.031 19.438 15.383 1 98.19 341 HIS A N 1
ATOM 2652 C CA . HIS A 1 341 ? 16.453 18.219 16.078 1 98.19 341 HIS A CA 1
ATOM 2653 C C . HIS A 1 341 ? 15.766 18.109 17.438 1 98.19 341 HIS A C 1
ATOM 2655 O O . HIS A 1 341 ? 15.227 19.094 17.953 1 98.19 341 HIS A O 1
ATOM 2661 N N . LEU A 1 342 ? 15.68 16.875 17.953 1 97.5 342 LEU A N 1
ATOM 2662 C CA . LEU A 1 342 ? 15.086 16.656 19.281 1 97.5 342 LEU A CA 1
ATOM 2663 C C . LEU A 1 342 ? 15.844 17.438 20.344 1 97.5 342 LEU A C 1
ATOM 2665 O O . LEU A 1 342 ? 17.062 17.531 20.297 1 97.5 342 LEU A O 1
ATOM 2669 N N . LYS A 1 343 ? 15.078 17.969 21.219 1 90.81 343 LYS A N 1
ATOM 2670 C CA . LYS A 1 343 ? 15.734 18.562 22.375 1 90.81 343 LYS A CA 1
ATOM 2671 C C . LYS A 1 343 ? 16.547 17.531 23.141 1 90.81 343 LYS A C 1
ATOM 2673 O O . LYS A 1 343 ? 16.031 16.469 23.5 1 90.81 343 LYS A O 1
ATOM 2678 N N . GLY A 1 344 ? 17.828 17.734 23.234 1 88.62 344 GLY A N 1
ATOM 2679 C CA . GLY A 1 344 ? 18.703 16.828 23.969 1 88.62 344 GLY A CA 1
ATOM 2680 C C . GLY A 1 344 ? 19.391 15.82 23.078 1 88.62 344 GLY A C 1
ATOM 2681 O O . GLY A 1 344 ? 20.219 15.023 23.547 1 88.62 344 GLY A O 1
ATOM 2682 N N . ASP A 1 345 ? 19.062 15.773 21.797 1 95.19 345 ASP A N 1
ATOM 2683 C CA . ASP A 1 345 ? 19.672 14.859 20.844 1 95.19 345 ASP A CA 1
ATOM 2684 C C . ASP A 1 345 ? 19.812 15.508 19.469 1 95.19 345 ASP A C 1
ATOM 2686 O O . ASP A 1 345 ? 18.891 15.453 18.656 1 95.19 345 ASP A O 1
ATOM 2690 N N . ASP A 1 346 ? 21.016 16.031 19.188 1 95.5 346 ASP A N 1
ATOM 2691 C CA . ASP A 1 346 ? 21.188 16.797 17.969 1 95.5 346 ASP A CA 1
ATOM 2692 C C . ASP A 1 346 ? 21.453 15.898 16.766 1 95.5 346 ASP A C 1
ATOM 2694 O O . ASP A 1 346 ? 21.734 16.375 15.672 1 95.5 346 ASP A O 1
ATOM 2698 N N . ARG A 1 347 ? 21.312 14.594 17 1 97.75 347 ARG A N 1
ATOM 2699 C CA . ARG A 1 347 ? 21.516 13.648 15.898 1 97.75 347 ARG A CA 1
ATOM 2700 C C . ARG A 1 347 ? 20.172 13.133 15.383 1 97.75 347 ARG A C 1
ATOM 2702 O O . ARG A 1 347 ? 20.125 12.461 14.344 1 97.75 347 ARG A O 1
ATOM 2709 N N . VAL A 1 348 ? 19.109 13.438 16.078 1 98.75 348 VAL A N 1
ATOM 2710 C CA . VAL A 1 348 ? 17.781 12.977 15.688 1 98.75 348 VAL A CA 1
ATOM 2711 C C . VAL A 1 348 ? 16.891 14.172 15.367 1 98.75 348 VAL A C 1
ATOM 2713 O O . VAL A 1 348 ? 16.641 15.016 16.219 1 98.75 348 VAL A O 1
ATOM 2716 N N . TYR A 1 349 ? 16.469 14.234 14.156 1 98.88 349 TYR A N 1
ATOM 2717 C CA . TYR A 1 349 ? 15.602 15.305 13.672 1 98.88 349 TYR A CA 1
ATOM 2718 C C . TYR A 1 349 ? 14.172 14.812 13.484 1 98.88 349 TYR A C 1
ATOM 2720 O O . TYR A 1 349 ? 13.945 13.625 13.242 1 98.88 349 TYR A O 1
ATOM 2728 N N . ALA A 1 350 ? 13.188 15.672 13.664 1 98.88 350 ALA A N 1
ATOM 2729 C CA . ALA A 1 350 ? 11.797 15.422 13.32 1 98.88 350 ALA A CA 1
ATOM 2730 C C . ALA A 1 350 ? 11.242 16.516 12.406 1 98.88 350 ALA A C 1
ATOM 2732 O O . ALA A 1 350 ? 11.508 17.703 12.625 1 98.88 350 ALA A O 1
ATOM 2733 N N . ILE A 1 351 ? 10.477 16.094 11.391 1 98.88 351 ILE A N 1
ATOM 2734 C CA . ILE A 1 351 ? 10.078 17.078 10.383 1 98.88 351 ILE A CA 1
ATOM 2735 C C . ILE A 1 351 ? 8.609 16.875 10.016 1 98.88 351 ILE A C 1
ATOM 2737 O O . ILE A 1 351 ? 8.016 15.844 10.359 1 98.88 351 ILE A O 1
ATOM 2741 N N . GLY A 1 352 ? 8.023 17.859 9.383 1 98.69 352 GLY A N 1
ATOM 2742 C CA . GLY A 1 352 ? 6.672 17.781 8.844 1 98.69 352 GLY A CA 1
ATOM 2743 C C . GLY A 1 352 ? 5.598 17.953 9.906 1 98.69 352 GLY A C 1
ATOM 2744 O O . GLY A 1 352 ? 5.75 18.766 10.82 1 98.69 352 GLY A O 1
ATOM 2745 N N . ASP A 1 353 ? 4.539 17.203 9.711 1 98.69 353 ASP A N 1
ATOM 2746 C CA . ASP A 1 353 ? 3.314 17.391 10.484 1 98.69 353 ASP A CA 1
ATOM 2747 C C . ASP A 1 353 ? 3.521 17.016 11.953 1 98.69 353 ASP A C 1
ATOM 2749 O O . ASP A 1 353 ? 2.762 17.453 12.82 1 98.69 353 ASP A O 1
ATOM 2753 N N . ALA A 1 354 ? 4.566 16.266 12.227 1 98.69 354 ALA A N 1
ATOM 2754 C CA . ALA A 1 354 ? 4.785 15.773 13.578 1 98.69 354 ALA A CA 1
ATOM 2755 C C . ALA A 1 354 ? 5.383 16.859 14.469 1 98.69 354 ALA A C 1
ATOM 2757 O O . ALA A 1 354 ? 5.367 16.734 15.695 1 98.69 354 ALA A O 1
ATOM 2758 N N . VAL A 1 355 ? 5.902 17.891 13.93 1 98.62 355 VAL A N 1
ATOM 2759 C CA . VAL A 1 355 ? 6.609 18.938 14.664 1 98.62 355 VAL A CA 1
ATOM 2760 C C . VAL A 1 355 ? 5.652 19.641 15.625 1 98.62 355 VAL A C 1
ATOM 2762 O O . VAL A 1 355 ? 4.547 20.016 15.242 1 98.62 355 VAL A O 1
ATOM 2765 N N . GLY A 1 356 ? 6.074 19.75 16.875 1 97.75 356 GLY A N 1
ATOM 2766 C CA . GLY A 1 356 ? 5.281 20.391 17.906 1 97.75 356 GLY A CA 1
ATOM 2767 C C . GLY A 1 356 ? 5.348 21.906 17.859 1 97.75 356 GLY A C 1
ATOM 2768 O O . GLY A 1 356 ? 5.504 22.5 16.781 1 97.75 356 GLY A O 1
ATOM 2769 N N . VAL A 1 357 ? 5.188 22.531 18.984 1 97 357 VAL A N 1
ATOM 2770 C CA . VAL A 1 357 ? 5.137 23.984 19.109 1 97 357 VAL A CA 1
ATOM 2771 C C . VAL A 1 357 ? 6.492 24.594 18.734 1 97 357 VAL A C 1
ATOM 2773 O O . VAL A 1 357 ? 7.527 24.156 19.25 1 97 357 VAL A O 1
ATOM 2776 N N . VAL A 1 358 ? 6.441 25.609 17.859 1 97.44 358 VAL A N 1
ATOM 2777 C CA . VAL A 1 358 ? 7.711 26.188 17.422 1 97.44 358 VAL A CA 1
ATOM 2778 C C . VAL A 1 358 ? 7.785 27.656 17.828 1 97.44 358 VAL A C 1
ATOM 2780 O O . VAL A 1 358 ? 8.859 28.266 17.797 1 97.44 358 VAL A O 1
ATOM 2783 N N . ALA A 1 359 ? 6.672 28.219 18.172 1 97.19 359 ALA A N 1
ATOM 2784 C CA . ALA A 1 359 ? 6.633 29.609 18.594 1 97.19 359 ALA A CA 1
ATOM 2785 C C . ALA A 1 359 ? 5.461 29.875 19.547 1 97.19 359 ALA A C 1
ATOM 2787 O O . ALA A 1 359 ? 4.418 29.219 19.438 1 9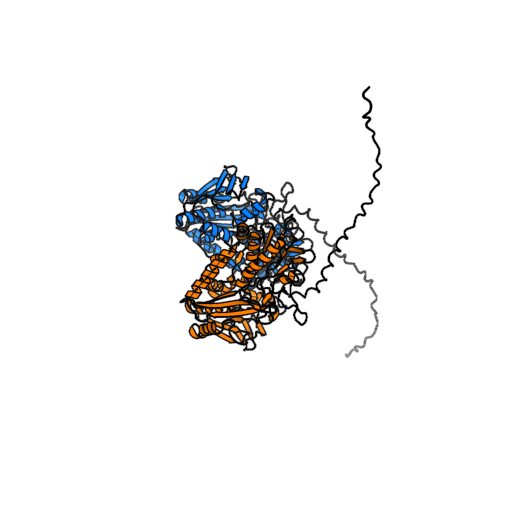7.19 359 ALA A O 1
ATOM 2788 N N . PRO A 1 360 ? 5.641 30.812 20.469 1 94.06 360 PRO A N 1
ATOM 2789 C CA . PRO A 1 360 ? 4.52 31.141 21.359 1 94.06 360 PRO A CA 1
ATOM 2790 C C . PRO A 1 360 ? 3.365 31.812 20.625 1 94.06 360 PRO A C 1
ATOM 2792 O O . PRO A 1 360 ? 2.203 31.656 21 1 94.06 360 PRO A O 1
ATOM 2795 N N . SER A 1 361 ? 3.645 32.594 19.547 1 93.94 361 SER A N 1
ATOM 2796 C CA . SER A 1 361 ? 2.666 33.469 18.891 1 93.94 361 SER A CA 1
ATOM 2797 C C . SER A 1 361 ? 1.706 32.656 18.031 1 93.94 361 SER A C 1
ATOM 2799 O O . SER A 1 361 ? 0.499 32.906 18.031 1 93.94 361 SER A O 1
ATOM 2801 N N . PHE A 1 362 ? 2.195 31.672 17.281 1 95.25 362 PHE A N 1
ATOM 2802 C CA . PHE A 1 362 ? 1.319 30.953 16.375 1 95.25 362 PHE A CA 1
ATOM 2803 C C . PHE A 1 362 ? 1.369 29.453 16.641 1 95.25 362 PHE A C 1
ATOM 2805 O O . PHE A 1 362 ? 0.545 28.688 16.141 1 95.25 362 PHE A O 1
ATOM 2812 N N . ARG A 1 363 ? 2.285 29.016 17.453 1 95.81 363 ARG A N 1
ATOM 2813 C CA . AR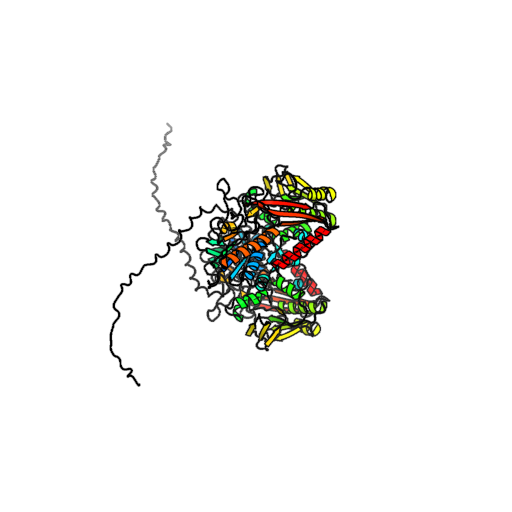G A 1 363 ? 2.406 27.703 18.078 1 95.81 363 ARG A CA 1
ATOM 2814 C C . ARG A 1 363 ? 2.895 26.656 17.062 1 95.81 363 ARG A C 1
ATOM 2816 O O . ARG A 1 363 ? 4.023 26.172 17.172 1 95.81 363 ARG A O 1
ATOM 2823 N N . PHE A 1 364 ? 2.082 26.328 16.047 1 97.38 364 PHE A N 1
ATOM 2824 C CA . PHE A 1 364 ? 2.434 25.25 15.125 1 97.38 364 PHE A CA 1
ATOM 2825 C C . PHE A 1 364 ? 2.559 25.766 13.695 1 97.38 364 PHE A C 1
ATOM 2827 O O . PHE A 1 364 ? 1.769 26.609 13.266 1 97.38 364 PHE A O 1
ATOM 2834 N N . TYR A 1 365 ? 3.607 25.266 12.93 1 97.75 365 TYR A N 1
ATOM 2835 C CA . TYR A 1 365 ? 3.5 25.391 11.484 1 97.75 365 TYR A CA 1
ATOM 2836 C C . TYR A 1 365 ? 2.238 24.719 10.969 1 97.75 365 TYR A C 1
ATOM 2838 O O . TYR A 1 365 ? 1.799 23.703 11.523 1 97.75 365 TYR A O 1
ATOM 2846 N N . PRO A 1 366 ? 1.637 25.312 9.828 1 97 366 PRO A N 1
ATOM 2847 C CA . PRO A 1 366 ? 0.595 24.5 9.195 1 97 366 PRO A CA 1
ATOM 2848 C C . PRO A 1 366 ? 1.059 23.078 8.891 1 97 366 PRO A C 1
ATOM 2850 O O . PRO A 1 366 ? 2.145 22.875 8.344 1 97 366 PRO A O 1
ATOM 2853 N N . LYS A 1 367 ? 0.302 22.094 9.344 1 98 367 LYS A N 1
ATOM 2854 C CA . LYS A 1 367 ? 0.637 20.703 9.094 1 98 367 LYS A CA 1
ATOM 2855 C C . LYS A 1 367 ? 0.277 20.297 7.664 1 98 367 LYS A C 1
ATOM 2857 O O . LYS A 1 367 ? -0.71 19.594 7.441 1 98 367 LYS A O 1
ATOM 2862 N N . SER A 1 368 ? 1.179 20.719 6.727 1 97.81 368 SER A N 1
ATOM 2863 C CA . SER A 1 368 ? 0.93 20.609 5.293 1 97.81 368 SER A CA 1
ATOM 2864 C C . SER A 1 368 ? 2.08 19.891 4.586 1 97.81 368 SER A C 1
ATOM 2866 O O . SER A 1 368 ? 3.195 19.844 5.109 1 97.81 368 SER A O 1
ATOM 2868 N N . GLY A 1 369 ? 1.704 19.328 3.414 1 98.06 369 GLY A N 1
ATOM 2869 C CA . GLY A 1 369 ? 2.746 18.766 2.57 1 98.06 369 GLY A CA 1
ATOM 2870 C C . GLY A 1 369 ? 3.828 19.766 2.209 1 98.06 369 GLY A C 1
ATOM 2871 O O . GLY A 1 369 ? 5.004 19.406 2.113 1 98.06 369 GLY A O 1
ATOM 2872 N N . HIS A 1 370 ? 3.457 21.031 2.033 1 98.56 370 HIS A N 1
ATOM 2873 C CA . HIS A 1 370 ? 4.398 22.078 1.678 1 98.56 370 HIS A CA 1
ATOM 2874 C C . HIS A 1 370 ? 5.438 22.281 2.775 1 98.56 370 HIS A C 1
ATOM 2876 O O . HIS A 1 370 ? 6.637 22.359 2.494 1 98.56 370 HIS A O 1
ATOM 2882 N N . VAL A 1 371 ? 5.008 22.406 3.965 1 98.69 371 VAL A N 1
ATOM 2883 C CA . VAL A 1 371 ? 5.918 22.594 5.086 1 98.69 371 VAL A CA 1
ATOM 2884 C C . VAL A 1 371 ? 6.797 21.359 5.262 1 98.69 371 VAL A C 1
ATOM 2886 O O . VAL A 1 371 ? 8 21.484 5.512 1 98.69 371 VAL A O 1
ATOM 2889 N N . ALA A 1 372 ? 6.191 20.156 5.172 1 98.81 372 ALA A N 1
ATOM 2890 C CA . ALA A 1 372 ? 6.965 18.922 5.281 1 98.81 372 ALA A CA 1
ATOM 2891 C C . ALA A 1 372 ? 8.078 18.875 4.238 1 98.81 372 ALA A C 1
ATOM 2893 O O . ALA A 1 372 ? 9.219 18.547 4.555 1 98.81 372 ALA A O 1
ATOM 2894 N N . HIS A 1 373 ? 7.707 19.219 3.01 1 98.81 373 HIS A N 1
ATOM 2895 C CA . HIS A 1 373 ? 8.672 19.297 1.915 1 98.81 373 HIS A CA 1
ATOM 2896 C C . HIS A 1 373 ? 9.805 20.266 2.25 1 98.81 373 HIS A C 1
ATOM 2898 O O . HIS A 1 373 ? 10.984 19.922 2.094 1 98.81 373 HIS A O 1
ATOM 2904 N N . ALA A 1 374 ? 9.492 21.438 2.736 1 98.81 374 ALA A N 1
ATOM 2905 C CA . ALA A 1 374 ? 10.492 22.438 3.105 1 98.81 374 ALA A CA 1
ATOM 2906 C C . ALA A 1 374 ? 11.375 21.938 4.246 1 98.81 374 ALA A C 1
ATOM 2908 O O . ALA A 1 374 ? 12.594 22.094 4.211 1 98.81 374 ALA A O 1
ATOM 2909 N N . HIS A 1 375 ? 10.75 21.344 5.254 1 98.88 375 HIS A N 1
ATOM 2910 C CA . HIS A 1 375 ? 11.492 20.797 6.379 1 98.88 375 HIS A CA 1
ATOM 2911 C C . HIS A 1 375 ? 12.492 19.734 5.918 1 98.88 375 HIS A C 1
ATOM 2913 O O . HIS A 1 375 ? 13.617 19.672 6.426 1 98.88 375 HIS A O 1
ATOM 2919 N N . GLY A 1 376 ? 12.031 18.875 4.98 1 98.88 376 GLY A N 1
ATOM 2920 C CA . GLY A 1 376 ? 12.93 17.875 4.445 1 98.88 376 GLY A CA 1
ATOM 2921 C C . GLY A 1 376 ? 14.18 18.453 3.824 1 98.88 376 GLY A C 1
ATOM 2922 O O . GLY A 1 376 ? 15.289 17.984 4.078 1 98.88 376 GLY A O 1
ATOM 2923 N N . ARG A 1 377 ? 13.984 19.469 3.041 1 98.75 377 ARG A N 1
ATOM 2924 C CA . ARG A 1 377 ? 15.109 20.141 2.402 1 98.75 377 ARG A CA 1
ATOM 2925 C C . ARG A 1 377 ? 16.016 20.797 3.441 1 98.75 377 ARG A C 1
ATOM 2927 O O . ARG A 1 377 ? 17.25 20.672 3.369 1 98.75 377 ARG A O 1
ATOM 2934 N N . ILE A 1 378 ? 15.484 21.453 4.391 1 98.88 378 ILE A N 1
ATOM 2935 C CA . ILE A 1 378 ? 16.203 22.188 5.418 1 98.88 378 ILE A CA 1
ATOM 2936 C C . ILE A 1 378 ? 17.047 21.219 6.25 1 98.88 378 ILE A C 1
ATOM 2938 O O . ILE A 1 378 ? 18.25 21.406 6.398 1 98.88 378 ILE A O 1
ATOM 2942 N N . VAL A 1 379 ? 16.438 20.156 6.746 1 98.88 379 VAL A N 1
ATOM 2943 C CA . VAL A 1 379 ? 17.109 19.234 7.641 1 98.88 379 VAL A CA 1
ATOM 2944 C C . VAL A 1 379 ? 18.141 18.422 6.859 1 98.88 379 VAL A C 1
ATOM 2946 O O . VAL A 1 379 ? 19.219 18.109 7.375 1 98.88 379 VAL A O 1
ATOM 2949 N N . GLY A 1 380 ? 17.766 18.016 5.602 1 98.88 380 GLY A N 1
ATOM 2950 C CA . GLY A 1 380 ? 18.797 17.406 4.766 1 98.88 380 GLY A CA 1
ATOM 2951 C C . GLY A 1 380 ? 20.047 18.266 4.648 1 98.88 380 GLY A C 1
ATOM 2952 O O . GLY A 1 380 ? 21.156 17.766 4.738 1 98.88 380 GLY A O 1
ATOM 2953 N N . GLY A 1 381 ? 19.844 19.547 4.48 1 98.75 381 GLY A N 1
ATOM 2954 C CA . GLY A 1 381 ? 20.938 20.5 4.418 1 98.75 381 GLY A CA 1
ATOM 2955 C C . GLY A 1 381 ? 21.703 20.609 5.727 1 98.75 381 GLY A C 1
ATOM 2956 O O . GLY A 1 381 ? 22.922 20.672 5.738 1 98.75 381 GLY A O 1
ATOM 2957 N N . TYR A 1 382 ? 21 20.688 6.855 1 98.81 382 TYR A N 1
ATOM 2958 C CA . TYR A 1 382 ? 21.625 20.766 8.172 1 98.81 382 TYR A CA 1
ATOM 2959 C C . TYR A 1 382 ? 22.562 19.578 8.391 1 98.81 382 TYR A C 1
ATOM 2961 O O . TYR A 1 382 ? 23.719 19.766 8.781 1 98.81 382 TYR A O 1
ATOM 2969 N N . ILE A 1 383 ? 22.047 18.359 8.125 1 98.81 383 ILE A N 1
ATOM 2970 C CA . ILE A 1 383 ? 22.828 17.156 8.352 1 98.81 383 ILE A CA 1
ATOM 2971 C C . ILE A 1 383 ? 24.031 17.125 7.43 1 98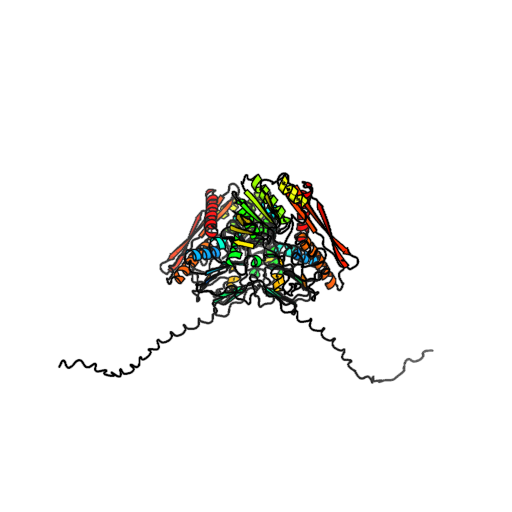.81 383 ILE A C 1
ATOM 2973 O O . ILE A 1 383 ? 25.141 16.766 7.848 1 98.81 383 ILE A O 1
ATOM 2977 N N . ALA A 1 384 ? 23.828 17.547 6.191 1 98.75 384 ALA A N 1
ATOM 2978 C CA . ALA A 1 384 ? 24.938 17.578 5.242 1 98.75 384 ALA A CA 1
ATOM 2979 C C . ALA A 1 384 ? 26.047 18.5 5.738 1 98.75 384 ALA A C 1
ATOM 2981 O O . ALA A 1 384 ? 27.234 18.156 5.656 1 98.75 384 ALA A O 1
ATOM 2982 N N . GLN A 1 385 ? 25.703 19.656 6.23 1 98.44 385 GLN A N 1
ATOM 2983 C CA . GLN A 1 385 ? 26.672 20.594 6.758 1 98.44 385 GLN A CA 1
ATOM 2984 C C . GLN A 1 385 ? 27.406 20.016 7.969 1 98.44 385 GLN A C 1
ATOM 2986 O O . GLN A 1 385 ? 28.625 20.141 8.078 1 98.44 385 GLN A O 1
ATOM 2991 N N . ARG A 1 386 ? 26.703 19.359 8.812 1 98 386 ARG A N 1
ATOM 2992 C CA . ARG A 1 386 ? 27.312 18.766 10 1 98 386 ARG A CA 1
ATOM 2993 C C . ARG A 1 386 ? 28.266 17.641 9.617 1 98 386 ARG A C 1
ATOM 2995 O O . ARG A 1 386 ? 29.328 17.484 10.227 1 98 386 ARG A O 1
ATOM 3002 N N . LEU A 1 387 ? 27.844 16.859 8.656 1 97.81 387 LEU A N 1
ATOM 3003 C CA . LEU A 1 387 ? 28.719 15.789 8.164 1 97.81 387 LEU A CA 1
ATOM 3004 C C . LEU A 1 387 ? 30 16.359 7.574 1 97.81 387 LEU A C 1
ATOM 3006 O O . LEU A 1 387 ? 31.031 15.695 7.578 1 97.81 387 LEU A O 1
ATOM 3010 N N . ALA A 1 388 ? 29.938 17.594 7.148 1 97.12 388 ALA A N 1
ATOM 3011 C CA . ALA A 1 388 ? 31.109 18.297 6.602 1 97.12 388 ALA A CA 1
ATOM 3012 C C . ALA A 1 388 ? 31.859 19.031 7.695 1 97.12 388 ALA A C 1
ATOM 3014 O O . ALA A 1 388 ? 32.812 19.766 7.414 1 97.12 388 ALA A O 1
ATOM 3015 N N . GLY A 1 389 ? 31.391 18.969 8.859 1 96.38 389 GLY A N 1
ATOM 3016 C CA . GLY A 1 389 ? 32.062 19.594 9.977 1 96.38 389 GLY A CA 1
ATOM 3017 C C . GLY A 1 389 ? 31.688 21.062 10.156 1 96.38 389 GLY A C 1
ATOM 3018 O O . GLY A 1 389 ? 32.438 21.828 10.766 1 96.38 389 GLY A O 1
ATOM 3019 N N . ARG A 1 390 ? 30.578 21.469 9.602 1 97.31 390 ARG A N 1
ATOM 3020 C CA . ARG A 1 390 ? 30.125 22.844 9.688 1 97.31 390 ARG A CA 1
ATOM 3021 C C . ARG A 1 390 ? 28.828 22.953 10.484 1 97.31 390 ARG A C 1
ATOM 3023 O O . ARG A 1 390 ? 28.016 22.016 10.484 1 97.31 390 ARG A O 1
ATOM 3030 N N . GLU A 1 391 ? 28.656 24.062 11.094 1 95.44 391 GLU A N 1
ATOM 3031 C CA . GLU A 1 391 ? 27.391 24.359 11.766 1 95.44 391 GLU A CA 1
ATOM 3032 C C . GLU A 1 391 ? 26.406 25 10.805 1 95.44 391 GLU A C 1
ATOM 3034 O O . GLU A 1 391 ? 26.688 26.062 10.242 1 95.44 391 GLU A O 1
ATOM 3039 N N . PRO A 1 392 ? 25.234 24.391 10.664 1 96.25 392 PRO A N 1
ATOM 3040 C CA . PRO A 1 392 ? 24.281 24.938 9.688 1 96.25 392 PRO A CA 1
ATOM 3041 C C . PRO A 1 392 ? 23.688 26.266 10.117 1 96.25 392 PRO A C 1
ATOM 3043 O O . PRO A 1 392 ? 23.422 26.469 11.305 1 96.25 392 PRO A O 1
ATOM 3046 N N . ALA A 1 393 ? 23.547 27.141 9.148 1 96.25 393 ALA A N 1
ATOM 3047 C CA . ALA A 1 393 ? 22.766 28.359 9.367 1 96.25 393 ALA A CA 1
ATOM 3048 C C . ALA A 1 393 ? 21.281 28.047 9.438 1 96.25 393 ALA A C 1
ATOM 3050 O O . ALA A 1 393 ? 20.797 27.125 8.789 1 96.25 393 ALA A O 1
ATOM 3051 N N . VAL A 1 394 ? 20.562 28.891 10.211 1 97.19 394 VAL A N 1
ATOM 3052 C CA . VAL A 1 394 ? 19.125 28.672 10.398 1 97.19 394 VAL A CA 1
ATOM 3053 C C . VAL A 1 394 ? 18.375 29.031 9.117 1 97.19 394 VAL A C 1
ATOM 3055 O O . VAL A 1 394 ? 18.625 30.094 8.523 1 97.19 394 VAL A O 1
ATOM 3058 N N . VAL A 1 395 ? 17.531 28.203 8.656 1 97.88 395 VAL A N 1
ATOM 3059 C CA . VAL A 1 395 ? 16.625 28.406 7.531 1 97.88 395 VAL A CA 1
ATOM 3060 C C . VAL A 1 395 ? 15.195 28.109 7.973 1 97.88 395 VAL A C 1
ATOM 3062 O O . VAL A 1 395 ? 14.938 27.109 8.641 1 97.88 395 VAL A O 1
ATOM 3065 N N . LEU A 1 396 ? 14.289 29.047 7.715 1 98.56 396 LEU A N 1
ATOM 3066 C CA . LEU A 1 396 ? 12.883 28.844 8.062 1 98.56 396 LEU A CA 1
ATOM 3067 C C . LEU A 1 396 ? 12.078 28.406 6.848 1 98.56 396 LEU A C 1
ATOM 3069 O O . LEU A 1 396 ? 12.414 28.766 5.715 1 98.56 396 LEU A O 1
ATOM 3073 N N . PRO A 1 397 ? 11.016 27.578 7.039 1 98.44 397 PRO A N 1
ATOM 3074 C CA . PRO A 1 397 ? 10.141 27.188 5.93 1 98.44 397 PRO A CA 1
ATOM 3075 C C . PRO A 1 397 ? 9.164 28.297 5.531 1 98.44 397 PRO A C 1
ATOM 3077 O O . PRO A 1 397 ? 9.172 29.375 6.129 1 98.44 397 PRO A O 1
ATOM 3080 N N . ASP A 1 398 ? 8.43 28.125 4.492 1 97.56 398 ASP A N 1
ATOM 3081 C CA . ASP A 1 398 ? 7.211 28.828 4.133 1 97.56 398 ASP A CA 1
ATOM 3082 C C . ASP A 1 398 ? 6.062 27.859 3.854 1 97.56 398 ASP A C 1
ATOM 3084 O O . ASP A 1 398 ? 6.207 26.656 4.043 1 97.56 398 ASP A O 1
ATOM 3088 N N . ASN A 1 399 ? 4.922 28.453 3.607 1 97.62 399 ASN A N 1
ATOM 3089 C CA . ASN A 1 399 ? 3.785 27.594 3.285 1 97.62 399 ASN A CA 1
ATOM 3090 C C . ASN A 1 399 ? 2.848 28.266 2.285 1 97.62 399 ASN A C 1
ATOM 3092 O O . ASN A 1 399 ? 2.596 29.469 2.375 1 97.62 399 ASN A O 1
ATOM 3096 N N . LEU A 1 400 ? 2.451 27.562 1.352 1 97.19 400 LEU A N 1
ATOM 3097 C CA . LEU A 1 400 ? 1.49 28 0.343 1 97.19 400 LEU A CA 1
ATOM 3098 C C . LEU A 1 400 ? 0.427 26.922 0.109 1 97.19 400 LEU A C 1
ATOM 3100 O O . LEU A 1 400 ? 0.753 25.766 -0.149 1 97.19 400 LEU A O 1
ATOM 3104 N N . CYS A 1 401 ? -0.837 27.312 0.236 1 96.44 401 CYS A N 1
ATOM 3105 C CA . CYS A 1 401 ? -1.961 26.406 0.008 1 96.44 401 CYS A CA 1
ATOM 3106 C C . CYS A 1 401 ? -2.938 27 -1.002 1 96.44 401 CYS A C 1
ATOM 3108 O O . CYS A 1 401 ? -3.314 28.172 -0.896 1 96.44 401 CYS A O 1
ATOM 3110 N N . TYR A 1 402 ? -3.252 26.266 -2.033 1 97.56 402 TYR A N 1
ATOM 3111 C CA . TYR A 1 402 ? -4.344 26.578 -2.953 1 97.56 402 TYR A CA 1
ATOM 3112 C C . TYR A 1 402 ? -5.555 25.703 -2.668 1 97.56 402 TYR A C 1
ATOM 3114 O O . TYR A 1 402 ? -5.418 24.5 -2.436 1 97.56 402 TYR A O 1
ATOM 3122 N N . MET A 1 403 ? -6.746 26.297 -2.615 1 98.25 403 MET A N 1
ATOM 3123 C CA . MET A 1 403 ? -7.977 25.562 -2.344 1 98.25 403 MET A CA 1
ATOM 3124 C C . MET A 1 403 ? -8.984 25.766 -3.469 1 98.25 403 MET A C 1
ATOM 3126 O O . MET A 1 403 ? -9.484 26.875 -3.676 1 98.25 403 MET A O 1
ATOM 3130 N N . MET A 1 404 ? -9.258 24.703 -4.16 1 98.31 404 MET A N 1
ATOM 3131 C CA . MET A 1 404 ? -10.289 24.766 -5.188 1 98.31 404 MET A CA 1
ATOM 3132 C C . MET A 1 404 ? -11.68 24.812 -4.555 1 98.31 404 MET A C 1
ATOM 3134 O O . MET A 1 404 ? -12.055 23.922 -3.799 1 98.31 404 MET A O 1
ATOM 3138 N N . VAL A 1 405 ? -12.469 25.891 -4.906 1 98.62 405 VAL A N 1
ATOM 3139 C CA . VAL A 1 405 ? -13.773 26.031 -4.262 1 98.62 405 VAL A CA 1
ATOM 3140 C C . VAL A 1 405 ? -14.883 25.844 -5.293 1 98.62 405 VAL A C 1
ATOM 3142 O O . VAL A 1 405 ? -16.047 25.688 -4.93 1 98.62 405 VAL A O 1
ATOM 3145 N N . ASN A 1 406 ? -14.5 25.828 -6.574 1 98.5 406 ASN A N 1
ATOM 3146 C CA . ASN A 1 406 ? -15.469 25.625 -7.641 1 98.5 406 ASN A CA 1
ATOM 3147 C C . ASN A 1 406 ? -14.93 24.703 -8.727 1 98.5 406 ASN A C 1
ATOM 3149 O O . ASN A 1 406 ? -13.758 24.797 -9.109 1 98.5 406 ASN A O 1
ATOM 3153 N N . GLY A 1 407 ? -15.797 23.812 -9.242 1 97.75 407 GLY A N 1
ATOM 3154 C CA . GLY A 1 407 ? -15.359 22.875 -10.258 1 97.75 407 GLY A CA 1
ATOM 3155 C C . GLY A 1 407 ? -15.711 23.312 -11.672 1 97.75 407 GLY A C 1
ATOM 3156 O O . GLY A 1 407 ? -15.094 22.859 -12.641 1 97.75 407 GLY A O 1
ATOM 3157 N N . SER A 1 408 ? -16.781 24.109 -11.805 1 96.75 408 SER A N 1
ATOM 3158 C CA . SER A 1 408 ? -17.203 24.609 -13.102 1 96.75 408 SER A CA 1
ATOM 3159 C C . SER A 1 408 ? -17.906 25.953 -12.977 1 96.75 408 SER A C 1
ATOM 3161 O O . SER A 1 408 ? -19.062 26.016 -12.539 1 96.75 408 SER A O 1
ATOM 3163 N N . PRO A 1 409 ? -17.234 27.062 -13.492 1 97.25 409 PRO A N 1
ATOM 3164 C CA . PRO A 1 409 ? -15.82 27.078 -13.859 1 97.25 409 PRO A CA 1
ATOM 3165 C C . PRO A 1 409 ? -14.906 26.75 -12.688 1 97.25 409 PRO A C 1
ATOM 3167 O O . PRO A 1 409 ? -15.289 26.938 -11.523 1 97.25 409 PRO A O 1
ATOM 3170 N N . ARG A 1 410 ? -13.766 26.234 -12.977 1 98.25 410 ARG A N 1
ATOM 3171 C CA . ARG A 1 410 ? -12.805 25.938 -11.93 1 98.25 410 ARG A CA 1
ATOM 3172 C C . ARG A 1 410 ? -12.258 27.219 -11.297 1 98.25 410 ARG A C 1
ATOM 3174 O O . ARG A 1 410 ? -11.742 28.094 -12.008 1 98.25 410 ARG A O 1
ATOM 3181 N N . GLU A 1 411 ? -12.367 27.359 -9.984 1 98.75 411 GLU A N 1
ATOM 3182 C CA . GLU A 1 411 ? -11.898 28.516 -9.227 1 98.75 411 GLU A CA 1
ATOM 3183 C C . GLU A 1 411 ? -11.281 28.094 -7.898 1 98.75 411 GLU A C 1
ATOM 3185 O O . GLU A 1 411 ? -11.734 27.141 -7.273 1 98.75 411 GLU A O 1
ATOM 3190 N N . ALA A 1 412 ? -10.266 28.844 -7.488 1 98.75 412 ALA A N 1
ATOM 3191 C CA . ALA A 1 412 ? -9.586 28.547 -6.234 1 98.75 412 ALA A CA 1
ATOM 3192 C C . ALA A 1 412 ? -9.312 29.828 -5.441 1 98.75 412 ALA A C 1
ATOM 3194 O O . ALA A 1 412 ? -9.469 30.922 -5.965 1 98.75 412 ALA A O 1
ATOM 3195 N N . ILE A 1 413 ? -9.055 29.734 -4.223 1 98.62 413 ILE A N 1
ATOM 3196 C CA . ILE A 1 413 ? -8.508 30.766 -3.334 1 98.62 413 ILE A CA 1
ATOM 3197 C C . ILE A 1 413 ? -7.168 30.281 -2.777 1 98.62 413 ILE A C 1
ATOM 3199 O O . ILE A 1 413 ? -6.758 29.156 -3.006 1 98.62 413 ILE A O 1
ATOM 3203 N N . SER A 1 414 ? -6.418 31.109 -2.072 1 98.19 414 SER A N 1
ATOM 3204 C CA . SER A 1 414 ? -5.105 30.688 -1.605 1 98.19 414 SER A CA 1
ATOM 3205 C C . SER A 1 414 ? -4.715 31.391 -0.316 1 98.19 414 SER A C 1
ATOM 3207 O O . SER A 1 414 ? -5.281 32.438 0.021 1 98.19 414 SER A O 1
ATOM 3209 N N . VAL A 1 415 ? -3.873 30.844 0.452 1 97.62 415 VAL A N 1
ATOM 3210 C CA . VAL A 1 415 ? -3.287 31.438 1.653 1 97.62 415 VAL A CA 1
ATOM 3211 C C . VAL A 1 415 ? -1.792 31.125 1.703 1 97.62 415 VAL A C 1
ATOM 3213 O O . VAL A 1 415 ? -1.366 30.016 1.345 1 97.62 415 VAL A O 1
ATOM 3216 N N . GLN A 1 416 ? -1.055 32.062 2.043 1 97.5 416 GLN A N 1
ATOM 3217 C CA . GLN A 1 416 ? 0.395 31.938 2.164 1 97.5 416 GLN A CA 1
ATOM 3218 C C . GLN A 1 416 ? 0.862 32.312 3.564 1 97.5 416 GLN A C 1
ATOM 3220 O O . GLN A 1 416 ? 0.31 33.25 4.18 1 97.5 416 GLN A O 1
ATOM 3225 N N . PHE A 1 417 ? 1.809 31.625 4.137 1 97.81 417 PHE A N 1
ATOM 3226 C CA . PHE A 1 417 ? 2.455 31.953 5.398 1 97.81 417 PHE A CA 1
ATOM 3227 C C . PHE A 1 417 ? 3.951 32.156 5.203 1 97.81 417 PHE A C 1
ATOM 3229 O O . PHE A 1 417 ? 4.645 31.297 4.668 1 97.81 417 PHE A O 1
ATOM 3236 N N . ASP A 1 418 ? 4.441 33.281 5.617 1 98 418 ASP A N 1
ATOM 3237 C CA . ASP A 1 418 ? 5.867 33.594 5.668 1 98 418 ASP A CA 1
ATOM 3238 C C . ASP A 1 418 ? 6.363 33.656 7.109 1 98 418 ASP A C 1
ATOM 3240 O O . ASP A 1 418 ? 5.594 34 8.016 1 98 418 ASP A O 1
ATOM 3244 N N . TYR A 1 419 ? 7.598 33.375 7.27 1 98.31 419 TYR A N 1
ATOM 3245 C CA . TYR A 1 419 ? 8.172 33.375 8.609 1 98.31 419 TYR A CA 1
ATOM 3246 C C . TYR A 1 419 ? 9.492 34.125 8.648 1 98.31 419 TYR A C 1
ATOM 3248 O O . TYR A 1 419 ? 10.258 34.094 7.68 1 98.31 419 TYR A O 1
ATOM 3256 N N . ARG A 1 420 ? 9.773 34.781 9.766 1 97.69 420 ARG A N 1
ATOM 3257 C CA . ARG A 1 420 ? 11.039 35.469 10.023 1 97.69 420 ARG A CA 1
ATOM 3258 C C . ARG A 1 420 ? 11.398 35.406 11.5 1 97.69 420 ARG A C 1
ATOM 3260 O O . ARG A 1 420 ? 10.547 35.125 12.344 1 97.69 420 ARG A O 1
ATOM 3267 N N . LEU A 1 421 ? 12.664 35.562 11.758 1 97.31 421 LEU A N 1
ATOM 3268 C CA . LEU A 1 421 ? 13.109 35.688 13.141 1 97.31 421 LEU A CA 1
ATOM 3269 C C . LEU A 1 421 ? 13.031 37.156 13.594 1 97.31 421 LEU A C 1
ATOM 3271 O O . LEU A 1 421 ? 13.445 38.062 12.867 1 97.31 421 LEU A O 1
ATOM 3275 N N . ASN A 1 422 ? 12.5 37.344 14.734 1 96.12 422 ASN A N 1
ATOM 3276 C CA . ASN A 1 422 ? 12.484 38.688 15.266 1 96.12 422 ASN A CA 1
ATOM 3277 C C . ASN A 1 422 ? 13.758 39 16.062 1 96.12 422 ASN A C 1
ATOM 3279 O O . ASN A 1 422 ? 14.719 38.219 16 1 96.12 422 ASN A O 1
ATOM 3283 N N . ALA A 1 423 ? 13.781 40.094 16.828 1 94.56 423 ALA A N 1
ATOM 3284 C CA . ALA A 1 423 ? 14.992 40.594 17.469 1 94.56 423 ALA A CA 1
ATOM 3285 C C . ALA A 1 423 ? 15.445 39.688 18.594 1 94.56 423 ALA A C 1
ATOM 3287 O O . ALA A 1 423 ? 16.625 39.688 18.969 1 94.56 423 ALA A O 1
ATOM 3288 N N . VAL A 1 424 ? 14.555 38.906 19.156 1 94.25 424 VAL A N 1
ATOM 3289 C CA . VAL A 1 424 ? 14.914 38 20.25 1 94.25 424 VAL A CA 1
ATOM 3290 C C . VAL A 1 424 ? 14.945 36.562 19.766 1 94.25 424 VAL A C 1
ATOM 3292 O O . VAL A 1 424 ? 14.742 35.625 20.547 1 94.25 424 VAL A O 1
ATOM 3295 N N . ASP A 1 425 ? 14.969 36.312 18.5 1 93 425 ASP A N 1
ATOM 3296 C CA . ASP A 1 425 ? 15.164 35.031 17.812 1 93 425 ASP A CA 1
ATOM 3297 C C . ASP A 1 425 ? 13.922 34.156 17.953 1 93 425 ASP A C 1
ATOM 3299 O O . ASP A 1 425 ? 14.039 32.938 18.047 1 93 425 ASP A O 1
ATOM 3303 N N . GLU A 1 426 ? 12.758 34.812 18.062 1 95.56 426 GLU A N 1
ATOM 3304 C CA . GLU A 1 426 ? 11.477 34.094 17.984 1 95.56 426 GLU A CA 1
ATOM 3305 C C . GLU A 1 426 ? 10.922 34.125 16.578 1 95.56 426 GLU A C 1
ATOM 3307 O O . GLU A 1 426 ? 11.023 35.125 15.875 1 95.56 426 GLU A O 1
ATOM 3312 N N . ILE A 1 427 ? 10.367 33 16.203 1 98 427 ILE A N 1
ATOM 3313 C CA . ILE A 1 427 ? 9.789 32.938 14.875 1 98 427 ILE A CA 1
ATOM 3314 C C . ILE A 1 427 ? 8.469 33.719 14.836 1 98 427 ILE A C 1
ATOM 3316 O O . ILE A 1 427 ? 7.602 33.5 15.688 1 98 427 ILE A O 1
ATOM 3320 N N . GLU A 1 428 ? 8.305 34.562 13.859 1 97.88 428 GLU A N 1
ATOM 3321 C CA . GLU A 1 428 ? 7.066 35.312 13.609 1 97.88 428 GLU A CA 1
ATOM 3322 C C . GLU A 1 428 ? 6.426 34.844 12.297 1 97.88 428 GLU A C 1
ATOM 3324 O O . GLU A 1 428 ? 7.125 34.531 11.344 1 97.88 428 GLU A O 1
ATOM 3329 N N . GLN A 1 429 ? 5.141 34.875 12.312 1 97.62 429 GLN A N 1
ATOM 3330 C CA . GLN A 1 429 ? 4.375 34.438 11.148 1 97.62 429 GLN A CA 1
ATOM 3331 C C . GLN A 1 429 ? 3.619 35.594 10.508 1 97.62 429 GLN A C 1
ATOM 3333 O O . GLN A 1 429 ? 3.039 36.406 11.203 1 97.62 429 GLN A O 1
ATOM 3338 N N . THR A 1 430 ? 3.691 35.719 9.195 1 97.75 430 THR A N 1
ATOM 3339 C CA . THR A 1 430 ? 2.844 36.594 8.398 1 97.75 430 THR A CA 1
ATOM 3340 C C . THR A 1 430 ? 1.935 35.812 7.48 1 97.75 430 THR A C 1
ATOM 3342 O O . THR A 1 430 ? 2.41 34.969 6.699 1 97.75 430 THR A O 1
ATOM 3345 N N . GLN A 1 431 ? 0.664 36 7.637 1 96.56 431 GLN A N 1
ATOM 3346 C CA . GLN A 1 431 ? -0.321 35.312 6.801 1 96.56 431 GLN A CA 1
ATOM 3347 C C . GLN A 1 431 ? -0.829 36.25 5.691 1 96.56 431 GLN A C 1
ATOM 3349 O O . GLN A 1 431 ? -1.152 37.406 5.941 1 96.56 431 GLN A O 1
ATOM 3354 N N . ILE A 1 432 ? -0.867 35.781 4.457 1 97.19 432 ILE A N 1
ATOM 3355 C CA . ILE A 1 432 ? -1.36 36.5 3.289 1 97.19 432 ILE A CA 1
ATOM 3356 C C . ILE A 1 432 ? -2.494 35.719 2.637 1 97.19 432 ILE A C 1
ATOM 3358 O O . ILE A 1 432 ? -2.27 34.625 2.084 1 97.19 432 ILE A O 1
ATOM 3362 N N . ASP A 1 433 ? -3.695 36.281 2.664 1 96.81 433 ASP A N 1
ATOM 3363 C CA . ASP A 1 433 ? -4.883 35.625 2.133 1 96.81 433 ASP A CA 1
ATOM 3364 C C . ASP A 1 433 ? -5.23 36.156 0.744 1 96.81 433 ASP A C 1
ATOM 3366 O O . ASP A 1 433 ? -5.094 37.344 0.479 1 96.81 433 ASP A O 1
ATOM 3370 N N . ASP A 1 434 ? -5.559 35.312 -0.157 1 97.81 434 ASP A N 1
ATOM 3371 C CA . ASP A 1 434 ? -6.238 35.656 -1.405 1 97.81 434 ASP A CA 1
ATOM 3372 C C . ASP A 1 434 ? -7.645 35.062 -1.443 1 97.81 434 ASP A C 1
ATOM 3374 O O . ASP A 1 434 ? -7.832 33.906 -1.88 1 97.81 434 ASP A O 1
ATOM 3378 N N . ASN A 1 435 ? -8.609 35.906 -1.088 1 97.38 435 ASN A N 1
ATOM 3379 C CA . ASN A 1 435 ? -9.992 35.469 -0.906 1 97.38 435 ASN A CA 1
ATOM 3380 C C . ASN A 1 435 ? -10.773 35.531 -2.211 1 97.38 435 ASN A C 1
ATOM 3382 O O . ASN A 1 435 ? -11.922 35.062 -2.277 1 97.38 435 ASN A O 1
ATOM 3386 N N . ASP A 1 436 ? -10.211 36.094 -3.23 1 97.38 436 ASP A N 1
ATOM 3387 C CA . ASP A 1 436 ? -10.914 36.281 -4.496 1 97.38 436 ASP A CA 1
ATOM 3388 C C . ASP A 1 436 ? -10.773 35.031 -5.383 1 97.38 436 ASP A C 1
ATOM 3390 O O . ASP A 1 436 ? -9.734 34.812 -6.004 1 97.38 436 ASP A O 1
ATOM 3394 N N . ARG A 1 437 ? -11.828 34.312 -5.422 1 97.81 437 ARG A N 1
ATOM 3395 C CA . ARG A 1 437 ? -11.758 33.062 -6.184 1 97.81 437 ARG A CA 1
ATOM 3396 C C . ARG A 1 437 ? -11.625 33.344 -7.68 1 97.81 437 ARG A C 1
ATOM 3398 O O . ARG A 1 437 ? -12.297 34.219 -8.211 1 97.81 437 ARG A O 1
ATOM 3405 N N . ARG A 1 438 ? -10.773 32.625 -8.359 1 97.44 438 ARG A N 1
ATOM 3406 C CA . ARG A 1 438 ? -10.602 32.812 -9.797 1 97.44 438 ARG A CA 1
ATOM 3407 C C . ARG A 1 438 ? -9.852 31.625 -10.414 1 97.44 438 ARG A C 1
ATOM 3409 O O . ARG A 1 438 ? -9.219 30.844 -9.695 1 97.44 438 ARG A O 1
ATOM 3416 N N . ALA A 1 439 ? -9.883 31.531 -11.711 1 98.12 439 ALA A N 1
ATOM 3417 C CA . ALA A 1 439 ? -9.336 30.422 -12.492 1 98.12 439 ALA A CA 1
ATOM 3418 C C . ALA A 1 439 ? -7.809 30.438 -12.461 1 98.12 439 ALA A C 1
ATOM 3420 O O . ALA A 1 439 ? -7.172 29.375 -12.484 1 98.12 439 ALA A O 1
ATOM 3421 N N . SER A 1 440 ? -7.184 31.562 -12.398 1 98.12 440 SER A N 1
ATOM 3422 C CA . SER A 1 440 ? -5.727 31.656 -12.43 1 98.12 440 SER A CA 1
ATOM 3423 C C . SER A 1 440 ? -5.102 30.953 -11.234 1 98.12 440 SER A C 1
ATOM 3425 O O . SER A 1 440 ? -4.016 30.375 -11.344 1 98.12 440 SER A O 1
ATOM 3427 N N . LEU A 1 441 ? -5.812 30.938 -10.125 1 98.25 441 LEU A N 1
ATOM 3428 C CA . LEU A 1 441 ? -5.289 30.281 -8.93 1 98.25 441 LEU A CA 1
ATOM 3429 C C . LEU A 1 441 ? -5.355 28.766 -9.062 1 98.25 441 LEU A C 1
ATOM 3431 O O . LEU A 1 441 ? -4.566 28.047 -8.445 1 98.25 441 LEU A O 1
ATOM 3435 N N . VAL A 1 442 ? -6.301 28.281 -9.852 1 98.19 442 VAL A N 1
ATOM 3436 C CA . VAL A 1 442 ? -6.34 26.859 -10.156 1 98.19 442 VAL A CA 1
ATOM 3437 C C . VAL A 1 442 ? -5.109 26.469 -10.977 1 98.19 442 VAL A C 1
ATOM 3439 O O . VAL A 1 442 ? -4.457 25.453 -10.688 1 98.19 442 VAL A O 1
ATOM 3442 N N . ALA A 1 443 ? -4.816 27.25 -11.961 1 97.69 443 ALA A N 1
ATOM 3443 C CA . ALA A 1 443 ? -3.631 27.016 -12.781 1 97.69 443 ALA A CA 1
ATOM 3444 C C . ALA A 1 443 ? -2.363 27.047 -11.938 1 97.69 443 ALA A C 1
ATOM 3446 O O . ALA A 1 443 ? -1.468 26.219 -12.117 1 97.69 443 ALA A O 1
ATOM 3447 N N . GLU A 1 444 ? -2.311 27.984 -11.031 1 98 444 GLU A N 1
ATOM 3448 C CA . GLU A 1 444 ? -1.165 28.094 -10.133 1 98 444 GLU A CA 1
ATOM 3449 C C . GLU A 1 444 ? -1.056 26.875 -9.227 1 98 444 GLU A C 1
ATOM 3451 O O . GLU A 1 444 ? 0.048 26.422 -8.914 1 98 444 GLU A O 1
ATOM 3456 N N . ASN A 1 445 ? -2.176 26.422 -8.797 1 98.06 445 ASN A N 1
ATOM 3457 C CA . ASN A 1 445 ? -2.207 25.234 -7.953 1 98.06 445 ASN A CA 1
ATOM 3458 C C . ASN A 1 445 ? -1.581 24.031 -8.664 1 98.06 445 ASN A C 1
ATOM 3460 O O . ASN A 1 445 ? -0.745 23.328 -8.086 1 98.06 445 ASN A O 1
ATOM 3464 N N . PHE A 1 446 ? -1.99 23.766 -9.836 1 97.75 446 PHE A N 1
ATOM 3465 C CA . PHE A 1 446 ? -1.473 22.609 -10.578 1 97.75 446 PHE A CA 1
ATOM 3466 C C . PHE A 1 446 ? -0.012 22.828 -10.961 1 97.75 446 PHE A C 1
ATOM 3468 O O . PHE A 1 446 ? 0.77 21.875 -11 1 97.75 446 PHE A O 1
ATOM 3475 N N . ARG A 1 447 ? 0.376 24.078 -11.234 1 97.5 447 ARG A N 1
ATOM 3476 C CA . ARG A 1 447 ? 1.786 24.391 -11.453 1 97.5 447 ARG A CA 1
ATOM 3477 C C . ARG A 1 447 ? 2.611 24.094 -10.203 1 97.5 447 ARG A C 1
ATOM 3479 O O . ARG A 1 447 ? 3.68 23.484 -10.289 1 97.5 447 ARG A O 1
ATOM 3486 N N . TRP A 1 448 ? 2.113 24.562 -9.125 1 97.94 448 TRP A N 1
ATOM 3487 C CA . TRP A 1 448 ? 2.746 24.281 -7.844 1 97.94 448 TRP A CA 1
ATOM 3488 C C . TRP A 1 448 ? 2.926 22.781 -7.645 1 97.94 448 TRP A C 1
ATOM 3490 O O . TRP A 1 448 ? 4.012 22.312 -7.285 1 97.94 448 TRP A O 1
ATOM 3500 N N . ALA A 1 449 ? 1.854 22 -7.883 1 97.75 449 ALA A N 1
ATOM 3501 C CA . ALA A 1 449 ? 1.908 20.547 -7.727 1 97.75 449 ALA A CA 1
ATOM 3502 C C . ALA A 1 449 ? 2.961 19.938 -8.648 1 97.75 449 ALA A C 1
ATOM 3504 O O . ALA A 1 449 ? 3.742 19.078 -8.227 1 97.75 449 ALA A O 1
ATOM 3505 N N . GLY A 1 450 ? 2.959 20.359 -9.867 1 96.62 450 GLY A N 1
ATOM 3506 C CA . GLY A 1 450 ? 3.951 19.891 -10.82 1 96.62 450 GLY A CA 1
ATOM 3507 C C . GLY A 1 450 ? 5.379 20.141 -10.367 1 96.62 450 GLY A C 1
ATOM 3508 O O . GLY A 1 450 ? 6.234 19.266 -10.484 1 96.62 450 GLY A O 1
ATOM 3509 N N . LEU A 1 451 ? 5.656 21.328 -9.875 1 96.75 451 LEU A N 1
ATOM 3510 C CA . LEU A 1 451 ? 6.984 21.703 -9.398 1 96.75 451 LEU A CA 1
ATOM 3511 C C . LEU A 1 451 ? 7.387 20.859 -8.195 1 96.75 451 LEU A C 1
ATOM 3513 O O . LEU A 1 451 ? 8.516 20.375 -8.117 1 96.75 451 LEU A O 1
ATOM 3517 N N . LYS A 1 452 ? 6.48 20.672 -7.281 1 98.06 452 LYS A N 1
ATOM 3518 C CA . LYS A 1 452 ? 6.762 19.891 -6.082 1 98.06 452 LYS A CA 1
ATOM 3519 C C . LYS A 1 452 ? 7.004 18.422 -6.434 1 98.06 452 LYS A C 1
ATOM 3521 O O . LYS A 1 452 ? 7.941 17.797 -5.93 1 98.06 452 LYS A O 1
ATOM 3526 N N . PHE A 1 453 ? 6.133 17.844 -7.266 1 96.94 453 PHE A N 1
ATOM 3527 C CA . PHE A 1 453 ? 6.309 16.469 -7.699 1 96.94 453 PHE A CA 1
ATOM 3528 C C . PHE A 1 453 ? 7.617 16.297 -8.469 1 96.94 453 PHE A C 1
ATOM 3530 O O . PHE A 1 453 ? 8.32 15.297 -8.297 1 96.94 453 PHE A O 1
ATOM 3537 N N . GLY A 1 454 ? 7.945 17.312 -9.312 1 96.06 454 GLY A N 1
ATOM 3538 C CA . GLY A 1 454 ? 9.234 17.297 -9.992 1 96.06 454 GLY A CA 1
ATOM 3539 C C . GLY A 1 454 ? 10.406 17.281 -9.031 1 96.06 454 GLY A C 1
ATOM 3540 O O . GLY A 1 454 ? 11.391 16.578 -9.266 1 96.06 454 GLY A O 1
ATOM 3541 N N . ASP A 1 455 ? 10.258 18.031 -8.023 1 96.88 455 ASP A N 1
ATOM 3542 C CA . ASP A 1 455 ? 11.312 18.094 -7.016 1 96.88 455 ASP A CA 1
ATOM 3543 C C . ASP A 1 455 ? 11.438 16.766 -6.266 1 96.88 455 ASP A C 1
ATOM 3545 O O . ASP A 1 455 ? 12.547 16.297 -5.996 1 96.88 455 ASP A O 1
ATOM 3549 N N . LEU A 1 456 ? 10.375 16.172 -5.941 1 97.56 456 LEU A N 1
ATOM 3550 C CA . LEU A 1 456 ? 10.359 14.961 -5.129 1 97.56 456 LEU A CA 1
ATOM 3551 C C . LEU A 1 456 ? 10.773 13.75 -5.961 1 97.56 456 LEU A C 1
ATOM 3553 O O . LEU A 1 456 ? 11.5 12.875 -5.48 1 97.56 456 LEU A O 1
ATOM 3557 N N . PHE A 1 457 ? 10.266 13.664 -7.215 1 95.06 457 PHE A N 1
ATOM 3558 C CA . PHE A 1 457 ? 10.305 12.391 -7.926 1 95.06 457 PHE A CA 1
ATOM 3559 C C . PHE A 1 457 ? 11.156 12.5 -9.18 1 95.06 457 PHE A C 1
ATOM 3561 O O . PHE A 1 457 ? 11.492 11.492 -9.805 1 95.06 457 PHE A O 1
ATOM 3568 N N . GLY A 1 458 ? 11.469 13.711 -9.68 1 89.94 458 GLY A N 1
ATOM 3569 C CA . GLY A 1 458 ? 12.195 13.938 -10.914 1 89.94 458 GLY A CA 1
ATOM 3570 C C . GLY A 1 458 ? 13.703 13.938 -10.734 1 89.94 458 GLY A C 1
ATOM 3571 O O . GLY A 1 458 ? 14.195 14.039 -9.602 1 89.94 458 GLY A O 1
ATOM 3572 N N . MET B 1 1 ? 98.438 24.016 -2.949 1 20.06 1 MET B N 1
ATOM 3573 C CA . MET B 1 1 ? 98.938 23.438 -1.684 1 20.06 1 MET B CA 1
ATOM 3574 C C . MET B 1 1 ? 97.812 22.562 -1.058 1 20.06 1 MET B C 1
ATOM 3576 O O . MET B 1 1 ? 96.688 23.016 -0.84 1 20.06 1 MET B O 1
ATOM 3580 N N . ARG B 1 2 ? 97.938 21.219 -1.043 1 22.47 2 ARG B N 1
ATOM 3581 C CA . ARG B 1 2 ? 97.312 19.953 -1.362 1 22.47 2 ARG B CA 1
ATOM 3582 C C . ARG B 1 2 ? 96.688 19.328 -0.116 1 22.47 2 ARG B C 1
ATOM 3584 O O . ARG B 1 2 ? 96.562 18.109 -0.008 1 22.47 2 ARG B O 1
ATOM 3591 N N . PRO B 1 3 ? 96.25 20.312 0.982 1 19.92 3 PRO B N 1
ATOM 3592 C CA . PRO B 1 3 ? 96.312 19.734 2.326 1 19.92 3 PRO B CA 1
ATOM 3593 C C . PRO B 1 3 ? 95.312 18.578 2.51 1 19.92 3 PRO B C 1
ATOM 3595 O O . PRO B 1 3 ? 94.312 18.5 1.804 1 19.92 3 PRO B O 1
ATOM 3598 N N . ASP B 1 4 ? 95.562 17.469 3.217 1 19.12 4 ASP B N 1
ATOM 3599 C CA . ASP B 1 4 ? 95.438 16.078 3.594 1 19.12 4 ASP B CA 1
ATOM 3600 C C . ASP B 1 4 ? 94.25 15.906 4.574 1 19.12 4 ASP B C 1
ATOM 3602 O O . ASP B 1 4 ? 94.125 16.688 5.512 1 19.12 4 ASP B O 1
ATOM 3606 N N . ARG B 1 5 ? 92.938 15.078 4.293 1 16.11 5 ARG B N 1
ATOM 3607 C CA . ARG B 1 5 ? 91.562 14.789 4.527 1 16.11 5 ARG B CA 1
ATOM 3608 C C . ARG B 1 5 ? 91.375 13.953 5.789 1 16.11 5 ARG B C 1
ATOM 3610 O O . ARG B 1 5 ? 90.312 13.328 5.977 1 16.11 5 ARG B O 1
ATOM 3617 N N . ARG B 1 6 ? 92.375 13.648 6.648 1 20.2 6 ARG B N 1
ATOM 3618 C CA . ARG B 1 6 ? 92.438 12.336 7.293 1 20.2 6 ARG B CA 1
ATOM 3619 C C . ARG B 1 6 ? 91.438 12.242 8.438 1 20.2 6 ARG B C 1
ATOM 3621 O O . ARG B 1 6 ? 91.375 11.227 9.125 1 20.2 6 ARG B O 1
ATOM 3628 N N . ARG B 1 7 ? 90.938 13.398 9.039 1 17.28 7 ARG B N 1
ATOM 3629 C CA . ARG B 1 7 ? 90.875 13.32 10.492 1 17.28 7 ARG B CA 1
ATOM 3630 C C . ARG B 1 7 ? 89.875 12.32 10.969 1 17.28 7 ARG B C 1
ATOM 3632 O O . ARG B 1 7 ? 88.75 12.242 10.406 1 17.28 7 ARG B O 1
ATOM 3639 N N . LEU B 1 8 ? 89.875 11.734 12.219 1 17.06 8 LEU B N 1
ATOM 3640 C CA . LEU B 1 8 ? 89.812 10.586 13.125 1 17.06 8 LEU B CA 1
ATOM 3641 C C . LEU B 1 8 ? 88.375 10.336 13.625 1 17.06 8 LEU B C 1
ATOM 3643 O O . LEU B 1 8 ? 87.562 11.227 13.555 1 17.06 8 LEU B O 1
ATOM 3647 N N . VAL B 1 9 ? 88.188 10.227 15.016 1 19.25 9 VAL B N 1
ATOM 3648 C CA . VAL B 1 9 ? 87.75 9.086 15.844 1 19.25 9 VAL B CA 1
ATOM 3649 C C . VAL B 1 9 ? 86.25 9.055 16.031 1 19.25 9 VAL B C 1
ATOM 3651 O O . VAL B 1 9 ? 85.625 10.086 15.875 1 19.25 9 VAL B O 1
ATOM 3654 N N . ALA B 1 10 ? 85.625 8 16.984 1 18.5 10 ALA B N 1
ATOM 3655 C CA . ALA B 1 10 ? 84.688 6.91 17.219 1 18.5 10 ALA B CA 1
ATOM 3656 C C . ALA B 1 10 ? 83.375 7.438 17.75 1 18.5 10 ALA B C 1
ATOM 3658 O O . ALA B 1 10 ? 83.25 8.609 18.141 1 18.5 10 ALA B O 1
ATOM 3659 N N . ALA B 1 11 ? 82.938 6.875 19.094 1 18.72 11 ALA B N 1
ATOM 3660 C CA . ALA B 1 11 ? 81.875 5.941 19.547 1 18.72 11 ALA B CA 1
ATOM 3661 C C . ALA B 1 11 ? 80.75 6.668 20.312 1 18.72 11 ALA B C 1
ATOM 3663 O O . ALA B 1 11 ? 79.938 6.039 21 1 18.72 11 ALA B O 1
ATOM 3664 N N . LEU B 1 12 ? 80.312 7.746 20.141 1 18.06 12 LEU B N 1
ATOM 3665 C CA . LEU B 1 12 ? 79.688 8.438 21.219 1 18.06 12 LEU B CA 1
ATOM 3666 C C . LEU B 1 12 ? 78.312 7.805 21.516 1 18.06 12 LEU B C 1
ATOM 3668 O O . LEU B 1 12 ? 77.375 7.898 20.703 1 18.06 12 LEU B O 1
ATOM 3672 N N . ALA B 1 13 ? 78.25 6.477 22.062 1 20.06 13 ALA B N 1
ATOM 3673 C CA . ALA B 1 13 ? 76.875 5.984 22.156 1 20.06 13 ALA B CA 1
ATOM 3674 C C . ALA B 1 13 ? 76.062 6.863 23.062 1 20.06 13 ALA B C 1
ATOM 3676 O O . ALA B 1 13 ? 76.5 7.219 24.172 1 20.06 13 ALA B O 1
ATOM 3677 N N . ALA B 1 14 ? 74.938 7.387 22.609 1 20.52 14 ALA B N 1
ATOM 3678 C CA . ALA B 1 14 ? 73.938 8.344 22.953 1 20.52 14 ALA B CA 1
ATOM 3679 C C . ALA B 1 14 ? 73.125 7.883 24.172 1 20.52 14 ALA B C 1
ATOM 3681 O O . ALA B 1 14 ? 72.688 6.73 24.234 1 20.52 14 ALA B O 1
ATOM 3682 N N . GLY B 1 15 ? 73.5 8.398 25.219 1 19.03 15 GLY B N 1
ATOM 3683 C CA . GLY B 1 15 ? 73.062 8.219 26.594 1 19.03 15 GLY B CA 1
ATOM 3684 C C . GLY B 1 15 ? 71.562 8.164 26.75 1 19.03 15 GLY B C 1
ATOM 3685 O O . GLY B 1 15 ? 71 7.281 27.438 1 19.03 15 GLY B O 1
ATOM 3686 N N . PRO B 1 16 ? 70.875 9.242 26.609 1 22.11 16 PRO B N 1
ATOM 3687 C CA . PRO B 1 16 ? 70.125 9.648 27.828 1 22.11 16 PRO B CA 1
ATOM 3688 C C . PRO B 1 16 ? 68.812 8.914 28 1 22.11 16 PRO B C 1
ATOM 3690 O O . PRO B 1 16 ? 68.625 8.266 29.031 1 22.11 16 PRO B O 1
ATOM 3693 N N . GLY B 1 17 ? 67.562 9.57 27.703 1 21.64 17 GLY B N 1
ATOM 3694 C CA . GLY B 1 17 ? 66.562 10.188 28.578 1 21.64 17 GLY B CA 1
ATOM 3695 C C . GLY B 1 17 ? 65.25 9.375 28.719 1 21.64 17 GLY B C 1
ATOM 3696 O O . GLY B 1 17 ? 64.938 8.578 27.844 1 21.64 17 GLY B O 1
ATOM 3697 N N . LEU B 1 18 ? 64.75 9.219 30.016 1 23.81 18 LEU B N 1
ATOM 3698 C CA . LEU B 1 18 ? 63.625 8.609 30.672 1 23.81 18 LEU B CA 1
ATOM 3699 C C . LEU B 1 18 ? 62.312 9.008 29.969 1 23.81 18 LEU B C 1
ATOM 3701 O O . LEU B 1 18 ? 62.094 10.188 29.703 1 23.81 18 LEU B O 1
ATOM 3705 N N . LEU B 1 19 ? 61.625 8.031 29.359 1 23.09 19 LEU B N 1
ATOM 3706 C CA . LEU B 1 19 ? 60.375 7.852 28.625 1 23.09 19 LEU B CA 1
ATOM 3707 C C . LEU B 1 19 ? 59.188 8.312 29.469 1 23.09 19 LEU B C 1
ATOM 3709 O O . LEU B 1 19 ? 58.688 7.559 30.297 1 23.09 19 LEU B O 1
ATOM 3713 N N . ALA B 1 20 ? 59.312 9.5 30.203 1 27.33 20 ALA B N 1
ATOM 3714 C CA . ALA B 1 20 ? 58.125 9.602 31.016 1 27.33 20 ALA B CA 1
ATOM 3715 C C . ALA B 1 20 ? 56.875 9.609 30.141 1 27.33 20 ALA B C 1
ATOM 3717 O O . ALA B 1 20 ? 56.719 10.445 29.25 1 27.33 20 ALA B O 1
ATOM 3718 N N . GLY B 1 21 ? 56.344 8.477 29.938 1 24.34 21 GLY B N 1
ATOM 3719 C CA . GLY B 1 21 ? 55.125 8.211 29.172 1 24.34 21 GLY B CA 1
ATOM 3720 C C . GLY B 1 21 ? 53.969 9.094 29.578 1 24.34 21 GLY B C 1
ATOM 3721 O O . GLY B 1 21 ? 53.5 9.039 30.734 1 24.34 21 GLY B O 1
ATOM 3722 N N . CYS B 1 22 ? 54 10.398 29.297 1 25.2 22 CYS B N 1
ATOM 3723 C CA . CYS B 1 22 ? 52.812 11.172 29.641 1 25.2 22 CYS B CA 1
ATOM 3724 C C . CYS B 1 22 ? 51.562 10.508 29.125 1 25.2 22 CYS B C 1
ATOM 3726 O O . CYS B 1 22 ? 51.406 10.297 27.922 1 25.2 22 CYS B O 1
ATOM 3728 N N . ALA B 1 23 ? 51 9.688 29.938 1 30.61 23 ALA B N 1
ATOM 3729 C CA . ALA B 1 23 ? 49.656 9.117 29.703 1 30.61 23 ALA B CA 1
ATOM 3730 C C . ALA B 1 23 ? 48.656 10.203 29.312 1 30.61 23 ALA B C 1
ATOM 3732 O O . ALA B 1 23 ? 48.469 11.172 30.047 1 30.61 23 ALA B O 1
ATOM 3733 N N . VAL B 1 24 ? 48.688 10.57 28.094 1 29.61 24 VAL B N 1
ATOM 3734 C CA . VAL B 1 24 ? 47.656 11.508 27.688 1 29.61 24 VAL B CA 1
ATOM 3735 C C . VAL B 1 24 ? 46.281 11.062 28.234 1 29.61 24 VAL B C 1
ATOM 3737 O O . VAL B 1 24 ? 45.906 9.898 28.078 1 29.61 24 VAL B O 1
ATOM 3740 N N . PRO B 1 25 ? 45.875 11.688 29.297 1 32.31 25 PRO B N 1
ATOM 3741 C CA . PRO B 1 25 ? 44.594 11.25 29.828 1 32.31 25 PRO B CA 1
ATOM 3742 C C . PRO B 1 25 ? 43.531 11.062 28.734 1 32.31 25 PRO B C 1
ATOM 3744 O O . PRO B 1 25 ? 43.562 11.758 27.719 1 32.31 25 PRO B O 1
ATOM 3747 N N . VAL B 1 26 ? 43.156 9.773 28.531 1 35.66 26 VAL B N 1
ATOM 3748 C CA . VAL B 1 26 ? 42 9.422 27.719 1 35.66 26 VAL B CA 1
ATOM 3749 C C . VAL B 1 26 ? 40.844 10.383 28 1 35.66 26 VAL B C 1
ATOM 3751 O O . VAL B 1 26 ? 40.5 10.602 29.172 1 35.66 26 VAL B O 1
ATOM 3754 N N . PRO B 1 27 ? 40.719 11.328 27.094 1 31.73 27 PRO B N 1
ATOM 3755 C CA . PRO B 1 27 ? 39.594 12.219 27.391 1 31.73 27 PRO B CA 1
ATOM 3756 C C . PRO B 1 27 ? 38.375 11.477 27.969 1 31.73 27 PRO B C 1
ATOM 3758 O O . PRO B 1 27 ? 38.156 10.305 27.641 1 31.73 27 PRO B O 1
ATOM 3761 N N . ALA B 1 28 ? 37.969 11.867 29.203 1 34.09 28 ALA B N 1
ATOM 3762 C CA . ALA B 1 28 ? 36.812 11.344 29.891 1 34.09 28 ALA B CA 1
ATOM 3763 C C . ALA B 1 28 ? 35.625 11.172 28.922 1 34.09 28 ALA B C 1
ATOM 3765 O O . ALA B 1 28 ? 35.5 11.945 27.969 1 34.09 28 ALA B O 1
ATOM 3766 N N . SER B 1 29 ? 35.219 9.914 28.719 1 35.5 29 SER B N 1
ATOM 3767 C CA . SER B 1 29 ? 34.031 9.578 27.969 1 35.5 29 SER B CA 1
ATOM 3768 C C . SER B 1 29 ? 32.906 10.609 28.188 1 35.5 29 SER B C 1
ATOM 3770 O O . SER B 1 29 ? 32.688 11.039 29.328 1 35.5 29 SER B O 1
ATOM 3772 N N . PRO B 1 30 ? 32.656 11.531 27.266 1 35.44 30 PRO B N 1
ATOM 3773 C CA . PRO B 1 30 ? 31.625 12.5 27.609 1 35.44 30 PRO B CA 1
ATOM 3774 C C . PRO B 1 30 ? 30.5 11.906 28.453 1 35.44 30 PRO B C 1
ATOM 3776 O O . PRO B 1 30 ? 30.281 10.695 28.422 1 35.44 30 PRO B O 1
ATOM 3779 N N . PRO B 1 31 ? 30.172 12.555 29.609 1 34.91 31 PRO B N 1
ATOM 3780 C CA . PRO B 1 31 ? 29.109 12.039 30.484 1 34.91 31 PRO B CA 1
ATOM 3781 C C . PRO B 1 31 ? 27.938 11.445 29.719 1 34.91 31 PRO B C 1
ATOM 3783 O O . PRO B 1 31 ? 27.688 11.828 28.578 1 34.91 31 PRO B O 1
ATOM 3786 N N . ALA B 1 32 ? 27.531 10.266 30.125 1 40.28 32 ALA B N 1
ATOM 3787 C CA . ALA B 1 32 ? 26.344 9.594 29.641 1 40.28 32 ALA B CA 1
ATOM 3788 C C . ALA B 1 32 ? 25.156 10.57 29.547 1 40.28 32 ALA B C 1
ATOM 3790 O O . ALA B 1 32 ? 24.922 11.352 30.469 1 40.28 32 ALA B O 1
ATOM 3791 N N . ALA B 1 33 ? 24.672 10.969 28.328 1 44.19 33 ALA B N 1
ATOM 3792 C CA . ALA B 1 33 ? 23.469 11.797 28.172 1 44.19 33 ALA B CA 1
ATOM 3793 C C . ALA B 1 33 ? 22.438 11.477 29.25 1 44.19 33 ALA B C 1
ATOM 3795 O O . ALA B 1 33 ? 22.359 10.336 29.719 1 44.19 33 ALA B O 1
ATOM 3796 N N . PRO B 1 34 ? 21.922 12.492 30.078 1 44.38 34 PRO B N 1
ATOM 3797 C CA . PRO B 1 34 ? 20.906 12.203 31.078 1 44.38 34 PRO B CA 1
ATOM 3798 C C . PRO B 1 34 ? 19.828 11.242 30.578 1 44.38 34 PRO B C 1
ATOM 3800 O O . PRO B 1 34 ? 19.547 11.211 29.375 1 44.38 34 PRO B O 1
ATOM 3803 N N . VAL B 1 35 ? 19.531 10.18 31.453 1 44.5 35 VAL B N 1
ATOM 3804 C CA . VAL B 1 35 ? 18.484 9.188 31.203 1 44.5 35 VAL B CA 1
ATOM 3805 C C . VAL B 1 35 ? 17.172 9.898 30.891 1 44.5 35 VAL B C 1
ATOM 3807 O O . VAL B 1 35 ? 16.672 10.68 31.703 1 44.5 35 VAL B O 1
ATOM 3810 N N . PRO B 1 36 ? 16.859 9.969 29.625 1 51.91 36 PRO B N 1
ATOM 3811 C CA . PRO B 1 36 ? 15.586 10.625 29.312 1 51.91 36 PRO B CA 1
ATOM 3812 C C . PRO B 1 36 ? 14.438 10.133 30.188 1 51.91 36 PRO B C 1
ATOM 3814 O O . PRO B 1 36 ? 14.477 9 30.688 1 51.91 36 PRO B O 1
ATOM 3817 N N . PRO B 1 37 ? 13.672 11.047 30.828 1 57.22 37 PRO B N 1
ATOM 3818 C CA . PRO B 1 37 ? 12.477 10.641 31.578 1 57.22 37 PRO B CA 1
ATOM 3819 C C . PRO B 1 37 ? 11.727 9.5 30.922 1 57.22 37 PRO B C 1
ATOM 3821 O O . PRO B 1 37 ? 11.875 9.266 29.719 1 57.22 37 PRO B O 1
ATOM 3824 N N . PRO B 1 38 ? 11.125 8.625 31.859 1 58.94 38 PRO B N 1
ATOM 3825 C CA . PRO B 1 38 ? 10.383 7.484 31.328 1 58.94 38 PRO B CA 1
ATOM 3826 C C . PRO B 1 38 ? 9.422 7.883 30.203 1 58.94 38 PRO B C 1
ATOM 3828 O O . PRO B 1 38 ? 8.836 8.961 30.234 1 58.94 38 PRO B O 1
ATOM 3831 N N . ALA B 1 39 ? 9.43 7.184 29.188 1 66.12 39 ALA B N 1
ATOM 3832 C CA . ALA B 1 39 ? 8.602 7.391 28 1 66.12 39 ALA B CA 1
ATOM 3833 C C . ALA B 1 39 ? 7.121 7.445 28.375 1 66.12 39 ALA B C 1
ATOM 3835 O O . ALA B 1 39 ? 6.66 6.672 29.219 1 66.12 39 ALA B O 1
ATOM 3836 N N . PRO B 1 40 ? 6.398 8.492 27.984 1 71.88 40 PRO B N 1
ATOM 3837 C CA . PRO B 1 40 ? 4.953 8.547 28.219 1 71.88 40 PRO B CA 1
ATOM 3838 C C . PRO B 1 40 ? 4.23 7.309 27.703 1 71.88 40 PRO B C 1
ATOM 3840 O O . PRO B 1 40 ? 4.738 6.621 26.812 1 71.88 40 PRO B O 1
ATOM 3843 N N . PRO B 1 41 ? 3.129 7.012 28.406 1 77.56 41 PRO B N 1
ATOM 3844 C CA . PRO B 1 41 ? 2.35 5.867 27.922 1 77.56 41 PRO B CA 1
ATOM 3845 C C . PRO B 1 41 ? 1.878 6.035 26.484 1 77.56 41 PRO B C 1
ATOM 3847 O O . PRO B 1 41 ? 1.464 7.129 26.094 1 77.56 41 PRO B O 1
ATOM 3850 N N . ARG B 1 42 ? 1.96 5.047 25.766 1 84.38 42 ARG B N 1
ATOM 3851 C CA . ARG B 1 42 ? 1.541 5.031 24.375 1 84.38 42 ARG B CA 1
ATOM 3852 C C . ARG B 1 42 ? 0.025 4.914 24.25 1 84.38 42 ARG B C 1
ATOM 3854 O O . ARG B 1 42 ? -0.614 4.242 25.062 1 84.38 42 ARG B O 1
ATOM 3861 N N . PRO B 1 43 ? -0.462 5.605 23.25 1 83.62 43 PRO B N 1
ATOM 3862 C CA . PRO B 1 43 ? -1.885 5.398 22.969 1 83.62 43 PRO B CA 1
ATOM 3863 C C . PRO B 1 43 ? -2.23 3.936 22.719 1 83.62 43 PRO B C 1
ATOM 3865 O O . PRO B 1 43 ? -1.397 3.18 22.203 1 83.62 43 PRO B O 1
ATOM 3868 N N . PHE B 1 44 ? -3.5 3.582 22.953 1 81.81 44 PHE B N 1
ATOM 3869 C CA . PHE B 1 44 ? -4.012 2.219 22.906 1 81.81 44 PHE B CA 1
ATOM 3870 C C . PHE B 1 44 ? -3.828 1.619 21.516 1 81.81 44 PHE B C 1
ATOM 3872 O O . PHE B 1 44 ? -3.469 0.448 21.391 1 81.81 44 PHE B O 1
ATOM 3879 N N . MET B 1 45 ? -3.9 2.354 20.516 1 82.94 45 MET B N 1
ATOM 3880 C CA . MET B 1 45 ? -3.938 1.835 19.141 1 82.94 45 MET B CA 1
ATOM 3881 C C . MET B 1 45 ? -2.533 1.742 18.562 1 82.94 45 MET B C 1
ATOM 3883 O O . MET B 1 45 ? -2.359 1.327 17.422 1 82.94 45 MET B O 1
ATOM 3887 N N . ILE B 1 46 ? -1.505 2.092 19.344 1 84.38 46 ILE B N 1
ATOM 3888 C CA . ILE B 1 46 ? -0.132 1.953 18.875 1 84.38 46 ILE B CA 1
ATOM 3889 C C . ILE B 1 46 ? 0.432 0.604 19.312 1 84.38 46 ILE B C 1
ATOM 3891 O O . ILE B 1 46 ? 0.605 0.355 20.516 1 84.38 46 ILE B O 1
ATOM 3895 N N . GLY B 1 47 ? 0.728 -0.208 18.359 1 82.75 47 GLY B N 1
ATOM 3896 C CA . GLY B 1 47 ? 1.252 -1.536 18.641 1 82.75 47 GLY B CA 1
ATOM 3897 C C . GLY B 1 47 ? 2.748 -1.547 18.891 1 82.75 47 GLY B C 1
ATOM 3898 O O . GLY B 1 47 ? 3.443 -0.581 18.562 1 82.75 47 GLY B O 1
ATOM 3899 N N . SER B 1 48 ? 3.15 -2.617 19.625 1 83.31 48 SER B N 1
ATOM 3900 C CA . SER B 1 48 ? 4.562 -2.912 19.844 1 83.31 48 SER B CA 1
ATOM 3901 C C . SER B 1 48 ? 4.828 -4.414 19.797 1 83.31 48 SER B C 1
ATOM 3903 O O . SER B 1 48 ? 4.035 -5.203 20.312 1 83.31 48 SER B O 1
ATOM 3905 N N . PRO B 1 49 ? 5.938 -4.785 19.094 1 84.5 49 PRO B N 1
ATOM 3906 C CA . PRO B 1 49 ? 6.191 -6.219 18.906 1 84.5 49 PRO B CA 1
ATOM 3907 C C . PRO B 1 49 ? 6.199 -6.988 20.234 1 84.5 49 PRO B C 1
ATOM 3909 O O . PRO B 1 49 ? 5.914 -8.188 20.25 1 84.5 49 PRO B O 1
ATOM 3912 N N . GLY B 1 50 ? 6.457 -6.402 21.344 1 84.25 50 GLY B N 1
ATOM 3913 C CA . GLY B 1 50 ? 6.602 -7.121 22.609 1 84.25 50 GLY B CA 1
ATOM 3914 C C . GLY B 1 50 ? 5.285 -7.324 23.328 1 84.25 50 GLY B C 1
ATOM 3915 O O . GLY B 1 50 ? 5.234 -8.008 24.359 1 84.25 50 GLY B O 1
ATOM 3916 N N . GLN B 1 51 ? 4.23 -6.871 22.703 1 87.62 51 GLN B N 1
ATOM 3917 C CA . GLN B 1 51 ? 2.949 -6.945 23.391 1 87.62 51 GLN B CA 1
ATOM 3918 C C . GLN B 1 51 ? 1.962 -7.824 22.641 1 87.62 51 GLN B C 1
ATOM 3920 O O . GLN B 1 51 ? 2.133 -8.07 21.438 1 87.62 51 GLN B O 1
ATOM 3925 N N . ALA B 1 52 ? 0.954 -8.328 23.438 1 90.81 52 ALA B N 1
ATOM 3926 C CA . ALA B 1 52 ? -0.149 -9.031 22.781 1 90.81 52 ALA B CA 1
ATOM 3927 C C . ALA B 1 52 ? -1.005 -8.062 21.969 1 90.81 52 ALA B C 1
ATOM 3929 O O . ALA B 1 52 ? -1.386 -6.996 22.453 1 90.81 52 ALA B O 1
ATOM 3930 N N . LEU B 1 53 ? -1.144 -8.344 20.734 1 89.12 53 LEU B N 1
ATOM 3931 C CA . LEU B 1 53 ? -1.976 -7.508 19.875 1 89.12 53 LEU B CA 1
ATOM 3932 C C . LEU B 1 53 ? -3.43 -7.535 20.344 1 89.12 53 LEU B C 1
ATOM 3934 O O . LEU B 1 53 ? -4.121 -6.516 20.281 1 89.12 53 LEU B O 1
ATOM 3938 N N . MET B 1 54 ? -3.867 -8.719 20.703 1 83.44 54 MET B N 1
ATOM 3939 C CA . MET B 1 54 ? -5.219 -8.922 21.203 1 83.44 54 MET B CA 1
ATOM 3940 C C . MET B 1 54 ? -5.238 -9.977 22.312 1 83.44 54 MET B C 1
ATOM 3942 O O . MET B 1 54 ? -4.547 -10.992 22.219 1 83.44 54 MET B O 1
ATOM 3946 N N . PRO B 1 55 ? -6.055 -9.641 23.281 1 81.44 55 PRO B N 1
ATOM 3947 C CA . PRO B 1 55 ? -6.164 -10.664 24.328 1 81.44 55 PRO B CA 1
ATOM 3948 C C . PRO B 1 55 ? -6.867 -11.93 23.844 1 81.44 55 PRO B C 1
ATOM 3950 O O . PRO B 1 55 ? -7.668 -11.875 22.906 1 81.44 55 PRO B O 1
ATOM 3953 N N . ARG B 1 56 ? -6.445 -13.031 24.406 1 82.94 56 ARG B N 1
ATOM 3954 C CA . ARG B 1 56 ? -7.102 -14.289 24.078 1 82.94 56 ARG B CA 1
ATOM 3955 C C . ARG B 1 56 ? -8.469 -14.383 24.75 1 82.94 56 ARG B C 1
ATOM 3957 O O . ARG B 1 56 ? -8.594 -14.164 25.953 1 82.94 56 ARG B O 1
ATOM 3964 N N . GLY B 1 57 ? -9.422 -14.508 23.906 1 82.38 57 GLY B N 1
ATOM 3965 C CA . GLY B 1 57 ? -10.75 -14.75 24.438 1 82.38 57 GLY B CA 1
ATOM 3966 C C . GLY B 1 57 ? -11.109 -16.219 24.516 1 82.38 57 GLY B C 1
ATOM 3967 O O . GLY B 1 57 ? -10.227 -17.078 24.422 1 82.38 57 GLY B O 1
ATOM 3968 N N . SER B 1 58 ? -12.352 -16.5 24.781 1 89.38 58 SER B N 1
ATOM 3969 C CA . SER B 1 58 ? -12.836 -17.875 24.891 1 89.38 58 SER B CA 1
ATOM 3970 C C . SER B 1 58 ? -13.117 -18.484 23.516 1 89.38 58 SER B C 1
ATOM 3972 O O . SER B 1 58 ? -13.109 -19.703 23.344 1 89.38 58 SER B O 1
ATOM 3974 N N . ALA B 1 59 ? -13.281 -17.719 22.562 1 94.25 59 ALA B N 1
ATOM 3975 C CA . ALA B 1 59 ? -13.578 -18.203 21.219 1 94.25 59 ALA B CA 1
ATOM 3976 C C . ALA B 1 59 ? -12.312 -18.734 20.547 1 94.25 59 ALA B C 1
ATOM 3978 O O . ALA B 1 59 ? -11.219 -18.188 20.75 1 94.25 59 ALA B O 1
ATOM 3979 N N . PRO B 1 60 ? -12.531 -19.844 19.844 1 97.25 60 PRO B N 1
ATOM 3980 C CA . PRO B 1 60 ? -11.383 -20.25 19.031 1 97.25 60 PRO B CA 1
ATOM 3981 C C . PRO B 1 60 ? -10.922 -19.156 18.062 1 97.25 60 PRO B C 1
ATOM 3983 O O . PRO B 1 60 ? -11.758 -18.453 17.5 1 97.25 60 PRO B O 1
ATOM 3986 N N . ARG B 1 61 ? -9.688 -19.016 17.938 1 97.81 61 ARG B N 1
ATOM 3987 C CA . ARG B 1 61 ? -9.125 -17.984 17.078 1 97.81 61 ARG B CA 1
ATOM 3988 C C . ARG B 1 61 ? -8.445 -18.594 15.859 1 97.81 61 ARG B C 1
ATOM 3990 O O . ARG B 1 61 ? -7.586 -19.469 15.992 1 97.81 61 ARG B O 1
ATOM 3997 N N . VAL B 1 62 ? -8.836 -18.125 14.695 1 98.75 62 VAL B N 1
ATOM 3998 C CA . VAL B 1 62 ? -8.156 -18.453 13.445 1 98.75 62 VAL B CA 1
ATOM 3999 C C . VAL B 1 62 ? -7.426 -17.219 12.914 1 98.75 62 VAL B C 1
ATOM 4001 O O . VAL B 1 62 ? -8.031 -16.172 12.734 1 98.75 62 VAL B O 1
ATOM 4004 N N . VAL B 1 63 ? -6.117 -17.312 12.727 1 98.75 63 VAL B N 1
ATOM 4005 C CA . VAL B 1 63 ? -5.309 -16.234 12.172 1 98.75 63 VAL B CA 1
ATOM 4006 C C . VAL B 1 63 ? -4.98 -16.531 10.711 1 98.75 63 VAL B C 1
ATOM 4008 O O . VAL B 1 63 ? -4.512 -17.625 10.383 1 98.75 63 VAL B O 1
ATOM 4011 N N . VAL B 1 64 ? -5.34 -15.648 9.844 1 98.94 64 VAL B N 1
ATOM 4012 C CA . VAL B 1 64 ? -5.031 -15.727 8.414 1 98.94 64 VAL B CA 1
ATOM 4013 C C . VAL B 1 64 ? -3.92 -14.734 8.078 1 98.94 64 VAL B C 1
ATOM 4015 O O . VAL B 1 64 ? -4.09 -13.523 8.242 1 98.94 64 VAL B O 1
ATOM 4018 N N . CYS B 1 65 ? -2.77 -15.219 7.617 1 98.81 65 CYS B N 1
ATOM 4019 C CA . CYS B 1 65 ? -1.632 -14.375 7.277 1 98.81 65 CYS B CA 1
ATOM 4020 C C . CYS B 1 65 ? -1.5 -14.219 5.766 1 98.81 65 CYS B C 1
ATOM 4022 O O . CYS B 1 65 ? -1.129 -15.164 5.07 1 98.81 65 CYS B O 1
ATOM 4024 N N . GLY B 1 66 ? -1.694 -13.008 5.297 1 98.44 66 GLY B N 1
ATOM 4025 C CA . GLY B 1 66 ? -1.7 -12.711 3.873 1 98.44 66 GLY B CA 1
ATOM 4026 C C . GLY B 1 66 ? -3.088 -12.422 3.33 1 98.44 66 GLY B C 1
ATOM 4027 O O . GLY B 1 66 ? -3.977 -13.273 3.41 1 98.44 66 GLY B O 1
ATOM 4028 N N . GLY B 1 67 ? -3.232 -11.266 2.748 1 98.25 67 GLY B N 1
ATOM 4029 C CA . GLY B 1 67 ? -4.535 -10.828 2.27 1 98.25 67 GLY B CA 1
ATOM 4030 C C . GLY B 1 67 ? -4.664 -10.875 0.758 1 98.25 67 GLY B C 1
ATOM 4031 O O . GLY B 1 67 ? -5.262 -9.984 0.151 1 98.25 67 GLY B O 1
ATOM 4032 N N . GLY B 1 68 ? -4.035 -11.852 0.09 1 98.12 68 GLY B N 1
ATOM 4033 C CA . GLY B 1 68 ? -4.293 -12.094 -1.319 1 98.12 68 GLY B CA 1
ATOM 4034 C C . GLY B 1 68 ? -5.617 -12.797 -1.57 1 98.12 68 GLY B C 1
ATOM 4035 O O . GLY B 1 68 ? -6.484 -12.82 -0.696 1 98.12 68 GLY B O 1
ATOM 4036 N N . TRP B 1 69 ? -5.785 -13.352 -2.729 1 98.56 69 TRP B N 1
ATOM 4037 C CA . TRP B 1 69 ? -7.027 -14 -3.143 1 98.56 69 TRP B CA 1
ATOM 4038 C C . TRP B 1 69 ? -7.395 -15.133 -2.184 1 98.56 69 TRP B C 1
ATOM 4040 O O . TRP B 1 69 ? -8.555 -15.273 -1.8 1 98.56 69 TRP B O 1
ATOM 4050 N N . GLY B 1 70 ? -6.422 -15.906 -1.806 1 98.81 70 GLY B N 1
ATOM 4051 C CA . GLY B 1 70 ? -6.656 -17.031 -0.903 1 98.81 70 GLY B CA 1
ATOM 4052 C C . GLY B 1 70 ? -7.016 -16.594 0.505 1 98.81 70 GLY B C 1
ATOM 4053 O O . GLY B 1 70 ? -8.016 -17.047 1.064 1 98.81 70 GLY B O 1
ATOM 4054 N N . GLY B 1 71 ? -6.199 -15.68 1.079 1 98.88 71 GLY B N 1
ATOM 4055 C CA . GLY B 1 71 ? -6.43 -15.219 2.441 1 98.88 71 GLY B CA 1
ATOM 4056 C C . GLY B 1 71 ? -7.773 -14.547 2.623 1 98.88 71 GLY B C 1
ATOM 4057 O O . GLY B 1 71 ? -8.477 -14.805 3.604 1 98.88 71 GLY B O 1
ATOM 4058 N N . LEU B 1 72 ? -8.117 -13.695 1.682 1 98.81 72 LEU B N 1
ATOM 4059 C CA . LEU B 1 72 ? -9.406 -13.008 1.756 1 98.81 72 LEU B CA 1
ATOM 4060 C C . LEU B 1 72 ? -10.555 -14.008 1.722 1 98.81 72 LEU B C 1
ATOM 4062 O O . LEU B 1 72 ? -11.5 -13.898 2.508 1 98.81 72 LEU B O 1
ATOM 4066 N N . MET B 1 73 ? -10.469 -14.961 0.83 1 98.81 73 MET B N 1
ATOM 4067 C CA . MET B 1 73 ? -11.555 -15.93 0.708 1 98.81 73 MET B CA 1
ATOM 4068 C C . MET B 1 73 ? -11.625 -16.828 1.943 1 98.81 73 MET B C 1
ATOM 4070 O O . MET B 1 73 ? -12.719 -17.188 2.391 1 98.81 73 MET B O 1
ATOM 4074 N N . ALA B 1 74 ? -10.484 -17.219 2.516 1 98.94 74 ALA B N 1
ATOM 4075 C CA . ALA B 1 74 ? -10.469 -18.031 3.736 1 98.94 74 ALA B CA 1
ATOM 4076 C C . ALA B 1 74 ? -11.141 -17.281 4.887 1 98.94 74 ALA B C 1
ATOM 4078 O O . ALA B 1 74 ? -11.984 -17.844 5.586 1 98.94 74 ALA B O 1
ATOM 4079 N N . ALA B 1 75 ? -10.758 -16 5.094 1 98.81 75 ALA B N 1
ATOM 4080 C CA . ALA B 1 75 ? -11.328 -15.195 6.172 1 98.81 75 ALA B CA 1
ATOM 4081 C C . ALA B 1 75 ? -12.844 -15.094 6.031 1 98.81 75 ALA B C 1
ATOM 4083 O O . ALA B 1 75 ? -13.578 -15.297 7 1 98.81 75 ALA B O 1
ATOM 4084 N N . LYS B 1 76 ? -13.281 -14.836 4.805 1 98.75 76 LYS B N 1
ATOM 4085 C CA . LYS B 1 76 ? -14.711 -14.719 4.559 1 98.75 76 LYS B CA 1
ATOM 4086 C C . LYS B 1 76 ? -15.43 -16.047 4.828 1 98.75 76 LYS B C 1
ATOM 4088 O O . LYS B 1 76 ? -16.453 -16.078 5.504 1 98.75 76 LYS B O 1
ATOM 4093 N N . THR B 1 77 ? -14.891 -17.125 4.32 1 98.81 77 THR B N 1
ATOM 4094 C CA . THR B 1 77 ? -15.5 -18.453 4.473 1 98.81 77 THR B CA 1
ATOM 4095 C C . THR B 1 77 ? -15.602 -18.828 5.945 1 98.81 77 THR B C 1
ATOM 4097 O O . THR B 1 77 ? -16.609 -19.375 6.387 1 98.81 77 THR B O 1
ATOM 4100 N N . LEU B 1 78 ? -14.586 -18.547 6.688 1 98.81 78 LEU B N 1
ATOM 4101 C CA . LEU B 1 78 ? -14.57 -18.859 8.117 1 98.81 78 LEU B CA 1
ATOM 4102 C C . LEU B 1 78 ? -15.656 -18.078 8.852 1 98.81 78 LEU B C 1
ATOM 4104 O O . LEU B 1 78 ? -16.312 -18.625 9.742 1 98.81 78 LEU B O 1
ATOM 4108 N N . ARG B 1 79 ? -15.844 -16.844 8.469 1 98.25 79 ARG B N 1
ATOM 4109 C CA . ARG B 1 79 ? -16.891 -16.047 9.117 1 98.25 79 ARG B CA 1
ATOM 4110 C C . ARG B 1 79 ? -18.266 -16.594 8.789 1 98.25 79 ARG B C 1
ATOM 4112 O O . ARG B 1 79 ? -19.172 -16.547 9.617 1 98.25 79 ARG B O 1
ATOM 4119 N N . GLN B 1 80 ? -18.406 -17.141 7.648 1 98.19 80 GLN B N 1
ATOM 4120 C CA . GLN B 1 80 ? -19.688 -17.672 7.191 1 98.19 80 GLN B CA 1
ATOM 4121 C C . GLN B 1 80 ? -19.953 -19.047 7.805 1 98.19 80 GLN B C 1
ATOM 4123 O O . GLN B 1 80 ? -21.094 -19.344 8.188 1 98.19 80 GLN B O 1
ATOM 4128 N N . GLN B 1 81 ? -18.922 -19.828 7.953 1 98.44 81 GLN B N 1
ATOM 4129 C CA . GLN B 1 81 ? -19.156 -21.234 8.281 1 98.44 81 GLN B CA 1
ATOM 4130 C C . GLN B 1 81 ? -18.766 -21.531 9.727 1 98.44 81 GLN B C 1
ATOM 4132 O O . GLN B 1 81 ? -19.125 -22.578 10.266 1 98.44 81 GLN B O 1
ATOM 4137 N N . ALA B 1 82 ? -18.078 -20.656 10.352 1 98.19 82 ALA B N 1
ATOM 4138 C CA . ALA B 1 82 ? -17.703 -20.766 11.758 1 98.19 82 ALA B CA 1
ATOM 4139 C C . ALA B 1 82 ? -17.906 -19.438 12.492 1 98.19 82 ALA B C 1
ATOM 4141 O O . ALA B 1 82 ? -16.969 -18.875 13.039 1 98.19 82 ALA B O 1
ATOM 4142 N N . PRO B 1 83 ? -19.125 -19 12.594 1 96.19 83 PRO B N 1
ATOM 4143 C CA . PRO B 1 83 ? -19.391 -17.688 13.188 1 96.19 83 PRO B CA 1
ATOM 4144 C C . PRO B 1 83 ? -18.938 -17.594 14.641 1 96.19 83 PRO B C 1
ATOM 4146 O O . PRO B 1 83 ? -18.797 -16.5 15.18 1 96.19 83 PRO B O 1
ATOM 4149 N N . GLN B 1 84 ? -18.641 -18.688 15.25 1 95.44 84 GLN B N 1
ATOM 4150 C CA . GLN B 1 84 ? -18.203 -18.703 16.641 1 95.44 84 GLN B CA 1
ATOM 4151 C C . GLN B 1 84 ? -16.719 -18.344 16.734 1 95.44 84 GLN B C 1
ATOM 4153 O O . GLN B 1 84 ? -16.219 -18.047 17.828 1 95.44 84 GLN B O 1
ATOM 4158 N N . ALA B 1 85 ? -15.984 -18.453 15.711 1 97.44 85 ALA B N 1
ATOM 4159 C CA . ALA B 1 85 ? -14.539 -18.234 15.734 1 97.44 85 ALA B CA 1
ATOM 4160 C C . ALA B 1 85 ? -14.203 -16.75 15.602 1 97.44 85 ALA B C 1
ATOM 4162 O O . ALA B 1 85 ? -14.891 -16.016 14.891 1 97.44 85 ALA B O 1
ATOM 4163 N N . GLU B 1 86 ? -13.195 -16.344 16.297 1 96.94 86 GLU B N 1
ATOM 4164 C CA . GLU B 1 86 ? -12.539 -15.062 16.031 1 96.94 86 GLU B CA 1
ATOM 4165 C C . GLU B 1 86 ? -11.57 -15.188 14.852 1 96.94 86 GLU B C 1
ATOM 4167 O O . GLU B 1 86 ? -10.625 -15.984 14.898 1 96.94 86 GLU B O 1
ATOM 4172 N N . VAL B 1 87 ? -11.859 -14.477 13.805 1 98.19 87 VAL B N 1
ATOM 4173 C CA . VAL B 1 87 ? -11.008 -14.539 12.625 1 98.19 87 VAL B CA 1
ATOM 4174 C C . VAL B 1 87 ? -10.211 -13.242 12.492 1 98.19 87 VAL B C 1
ATOM 4176 O O . VAL B 1 87 ? -10.789 -12.148 12.508 1 98.19 87 VAL B O 1
ATOM 4179 N N . VAL B 1 88 ? -8.867 -13.312 12.406 1 97.94 88 VAL B N 1
ATOM 4180 C CA . VAL B 1 88 ? -7.98 -12.164 12.266 1 97.94 88 VAL B CA 1
ATOM 4181 C C . VAL B 1 88 ? -7.16 -12.289 10.984 1 97.94 88 VAL B C 1
ATOM 4183 O O . VAL B 1 88 ? -6.449 -13.281 10.789 1 97.94 88 VAL B O 1
ATOM 4186 N N . LEU B 1 89 ? -7.301 -11.328 10.102 1 98.56 89 LEU B N 1
ATOM 4187 C CA . LEU B 1 89 ? -6.488 -11.266 8.891 1 98.56 89 LEU B CA 1
ATOM 4188 C C . LEU B 1 89 ? -5.316 -10.305 9.07 1 98.56 89 LEU B C 1
ATOM 4190 O O . LEU B 1 89 ? -5.512 -9.133 9.422 1 98.56 89 LEU B O 1
ATOM 4194 N N . LEU B 1 90 ? -4.121 -10.797 8.891 1 98.19 90 LEU B N 1
ATOM 4195 C CA . LEU B 1 90 ? -2.896 -10 8.93 1 98.19 90 LEU B CA 1
ATOM 4196 C C . LEU B 1 90 ? -2.377 -9.734 7.52 1 98.19 90 LEU B C 1
ATOM 4198 O O . LEU B 1 90 ? -2.184 -10.664 6.734 1 98.19 90 LEU B O 1
ATOM 4202 N N . GLU B 1 91 ? -2.213 -8.516 7.141 1 97.19 91 GLU B N 1
ATOM 4203 C CA . GLU B 1 91 ? -1.724 -8.109 5.828 1 97.19 91 GLU B CA 1
ATOM 4204 C C . GLU B 1 91 ? -0.9 -6.828 5.918 1 97.19 91 GLU B C 1
ATOM 4206 O O . GLU B 1 91 ? -1.277 -5.887 6.621 1 97.19 91 GLU B O 1
ATOM 4211 N N . ARG B 1 92 ? 0.239 -6.805 5.207 1 94 92 ARG B N 1
ATOM 4212 C CA . ARG B 1 92 ? 1.17 -5.688 5.344 1 94 92 ARG B CA 1
ATOM 4213 C C . ARG B 1 92 ? 0.684 -4.469 4.562 1 94 92 ARG B C 1
ATOM 4215 O O . ARG B 1 92 ? 0.983 -3.332 4.93 1 94 92 ARG B O 1
ATOM 4222 N N . ASN B 1 93 ? -0.028 -4.695 3.51 1 93.12 93 ASN B N 1
ATOM 4223 C CA . ASN B 1 93 ? -0.478 -3.598 2.658 1 93.12 93 ASN B CA 1
ATOM 4224 C C . ASN B 1 93 ? -1.843 -3.072 3.096 1 93.12 93 ASN B C 1
ATOM 4226 O O . ASN B 1 93 ? -2.652 -3.82 3.646 1 93.12 93 ASN B O 1
ATOM 4230 N N . PRO B 1 94 ? -2.115 -1.8 2.83 1 92.88 94 PRO B N 1
ATOM 4231 C CA . PRO B 1 94 ? -3.436 -1.263 3.166 1 92.88 94 PRO B CA 1
ATOM 4232 C C . PRO B 1 94 ? -4.461 -1.476 2.055 1 92.88 94 PRO B C 1
ATOM 4234 O O . PRO B 1 94 ? -5.668 -1.38 2.293 1 92.88 94 PRO B O 1
ATOM 4237 N N . VAL B 1 95 ? -3.949 -1.731 0.833 1 93.75 95 VAL B N 1
ATOM 4238 C CA . VAL B 1 95 ? -4.82 -1.816 -0.333 1 93.75 95 VAL B CA 1
ATOM 4239 C C . VAL B 1 95 ? -4.586 -3.137 -1.061 1 93.75 95 VAL B C 1
ATOM 4241 O O . VAL B 1 95 ? -3.439 -3.529 -1.293 1 93.75 95 VAL B O 1
ATOM 4244 N N . PHE B 1 96 ? -5.688 -3.844 -1.283 1 96.5 96 PHE B N 1
ATOM 4245 C CA . PHE B 1 96 ? -5.648 -4.988 -2.186 1 96.5 96 PHE B CA 1
ATOM 4246 C C . PHE B 1 96 ? -5.516 -4.531 -3.633 1 96.5 96 PHE B C 1
ATOM 4248 O O . PHE B 1 96 ? -6.199 -3.596 -4.059 1 96.5 96 PHE B O 1
ATOM 4255 N N . PHE B 1 97 ? -4.633 -5.07 -4.391 1 95.56 97 PHE B N 1
ATOM 4256 C CA . PHE B 1 97 ? -4.438 -4.867 -5.82 1 95.56 97 PHE B CA 1
ATOM 4257 C C . PHE B 1 97 ? -4.453 -6.199 -6.562 1 95.56 97 PHE B C 1
ATOM 4259 O O . PHE B 1 97 ? -3.66 -7.094 -6.258 1 95.56 97 PHE B O 1
ATOM 4266 N N . SER B 1 98 ? -5.297 -6.371 -7.527 1 97.38 98 SER B N 1
ATOM 4267 C CA . SER B 1 98 ? -5.484 -7.66 -8.18 1 97.38 98 SER B CA 1
ATOM 4268 C C . SER B 1 98 ? -4.469 -7.871 -9.297 1 97.38 98 SER B C 1
ATOM 4270 O O . SER B 1 98 ? -4.352 -7.043 -10.203 1 97.38 98 SER B O 1
ATOM 4272 N N . CYS B 1 99 ? -3.799 -8.992 -9.273 1 97.19 99 CYS B N 1
ATOM 4273 C CA . CYS B 1 99 ? -2.969 -9.391 -10.406 1 97.19 99 CYS B CA 1
ATOM 4274 C C . CYS B 1 99 ? -3.826 -9.883 -11.562 1 97.19 99 CYS B C 1
ATOM 4276 O O . CYS B 1 99 ? -3.619 -9.484 -12.711 1 97.19 99 CYS B O 1
ATOM 4278 N N . PRO B 1 100 ? -4.805 -10.789 -11.234 1 97.44 100 PRO B N 1
ATOM 4279 C CA . PRO B 1 100 ? -5.766 -11.055 -12.305 1 97.44 100 PRO B CA 1
ATOM 4280 C C . PRO B 1 100 ? -6.375 -9.789 -12.891 1 97.44 100 PRO B C 1
ATOM 4282 O O . PRO B 1 100 ? -6.699 -8.852 -12.148 1 97.44 100 PRO B O 1
ATOM 4285 N N . ILE B 1 101 ? -6.461 -9.633 -14.172 1 97.69 101 ILE B N 1
ATOM 4286 C CA . ILE B 1 101 ? -7.027 -8.531 -14.938 1 97.69 101 ILE B CA 1
ATOM 4287 C C . ILE B 1 101 ? -6.004 -7.406 -15.062 1 97.69 101 ILE B C 1
ATOM 4289 O O . ILE B 1 101 ? -6.211 -6.449 -15.805 1 97.69 101 ILE B O 1
ATOM 4293 N N . SER B 1 102 ? -4.809 -7.504 -14.414 1 97.62 102 SER B N 1
ATOM 4294 C CA . SER B 1 102 ? -3.857 -6.398 -14.375 1 97.62 102 SER B CA 1
ATOM 4295 C C . SER B 1 102 ? -3.242 -6.148 -15.75 1 97.62 102 SER B C 1
ATOM 4297 O O . SER B 1 102 ? -2.812 -5.035 -16.047 1 97.62 102 SER B O 1
ATOM 4299 N N . ASN B 1 103 ? -3.127 -7.207 -16.641 1 98.19 103 ASN B N 1
ATOM 4300 C CA . ASN B 1 103 ? -2.635 -6.969 -17.984 1 98.19 103 ASN B CA 1
ATOM 4301 C C . ASN B 1 103 ? -3.57 -6.059 -18.781 1 98.19 103 ASN B C 1
ATOM 4303 O O . ASN B 1 103 ? -3.119 -5.246 -19.594 1 98.19 103 ASN B O 1
ATOM 4307 N N . LYS B 1 104 ? -4.902 -6.211 -18.562 1 98.25 104 LYS B N 1
ATOM 4308 C CA . LYS B 1 104 ? -5.879 -5.312 -19.172 1 98.25 104 LYS B CA 1
ATOM 4309 C C . LYS B 1 104 ? -5.781 -3.91 -18.594 1 98.25 104 LYS B C 1
ATOM 4311 O O . LYS B 1 104 ? -5.941 -2.916 -19.297 1 98.25 104 LYS B O 1
ATOM 4316 N N . TRP B 1 105 ? -5.539 -3.852 -17.281 1 96.88 105 TRP B N 1
ATOM 4317 C CA . TRP B 1 105 ? -5.312 -2.578 -16.594 1 96.88 105 TRP B CA 1
ATOM 4318 C C . TRP B 1 105 ? -4.07 -1.885 -17.141 1 96.88 105 TRP B C 1
ATOM 4320 O O . TRP B 1 105 ? -4.07 -0.668 -17.344 1 96.88 105 TRP B O 1
ATOM 4330 N N . LEU B 1 106 ? -3.049 -2.641 -17.469 1 97.31 106 LEU B N 1
ATOM 4331 C CA . LEU B 1 106 ? -1.764 -2.143 -17.953 1 97.31 106 LEU B CA 1
ATOM 4332 C C . LEU B 1 106 ? -1.939 -1.302 -19.203 1 97.31 106 LEU B C 1
ATOM 4334 O O . LEU B 1 106 ? -1.263 -0.286 -19.375 1 97.31 106 LEU B O 1
ATOM 4338 N N . VAL B 1 107 ? -2.895 -1.67 -20.062 1 97.44 107 VAL B N 1
ATOM 4339 C CA . VAL B 1 107 ? -3.094 -0.99 -21.344 1 97.44 107 VAL B CA 1
ATOM 4340 C C . VAL B 1 107 ? -4.371 -0.158 -21.297 1 97.44 107 VAL B C 1
ATOM 4342 O O . VAL B 1 107 ? -4.996 0.097 -22.328 1 97.44 107 VAL B O 1
ATOM 4345 N N . ASP B 1 108 ? -4.93 0.123 -20.078 1 94.5 108 ASP B N 1
ATOM 4346 C CA . ASP B 1 108 ? -5.977 1.098 -19.797 1 94.5 108 ASP B CA 1
ATOM 4347 C C . ASP B 1 108 ? -7.344 0.581 -20.219 1 94.5 108 ASP B C 1
ATOM 4349 O O . ASP B 1 108 ? -8.219 1.364 -20.609 1 94.5 108 ASP B O 1
ATOM 4353 N N . MET B 1 109 ? -7.504 -0.711 -20.25 1 95.88 109 MET B N 1
ATOM 4354 C CA . MET B 1 109 ? -8.828 -1.241 -20.578 1 95.88 109 MET B CA 1
ATOM 4355 C C . MET B 1 109 ? -9.758 -1.149 -19.375 1 95.88 109 MET B C 1
ATOM 4357 O O . MET B 1 109 ? -10.984 -1.151 -19.531 1 95.88 109 MET B O 1
ATOM 4361 N N . VAL B 1 110 ? -9.18 -1.186 -18.141 1 93.88 110 VAL B N 1
ATOM 4362 C CA . VAL B 1 110 ? -9.922 -0.959 -16.906 1 93.88 110 VAL B CA 1
ATOM 4363 C C . VAL B 1 110 ? -9.164 0.027 -16.016 1 93.88 110 VAL B C 1
ATOM 4365 O O . VAL B 1 110 ? -7.953 0.222 -16.188 1 93.88 110 VAL B O 1
ATOM 4368 N N . ASP B 1 111 ? -9.898 0.642 -15.117 1 88.81 111 ASP B N 1
ATOM 4369 C CA . ASP B 1 111 ? -9.281 1.635 -14.242 1 88.81 111 ASP B CA 1
ATOM 4370 C C . ASP B 1 111 ? -8.883 1.017 -12.898 1 88.81 111 ASP B C 1
ATOM 4372 O O . ASP B 1 111 ? -9.164 -0.157 -12.648 1 88.81 111 ASP B O 1
ATOM 4376 N N . ASP B 1 112 ? -8.203 1.783 -12.086 1 87.31 112 ASP B N 1
ATOM 4377 C CA . ASP B 1 112 ? -7.691 1.36 -10.789 1 87.31 112 ASP B CA 1
ATOM 4378 C C . ASP B 1 112 ? -8.82 0.856 -9.891 1 87.31 112 ASP B C 1
ATOM 4380 O O . ASP B 1 112 ? -8.641 -0.109 -9.148 1 87.31 112 ASP B O 1
ATOM 4384 N N . SER B 1 113 ? -9.93 1.47 -9.938 1 86.31 113 SER B N 1
ATOM 4385 C CA . SER B 1 113 ? -11.031 1.143 -9.039 1 86.31 113 SER B CA 1
ATOM 4386 C C . SER B 1 113 ? -11.555 -0.265 -9.297 1 86.31 113 SER B C 1
ATOM 4388 O O . SER B 1 113 ? -12.156 -0.882 -8.414 1 86.31 113 SER B O 1
ATOM 4390 N N . PHE B 1 114 ? -11.258 -0.763 -10.5 1 90.56 114 PHE B N 1
ATOM 4391 C CA . PHE B 1 114 ? -11.742 -2.09 -10.859 1 90.56 114 PHE B CA 1
ATOM 4392 C C . PHE B 1 114 ? -10.922 -3.174 -10.18 1 90.56 114 PHE B C 1
ATOM 4394 O O . PHE B 1 114 ? -11.438 -4.254 -9.875 1 90.56 114 PHE B O 1
ATOM 4401 N N . ILE B 1 115 ? -9.664 -2.863 -9.828 1 93.69 115 ILE B N 1
ATOM 4402 C CA . ILE B 1 115 ? -8.797 -3.955 -9.391 1 93.69 115 ILE B CA 1
ATOM 4403 C C . ILE B 1 115 ? -8.234 -3.646 -8.008 1 93.69 115 ILE B C 1
ATOM 4405 O O . ILE B 1 115 ? -7.324 -4.328 -7.535 1 93.69 115 ILE B O 1
ATOM 4409 N N . THR B 1 116 ? -8.703 -2.588 -7.328 1 92.75 116 THR B N 1
ATOM 4410 C CA . THR B 1 116 ? -8.211 -2.227 -6.004 1 92.75 116 THR B CA 1
ATOM 4411 C C . THR B 1 116 ? -9.344 -2.229 -4.984 1 92.75 116 THR B C 1
ATOM 4413 O O . THR B 1 116 ? -10.477 -1.869 -5.309 1 92.75 116 THR B O 1
ATOM 4416 N N . HIS B 1 117 ? -9.031 -2.629 -3.709 1 93.62 117 HIS B N 1
ATOM 4417 C CA . HIS B 1 117 ? -9.984 -2.617 -2.6 1 93.62 117 HIS B CA 1
ATOM 4418 C C . HIS B 1 117 ? -9.281 -2.299 -1.281 1 93.62 117 HIS B C 1
ATOM 4420 O O . HIS B 1 117 ? -8.109 -2.623 -1.104 1 93.62 117 HIS B O 1
ATOM 4426 N N . ASP B 1 118 ? -9.992 -1.625 -0.34 1 93.38 118 ASP B N 1
ATOM 4427 C CA . ASP B 1 118 ? -9.531 -1.338 1.014 1 93.38 118 ASP B CA 1
ATOM 4428 C C . ASP B 1 118 ? -9.734 -2.543 1.931 1 93.38 118 ASP B C 1
ATOM 4430 O O . ASP B 1 118 ? -10.867 -2.945 2.195 1 93.38 118 ASP B O 1
ATOM 4434 N N . TYR B 1 119 ? -8.664 -3.037 2.512 1 96.19 119 TYR B N 1
ATOM 4435 C CA . TYR B 1 119 ? -8.758 -4.227 3.35 1 96.19 119 TYR B CA 1
ATOM 4436 C C . TYR B 1 119 ? -9.664 -3.984 4.551 1 96.19 119 TYR B C 1
ATOM 4438 O O . TYR B 1 119 ? -10.422 -4.871 4.957 1 96.19 119 TYR B O 1
ATOM 4446 N N . LEU B 1 120 ? -9.531 -2.818 5.148 1 94.31 120 LEU B N 1
ATOM 4447 C CA . LEU B 1 120 ? -10.305 -2.531 6.352 1 94.31 120 LEU B CA 1
ATOM 4448 C C . LEU B 1 120 ? -11.797 -2.512 6.051 1 94.31 120 LEU B C 1
ATOM 4450 O O . LEU B 1 120 ? -12.594 -3.088 6.793 1 94.31 120 LEU B O 1
ATOM 4454 N N . ALA B 1 121 ? -12.18 -1.896 4.938 1 92.69 121 ALA B N 1
ATOM 4455 C CA . ALA B 1 121 ? -13.586 -1.855 4.543 1 92.69 121 ALA B CA 1
ATOM 4456 C C . ALA B 1 121 ? -14.125 -3.262 4.293 1 92.69 121 ALA B C 1
ATOM 4458 O O . ALA B 1 121 ? -15.234 -3.588 4.711 1 92.69 121 ALA B O 1
ATOM 4459 N N . VAL B 1 122 ? -13.32 -4.102 3.621 1 95.38 122 VAL B N 1
ATOM 4460 C CA . VAL B 1 122 ? -13.719 -5.469 3.303 1 95.38 122 VAL B CA 1
ATOM 4461 C C . VAL B 1 122 ? -13.906 -6.266 4.59 1 95.38 122 VAL B C 1
ATOM 4463 O O . VAL B 1 122 ? -14.875 -7.02 4.73 1 95.38 122 VAL B O 1
ATOM 4466 N N . SER B 1 123 ? -12.984 -6.078 5.539 1 96.44 123 SER B N 1
ATOM 4467 C CA . SER B 1 123 ? -13.047 -6.809 6.801 1 96.44 123 SER B CA 1
ATOM 4468 C C . SER B 1 123 ? -14.312 -6.465 7.578 1 96.44 123 SER B C 1
ATOM 4470 O O . SER B 1 123 ? -14.93 -7.34 8.188 1 96.44 123 SER B O 1
ATOM 4472 N N . GLN B 1 124 ? -14.711 -5.195 7.602 1 92.5 124 GLN B N 1
ATOM 4473 C CA . GLN B 1 124 ? -15.914 -4.758 8.297 1 92.5 124 GLN B CA 1
ATOM 4474 C C . GLN B 1 124 ? -17.156 -5.363 7.66 1 92.5 124 GLN B C 1
ATOM 4476 O O . GLN B 1 124 ? -18.094 -5.746 8.367 1 92.5 124 GLN B O 1
ATOM 4481 N N . ARG B 1 125 ? -17.172 -5.461 6.375 1 92.12 125 ARG B N 1
ATOM 4482 C CA . ARG B 1 125 ? -18.297 -6.02 5.648 1 92.12 125 ARG B CA 1
ATOM 4483 C C . ARG B 1 125 ? -18.516 -7.488 6.004 1 92.12 125 ARG B C 1
ATOM 4485 O O . ARG B 1 125 ? -19.656 -7.941 6.152 1 92.12 125 ARG B O 1
ATOM 4492 N N . HIS B 1 126 ? -17.422 -8.242 6.133 1 95.94 126 HIS B N 1
ATOM 4493 C CA . HIS B 1 126 ? -17.531 -9.68 6.297 1 95.94 126 HIS B CA 1
ATOM 4494 C C . HIS B 1 126 ? -17.391 -10.078 7.766 1 95.94 126 HIS B C 1
ATOM 4496 O O . HIS B 1 126 ? -17.594 -11.25 8.117 1 95.94 126 HIS B O 1
ATOM 4502 N N . GLY B 1 127 ? -17 -9.18 8.625 1 94.69 127 GLY B N 1
ATOM 4503 C CA . GLY B 1 127 ? -17.062 -9.398 10.062 1 94.69 127 GLY B CA 1
ATOM 4504 C C . GLY B 1 127 ? -15.836 -10.102 10.609 1 94.69 127 GLY B C 1
ATOM 4505 O O . GLY B 1 127 ? -15.953 -10.961 11.484 1 94.69 127 GLY B O 1
ATOM 4506 N N . TYR B 1 128 ? -14.68 -9.93 10.078 1 96.5 128 TYR B N 1
ATOM 4507 C CA . TYR B 1 128 ? -13.43 -10.383 10.688 1 96.5 128 TYR B CA 1
ATOM 4508 C C . TYR B 1 128 ? -12.531 -9.195 11.031 1 96.5 128 TYR B C 1
ATOM 4510 O O . TYR B 1 128 ? -12.82 -8.062 10.648 1 96.5 128 TYR B O 1
ATOM 4518 N N . LEU B 1 129 ? -11.492 -9.43 11.844 1 95.19 129 LEU B N 1
ATOM 4519 C CA . LEU B 1 129 ? -10.555 -8.383 12.234 1 95.19 129 LEU B CA 1
ATOM 4520 C C . LEU B 1 129 ? -9.391 -8.297 11.258 1 95.19 129 LEU B C 1
ATOM 4522 O O . LEU B 1 129 ? -8.812 -9.32 10.883 1 95.19 129 LEU B O 1
ATOM 4526 N N . TYR B 1 130 ? -9.172 -7.086 10.789 1 96.38 130 TYR B N 1
ATOM 4527 C CA . TYR B 1 130 ? -8.016 -6.801 9.945 1 96.38 130 TYR B CA 1
ATOM 4528 C C . TYR B 1 130 ? -6.973 -6 10.711 1 96.38 130 TYR B C 1
ATOM 4530 O O . TYR B 1 130 ? -7.297 -5.004 11.367 1 96.38 130 TYR B O 1
ATOM 4538 N N . VAL B 1 131 ? -5.68 -6.457 10.609 1 94.5 131 VAL B N 1
ATOM 4539 C CA . VAL B 1 131 ? -4.547 -5.727 11.164 1 94.5 131 VAL B CA 1
ATOM 4540 C C . VAL B 1 131 ? -3.488 -5.516 10.086 1 94.5 131 VAL B C 1
ATOM 4542 O O . VAL B 1 131 ? -2.979 -6.48 9.508 1 94.5 131 VAL B O 1
ATOM 4545 N N . GLN B 1 132 ? -3.23 -4.242 9.773 1 92.56 132 GLN B N 1
ATOM 4546 C CA . GLN B 1 132 ? -2.096 -3.959 8.906 1 92.56 132 GLN B CA 1
ATOM 4547 C C . GLN B 1 132 ? -0.774 -4.156 9.641 1 92.56 132 GLN B C 1
ATOM 4549 O O . GLN B 1 132 ? -0.43 -3.373 10.531 1 92.56 132 GLN B O 1
ATOM 4554 N N . CYS B 1 133 ? -0.052 -5.176 9.258 1 93.81 133 CYS B N 1
ATOM 4555 C CA . CYS B 1 133 ? 1.208 -5.473 9.93 1 93.81 133 CYS B CA 1
ATOM 4556 C C . CYS B 1 133 ? 2.059 -6.422 9.094 1 93.81 133 CYS B C 1
ATOM 4558 O O . CYS B 1 133 ? 1.577 -6.996 8.117 1 93.81 133 CYS B O 1
ATOM 4560 N N . SER B 1 134 ? 3.295 -6.473 9.469 1 94.31 134 SER B N 1
ATOM 4561 C CA . SER B 1 134 ? 4.199 -7.477 8.914 1 94.31 134 SER B CA 1
ATOM 4562 C C . SER B 1 134 ? 4.414 -8.625 9.891 1 94.31 134 SER B C 1
ATOM 4564 O O . SER B 1 134 ? 4.719 -8.406 11.062 1 94.31 134 SER B O 1
ATOM 4566 N N . VAL B 1 135 ? 4.195 -9.82 9.383 1 96.12 135 VAL B N 1
ATOM 4567 C CA . VAL B 1 135 ? 4.531 -10.992 10.188 1 96.12 135 VAL B CA 1
ATOM 4568 C C . VAL B 1 135 ? 6.043 -11.195 10.195 1 96.12 135 VAL B C 1
ATOM 4570 O O . VAL B 1 135 ? 6.672 -11.273 9.141 1 96.12 135 VAL B O 1
ATOM 4573 N N . THR B 1 136 ? 6.582 -11.281 11.398 1 94.06 136 THR B N 1
ATOM 4574 C CA . THR B 1 136 ? 8.039 -11.352 11.484 1 94.06 136 THR B CA 1
ATOM 4575 C C . THR B 1 136 ? 8.492 -12.75 11.883 1 94.06 136 THR B C 1
ATOM 4577 O O . THR B 1 136 ? 9.641 -13.125 11.648 1 94.06 136 THR B O 1
ATOM 4580 N N . ARG B 1 137 ? 7.602 -13.492 12.5 1 95.25 137 ARG B N 1
ATOM 4581 C CA . ARG B 1 137 ? 7.93 -14.836 12.953 1 95.25 137 ARG B CA 1
ATOM 4582 C C . ARG B 1 137 ? 6.668 -15.609 13.32 1 95.25 137 ARG B C 1
ATOM 4584 O O . ARG B 1 137 ? 5.734 -15.055 13.898 1 95.25 137 ARG B O 1
ATOM 4591 N N . VAL B 1 138 ? 6.719 -16.859 12.953 1 96.88 138 VAL B N 1
ATOM 4592 C CA . VAL B 1 138 ? 5.68 -17.766 13.43 1 96.88 138 VAL B CA 1
ATOM 4593 C C . VAL B 1 138 ? 6.289 -18.812 14.352 1 96.88 138 VAL B C 1
ATOM 4595 O O . VAL B 1 138 ? 7.152 -19.594 13.93 1 96.88 138 VAL B O 1
ATOM 4598 N N . ASP B 1 139 ? 5.852 -18.797 15.586 1 96.31 139 ASP B N 1
ATOM 4599 C CA . ASP B 1 139 ? 6.242 -19.812 16.562 1 96.31 139 ASP B CA 1
ATOM 4600 C C . ASP B 1 139 ? 5.211 -20.938 16.625 1 96.31 139 ASP B C 1
ATOM 4602 O O . ASP B 1 139 ? 4.258 -20.875 17.406 1 96.31 139 ASP B O 1
ATOM 4606 N N . ARG B 1 140 ? 5.43 -21.969 15.844 1 95.25 140 ARG B N 1
ATOM 4607 C CA . ARG B 1 140 ? 4.445 -23.047 15.727 1 95.25 140 ARG B CA 1
ATOM 4608 C C . ARG B 1 140 ? 4.359 -23.844 17.016 1 95.25 140 ARG B C 1
ATOM 4610 O O . ARG B 1 140 ? 3.291 -24.359 17.375 1 95.25 140 ARG B O 1
ATOM 4617 N N . ALA B 1 141 ? 5.434 -23.969 17.75 1 94.69 141 ALA B N 1
ATOM 4618 C CA . ALA B 1 141 ? 5.418 -24.672 19.016 1 94.69 141 ALA B CA 1
ATOM 4619 C C . ALA B 1 141 ? 4.516 -23.984 20.031 1 94.69 141 ALA B C 1
ATOM 4621 O O . ALA B 1 141 ? 3.723 -24.625 20.719 1 94.69 141 ALA B O 1
ATOM 4622 N N . ALA B 1 142 ? 4.59 -22.672 20.047 1 95.88 142 ALA B N 1
ATOM 4623 C CA . ALA B 1 142 ? 3.783 -21.891 20.984 1 95.88 142 ALA B CA 1
ATOM 4624 C C . ALA B 1 142 ? 2.432 -21.531 20.375 1 95.88 142 ALA B C 1
ATOM 4626 O O . ALA B 1 142 ? 1.565 -20.969 21.047 1 95.88 142 ALA B O 1
ATOM 4627 N N . ARG B 1 143 ? 2.254 -21.844 19.094 1 97.12 143 ARG B N 1
ATOM 4628 C CA . ARG B 1 143 ? 1.076 -21.438 18.328 1 97.12 143 ARG B CA 1
ATOM 4629 C C . ARG B 1 143 ? 0.854 -19.922 18.422 1 97.12 143 ARG B C 1
ATOM 4631 O O . ARG B 1 143 ? -0.247 -19.469 18.734 1 97.12 143 ARG B O 1
ATOM 4638 N N . ARG B 1 144 ? 1.85 -19.219 18.094 1 97 144 ARG B N 1
ATOM 4639 C CA . ARG B 1 144 ? 1.875 -17.766 18.219 1 97 144 ARG B CA 1
ATOM 4640 C C . ARG B 1 144 ? 2.455 -17.125 16.969 1 97 144 ARG B C 1
ATOM 4642 O O . ARG B 1 144 ? 3.463 -17.578 16.422 1 97 144 ARG B O 1
ATOM 4649 N N . VAL B 1 145 ? 1.856 -16.062 16.438 1 97.81 145 VAL B N 1
ATOM 4650 C CA . VAL B 1 145 ? 2.346 -15.25 15.328 1 97.81 145 VAL B CA 1
ATOM 4651 C C . VAL B 1 145 ? 2.879 -13.922 15.859 1 97.81 145 VAL B C 1
ATOM 4653 O O . VAL B 1 145 ? 2.172 -13.195 16.562 1 97.81 145 VAL B O 1
ATOM 4656 N N . HIS B 1 146 ? 4.09 -13.609 15.555 1 96.31 146 HIS B N 1
ATOM 4657 C CA . HIS B 1 146 ? 4.703 -12.328 15.891 1 96.31 146 HIS B CA 1
ATOM 4658 C C . HIS B 1 146 ? 4.633 -11.352 14.719 1 96.31 146 HIS B C 1
ATOM 4660 O O . HIS B 1 146 ? 4.91 -11.727 13.578 1 96.31 146 HIS B O 1
ATOM 4666 N N . THR B 1 147 ? 4.215 -10.148 15.008 1 95.69 147 THR B N 1
ATOM 4667 C CA . THR B 1 147 ? 4.086 -9.133 13.969 1 95.69 147 THR B CA 1
ATOM 4668 C C . THR B 1 147 ? 4.766 -7.836 14.398 1 95.69 147 THR B C 1
ATOM 4670 O O . THR B 1 147 ? 5.277 -7.738 15.516 1 95.69 147 THR B O 1
ATOM 4673 N N . SER B 1 148 ? 4.832 -6.891 13.516 1 92.38 148 SER B N 1
ATOM 4674 C CA . SER B 1 148 ? 5.348 -5.551 13.789 1 92.38 148 SER B CA 1
ATOM 4675 C C . SER B 1 148 ? 4.465 -4.812 14.789 1 92.38 148 SER B C 1
ATOM 4677 O O . SER B 1 148 ? 4.887 -3.82 15.383 1 92.38 148 SER B O 1
ATOM 4679 N N . GLU B 1 149 ? 3.217 -5.297 14.977 1 92.62 149 GLU B N 1
ATOM 4680 C CA . GLU B 1 149 ? 2.266 -4.586 15.828 1 92.62 149 GLU B CA 1
ATOM 4681 C C . GLU B 1 149 ? 2.033 -5.336 17.141 1 92.62 149 GLU B C 1
ATOM 4683 O O . GLU B 1 149 ? 1.293 -4.863 18 1 92.62 149 GLU B O 1
ATOM 4688 N N . GLY B 1 150 ? 2.633 -6.488 17.312 1 93.75 150 GLY B N 1
ATOM 4689 C CA . GLY B 1 150 ? 2.412 -7.348 18.469 1 93.75 150 GLY B CA 1
ATOM 4690 C C . GLY B 1 150 ? 2.311 -8.82 18.094 1 93.75 150 GLY B C 1
ATOM 4691 O O . GLY B 1 150 ? 2.594 -9.203 16.969 1 93.75 150 GLY B O 1
ATOM 4692 N N . TRP B 1 151 ? 2.004 -9.664 19.094 1 95.31 151 TRP B N 1
ATOM 4693 C CA . TRP B 1 151 ? 1.867 -11.094 18.812 1 95.31 151 TRP B CA 1
ATOM 4694 C C . TRP B 1 151 ? 0.451 -11.57 19.109 1 95.31 151 TRP B C 1
ATOM 4696 O O . TRP B 1 151 ? -0.301 -10.898 19.828 1 95.31 151 TRP B O 1
ATOM 4706 N N . LEU B 1 152 ? 0.023 -12.633 18.484 1 95.31 152 LEU B N 1
ATOM 4707 C CA . LEU B 1 152 ? -1.273 -13.25 18.734 1 95.31 152 LEU B CA 1
ATOM 4708 C C . LEU B 1 152 ? -1.168 -14.766 18.703 1 95.31 152 LEU B C 1
ATOM 4710 O O . LEU B 1 152 ? -0.444 -15.328 17.875 1 95.31 152 LEU B O 1
ATOM 4714 N N . ASP B 1 153 ? -1.902 -15.359 19.672 1 96.62 153 ASP B N 1
ATOM 4715 C CA . ASP B 1 153 ? -2.023 -16.812 19.688 1 96.62 153 ASP B CA 1
ATOM 4716 C C . ASP B 1 153 ? -3.098 -17.281 18.703 1 96.62 153 ASP B C 1
ATOM 4718 O O . ASP B 1 153 ? -3.99 -16.516 18.344 1 96.62 153 ASP B O 1
ATOM 4722 N N . TYR B 1 154 ? -2.967 -18.547 18.219 1 97.94 154 TYR B N 1
ATOM 4723 C CA . TYR B 1 154 ? -3.969 -19.094 17.297 1 97.94 154 TYR B CA 1
ATOM 4724 C C . TYR B 1 154 ? -4.34 -20.516 17.688 1 97.94 154 TYR B C 1
ATOM 4726 O O . TYR B 1 154 ? -3.537 -21.234 18.297 1 97.94 154 TYR B O 1
ATOM 4734 N N . ASP B 1 155 ? -5.594 -20.859 17.391 1 98.31 155 ASP B N 1
ATOM 4735 C CA . ASP B 1 155 ? -6.004 -22.266 17.391 1 98.31 155 ASP B CA 1
ATOM 4736 C C . ASP B 1 155 ? -5.746 -22.906 16.031 1 98.31 155 ASP B C 1
ATOM 4738 O O . ASP B 1 155 ? -5.34 -24.062 15.945 1 98.31 155 ASP B O 1
ATOM 4742 N N . TYR B 1 156 ? -6.004 -22.156 14.984 1 98.69 156 TYR B N 1
ATOM 4743 C CA . TYR B 1 156 ? -5.645 -22.531 13.617 1 98.69 156 TYR B CA 1
ATOM 4744 C C . TYR B 1 156 ? -4.973 -21.359 12.906 1 98.69 156 TYR B C 1
ATOM 4746 O O . TYR B 1 156 ? -5.234 -20.203 13.219 1 98.69 156 TYR B O 1
ATOM 4754 N N . LEU B 1 157 ? -4.105 -21.672 12.008 1 98.88 157 LEU B N 1
ATOM 4755 C CA . LEU B 1 157 ? -3.352 -20.688 11.234 1 98.88 157 LEU B CA 1
ATOM 4756 C C . LEU B 1 157 ? -3.441 -21 9.742 1 98.88 157 LEU B C 1
ATOM 4758 O O . LEU B 1 157 ? -3.318 -22.156 9.336 1 98.88 157 LEU B O 1
ATOM 4762 N N . VAL B 1 158 ? -3.75 -20.016 8.953 1 98.94 158 VAL B N 1
ATOM 4763 C CA . VAL B 1 158 ? -3.709 -20.109 7.5 1 98.94 158 VAL B CA 1
ATOM 4764 C C . VAL B 1 158 ? -2.596 -19.234 6.949 1 98.94 158 VAL B C 1
ATOM 4766 O O . VAL B 1 158 ? -2.604 -18.016 7.152 1 98.94 158 VAL B O 1
ATOM 4769 N N . LEU B 1 159 ? -1.646 -19.828 6.301 1 98.88 159 LEU B N 1
ATOM 4770 C CA . LEU B 1 159 ? -0.585 -19.109 5.602 1 98.88 159 LEU B CA 1
ATOM 4771 C C . LEU B 1 159 ? -0.946 -18.906 4.137 1 98.88 159 LEU B C 1
ATOM 4773 O O . LEU B 1 159 ? -1.156 -19.859 3.398 1 98.88 159 LEU B O 1
ATOM 4777 N N . ALA B 1 160 ? -1.047 -17.656 3.709 1 98.81 160 ALA B N 1
ATOM 4778 C CA . ALA B 1 160 ? -1.317 -17.281 2.322 1 98.81 160 ALA B CA 1
ATOM 4779 C C . ALA B 1 160 ? -0.255 -16.328 1.793 1 98.81 160 ALA B C 1
ATOM 4781 O O . ALA B 1 160 ? -0.571 -15.211 1.377 1 98.81 160 ALA B O 1
ATOM 4782 N N . PRO B 1 161 ? 0.952 -16.781 1.632 1 98.06 161 PRO B N 1
ATOM 4783 C CA . PRO B 1 161 ? 2.088 -15.883 1.396 1 98.06 161 PRO B CA 1
ATOM 4784 C C . PRO B 1 161 ? 2.225 -15.477 -0.07 1 98.06 161 PRO B C 1
ATOM 4786 O O . PRO B 1 161 ? 2.994 -14.57 -0.394 1 98.06 161 PRO B O 1
ATOM 4789 N N . GLY B 1 162 ? 1.538 -16.156 -0.983 1 98.25 162 GLY B N 1
ATOM 4790 C CA . GLY B 1 162 ? 1.815 -15.93 -2.393 1 98.25 162 GLY B CA 1
ATOM 4791 C C . GLY B 1 162 ? 3.23 -16.312 -2.791 1 98.25 162 GLY B C 1
ATOM 4792 O O . GLY B 1 162 ? 3.732 -17.359 -2.391 1 98.25 162 GLY B O 1
ATOM 4793 N N . ILE B 1 163 ? 3.828 -15.453 -3.67 1 98.38 163 ILE B N 1
ATOM 4794 C CA . ILE B 1 163 ? 5.164 -15.789 -4.156 1 98.38 163 ILE B CA 1
ATOM 4795 C C . ILE B 1 163 ? 6.141 -14.68 -3.793 1 98.38 163 ILE B C 1
ATOM 4797 O O . ILE B 1 163 ? 5.73 -13.594 -3.371 1 98.38 163 ILE B O 1
ATOM 4801 N N . ARG B 1 164 ? 7.355 -14.969 -3.896 1 97.06 164 ARG B N 1
ATOM 4802 C CA . ARG B 1 164 ? 8.453 -14.016 -4.016 1 97.06 164 ARG B CA 1
ATOM 4803 C C . ARG B 1 164 ? 9.305 -14.312 -5.242 1 97.06 164 ARG B C 1
ATOM 4805 O O . ARG B 1 164 ? 9.289 -15.43 -5.762 1 97.06 164 ARG B O 1
ATOM 4812 N N . TYR B 1 165 ? 10.016 -13.266 -5.68 1 97.19 165 TYR B N 1
ATOM 4813 C CA . TYR B 1 165 ? 11.008 -13.477 -6.727 1 97.19 165 TYR B CA 1
ATOM 4814 C C . TYR B 1 165 ? 12.32 -13.984 -6.137 1 97.19 165 TYR B C 1
ATOM 4816 O O . TYR B 1 165 ? 12.781 -13.484 -5.113 1 97.19 165 TYR B O 1
ATOM 4824 N N . HIS B 1 166 ? 12.844 -14.992 -6.715 1 96.69 166 HIS B N 1
ATOM 4825 C CA . HIS B 1 166 ? 14.148 -15.523 -6.336 1 96.69 166 HIS B CA 1
ATOM 4826 C C . HIS B 1 166 ? 15.258 -14.867 -7.145 1 96.69 166 HIS B C 1
ATOM 4828 O O . HIS B 1 166 ? 15.953 -15.539 -7.91 1 96.69 166 HIS B O 1
ATOM 4834 N N . TYR B 1 167 ? 15.477 -13.57 -6.934 1 96.5 167 TYR B N 1
ATOM 4835 C CA . TYR B 1 167 ? 16.469 -12.797 -7.664 1 96.5 167 TYR B CA 1
ATOM 4836 C C . TYR B 1 167 ? 17.875 -13.336 -7.41 1 96.5 167 TYR B C 1
ATOM 4838 O O . TYR B 1 167 ? 18.781 -13.156 -8.234 1 96.5 167 TYR B O 1
ATOM 4846 N N . GLU B 1 168 ? 18.062 -14.008 -6.301 1 94.75 168 GLU B N 1
ATOM 4847 C CA . GLU B 1 168 ? 19.359 -14.57 -5.941 1 94.75 168 GLU B CA 1
ATOM 4848 C C . GLU B 1 168 ? 19.828 -15.594 -6.973 1 94.75 168 GLU B C 1
ATOM 4850 O O . GLU B 1 168 ? 21.031 -15.844 -7.117 1 94.75 168 GLU B O 1
ATOM 4855 N N . ALA B 1 169 ? 18.906 -16.172 -7.645 1 94.62 169 ALA B N 1
ATOM 4856 C CA . ALA B 1 169 ? 19.234 -17.109 -8.719 1 94.62 169 ALA B CA 1
ATOM 4857 C C . ALA B 1 169 ? 20.016 -16.391 -9.828 1 94.62 169 ALA B C 1
ATOM 4859 O O . ALA B 1 169 ? 20.828 -17.016 -10.523 1 94.62 169 ALA B O 1
ATOM 4860 N N . TRP B 1 170 ? 19.781 -15.078 -9.992 1 96.38 170 TRP B N 1
ATOM 4861 C CA . TRP B 1 170 ? 20.438 -14.305 -11.039 1 96.38 170 TRP B CA 1
ATOM 4862 C C . TRP B 1 170 ? 21.656 -13.562 -10.492 1 96.38 170 TRP B C 1
ATOM 4864 O O . TRP B 1 170 ? 22.688 -13.453 -11.172 1 96.38 170 TRP B O 1
ATOM 4874 N N . PHE B 1 171 ? 21.531 -13.086 -9.227 1 97.19 171 PHE B N 1
ATOM 4875 C CA . PHE B 1 171 ? 22.484 -12.055 -8.805 1 97.19 171 PHE B CA 1
ATOM 4876 C C . PHE B 1 171 ? 23.234 -12.492 -7.551 1 97.19 171 PHE B C 1
ATOM 4878 O O . PHE B 1 171 ? 24.109 -11.781 -7.074 1 97.19 171 PHE B O 1
ATOM 4885 N N . GLY B 1 172 ? 22.953 -13.688 -7.027 1 94.81 172 GLY B N 1
ATOM 4886 C CA . GLY B 1 172 ? 23.484 -14.023 -5.719 1 94.81 172 GLY B CA 1
ATOM 4887 C C . GLY B 1 172 ? 23.125 -13.016 -4.645 1 94.81 172 GLY B C 1
ATOM 4888 O O . GLY B 1 172 ? 21.953 -12.664 -4.48 1 94.81 172 GLY B O 1
ATOM 4889 N N . ASN B 1 173 ? 24.141 -12.547 -3.941 1 91 173 ASN B N 1
ATOM 4890 C CA . ASN B 1 173 ? 23.891 -11.641 -2.826 1 91 173 ASN B CA 1
ATOM 4891 C C . ASN B 1 173 ? 24.141 -10.188 -3.219 1 91 173 ASN B C 1
ATOM 4893 O O . ASN B 1 173 ? 24.391 -9.344 -2.359 1 91 173 ASN B O 1
ATOM 4897 N N . ASP B 1 174 ? 24.094 -9.898 -4.52 1 93.94 174 ASP B N 1
ATOM 4898 C CA . ASP B 1 174 ? 24.297 -8.531 -4.988 1 93.94 174 ASP B CA 1
ATOM 4899 C C . ASP B 1 174 ? 23.016 -7.711 -4.863 1 93.94 174 ASP B C 1
ATOM 4901 O O . ASP B 1 174 ? 22.266 -7.586 -5.824 1 93.94 174 ASP B O 1
ATOM 4905 N N . ARG B 1 175 ? 22.812 -7.086 -3.748 1 89.75 175 ARG B N 1
ATOM 4906 C CA . ARG B 1 175 ? 21.625 -6.309 -3.441 1 89.75 175 ARG B CA 1
ATOM 4907 C C . ARG B 1 175 ? 21.453 -5.156 -4.422 1 89.75 175 ARG B C 1
ATOM 4909 O O . ARG B 1 175 ? 20.328 -4.824 -4.809 1 89.75 175 ARG B O 1
ATOM 4916 N N . ARG B 1 176 ? 22.547 -4.574 -4.75 1 89.25 176 ARG B N 1
ATOM 4917 C CA . ARG B 1 176 ? 22.484 -3.428 -5.656 1 89.25 176 ARG B CA 1
ATOM 4918 C C . ARG B 1 176 ? 21.875 -3.818 -6.996 1 89.25 176 ARG B C 1
ATOM 4920 O O . ARG B 1 176 ? 20.984 -3.127 -7.504 1 89.25 176 ARG B O 1
ATOM 4927 N N . ALA B 1 177 ? 22.312 -4.914 -7.535 1 95.19 177 ALA B N 1
ATOM 4928 C CA . ALA B 1 177 ? 21.797 -5.387 -8.812 1 95.19 177 ALA B CA 1
ATOM 4929 C C . ALA B 1 177 ? 20.328 -5.812 -8.688 1 95.19 177 ALA B C 1
ATOM 4931 O O . ALA B 1 177 ? 19.531 -5.559 -9.586 1 95.19 177 ALA B O 1
ATOM 4932 N N . ILE B 1 178 ? 20 -6.426 -7.594 1 95.5 178 ILE B N 1
ATOM 4933 C CA . ILE B 1 178 ? 18.641 -6.871 -7.348 1 95.5 178 ILE B CA 1
ATOM 4934 C C . ILE B 1 178 ? 17.703 -5.664 -7.285 1 95.5 178 ILE B C 1
ATOM 4936 O O . ILE B 1 178 ? 16.688 -5.625 -7.98 1 95.5 178 ILE B O 1
ATOM 4940 N N . ASP B 1 179 ? 18.062 -4.648 -6.52 1 91.75 179 ASP B N 1
ATOM 4941 C CA . ASP B 1 179 ? 17.219 -3.461 -6.355 1 91.75 179 ASP B CA 1
ATOM 4942 C C . ASP B 1 179 ? 17.078 -2.701 -7.672 1 91.75 179 ASP B C 1
ATOM 4944 O O . ASP B 1 179 ? 16 -2.203 -7.996 1 91.75 179 ASP B O 1
ATOM 4948 N N . ALA B 1 180 ? 18.172 -2.615 -8.422 1 94.56 180 ALA B N 1
ATOM 4949 C CA . ALA B 1 180 ? 18.125 -1.955 -9.727 1 94.56 180 ALA B CA 1
ATOM 4950 C C . ALA B 1 180 ? 17.156 -2.672 -10.664 1 94.56 180 ALA B C 1
ATOM 4952 O O . ALA B 1 180 ? 16.375 -2.031 -11.367 1 94.56 180 ALA B O 1
ATOM 4953 N N . THR B 1 181 ? 17.219 -3.977 -10.633 1 96.75 181 THR B N 1
ATOM 4954 C CA . THR B 1 181 ? 16.359 -4.777 -11.492 1 96.75 181 THR B CA 1
ATOM 4955 C C . THR B 1 181 ? 14.891 -4.602 -11.094 1 96.75 181 THR B C 1
ATOM 4957 O O . THR B 1 181 ? 14.039 -4.367 -11.953 1 96.75 181 THR B O 1
ATOM 4960 N N . ARG B 1 182 ? 14.633 -4.625 -9.859 1 95 182 ARG B N 1
ATOM 4961 C CA . ARG B 1 182 ? 13.266 -4.48 -9.352 1 95 182 ARG B CA 1
ATOM 4962 C C . ARG B 1 182 ? 12.711 -3.1 -9.68 1 95 182 ARG B C 1
ATOM 4964 O O . ARG B 1 182 ? 11.531 -2.967 -10.031 1 95 182 ARG B O 1
ATOM 4971 N N . ALA B 1 183 ? 13.531 -2.158 -9.57 1 93.44 183 ALA B N 1
ATOM 4972 C CA . ALA B 1 183 ? 13.102 -0.77 -9.727 1 93.44 183 ALA B CA 1
ATOM 4973 C C . ALA B 1 183 ? 12.906 -0.412 -11.195 1 93.44 183 ALA B C 1
ATOM 4975 O O . ALA B 1 183 ? 11.992 0.332 -11.547 1 93.44 183 ALA B O 1
ATOM 4976 N N . ARG B 1 184 ? 13.742 -0.907 -12.055 1 94.94 184 ARG B N 1
ATOM 4977 C CA . ARG B 1 184 ? 13.797 -0.442 -13.438 1 94.94 184 ARG B CA 1
ATOM 4978 C C . ARG B 1 184 ? 13.039 -1.381 -14.367 1 94.94 184 ARG B C 1
ATOM 4980 O O . ARG B 1 184 ? 12.492 -0.949 -15.383 1 94.94 184 ARG B O 1
ATOM 4987 N N . PHE B 1 185 ? 13.055 -2.65 -14 1 97.69 185 PHE B N 1
ATOM 4988 C CA . PHE B 1 185 ? 12.523 -3.67 -14.898 1 97.69 185 PHE B CA 1
ATOM 4989 C C . PHE B 1 185 ? 11.625 -4.645 -14.148 1 97.69 185 PHE B C 1
ATOM 4991 O O . PHE B 1 185 ? 11.805 -5.859 -14.242 1 97.69 185 PHE B O 1
ATOM 4998 N N . PRO B 1 186 ? 10.57 -4.102 -13.469 1 96.81 186 PRO B N 1
ATOM 4999 C CA . PRO B 1 186 ? 9.727 -4.965 -12.633 1 96.81 186 PRO B CA 1
ATOM 5000 C C . PRO B 1 186 ? 8.898 -5.949 -13.461 1 96.81 186 PRO B C 1
ATOM 5002 O O . PRO B 1 186 ? 8.445 -5.617 -14.555 1 96.81 186 PRO B O 1
ATOM 5005 N N . ALA B 1 187 ? 8.641 -7.117 -12.867 1 97.12 187 ALA B N 1
ATOM 5006 C CA . ALA B 1 187 ? 7.816 -8.133 -13.531 1 97.12 187 ALA B CA 1
ATOM 5007 C C . ALA B 1 187 ? 6.336 -7.91 -13.242 1 97.12 187 ALA B C 1
ATOM 5009 O O . ALA B 1 187 ? 5.477 -8.305 -14.031 1 97.12 187 ALA B O 1
ATOM 5010 N N . ALA B 1 188 ? 6.02 -7.293 -12.117 1 97 188 ALA B N 1
ATOM 5011 C CA . ALA B 1 188 ? 4.656 -6.945 -11.711 1 97 188 ALA B CA 1
ATOM 5012 C C . ALA B 1 188 ? 3.807 -8.195 -11.516 1 97 188 ALA B C 1
ATOM 5014 O O . ALA B 1 188 ? 2.699 -8.289 -12.055 1 97 188 ALA B O 1
ATOM 5015 N N . TYR B 1 189 ? 4.285 -9.172 -10.789 1 97.44 189 TYR B N 1
ATOM 5016 C CA . TYR B 1 189 ? 3.514 -10.336 -10.367 1 97.44 189 TYR B CA 1
ATOM 5017 C C . TYR B 1 189 ? 3.375 -10.375 -8.844 1 97.44 189 TYR B C 1
ATOM 5019 O O . TYR B 1 189 ? 2.666 -11.227 -8.305 1 97.44 189 TYR B O 1
ATOM 5027 N N . VAL B 1 190 ? 4.062 -9.531 -8.195 1 95 190 VAL B N 1
ATOM 5028 C CA . VAL B 1 190 ? 3.785 -9.156 -6.816 1 95 190 VAL B CA 1
ATOM 5029 C C . VAL B 1 190 ? 3.111 -7.789 -6.777 1 95 190 VAL B C 1
ATOM 5031 O O . VAL B 1 190 ? 3.713 -6.785 -7.164 1 95 190 VAL B O 1
ATOM 5034 N N . PRO B 1 191 ? 1.971 -7.711 -6.348 1 89.81 191 PRO B N 1
ATOM 5035 C CA . PRO B 1 191 ? 1.083 -6.586 -6.648 1 89.81 191 PRO B CA 1
ATOM 5036 C C . PRO B 1 191 ? 1.519 -5.293 -5.965 1 89.81 191 PRO B C 1
ATOM 5038 O O . PRO B 1 191 ? 2.344 -5.32 -5.051 1 89.81 191 PRO B O 1
ATOM 5041 N N . ASN B 1 192 ? 0.965 -4.07 -6.422 1 88.5 192 ASN B N 1
ATOM 5042 C CA . ASN B 1 192 ? 1.025 -2.688 -5.957 1 88.5 192 ASN B CA 1
ATOM 5043 C C . ASN B 1 192 ? 2.123 -1.904 -6.672 1 88.5 192 ASN B C 1
ATOM 5045 O O . ASN B 1 192 ? 2.033 -1.656 -7.875 1 88.5 192 ASN B O 1
ATOM 5049 N N . ALA B 1 193 ? 3.27 -1.726 -6.168 1 91.62 193 ALA B N 1
ATOM 5050 C CA . ALA B 1 193 ? 4.23 -0.739 -6.656 1 91.62 193 ALA B CA 1
ATOM 5051 C C . ALA B 1 193 ? 4.758 -1.124 -8.031 1 91.62 193 ALA B C 1
ATOM 5053 O O . ALA B 1 193 ? 4.887 -0.273 -8.914 1 91.62 193 ALA B O 1
ATOM 5054 N N . GLU B 1 194 ? 5.016 -2.406 -8.266 1 94.75 194 GLU B N 1
ATOM 5055 C CA . GLU B 1 194 ? 5.598 -2.879 -9.516 1 94.75 194 GLU B CA 1
ATOM 5056 C C . GLU B 1 194 ? 4.668 -2.602 -10.695 1 94.75 194 GLU B C 1
ATOM 5058 O O . GLU B 1 194 ? 5.133 -2.291 -11.797 1 94.75 194 GLU B O 1
ATOM 5063 N N . HIS B 1 195 ? 3.412 -2.75 -10.453 1 95.44 195 HIS B N 1
ATOM 5064 C CA . HIS B 1 195 ? 2.439 -2.533 -11.516 1 95.44 195 HIS B CA 1
ATOM 5065 C C . HIS B 1 195 ? 2.455 -1.085 -11.992 1 95.44 195 HIS B C 1
ATOM 5067 O O . HIS B 1 195 ? 2.443 -0.823 -13.195 1 95.44 195 HIS B O 1
ATOM 5073 N N . HIS B 1 196 ? 2.488 -0.177 -11.031 1 91.5 196 HIS B N 1
ATOM 5074 C CA . HIS B 1 196 ? 2.514 1.24 -11.383 1 91.5 196 HIS B CA 1
ATOM 5075 C C . HIS B 1 196 ? 3.785 1.597 -12.141 1 91.5 196 HIS B C 1
ATOM 5077 O O . HIS B 1 196 ? 3.736 2.346 -13.125 1 91.5 196 HIS B O 1
ATOM 5083 N N . THR B 1 197 ? 4.871 1.004 -11.719 1 93.94 197 THR B N 1
ATOM 5084 C CA . THR B 1 197 ? 6.148 1.255 -12.375 1 93.94 197 THR B CA 1
ATOM 5085 C C . THR B 1 197 ? 6.137 0.707 -13.805 1 93.94 197 THR B C 1
ATOM 5087 O O . THR B 1 197 ? 6.578 1.38 -14.734 1 93.94 197 THR B O 1
ATOM 5090 N N . LEU B 1 198 ? 5.645 -0.441 -13.945 1 96.81 198 LEU B N 1
ATOM 5091 C CA . LEU B 1 198 ? 5.578 -1.053 -15.266 1 96.81 198 LEU B CA 1
ATOM 5092 C C . LEU B 1 198 ? 4.68 -0.244 -16.203 1 96.81 198 LEU B C 1
ATOM 5094 O O . LEU B 1 198 ? 5.023 -0.023 -17.359 1 96.81 198 LEU B O 1
ATOM 5098 N N . LYS B 1 199 ? 3.541 0.192 -15.711 1 95.56 199 LYS B N 1
ATOM 5099 C CA . LYS B 1 199 ? 2.623 0.98 -16.516 1 95.56 199 LYS B CA 1
ATOM 5100 C C . LYS B 1 199 ? 3.268 2.291 -16.969 1 95.56 199 LYS B C 1
ATOM 5102 O O . LYS B 1 199 ? 3.146 2.688 -18.125 1 95.56 199 LYS B O 1
ATOM 5107 N N . ARG B 1 200 ? 3.928 2.963 -16.062 1 93.12 200 ARG B N 1
ATOM 5108 C CA . ARG B 1 200 ? 4.613 4.203 -16.406 1 93.12 200 ARG B CA 1
ATOM 5109 C C . ARG B 1 200 ? 5.668 3.969 -17.484 1 93.12 200 ARG B C 1
ATOM 5111 O O . ARG B 1 200 ? 5.816 4.777 -18.406 1 93.12 200 ARG B O 1
ATOM 5118 N N . ALA B 1 201 ? 6.363 2.885 -17.344 1 95.5 201 ALA B N 1
ATOM 5119 C CA . ALA B 1 201 ? 7.383 2.539 -18.344 1 95.5 201 ALA B CA 1
ATOM 5120 C C . ALA B 1 201 ? 6.758 2.301 -19.719 1 95.5 201 ALA B C 1
ATOM 5122 O O . ALA B 1 201 ? 7.277 2.764 -20.734 1 95.5 201 ALA B O 1
ATOM 5123 N N . LEU B 1 202 ? 5.672 1.594 -19.703 1 97.44 202 LEU B N 1
ATOM 5124 C CA . LEU B 1 202 ? 4.984 1.313 -20.969 1 97.44 202 LEU B CA 1
ATOM 5125 C C . LEU B 1 202 ? 4.512 2.604 -21.625 1 97.44 202 LEU B C 1
ATOM 5127 O O . LEU B 1 202 ? 4.703 2.797 -22.828 1 97.44 202 LEU B O 1
ATOM 5131 N N . LYS B 1 203 ? 3.934 3.488 -20.844 1 94.75 203 LYS B N 1
ATOM 5132 C CA . LYS B 1 203 ? 3.402 4.75 -21.359 1 94.75 203 LYS B CA 1
ATOM 5133 C C . LYS B 1 203 ? 4.523 5.652 -21.859 1 94.75 203 LYS B C 1
ATOM 5135 O O . LYS B 1 203 ? 4.332 6.418 -22.797 1 94.75 203 LYS B O 1
ATOM 5140 N N . ALA B 1 204 ? 5.664 5.52 -21.281 1 94.31 204 ALA B N 1
ATOM 5141 C CA . ALA B 1 204 ? 6.789 6.387 -21.625 1 94.31 204 ALA B CA 1
ATOM 5142 C C . ALA B 1 204 ? 7.625 5.789 -22.75 1 94.31 204 ALA B C 1
ATOM 5144 O O . ALA B 1 204 ? 8.484 6.465 -23.328 1 94.31 204 ALA B O 1
ATOM 5145 N N . PHE B 1 205 ? 7.375 4.516 -23.078 1 97.31 205 PHE B N 1
ATOM 5146 C CA . PHE B 1 205 ? 8.188 3.809 -24.062 1 97.31 205 PHE B CA 1
ATOM 5147 C C . PHE B 1 205 ? 7.992 4.395 -25.453 1 97.31 205 PHE B C 1
ATOM 5149 O O . PHE B 1 205 ? 6.859 4.605 -25.891 1 97.31 205 PHE B O 1
ATOM 5156 N N . ARG B 1 206 ? 9.078 4.688 -26.125 1 96.75 206 ARG B N 1
ATOM 5157 C CA . ARG B 1 206 ? 8.992 5.379 -27.422 1 96.75 206 ARG B CA 1
ATOM 5158 C C . ARG B 1 206 ? 9.461 4.48 -28.547 1 96.75 206 ARG B C 1
ATOM 5160 O O . ARG B 1 206 ? 9.516 4.91 -29.703 1 96.75 206 ARG B O 1
ATOM 5167 N N . GLY B 1 207 ? 9.883 3.338 -28.281 1 97.81 207 GLY B N 1
ATOM 5168 C CA . GLY B 1 207 ? 10.305 2.41 -29.328 1 97.81 207 GLY B CA 1
ATOM 5169 C C . GLY B 1 207 ? 11.594 1.682 -28.984 1 97.81 207 GLY B C 1
ATOM 5170 O O . GLY B 1 207 ? 12.297 2.057 -28.047 1 97.81 207 GLY B O 1
ATOM 5171 N N . GLY B 1 208 ? 11.844 0.629 -29.688 1 98.25 208 GLY B N 1
ATOM 5172 C CA . GLY B 1 208 ? 13.031 -0.179 -29.469 1 98.25 208 GLY B CA 1
ATOM 5173 C C . GLY B 1 208 ? 12.711 -1.578 -28.969 1 98.25 208 GLY B C 1
ATOM 5174 O O . GLY B 1 208 ? 11.695 -2.158 -29.344 1 98.25 208 GLY B O 1
ATOM 5175 N N . ASP B 1 209 ? 13.648 -2.098 -28.234 1 98.5 209 ASP B N 1
ATOM 5176 C CA . ASP B 1 209 ? 13.547 -3.494 -27.812 1 98.5 209 ASP B CA 1
ATOM 5177 C C . ASP B 1 209 ? 12.977 -3.605 -26.406 1 98.5 209 ASP B C 1
ATOM 5179 O O . ASP B 1 209 ? 13.555 -3.07 -25.453 1 98.5 209 ASP B O 1
ATOM 5183 N N . TRP B 1 210 ? 11.883 -4.266 -26.312 1 98.62 210 TRP B N 1
ATOM 5184 C CA . TRP B 1 210 ? 11.203 -4.629 -25.078 1 98.62 210 TRP B CA 1
ATOM 5185 C C . TRP B 1 210 ? 11.344 -6.121 -24.797 1 98.62 210 TRP B C 1
ATOM 5187 O O . TRP B 1 210 ? 10.688 -6.945 -25.438 1 98.62 210 TRP B O 1
ATOM 5197 N N . VAL B 1 211 ? 12.141 -6.488 -23.812 1 98.75 211 VAL B N 1
ATOM 5198 C CA . VAL B 1 211 ? 12.461 -7.895 -23.594 1 98.75 211 VAL B CA 1
ATOM 5199 C C . VAL B 1 211 ? 11.719 -8.406 -22.359 1 98.75 211 VAL B C 1
ATOM 5201 O O . VAL B 1 211 ? 11.594 -7.695 -21.359 1 98.75 211 VAL B O 1
ATOM 5204 N N . MET B 1 212 ? 11.211 -9.602 -22.453 1 98.62 212 MET B N 1
ATOM 5205 C CA . MET B 1 212 ? 10.547 -10.258 -21.328 1 98.62 212 MET B CA 1
ATOM 5206 C C . MET B 1 212 ? 11.188 -11.609 -21.031 1 98.62 212 MET B C 1
ATOM 5208 O O . MET B 1 212 ? 11.406 -12.414 -21.938 1 98.62 212 MET B O 1
ATOM 5212 N N . THR B 1 213 ? 11.5 -11.859 -19.766 1 98.31 213 THR B N 1
ATOM 5213 C CA . THR B 1 213 ? 12.008 -13.172 -19.375 1 98.31 213 THR B CA 1
ATOM 5214 C C . THR B 1 213 ? 10.898 -14.008 -18.734 1 98.31 213 THR B C 1
ATOM 5216 O O . THR B 1 213 ? 10.078 -13.492 -17.984 1 98.31 213 THR B O 1
ATOM 5219 N N . LEU B 1 214 ? 10.859 -15.273 -19.078 1 97.88 214 LEU B N 1
ATOM 5220 C CA . LEU B 1 214 ? 10 -16.266 -18.438 1 97.88 214 LEU B CA 1
ATOM 5221 C C . LEU B 1 214 ? 10.836 -17.328 -17.734 1 97.88 214 LEU B C 1
ATOM 5223 O O . LEU B 1 214 ? 11.586 -18.062 -18.391 1 97.88 214 LEU B O 1
ATOM 5227 N N . PRO B 1 215 ? 10.711 -17.406 -16.438 1 96.25 215 PRO B N 1
ATOM 5228 C CA . PRO B 1 215 ? 11.531 -18.359 -15.695 1 96.25 215 PRO B CA 1
ATOM 5229 C C . PRO B 1 215 ? 11.062 -19.812 -15.883 1 96.25 215 PRO B C 1
ATOM 5231 O O . PRO B 1 215 ? 9.992 -20.047 -16.453 1 96.25 215 PRO B O 1
ATOM 5234 N N . PRO B 1 216 ? 11.969 -20.734 -15.43 1 94.69 216 PRO B N 1
ATOM 5235 C CA . PRO B 1 216 ? 11.492 -22.125 -15.43 1 94.69 216 PRO B CA 1
ATOM 5236 C C . PRO B 1 216 ? 10.305 -22.344 -14.492 1 94.69 216 PRO B C 1
ATOM 5238 O O . PRO B 1 216 ? 10.227 -21.703 -13.438 1 94.69 216 PRO B O 1
ATOM 5241 N N . PRO B 1 217 ? 9.352 -23.203 -14.891 1 94.56 217 PRO B N 1
ATOM 5242 C CA . PRO B 1 217 ? 8.25 -23.5 -13.977 1 94.56 217 PRO B CA 1
ATOM 5243 C C . PRO B 1 217 ? 8.719 -24.078 -12.641 1 94.56 217 PRO B C 1
ATOM 5245 O O . PRO B 1 217 ? 9.797 -24.672 -12.57 1 94.56 217 PRO B O 1
ATOM 5248 N N . PRO B 1 218 ? 7.926 -23.938 -11.562 1 96.31 218 PRO B N 1
ATOM 5249 C CA . PRO B 1 218 ? 6.609 -23.297 -11.539 1 96.31 218 PRO B CA 1
ATOM 5250 C C . PRO B 1 218 ? 6.699 -21.781 -11.406 1 96.31 218 PRO B C 1
ATOM 5252 O O . PRO B 1 218 ? 7.617 -21.266 -10.766 1 96.31 218 PRO B O 1
ATOM 5255 N N . GLN B 1 219 ? 5.832 -21.062 -12.078 1 95.88 219 GLN B N 1
ATOM 5256 C CA . GLN B 1 219 ? 5.727 -19.609 -11.938 1 95.88 219 GLN B CA 1
ATOM 5257 C C . GLN B 1 219 ? 4.27 -19.172 -11.805 1 95.88 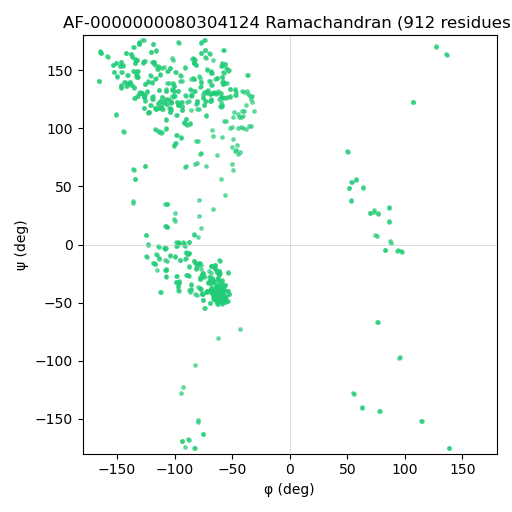219 GLN B C 1
ATOM 5259 O O . GLN B 1 219 ? 3.357 -19.922 -12.156 1 95.88 219 GLN B O 1
ATOM 5264 N N . ARG B 1 220 ? 4.062 -17.984 -11.18 1 96.62 220 ARG B N 1
ATOM 5265 C CA . ARG B 1 220 ? 2.732 -17.406 -11.039 1 96.62 220 ARG B CA 1
ATOM 5266 C C . ARG B 1 220 ? 2.092 -17.172 -12.398 1 96.62 220 ARG B C 1
ATOM 5268 O O . ARG B 1 220 ? 2.689 -16.531 -13.273 1 96.62 220 ARG B O 1
ATOM 5275 N N . CYS B 1 221 ? 0.924 -17.688 -12.539 1 94.19 221 CYS B N 1
ATOM 5276 C CA . CYS B 1 221 ? 0.067 -17.516 -13.711 1 94.19 221 CYS B CA 1
ATOM 5277 C C . CYS B 1 221 ? 0.832 -17.828 -14.992 1 94.19 221 CYS B C 1
ATOM 5279 O O . CYS B 1 221 ? 1.131 -16.922 -15.773 1 94.19 221 CYS B O 1
ATOM 5281 N N . PRO B 1 222 ? 0.986 -19.047 -15.305 1 93.81 222 PRO B N 1
ATOM 5282 C CA . PRO B 1 222 ? 1.878 -19.484 -16.375 1 93.81 222 PRO B CA 1
ATOM 5283 C C . PRO B 1 222 ? 1.536 -18.828 -17.719 1 93.81 222 PRO B C 1
ATOM 5285 O O . PRO B 1 222 ? 2.436 -18.438 -18.469 1 93.81 222 PRO B O 1
ATOM 5288 N N . PRO B 1 223 ? 0.316 -18.656 -18.094 1 96.25 223 PRO B N 1
ATOM 5289 C CA . PRO B 1 223 ? 0.05 -18.062 -19.406 1 96.25 223 PRO B CA 1
ATOM 5290 C C . PRO B 1 223 ? 0.138 -16.547 -19.406 1 96.25 223 PRO B C 1
ATOM 5292 O O . PRO B 1 223 ? 0.218 -15.93 -20.484 1 96.25 223 PRO B O 1
ATOM 5295 N N . SER B 1 224 ? 0.109 -15.891 -18.266 1 97.06 224 SER B N 1
ATOM 5296 C CA . SER B 1 224 ? -0.072 -14.445 -18.125 1 97.06 224 SER B CA 1
ATOM 5297 C C . SER B 1 224 ? 1.038 -13.68 -18.828 1 97.06 224 SER B C 1
ATOM 5299 O O . SER B 1 224 ? 0.789 -12.641 -19.438 1 97.06 224 SER B O 1
ATOM 5301 N N . PRO B 1 225 ? 2.273 -14.172 -18.766 1 97.94 225 PRO B N 1
ATOM 5302 C CA . PRO B 1 225 ? 3.324 -13.406 -19.438 1 97.94 225 PRO B CA 1
ATOM 5303 C C . PRO B 1 225 ? 3.115 -13.328 -20.953 1 97.94 225 PRO B C 1
ATOM 5305 O O . PRO B 1 225 ? 3.475 -12.328 -21.578 1 97.94 225 PRO B O 1
ATOM 5308 N N . TYR B 1 226 ? 2.578 -14.383 -21.578 1 98.62 226 TYR B N 1
ATOM 5309 C CA . TYR B 1 226 ? 2.275 -14.352 -23 1 98.62 226 TYR B CA 1
ATOM 5310 C C . TYR B 1 226 ? 1.144 -13.375 -23.297 1 98.62 226 TYR B C 1
ATOM 5312 O O . TYR B 1 226 ? 1.181 -12.648 -24.297 1 98.62 226 TYR B O 1
ATOM 5320 N N . GLU B 1 227 ? 0.142 -13.422 -22.422 1 98.56 227 GLU B N 1
ATOM 5321 C CA . GLU B 1 227 ? -0.908 -12.414 -22.531 1 98.56 227 GLU B CA 1
ATOM 5322 C C . GLU B 1 227 ? -0.329 -11.008 -22.469 1 98.56 227 GLU B C 1
ATOM 5324 O O . GLU B 1 227 ? -0.714 -10.133 -23.25 1 98.56 227 GLU B O 1
ATOM 5329 N N . ARG B 1 228 ? 0.563 -10.789 -21.5 1 98.69 228 ARG B N 1
ATOM 5330 C CA . ARG B 1 228 ? 1.182 -9.477 -21.344 1 98.69 228 ARG B CA 1
ATOM 5331 C C . ARG B 1 228 ? 1.918 -9.055 -22.609 1 98.69 228 ARG B C 1
ATOM 5333 O O . ARG B 1 228 ? 1.827 -7.902 -23.031 1 98.69 228 ARG B O 1
ATOM 5340 N N . ALA B 1 229 ? 2.65 -9.977 -23.188 1 98.75 229 ALA B N 1
ATOM 5341 C CA . ALA B 1 229 ? 3.354 -9.688 -24.438 1 98.75 229 ALA B CA 1
ATOM 5342 C C . ALA B 1 229 ? 2.383 -9.227 -25.516 1 98.75 229 ALA B C 1
ATOM 5344 O O . ALA B 1 229 ? 2.654 -8.258 -26.234 1 98.75 229 ALA B O 1
ATOM 5345 N N . CYS B 1 230 ? 1.26 -9.922 -25.641 1 98.81 230 CYS B N 1
ATOM 5346 C CA . CYS B 1 230 ? 0.257 -9.562 -26.625 1 98.81 230 CYS B CA 1
ATOM 5347 C C . CYS B 1 230 ? -0.314 -8.18 -26.359 1 98.81 230 CYS B C 1
ATOM 5349 O O . CYS B 1 230 ? -0.479 -7.375 -27.281 1 98.81 230 CYS B O 1
ATOM 5351 N N . MET B 1 231 ? -0.602 -7.883 -25.094 1 98.69 231 MET B N 1
ATOM 5352 C CA . MET B 1 231 ? -1.174 -6.59 -24.734 1 98.69 231 MET B CA 1
ATOM 5353 C C . MET B 1 231 ? -0.183 -5.461 -25 1 98.69 231 MET B C 1
ATOM 5355 O O . MET B 1 231 ? -0.564 -4.398 -25.484 1 98.69 231 MET B O 1
ATOM 5359 N N . VAL B 1 232 ? 1.075 -5.699 -24.672 1 98.75 232 VAL B N 1
ATOM 5360 C CA . VAL B 1 232 ? 2.115 -4.707 -24.938 1 98.75 232 VAL B CA 1
ATOM 5361 C C . VAL B 1 232 ? 2.271 -4.5 -26.438 1 98.75 232 VAL B C 1
ATOM 5363 O O . VAL B 1 232 ? 2.357 -3.365 -26.906 1 98.75 232 VAL B O 1
ATOM 5366 N N . ALA B 1 233 ? 2.285 -5.566 -27.203 1 98.81 233 ALA B N 1
ATOM 5367 C CA . ALA B 1 233 ? 2.373 -5.48 -28.656 1 98.81 233 ALA B CA 1
ATOM 5368 C C . ALA B 1 233 ? 1.181 -4.723 -29.234 1 98.81 233 ALA B C 1
ATOM 5370 O O . ALA B 1 233 ? 1.344 -3.885 -30.125 1 98.81 233 ALA B O 1
ATOM 5371 N N . TRP B 1 234 ? 0.02 -5.07 -28.766 1 98.69 234 TRP B N 1
ATOM 5372 C CA . TRP B 1 234 ? -1.178 -4.355 -29.188 1 98.69 234 TRP B CA 1
ATOM 5373 C C . TRP B 1 234 ? -1.049 -2.863 -28.906 1 98.69 234 TRP B C 1
ATOM 5375 O O . TRP B 1 234 ? -1.432 -2.031 -29.734 1 98.69 234 TRP B O 1
ATOM 5385 N N . TRP B 1 235 ? -0.539 -2.551 -27.703 1 98.44 235 TRP B N 1
ATOM 5386 C CA . TRP B 1 235 ? -0.331 -1.159 -27.328 1 98.44 235 TRP B CA 1
ATOM 5387 C C . TRP B 1 235 ? 0.618 -0.463 -28.297 1 98.44 235 TRP B C 1
ATOM 5389 O O . TRP B 1 235 ? 0.337 0.644 -28.766 1 98.44 235 TRP B O 1
ATOM 5399 N N . PHE B 1 236 ? 1.739 -1.121 -28.656 1 98.31 236 PHE B N 1
ATOM 5400 C CA . PHE B 1 236 ? 2.691 -0.571 -29.609 1 98.31 236 PHE B CA 1
ATOM 5401 C C . PHE B 1 236 ? 2.012 -0.272 -30.953 1 98.31 236 PHE B C 1
ATOM 5403 O O . PHE B 1 236 ? 2.158 0.824 -31.5 1 98.31 236 PHE B O 1
ATOM 5410 N N . LYS B 1 237 ? 1.242 -1.165 -31.391 1 97.44 237 LYS B N 1
ATOM 5411 C CA . LYS B 1 237 ? 0.544 -1.009 -32.656 1 97.44 237 LYS B CA 1
ATOM 5412 C C . LYS B 1 237 ? -0.471 0.129 -32.594 1 97.44 237 LYS B C 1
ATOM 5414 O O . LYS B 1 237 ? -0.516 0.98 -33.5 1 97.44 237 LYS B O 1
ATOM 5419 N N . SER B 1 238 ? -1.194 0.129 -31.578 1 97.25 238 SER B N 1
ATOM 5420 C CA . SER B 1 238 ? -2.287 1.085 -31.422 1 97.25 238 SER B CA 1
ATOM 5421 C C . SER B 1 238 ? -1.761 2.508 -31.281 1 97.25 238 SER B C 1
ATOM 5423 O O . SER B 1 238 ? -2.408 3.463 -31.719 1 97.25 238 SER B O 1
ATOM 5425 N N . GLN B 1 239 ? -0.582 2.627 -30.688 1 96.75 239 GLN B N 1
ATOM 5426 C CA . GLN B 1 239 ? -0.019 3.945 -30.406 1 96.75 239 GLN B CA 1
ATOM 5427 C C . GLN B 1 239 ? 1 4.34 -31.469 1 96.75 239 GLN B C 1
ATOM 5429 O O . GLN B 1 239 ? 1.583 5.426 -31.406 1 96.75 239 GLN B O 1
ATOM 5434 N N . GLY B 1 240 ? 1.244 3.471 -32.438 1 97.19 240 GLY B N 1
ATOM 5435 C CA . GLY B 1 240 ? 2.205 3.74 -33.469 1 97.19 240 GLY B CA 1
ATOM 5436 C C . GLY B 1 240 ? 3.643 3.736 -33 1 97.19 240 GLY B C 1
ATOM 5437 O O . GLY B 1 240 ? 4.488 4.457 -33.531 1 97.19 240 GLY B O 1
ATOM 5438 N N . ILE B 1 241 ? 3.891 2.99 -31.953 1 97.88 241 ILE B N 1
ATOM 5439 C CA . ILE B 1 241 ? 5.23 2.889 -31.375 1 97.88 241 ILE B CA 1
ATOM 5440 C C . ILE B 1 241 ? 6.02 1.807 -32.125 1 97.88 241 ILE B C 1
ATOM 5442 O O . ILE B 1 241 ? 5.539 0.686 -32.281 1 97.88 241 ILE B O 1
ATOM 5446 N N . LYS B 1 242 ? 7.188 2.164 -32.562 1 97.81 242 LYS B N 1
ATOM 5447 C CA . LYS B 1 242 ? 8.055 1.19 -33.25 1 97.81 242 LYS B CA 1
ATOM 5448 C C . LYS B 1 242 ? 8.812 0.35 -32.219 1 97.81 242 LYS B C 1
ATOM 5450 O O . LYS B 1 242 ? 10.039 0.413 -32.125 1 97.81 242 LYS B O 1
ATOM 5455 N N . GLY B 1 243 ? 8.102 -0.467 -31.547 1 97.94 243 GLY B N 1
ATOM 5456 C CA . GLY B 1 243 ? 8.648 -1.353 -30.531 1 97.94 243 GLY B CA 1
ATOM 5457 C C . GLY B 1 243 ? 8.555 -2.82 -30.906 1 97.94 243 GLY B C 1
ATOM 5458 O O . GLY B 1 243 ? 7.695 -3.209 -31.703 1 97.94 243 GLY B O 1
ATOM 5459 N N . ARG B 1 244 ? 9.469 -3.572 -30.359 1 98 244 ARG B N 1
ATOM 5460 C CA . ARG B 1 244 ? 9.484 -5.02 -30.531 1 98 244 ARG B CA 1
ATOM 5461 C C . ARG B 1 244 ? 9.57 -5.734 -29.188 1 98 244 ARG B C 1
ATOM 5463 O O . ARG B 1 244 ? 10.422 -5.41 -28.359 1 98 244 ARG B O 1
ATOM 5470 N N . VAL B 1 245 ? 8.703 -6.695 -29 1 98.81 245 VAL B N 1
ATOM 5471 C CA . VAL B 1 245 ? 8.703 -7.516 -27.797 1 98.81 245 VAL B CA 1
ATOM 5472 C C . VAL B 1 245 ? 9.453 -8.82 -28.062 1 98.81 245 VAL B C 1
ATOM 5474 O O . VAL B 1 245 ? 9.109 -9.57 -28.984 1 98.81 245 VAL B O 1
ATOM 5477 N N . THR B 1 246 ? 10.469 -9.078 -27.344 1 98.75 246 THR B N 1
ATOM 5478 C CA . THR B 1 246 ? 11.156 -10.359 -27.391 1 98.75 246 THR B CA 1
ATOM 5479 C C . THR B 1 246 ? 10.883 -11.172 -26.125 1 98.75 246 THR B C 1
ATOM 5481 O O . THR B 1 246 ? 11.148 -10.703 -25.016 1 98.75 246 THR B O 1
ATOM 5484 N N . ILE B 1 247 ? 10.305 -12.367 -26.312 1 98.69 247 ILE B N 1
ATOM 5485 C CA . ILE B 1 247 ? 10.008 -13.258 -25.188 1 98.69 247 ILE B CA 1
ATOM 5486 C C . ILE B 1 247 ? 11.109 -14.305 -25.062 1 98.69 247 ILE B C 1
ATOM 5488 O O . ILE B 1 247 ? 11.273 -15.148 -25.938 1 98.69 247 ILE B O 1
ATOM 5492 N N . LEU B 1 248 ? 11.883 -14.227 -24.016 1 98.62 248 LEU B N 1
ATOM 5493 C CA . LEU B 1 248 ? 12.875 -15.242 -23.688 1 98.62 248 LEU B CA 1
ATOM 5494 C C . LEU B 1 248 ? 12.289 -16.297 -22.766 1 98.62 248 LEU B C 1
ATOM 5496 O O . LEU B 1 248 ? 12.141 -16.078 -21.562 1 98.62 248 LEU B O 1
ATOM 5500 N N . ASP B 1 249 ? 11.992 -17.531 -23.359 1 98.06 249 ASP B N 1
ATOM 5501 C CA . ASP B 1 249 ? 11.242 -18.562 -22.641 1 98.06 249 ASP B CA 1
ATOM 5502 C C . ASP B 1 249 ? 12.125 -19.766 -22.344 1 98.06 249 ASP B C 1
ATOM 5504 O O . ASP B 1 249 ? 12.695 -20.375 -23.25 1 98.06 249 ASP B O 1
ATOM 5508 N N . HIS B 1 250 ? 12.234 -20.125 -21.016 1 97.25 250 HIS B N 1
ATOM 5509 C CA . HIS B 1 250 ? 12.961 -21.328 -20.625 1 97.25 250 HIS B CA 1
ATOM 5510 C C . HIS B 1 250 ? 12.344 -22.578 -21.234 1 97.25 250 HIS B C 1
ATOM 5512 O O . HIS B 1 250 ? 13.023 -23.578 -21.438 1 97.25 250 HIS B O 1
ATOM 5518 N N . LYS B 1 251 ? 11.109 -22.531 -21.547 1 97 251 LYS B N 1
ATOM 5519 C CA . LYS B 1 251 ? 10.367 -23.672 -22.078 1 97 251 LYS B CA 1
ATOM 5520 C C . LYS B 1 251 ? 10.586 -23.828 -23.578 1 97 251 LYS B C 1
ATOM 5522 O O . LYS B 1 251 ? 10.953 -22.859 -24.266 1 97 251 LYS B O 1
ATOM 5527 N N . PRO B 1 252 ? 10.344 -25.016 -24.125 1 96.44 252 PRO B N 1
ATOM 5528 C CA . PRO B 1 252 ? 10.57 -25.234 -25.562 1 96.44 252 PRO B CA 1
ATOM 5529 C C . PRO B 1 252 ? 9.453 -24.656 -26.438 1 96.44 252 PRO B C 1
ATOM 5531 O O . PRO B 1 252 ? 9.617 -24.531 -27.641 1 96.44 252 PRO B O 1
ATOM 5534 N N . ARG B 1 253 ? 8.305 -24.328 -25.875 1 96.12 253 ARG B N 1
ATOM 5535 C CA . ARG B 1 253 ? 7.152 -23.703 -26.531 1 96.12 253 ARG B CA 1
ATOM 5536 C C . ARG B 1 253 ? 6.242 -23.016 -25.516 1 96.12 253 ARG B C 1
ATOM 5538 O O . ARG B 1 253 ? 6.344 -23.281 -24.312 1 96.12 253 ARG B O 1
ATOM 5545 N N . PRO B 1 254 ? 5.391 -22.125 -25.953 1 96.62 254 PRO B N 1
ATOM 5546 C CA . PRO B 1 254 ? 4.453 -21.547 -25 1 96.62 254 PRO B CA 1
ATOM 5547 C C . PRO B 1 254 ? 3.576 -22.594 -24.312 1 96.62 254 PRO B C 1
ATOM 5549 O O . PRO B 1 254 ? 3.01 -23.453 -24.984 1 96.62 254 PRO B O 1
ATOM 5552 N N . MET B 1 255 ? 3.535 -22.609 -23.094 1 94.12 255 MET B N 1
ATOM 5553 C CA . MET B 1 255 ? 2.727 -23.5 -22.266 1 94.12 255 MET B CA 1
ATOM 5554 C C . MET B 1 255 ? 2.008 -22.703 -21.172 1 94.12 255 MET B C 1
ATOM 5556 O O . MET B 1 255 ? 2.525 -21.703 -20.688 1 94.12 255 MET B O 1
ATOM 5560 N N . PRO B 1 256 ? 0.837 -23.078 -20.812 1 91.81 256 PRO B N 1
ATOM 5561 C CA . PRO B 1 256 ? 0.195 -24.375 -21.094 1 91.81 256 PRO B CA 1
ATOM 5562 C C . PRO B 1 256 ? -0.581 -24.359 -22.422 1 91.81 256 PRO B C 1
ATOM 5564 O O . PRO B 1 256 ? -0.888 -25.422 -22.953 1 91.81 256 PRO B O 1
ATOM 5567 N N . ILE B 1 257 ? -1.051 -23.234 -22.891 1 91.12 257 ILE B N 1
ATOM 5568 C CA . ILE B 1 257 ? -1.859 -23.172 -24.109 1 91.12 257 ILE B CA 1
ATOM 5569 C C . ILE B 1 257 ? -0.998 -22.719 -25.281 1 91.12 257 ILE B C 1
ATOM 5571 O O . ILE B 1 257 ? -1.089 -21.562 -25.703 1 91.12 257 ILE B O 1
ATOM 5575 N N . GLY B 1 258 ? -0.316 -23.578 -25.938 1 92.94 258 GLY B N 1
ATOM 5576 C CA . GLY B 1 258 ? 0.689 -23.297 -26.938 1 92.94 258 GLY B CA 1
ATOM 5577 C C . GLY B 1 258 ? 0.097 -22.828 -28.266 1 92.94 258 GLY B C 1
ATOM 5578 O O . GLY B 1 258 ? 0.401 -21.734 -28.719 1 92.94 258 GLY B O 1
ATOM 5579 N N . PRO B 1 259 ? -0.803 -23.578 -28.859 1 96.38 259 PRO B N 1
ATOM 5580 C CA . PRO B 1 259 ? -1.331 -23.25 -30.188 1 96.38 259 PRO B CA 1
ATOM 5581 C C . PRO B 1 259 ? -2.029 -21.906 -30.219 1 96.38 259 PRO B C 1
ATOM 5583 O O . PRO B 1 259 ? -1.874 -21.141 -31.188 1 96.38 259 PRO B O 1
ATOM 5586 N N . GLY B 1 260 ? -2.764 -21.594 -29.203 1 97.38 260 GLY B N 1
ATOM 5587 C CA . GLY B 1 260 ? -3.455 -20.312 -29.156 1 97.38 260 GLY B CA 1
ATOM 5588 C C . GLY B 1 260 ? -2.512 -19.125 -29.156 1 97.38 260 GLY B C 1
ATOM 5589 O O . GLY B 1 260 ? -2.717 -18.156 -29.906 1 97.38 260 GLY B O 1
ATOM 5590 N N . PHE B 1 261 ? -1.469 -19.156 -28.406 1 98.06 261 PHE B N 1
ATOM 5591 C CA . PHE B 1 261 ? -0.5 -18.062 -28.328 1 98.06 261 PHE B CA 1
ATOM 5592 C C . PHE B 1 261 ? 0.331 -17.984 -29.609 1 98.06 261 PHE B C 1
ATOM 5594 O O . PHE B 1 261 ? 0.613 -16.891 -30.109 1 98.06 261 PHE B O 1
ATOM 5601 N N . GLN B 1 262 ? 0.707 -19.141 -30.109 1 97.69 262 GLN B N 1
ATOM 5602 C CA . GLN B 1 262 ? 1.462 -19.141 -31.359 1 97.69 262 GLN B CA 1
ATOM 5603 C C . GLN B 1 262 ? 0.663 -18.5 -32.5 1 97.69 262 GLN B C 1
ATOM 5605 O O . GLN B 1 262 ? 1.214 -17.75 -33.312 1 97.69 262 GLN B O 1
ATOM 5610 N N . ALA B 1 263 ? -0.599 -18.844 -32.531 1 98.06 263 ALA B N 1
ATOM 5611 C CA . ALA B 1 263 ? -1.463 -18.219 -33.531 1 98.06 263 ALA B CA 1
ATOM 5612 C C . ALA B 1 263 ? -1.485 -16.703 -33.344 1 98.06 263 ALA B C 1
ATOM 5614 O O . ALA B 1 263 ? -1.405 -15.961 -34.312 1 98.06 263 ALA B O 1
ATOM 5615 N N . ALA B 1 264 ? -1.601 -16.25 -32.125 1 98.25 264 ALA B N 1
ATOM 5616 C CA . ALA B 1 264 ? -1.619 -14.805 -31.859 1 98.25 264 ALA B CA 1
ATOM 5617 C C . ALA B 1 264 ? -0.309 -14.148 -32.281 1 98.25 264 ALA B C 1
ATOM 5619 O O . ALA B 1 264 ? -0.315 -13.117 -32.969 1 98.25 264 ALA B O 1
ATOM 5620 N N . PHE B 1 265 ? 0.867 -14.758 -31.938 1 98.38 265 PHE B N 1
ATOM 5621 C CA . PHE B 1 265 ? 2.18 -14.227 -32.281 1 98.38 265 PHE B CA 1
ATOM 5622 C C . PHE B 1 265 ? 2.344 -14.125 -33.781 1 98.38 265 PHE B C 1
ATOM 5624 O O . PHE B 1 265 ? 2.805 -13.102 -34.312 1 98.38 265 PHE B O 1
ATOM 5631 N N . ASN B 1 266 ? 1.86 -15.109 -34.5 1 97.88 266 ASN B N 1
ATOM 5632 C CA . ASN B 1 266 ? 2.127 -15.234 -35.938 1 97.88 266 ASN B CA 1
ATOM 5633 C C . ASN B 1 266 ? 1.128 -14.43 -36.75 1 97.88 266 ASN B C 1
ATOM 5635 O O . ASN B 1 266 ? 1.473 -13.906 -37.812 1 97.88 266 ASN B O 1
ATOM 5639 N N . GLU B 1 267 ? -0.077 -14.352 -36.281 1 98.25 267 GLU B N 1
ATOM 5640 C CA . GLU B 1 267 ? -1.131 -13.75 -37.094 1 98.25 267 GLU B CA 1
ATOM 5641 C C . GLU B 1 267 ? -1.354 -12.289 -36.719 1 98.25 267 GLU B C 1
ATOM 5643 O O . GLU B 1 267 ? -1.617 -11.453 -37.594 1 98.25 267 GLU B O 1
ATOM 5648 N N . LEU B 1 268 ? -1.291 -12.016 -35.469 1 98.38 268 LEU B N 1
ATOM 5649 C CA . LEU B 1 268 ? -1.646 -10.68 -35 1 98.38 268 LEU B CA 1
ATOM 5650 C C . LEU B 1 268 ? -0.402 -9.812 -34.844 1 98.38 268 LEU B C 1
ATOM 5652 O O . LEU B 1 268 ? -0.461 -8.594 -35.031 1 98.38 268 LEU B O 1
ATOM 5656 N N . TYR B 1 269 ? 0.758 -10.461 -34.469 1 98.56 269 TYR B N 1
ATOM 5657 C CA . TYR B 1 269 ? 1.883 -9.648 -34 1 98.56 269 TYR B CA 1
ATOM 5658 C C . TYR B 1 269 ? 3.189 -10.133 -34.625 1 98.56 269 TYR B C 1
ATOM 5660 O O . TYR B 1 269 ? 4.234 -10.109 -33.969 1 98.56 269 TYR B O 1
ATOM 5668 N N . LYS B 1 270 ? 3.158 -10.547 -35.812 1 97.38 270 LYS B N 1
ATOM 5669 C CA . LYS B 1 270 ? 4.316 -11.117 -36.469 1 97.38 270 LYS B CA 1
ATOM 5670 C C . LYS B 1 270 ? 5.477 -10.125 -36.5 1 97.38 270 LYS B C 1
ATOM 5672 O O . LYS B 1 270 ? 6.641 -10.523 -36.469 1 97.38 270 LYS B O 1
ATOM 5677 N N . ASP B 1 271 ? 5.172 -8.883 -36.562 1 96.62 271 ASP B N 1
ATOM 5678 C CA . ASP B 1 271 ? 6.199 -7.852 -36.688 1 96.62 271 ASP B CA 1
ATOM 5679 C C . ASP B 1 271 ? 6.566 -7.281 -35.312 1 96.62 271 ASP B C 1
ATOM 5681 O O . ASP B 1 271 ? 7.559 -6.562 -35.188 1 96.62 271 ASP B O 1
ATOM 5685 N N . GLN B 1 272 ? 5.766 -7.566 -34.281 1 98.19 272 GLN B N 1
ATOM 5686 C CA . GLN B 1 272 ? 5.973 -6.941 -32.969 1 98.19 272 GLN B CA 1
ATOM 5687 C C . GLN B 1 272 ? 6.539 -7.941 -31.969 1 98.19 272 GLN B C 1
ATOM 5689 O O . GLN B 1 272 ? 7.219 -7.555 -31.016 1 98.19 272 GLN B O 1
ATOM 5694 N N . ILE B 1 273 ? 6.27 -9.234 -32.125 1 98.75 273 ILE B N 1
ATOM 5695 C CA . ILE B 1 273 ? 6.668 -10.203 -31.094 1 98.75 273 ILE B CA 1
ATOM 5696 C C . ILE B 1 273 ? 7.645 -11.219 -31.703 1 98.75 273 ILE B C 1
ATOM 5698 O O . ILE B 1 273 ? 7.383 -11.781 -32.75 1 98.75 273 ILE B O 1
ATOM 5702 N N . THR B 1 274 ? 8.734 -11.398 -31.109 1 98.44 274 THR B N 1
ATOM 5703 C CA . THR B 1 274 ? 9.664 -12.492 -31.359 1 98.44 274 THR B CA 1
ATOM 5704 C C . THR B 1 274 ? 9.695 -13.453 -30.172 1 98.44 274 THR B C 1
ATOM 5706 O O . THR B 1 274 ? 10.008 -13.055 -29.047 1 98.44 274 THR B O 1
ATOM 5709 N N . TYR B 1 275 ? 9.281 -14.695 -30.391 1 98.38 275 TYR B N 1
ATOM 5710 C CA . TYR B 1 275 ? 9.32 -15.734 -29.375 1 98.38 275 TYR B CA 1
ATOM 5711 C C . TYR B 1 275 ? 10.602 -16.547 -29.469 1 98.38 275 TYR B C 1
ATOM 5713 O O . TYR B 1 275 ? 10.906 -17.109 -30.531 1 98.38 275 TYR B O 1
ATOM 5721 N N . VAL B 1 276 ? 11.391 -16.609 -28.359 1 98.38 276 VAL B N 1
ATOM 5722 C CA . VAL B 1 276 ? 12.656 -17.328 -28.328 1 98.38 276 VAL B CA 1
ATOM 5723 C C . VAL B 1 276 ? 12.562 -18.469 -27.312 1 98.38 276 VAL B C 1
ATOM 5725 O O . VAL B 1 276 ? 12.766 -18.266 -26.125 1 98.38 276 VAL B O 1
ATOM 5728 N N . PRO B 1 277 ? 12.312 -19.766 -27.781 1 97.56 277 PRO B N 1
ATOM 5729 C CA . PRO B 1 277 ? 12.227 -20.922 -26.891 1 97.56 277 PRO B CA 1
ATOM 5730 C C . PRO B 1 277 ? 13.586 -21.344 -26.344 1 97.56 277 PRO B C 1
ATOM 5732 O O . PRO B 1 277 ? 14.625 -20.953 -26.875 1 97.56 277 PRO B O 1
ATOM 5735 N N . ASN B 1 278 ? 13.594 -22.094 -25.25 1 97.44 278 ASN B N 1
ATOM 5736 C CA . ASN B 1 278 ? 14.773 -22.688 -24.625 1 97.44 278 ASN B CA 1
ATOM 5737 C C . ASN B 1 278 ? 15.844 -21.625 -24.359 1 97.44 278 ASN B C 1
ATOM 5739 O O . ASN B 1 278 ? 17.031 -21.859 -24.609 1 97.44 278 ASN B O 1
ATOM 5743 N N . ALA B 1 279 ? 15.406 -20.438 -23.953 1 97.69 279 ALA B N 1
ATOM 5744 C CA . ALA B 1 279 ? 16.312 -19.328 -23.641 1 97.69 279 ALA B CA 1
ATOM 5745 C C . ALA B 1 279 ? 16.516 -19.219 -22.125 1 97.69 279 ALA B C 1
ATOM 5747 O O . ALA B 1 279 ? 15.891 -18.406 -21.469 1 97.69 279 ALA B O 1
ATOM 5748 N N . GLN B 1 280 ? 17.469 -19.953 -21.641 1 97.06 280 GLN B N 1
ATOM 5749 C CA . GLN B 1 280 ? 17.766 -19.938 -20.219 1 97.06 280 GLN B CA 1
ATOM 5750 C C . GLN B 1 280 ? 18.625 -18.719 -19.859 1 97.06 280 GLN B C 1
ATOM 5752 O O . GLN B 1 280 ? 19.688 -18.516 -20.422 1 97.06 280 GLN B O 1
ATOM 5757 N N . VAL B 1 281 ? 18.156 -17.906 -18.938 1 96.94 281 VAL B N 1
ATOM 5758 C CA . VAL B 1 281 ? 18.891 -16.734 -18.5 1 96.94 281 VAL B CA 1
ATOM 5759 C C . VAL B 1 281 ? 20.125 -17.141 -17.719 1 96.94 281 VAL B C 1
ATOM 5761 O O . VAL B 1 281 ? 20.047 -17.938 -16.781 1 96.94 281 VAL B O 1
ATOM 5764 N N . GLN B 1 282 ? 21.234 -16.625 -18.062 1 96.81 282 GLN B N 1
ATOM 5765 C CA . GLN B 1 282 ? 22.5 -16.953 -17.406 1 96.81 282 GLN B CA 1
ATOM 5766 C C . GLN B 1 282 ? 23.031 -15.766 -16.625 1 96.81 282 GLN B C 1
ATOM 5768 O O . GLN B 1 282 ? 23.609 -15.938 -15.555 1 96.81 282 GLN B O 1
ATOM 5773 N N . GLU B 1 283 ? 22.875 -14.656 -17.266 1 96.69 283 GLU B N 1
ATOM 5774 C CA . GLU B 1 283 ? 23.359 -13.43 -16.625 1 96.69 283 GLU B CA 1
ATOM 5775 C C . GLU B 1 283 ? 22.516 -12.227 -17.062 1 96.69 283 GLU B C 1
ATOM 5777 O O . GLU B 1 283 ? 22.062 -12.156 -18.203 1 96.69 283 GLU B O 1
ATOM 5782 N N . ILE B 1 284 ? 22.312 -11.32 -16.141 1 97.69 284 ILE B N 1
ATOM 5783 C CA . ILE B 1 284 ? 21.625 -10.062 -16.422 1 97.69 284 ILE B CA 1
ATOM 5784 C C . ILE B 1 284 ? 22.438 -8.891 -15.883 1 97.69 284 ILE B C 1
ATOM 5786 O O . ILE B 1 284 ? 22.922 -8.938 -14.758 1 97.69 284 ILE B O 1
ATOM 5790 N N . ASP B 1 285 ? 22.672 -7.934 -16.609 1 97.75 285 ASP B N 1
ATOM 5791 C CA . ASP B 1 285 ? 23.219 -6.648 -16.188 1 97.75 285 ASP B CA 1
ATOM 5792 C C . ASP B 1 285 ? 22.172 -5.539 -16.312 1 97.75 285 ASP B C 1
ATOM 5794 O O . ASP B 1 285 ? 21.953 -5.012 -17.406 1 97.75 285 ASP B O 1
ATOM 5798 N N . PRO B 1 286 ? 21.5 -5.215 -15.242 1 97 286 PRO B N 1
ATOM 5799 C CA . PRO B 1 286 ? 20.453 -4.207 -15.32 1 97 286 PRO B CA 1
ATOM 5800 C C . PRO B 1 286 ? 20.984 -2.805 -15.594 1 97 286 PRO B C 1
ATOM 5802 O O . PRO B 1 286 ? 20.234 -1.912 -15.984 1 97 286 PRO B O 1
ATOM 5805 N N . PHE B 1 287 ? 22.234 -2.562 -15.367 1 95.94 287 PHE B N 1
ATOM 5806 C CA . PHE B 1 287 ? 22.828 -1.252 -15.578 1 95.94 287 PHE B CA 1
ATOM 5807 C C . PHE B 1 287 ? 23.188 -1.043 -17.047 1 95.94 287 PHE B C 1
ATOM 5809 O O . PHE B 1 287 ? 22.891 0.01 -17.609 1 95.94 287 PHE B O 1
ATOM 5816 N N . ALA B 1 288 ? 23.75 -2.055 -17.656 1 97.31 288 ALA B N 1
ATOM 5817 C CA . ALA B 1 288 ? 24.109 -1.984 -19.062 1 97.31 288 ALA B CA 1
ATOM 5818 C C . ALA B 1 288 ? 22.938 -2.408 -19.953 1 97.31 288 ALA B C 1
ATOM 5820 O O . ALA B 1 288 ? 23.016 -2.309 -21.188 1 97.31 288 ALA B O 1
ATOM 5821 N N . LYS B 1 289 ? 21.844 -2.914 -19.359 1 97.75 289 LYS B N 1
ATOM 5822 C CA . LYS B 1 289 ? 20.672 -3.404 -20.062 1 97.75 289 LYS B CA 1
ATOM 5823 C C . LYS B 1 289 ? 21.031 -4.52 -21.047 1 97.75 289 LYS B C 1
ATOM 5825 O O . LYS B 1 289 ? 20.688 -4.457 -22.219 1 97.75 289 LYS B O 1
ATOM 5830 N N . ARG B 1 290 ? 21.656 -5.508 -20.469 1 97.88 290 ARG B N 1
ATOM 5831 C CA . ARG B 1 290 ? 22.109 -6.664 -21.25 1 97.88 290 ARG B CA 1
ATOM 5832 C C . ARG B 1 290 ? 21.703 -7.965 -20.562 1 97.88 290 ARG B C 1
ATOM 5834 O O . ARG B 1 290 ? 21.719 -8.062 -19.328 1 97.88 290 ARG B O 1
ATOM 5841 N N . ILE B 1 291 ? 21.344 -8.992 -21.359 1 97.81 291 ILE B N 1
ATOM 5842 C CA . ILE B 1 291 ? 21 -10.32 -20.875 1 97.81 291 ILE B CA 1
ATOM 5843 C C . ILE B 1 291 ? 21.734 -11.383 -21.672 1 97.81 291 ILE B C 1
ATOM 5845 O O . ILE B 1 291 ? 21.75 -11.344 -22.906 1 97.81 291 ILE B O 1
ATOM 5849 N N . ARG B 1 292 ? 22.391 -12.234 -20.969 1 97.81 292 ARG B N 1
ATOM 5850 C CA . ARG B 1 292 ? 22.984 -13.414 -21.578 1 97.81 292 ARG B CA 1
ATOM 5851 C C . ARG B 1 292 ? 22.125 -14.648 -21.359 1 97.81 292 ARG B C 1
ATOM 5853 O O . ARG B 1 292 ? 21.703 -14.922 -20.234 1 97.81 292 ARG B O 1
ATOM 5860 N N . THR B 1 293 ? 21.797 -15.367 -22.422 1 97.38 293 THR B N 1
ATOM 5861 C CA . THR B 1 293 ? 21.016 -16.594 -22.328 1 97.38 293 THR B CA 1
ATOM 5862 C C . THR B 1 293 ? 21.672 -17.719 -23.109 1 97.38 293 THR B C 1
ATOM 5864 O O . THR B 1 293 ? 22.656 -17.5 -23.812 1 97.38 293 THR B O 1
ATOM 5867 N N . SER B 1 294 ? 21.141 -18.922 -22.984 1 97 294 SER B N 1
ATOM 5868 C CA . SER B 1 294 ? 21.578 -20.078 -23.75 1 97 294 SER B CA 1
ATOM 5869 C C . SER B 1 294 ? 21.266 -19.906 -25.234 1 97 294 SER B C 1
ATOM 5871 O O . SER B 1 294 ? 21.828 -20.594 -26.078 1 97 294 SER B O 1
ATOM 5873 N N . ALA B 1 295 ? 20.328 -18.969 -25.562 1 96.19 295 ALA B N 1
ATOM 5874 C CA . ALA B 1 295 ? 19.953 -18.734 -26.953 1 96.19 295 ALA B CA 1
ATOM 5875 C C . ALA B 1 295 ? 20.703 -17.547 -27.531 1 96.19 295 ALA B C 1
ATOM 5877 O O . ALA B 1 295 ? 20.5 -17.188 -28.703 1 96.19 295 ALA B O 1
ATOM 5878 N N . GLY B 1 296 ? 21.594 -16.922 -26.703 1 95.88 296 GLY B N 1
ATOM 5879 C CA . GLY B 1 296 ? 22.375 -15.781 -27.172 1 95.88 296 GLY B CA 1
ATOM 5880 C C . GLY B 1 296 ? 22.266 -14.57 -26.266 1 95.88 296 GLY B C 1
ATOM 5881 O O . GLY B 1 296 ? 21.484 -14.578 -25.312 1 95.88 296 GLY B O 1
ATOM 5882 N N . ASP B 1 297 ? 23.094 -13.617 -26.547 1 96.31 297 ASP B N 1
ATOM 5883 C CA . ASP B 1 297 ? 23.125 -12.367 -25.781 1 96.31 297 ASP B CA 1
ATOM 5884 C C . ASP B 1 297 ? 22.281 -11.297 -26.469 1 96.31 297 ASP B C 1
ATOM 5886 O O . ASP B 1 297 ? 22.219 -11.234 -27.703 1 96.31 297 ASP B O 1
ATOM 5890 N N . LEU B 1 298 ? 21.656 -10.469 -25.688 1 95.75 298 LEU B N 1
ATOM 5891 C CA . LEU B 1 298 ? 20.906 -9.375 -26.281 1 95.75 298 LEU B CA 1
ATOM 5892 C C . LEU B 1 298 ? 20.938 -8.148 -25.391 1 95.75 298 LEU B C 1
ATOM 5894 O O . LEU B 1 298 ? 21.156 -8.258 -24.188 1 95.75 298 LEU B O 1
ATOM 5898 N N . ARG B 1 299 ? 20.797 -7.004 -26.016 1 97.31 299 ARG B N 1
ATOM 5899 C CA . ARG B 1 299 ? 20.547 -5.73 -25.328 1 97.31 299 ARG B CA 1
ATOM 5900 C C . ARG B 1 299 ? 19.078 -5.332 -25.438 1 97.31 299 ARG B C 1
ATOM 5902 O O . ARG B 1 299 ? 18.328 -5.891 -26.234 1 97.31 299 ARG B O 1
ATOM 5909 N N . PHE B 1 300 ? 18.625 -4.449 -24.547 1 98.06 300 PHE B N 1
ATOM 5910 C CA . PHE B 1 300 ? 17.234 -4.012 -24.578 1 98.06 300 PHE B CA 1
ATOM 5911 C C . PHE B 1 300 ? 17.109 -2.551 -24.172 1 98.06 300 PHE B C 1
ATOM 5913 O O . PHE B 1 300 ? 18 -2.016 -23.5 1 98.06 300 PHE B O 1
ATOM 5920 N N . ASP B 1 301 ? 16.047 -1.899 -24.656 1 98.25 301 ASP B N 1
ATOM 5921 C CA . ASP B 1 301 ? 15.711 -0.542 -24.234 1 98.25 301 ASP B CA 1
ATOM 5922 C C . ASP B 1 301 ? 14.875 -0.555 -22.969 1 98.25 301 ASP B C 1
ATOM 5924 O O . ASP B 1 301 ? 15.047 0.306 -22.094 1 98.25 301 ASP B O 1
ATOM 5928 N N . HIS B 1 302 ? 13.984 -1.485 -22.859 1 98.19 302 HIS B N 1
ATOM 5929 C CA . HIS B 1 302 ? 13.25 -1.811 -21.641 1 98.19 302 HIS B CA 1
ATOM 5930 C C . HIS B 1 302 ? 13.047 -3.316 -21.5 1 98.19 302 HIS B C 1
ATOM 5932 O O . HIS B 1 302 ? 13.273 -4.066 -22.453 1 98.19 302 HIS B O 1
ATOM 5938 N N . ALA B 1 303 ? 12.68 -3.723 -20.281 1 98.62 303 ALA B N 1
ATOM 5939 C CA . ALA B 1 303 ? 12.461 -5.152 -20.078 1 98.62 303 ALA B CA 1
ATOM 5940 C C . ALA B 1 303 ? 11.469 -5.398 -18.938 1 98.62 303 ALA B C 1
ATOM 5942 O O . ALA B 1 303 ? 11.211 -4.504 -18.125 1 98.62 303 ALA B O 1
ATOM 5943 N N . VAL B 1 304 ? 10.836 -6.473 -18.984 1 98.56 304 VAL B N 1
ATOM 5944 C CA . VAL B 1 304 ? 10.141 -7.113 -17.875 1 98.56 304 VAL B CA 1
ATOM 5945 C C . VAL B 1 304 ? 10.906 -8.352 -17.422 1 98.56 304 VAL B C 1
ATOM 5947 O O . VAL B 1 304 ? 10.82 -9.406 -18.062 1 98.56 304 VAL B O 1
ATOM 5950 N N . LEU B 1 305 ? 11.68 -8.203 -16.359 1 98.38 305 LEU B N 1
ATOM 5951 C CA . LEU B 1 305 ? 12.578 -9.273 -15.93 1 98.38 305 LEU B CA 1
ATOM 5952 C C . LEU B 1 305 ? 11.961 -10.094 -14.805 1 98.38 305 LEU B C 1
ATOM 5954 O O . LEU B 1 305 ? 12.047 -9.711 -13.633 1 98.38 305 LEU B O 1
ATOM 5958 N N . MET B 1 306 ? 11.336 -11.156 -15.156 1 98.06 306 MET B N 1
ATOM 5959 C CA . MET B 1 306 ? 10.688 -12.055 -14.203 1 98.06 306 MET B CA 1
ATOM 5960 C C . MET B 1 306 ? 11.656 -13.141 -13.742 1 98.06 306 MET B C 1
ATOM 5962 O O . MET B 1 306 ? 11.953 -14.07 -14.492 1 98.06 306 MET B O 1
ATOM 5966 N N . ALA B 1 307 ? 12.109 -13.055 -12.523 1 97.69 307 ALA B N 1
ATOM 5967 C CA . ALA B 1 307 ? 12.992 -14.047 -11.93 1 97.69 307 ALA B CA 1
ATOM 5968 C C . ALA B 1 307 ? 12.219 -15.297 -11.523 1 97.69 307 ALA B C 1
ATOM 5970 O O . ALA B 1 307 ? 10.984 -15.297 -11.5 1 97.69 307 ALA B O 1
ATOM 5971 N N . PRO B 1 308 ? 12.969 -16.375 -11.266 1 97.56 308 PRO B N 1
ATOM 5972 C CA . PRO B 1 308 ? 12.281 -17.547 -10.727 1 97.56 308 PRO B CA 1
ATOM 5973 C C . PRO B 1 308 ? 11.492 -17.234 -9.461 1 97.56 308 PRO B C 1
ATOM 5975 O O . PRO B 1 308 ? 11.82 -16.297 -8.742 1 97.56 308 PRO B O 1
ATOM 5978 N N . HIS B 1 309 ? 10.438 -18.016 -9.266 1 97.94 309 HIS B N 1
ATOM 5979 C CA . HIS B 1 309 ? 9.555 -17.75 -8.133 1 97.94 309 HIS B CA 1
ATOM 5980 C C . HIS B 1 309 ? 9.781 -18.75 -7.008 1 97.94 309 HIS B C 1
ATOM 5982 O O . HIS B 1 309 ? 10.258 -19.875 -7.254 1 97.94 309 HIS B O 1
ATOM 5988 N N . GLN B 1 310 ? 9.539 -18.391 -5.801 1 97.75 310 GLN B N 1
ATOM 5989 C CA . GLN B 1 310 ? 9.422 -19.203 -4.594 1 97.75 310 GLN B CA 1
ATOM 5990 C C . GLN B 1 310 ? 8.227 -18.766 -3.752 1 97.75 310 GLN B C 1
ATOM 5992 O O . GLN B 1 310 ? 7.574 -17.766 -4.059 1 97.75 310 GLN B O 1
ATOM 5997 N N . ALA B 1 311 ? 7.922 -19.609 -2.719 1 98.38 311 ALA B N 1
ATOM 5998 C CA . ALA B 1 311 ? 6.898 -19.188 -1.764 1 98.38 311 ALA B CA 1
ATOM 5999 C C . ALA B 1 311 ? 7.277 -17.875 -1.092 1 98.38 311 ALA B C 1
ATOM 6001 O O . ALA B 1 311 ? 8.453 -17.625 -0.824 1 98.38 311 ALA B O 1
ATOM 6002 N N . GLY B 1 312 ? 6.301 -17.062 -0.843 1 97.75 312 GLY B N 1
ATOM 6003 C CA . GLY B 1 312 ? 6.527 -15.766 -0.234 1 97.75 312 GLY B CA 1
ATOM 6004 C C . GLY B 1 312 ? 7.23 -15.844 1.107 1 97.75 312 GLY B C 1
ATOM 6005 O O . GLY B 1 312 ? 7.27 -16.906 1.728 1 97.75 312 GLY B O 1
ATOM 6006 N N . ASP B 1 313 ? 7.711 -14.727 1.628 1 95.69 313 ASP B N 1
ATOM 6007 C CA . ASP B 1 313 ? 8.57 -14.625 2.805 1 95.69 313 ASP B CA 1
ATOM 6008 C C . ASP B 1 313 ? 7.887 -15.219 4.035 1 95.69 313 ASP B C 1
ATOM 6010 O O . ASP B 1 313 ? 8.547 -15.797 4.898 1 95.69 313 ASP B O 1
ATOM 6014 N N . LEU B 1 314 ? 6.617 -15.031 4.102 1 97 314 LEU B N 1
ATOM 6015 C CA . LEU B 1 314 ? 5.84 -15.531 5.23 1 97 314 LEU B CA 1
ATOM 6016 C C . LEU B 1 314 ? 6.07 -17.031 5.434 1 97 314 LEU B C 1
ATOM 6018 O O . LEU B 1 314 ? 6.145 -17.5 6.57 1 97 314 LEU B O 1
ATOM 6022 N N . ALA B 1 315 ? 6.145 -17.797 4.363 1 97.75 315 ALA B N 1
ATOM 6023 C CA . ALA B 1 315 ? 6.367 -19.234 4.457 1 97.75 315 ALA B CA 1
ATOM 6024 C C . ALA B 1 315 ? 7.707 -19.547 5.121 1 97.75 315 ALA B C 1
ATOM 6026 O O . ALA B 1 315 ? 7.832 -20.516 5.867 1 97.75 315 ALA B O 1
ATOM 6027 N N . TRP B 1 316 ? 8.68 -18.719 4.836 1 95.44 316 TRP B N 1
ATOM 6028 C CA . TRP B 1 316 ? 10.008 -18.859 5.418 1 95.44 316 TRP B CA 1
ATOM 6029 C C . TRP B 1 316 ? 10 -18.469 6.895 1 95.44 316 TRP B C 1
ATOM 6031 O O . TRP B 1 316 ? 10.602 -19.156 7.727 1 95.44 316 TRP B O 1
ATOM 6041 N N . HIS B 1 317 ? 9.266 -17.406 7.227 1 94.62 317 HIS B N 1
ATOM 6042 C CA . HIS B 1 317 ? 9.109 -16.984 8.609 1 94.62 317 HIS B CA 1
ATOM 6043 C C . HIS B 1 317 ? 8.406 -18.047 9.445 1 94.62 317 HIS B C 1
ATOM 6045 O O . HIS B 1 317 ? 8.594 -18.109 10.664 1 94.62 317 HIS B O 1
ATOM 6051 N N . ALA B 1 318 ? 7.637 -18.906 8.789 1 96.31 318 ALA B N 1
ATOM 6052 C CA . ALA B 1 318 ? 6.848 -19.922 9.484 1 96.31 318 ALA B CA 1
ATOM 6053 C C . ALA B 1 318 ? 7.562 -21.266 9.469 1 96.31 318 ALA B C 1
ATOM 6055 O O . ALA B 1 318 ? 7.012 -22.266 9.922 1 96.31 318 ALA B O 1
ATOM 6056 N N . ASP B 1 319 ? 8.742 -21.312 8.914 1 94.12 319 ASP B N 1
ATOM 6057 C CA . ASP B 1 319 ? 9.492 -22.562 8.766 1 94.12 319 ASP B CA 1
ATOM 6058 C C . ASP B 1 319 ? 8.633 -23.641 8.102 1 94.12 319 ASP B C 1
ATOM 6060 O O . ASP B 1 319 ? 8.547 -24.766 8.594 1 94.12 319 ASP B O 1
ATOM 6064 N N . ALA B 1 320 ? 7.988 -23.281 7.008 1 96.75 320 ALA B N 1
ATOM 6065 C CA . ALA B 1 320 ? 7.023 -24.156 6.359 1 96.75 320 ALA B CA 1
ATOM 6066 C C . ALA B 1 320 ? 7.57 -24.703 5.047 1 96.75 320 ALA B C 1
ATOM 6068 O O . ALA B 1 320 ? 6.961 -25.578 4.43 1 96.75 320 ALA B O 1
ATOM 6069 N N . ILE B 1 321 ? 8.773 -24.25 4.648 1 97.19 321 ILE B N 1
ATOM 6070 C CA . ILE B 1 321 ? 9.344 -24.625 3.359 1 97.19 321 ILE B CA 1
ATOM 6071 C C . ILE B 1 321 ? 9.773 -26.094 3.395 1 97.19 321 ILE B C 1
ATOM 6073 O O . ILE B 1 321 ? 10.43 -26.531 4.344 1 97.19 321 ILE B O 1
ATOM 6077 N N . GLY B 1 322 ? 9.375 -26.828 2.32 1 95.31 322 GLY B N 1
ATOM 6078 C CA . GLY B 1 322 ? 9.781 -28.219 2.209 1 95.31 322 GLY B CA 1
ATOM 6079 C C . GLY B 1 322 ? 11.234 -28.391 1.817 1 95.31 322 GLY B C 1
ATOM 6080 O O . GLY B 1 322 ? 11.953 -27.391 1.637 1 95.31 322 GLY B O 1
ATOM 6081 N N . ARG B 1 323 ? 11.602 -29.625 1.799 1 93.19 323 ARG B N 1
ATOM 6082 C CA . ARG B 1 323 ? 12.945 -29.984 1.371 1 93.19 323 ARG B CA 1
ATOM 6083 C C . ARG B 1 323 ? 12.906 -30.828 0.099 1 93.19 323 ARG B C 1
ATOM 6085 O O . ARG B 1 323 ? 11.961 -31.594 -0.117 1 93.19 323 ARG B O 1
ATOM 6092 N N . ASP B 1 324 ? 13.875 -30.547 -0.689 1 90.06 324 ASP B N 1
ATOM 6093 C CA . ASP B 1 324 ? 13.977 -31.375 -1.881 1 90.06 324 ASP B CA 1
ATOM 6094 C C . ASP B 1 324 ? 14.711 -32.688 -1.576 1 90.06 324 ASP B C 1
ATOM 6096 O O . ASP B 1 324 ? 14.969 -33 -0.412 1 90.06 324 ASP B O 1
ATOM 6100 N N . ALA B 1 325 ? 14.945 -33.469 -2.619 1 88.25 325 ALA B N 1
ATOM 6101 C CA . ALA B 1 325 ? 15.539 -34.812 -2.473 1 88.25 325 ALA B CA 1
ATOM 6102 C C . ALA B 1 325 ? 16.938 -34.719 -1.854 1 88.25 325 ALA B C 1
ATOM 6104 O O . ALA B 1 325 ? 17.391 -35.656 -1.226 1 88.25 325 ALA B O 1
ATOM 6105 N N . GLN B 1 326 ? 17.578 -33.625 -1.961 1 91.19 326 GLN B N 1
ATOM 6106 C CA . GLN B 1 326 ? 18.938 -33.438 -1.438 1 91.19 326 GLN B CA 1
ATOM 6107 C C . GLN B 1 326 ? 18.906 -32.781 -0.058 1 91.19 326 GLN B C 1
ATOM 6109 O O . GLN B 1 326 ? 19.953 -32.438 0.5 1 91.19 326 GLN B O 1
ATOM 6114 N N . GLY B 1 327 ? 17.719 -32.531 0.432 1 90.25 327 GLY B N 1
ATOM 6115 C CA . GLY B 1 327 ? 17.578 -31.953 1.76 1 90.25 327 GLY B CA 1
ATOM 6116 C C . GLY B 1 327 ? 17.641 -30.438 1.763 1 90.25 327 GLY B C 1
ATOM 6117 O O . GLY B 1 327 ? 17.641 -29.812 2.826 1 90.25 327 GLY B O 1
ATOM 6118 N N . ARG B 1 328 ? 17.75 -29.859 0.658 1 90.94 328 ARG B N 1
ATOM 6119 C CA . ARG B 1 328 ? 17.766 -28.406 0.534 1 90.94 328 ARG B CA 1
ATOM 6120 C C . ARG B 1 328 ? 16.359 -27.844 0.468 1 90.94 328 ARG B C 1
ATOM 6122 O O . ARG B 1 328 ? 15.414 -28.562 0.109 1 90.94 328 ARG B O 1
ATOM 6129 N N . PRO B 1 329 ? 16.25 -26.594 0.759 1 94.62 329 PRO B N 1
ATOM 6130 C CA . PRO B 1 329 ? 14.914 -26 0.632 1 94.62 329 PRO B CA 1
ATOM 6131 C C . PRO B 1 329 ? 14.359 -26.109 -0.786 1 94.62 329 PRO B C 1
ATOM 6133 O O . PRO B 1 329 ? 15.047 -25.75 -1.75 1 94.62 329 PRO B O 1
ATOM 6136 N N . SER B 1 330 ? 13.141 -26.578 -0.887 1 95.06 330 SER B N 1
ATOM 6137 C CA . SER B 1 330 ? 12.5 -26.75 -2.188 1 95.06 330 SER B CA 1
ATOM 6138 C C . SER B 1 330 ? 12.062 -25.422 -2.77 1 95.06 330 SER B C 1
ATOM 6140 O O . SER B 1 330 ? 11.797 -25.312 -3.969 1 95.06 330 SER B O 1
ATOM 6142 N N . GLY B 1 331 ? 11.836 -24.375 -1.831 1 96.62 331 GLY B N 1
ATOM 6143 C CA . GLY B 1 331 ? 11.32 -23.094 -2.244 1 96.62 331 GLY B CA 1
ATOM 6144 C C . GLY B 1 331 ? 9.812 -22.984 -2.146 1 96.62 331 GLY B C 1
ATOM 6145 O O . GLY B 1 331 ? 9.242 -21.922 -2.365 1 96.62 331 GLY B O 1
ATOM 6146 N N . TRP B 1 332 ? 9.172 -24.109 -1.8 1 97.94 332 TRP B N 1
ATOM 6147 C CA . TRP B 1 332 ? 7.715 -24.156 -1.712 1 97.94 332 TRP B CA 1
ATOM 6148 C C . TRP B 1 332 ? 7.27 -24.859 -0.438 1 97.94 332 TRP B C 1
ATOM 6150 O O . TRP B 1 332 ? 8.055 -25.578 0.186 1 97.94 332 TRP B O 1
ATOM 6160 N N . VAL B 1 333 ? 6.039 -24.609 -0.023 1 98.12 333 VAL B N 1
ATOM 6161 C CA . VAL B 1 333 ? 5.547 -25.141 1.242 1 98.12 333 VAL B CA 1
ATOM 6162 C C . VAL B 1 333 ? 5.191 -26.625 1.077 1 98.12 333 VAL B C 1
ATOM 6164 O O . VAL B 1 333 ? 4.578 -27.016 0.081 1 98.12 333 VAL B O 1
ATOM 6167 N N . ASP B 1 334 ? 5.598 -27.391 2.049 1 95.38 334 ASP B N 1
ATOM 6168 C CA . ASP B 1 334 ? 5.305 -28.812 2.062 1 95.38 334 ASP B CA 1
ATOM 6169 C C . ASP B 1 334 ? 3.984 -29.109 2.771 1 95.38 334 ASP B C 1
ATOM 6171 O O . ASP B 1 334 ? 3.932 -29.156 4 1 95.38 334 ASP B O 1
ATOM 6175 N N . VAL B 1 335 ? 2.945 -29.391 1.991 1 97.62 335 VAL B N 1
ATOM 6176 C CA . VAL B 1 335 ? 1.622 -29.578 2.574 1 97.62 335 VAL B CA 1
ATOM 6177 C C . VAL B 1 335 ? 1.123 -30.984 2.262 1 97.62 335 VAL B C 1
ATOM 6179 O O . VAL B 1 335 ? 1.63 -31.641 1.35 1 97.62 335 VAL B O 1
ATOM 6182 N N . ASP B 1 336 ? 0.161 -31.453 3.135 1 97.19 336 ASP B N 1
ATOM 6183 C CA . ASP B 1 336 ? -0.695 -32.562 2.705 1 97.19 336 ASP B CA 1
ATOM 6184 C C . ASP B 1 336 ? -1.469 -32.188 1.441 1 97.19 336 ASP B C 1
ATOM 6186 O O . ASP B 1 336 ? -2.234 -31.219 1.435 1 97.19 336 ASP B O 1
ATOM 6190 N N . PRO B 1 337 ? -1.279 -32.906 0.379 1 96.88 337 PRO B N 1
ATOM 6191 C CA . PRO B 1 337 ? -1.835 -32.469 -0.906 1 96.88 337 PRO B CA 1
ATOM 6192 C C . PRO B 1 337 ? -3.361 -32.438 -0.905 1 96.88 337 PRO B C 1
ATOM 6194 O O . PRO B 1 337 ? -3.963 -31.719 -1.707 1 96.88 337 PRO B O 1
ATOM 6197 N N . LEU B 1 338 ? -3.971 -33.188 0.001 1 97.06 338 LEU B N 1
ATOM 6198 C CA . LEU B 1 338 ? -5.426 -33.281 -0.004 1 97.06 338 LEU B CA 1
ATOM 6199 C C . LEU B 1 338 ? -6.035 -32.312 0.996 1 97.06 338 LEU B C 1
ATOM 6201 O O . LEU B 1 338 ? -7.09 -31.719 0.735 1 97.06 338 LEU B O 1
ATOM 6205 N N . LYS B 1 339 ? -5.344 -32.094 2.076 1 97.44 339 LYS B N 1
ATOM 6206 C CA . LYS B 1 339 ? -5.934 -31.312 3.15 1 97.44 339 LYS B CA 1
ATOM 6207 C C . LYS B 1 339 ? -5.293 -29.922 3.232 1 97.44 339 LYS B C 1
ATOM 6209 O O . LYS B 1 339 ? -5.844 -29.016 3.859 1 97.44 339 LYS B O 1
ATOM 6214 N N . LEU B 1 340 ? -4.121 -29.719 2.74 1 98.44 340 LEU B N 1
ATOM 6215 C CA . LEU B 1 340 ? -3.414 -28.453 2.586 1 98.44 340 LEU B CA 1
ATOM 6216 C C . LEU B 1 340 ? -2.865 -27.969 3.924 1 98.44 340 LEU B C 1
ATOM 6218 O O . LEU B 1 340 ? -2.428 -26.828 4.043 1 98.44 340 LEU B O 1
ATOM 6222 N N . HIS B 1 341 ? -2.959 -28.781 4.98 1 98.19 341 HIS B N 1
ATOM 6223 C CA . HIS B 1 341 ? -2.223 -28.438 6.191 1 98.19 341 HIS B CA 1
ATOM 6224 C C . HIS B 1 341 ? -0.77 -28.906 6.102 1 98.19 341 HIS B C 1
ATOM 6226 O O . HIS B 1 341 ? -0.43 -29.734 5.258 1 98.19 341 HIS B O 1
ATOM 6232 N N . LEU B 1 342 ? 0.112 -28.25 6.879 1 97.5 342 LEU B N 1
ATOM 6233 C CA . LEU B 1 342 ? 1.516 -28.656 6.902 1 97.5 342 LEU B CA 1
ATOM 6234 C C . LEU B 1 342 ? 1.662 -30.109 7.32 1 97.5 342 LEU B C 1
ATOM 6236 O O . LEU B 1 342 ? 0.94 -30.578 8.203 1 97.5 342 LEU B O 1
ATOM 6240 N N . LYS B 1 343 ? 2.562 -30.734 6.668 1 90.5 343 LYS B N 1
ATOM 6241 C CA . LYS B 1 343 ? 2.887 -32.062 7.137 1 90.5 343 LYS B CA 1
ATOM 6242 C C . LYS B 1 343 ? 3.408 -32.031 8.57 1 90.5 343 LYS B C 1
ATOM 6244 O O . LYS B 1 343 ? 4.328 -31.281 8.891 1 90.5 343 LYS B O 1
ATOM 6249 N N . GLY B 1 344 ? 2.73 -32.688 9.469 1 88.38 344 GLY B N 1
ATOM 6250 C CA . GLY B 1 344 ? 3.145 -32.75 10.859 1 88.38 344 GLY B CA 1
ATOM 6251 C C . GLY B 1 344 ? 2.447 -31.75 11.734 1 88.38 344 GLY B C 1
ATOM 6252 O O . GLY B 1 344 ? 2.654 -31.719 12.953 1 88.38 344 GLY B O 1
ATOM 6253 N N . ASP B 1 345 ? 1.651 -30.844 11.164 1 95.12 345 ASP B N 1
ATOM 6254 C CA . ASP B 1 345 ? 0.912 -29.828 11.914 1 95.12 345 ASP B CA 1
ATOM 6255 C C . ASP B 1 345 ? -0.451 -29.562 11.273 1 95.12 345 ASP B C 1
ATOM 6257 O O . ASP B 1 345 ? -0.568 -28.75 10.367 1 95.12 345 ASP B O 1
ATOM 6261 N N . ASP B 1 346 ? -1.476 -30.219 11.82 1 95.44 346 ASP B N 1
ATOM 6262 C CA . ASP B 1 346 ? -2.785 -30.141 11.18 1 95.44 346 ASP B CA 1
ATOM 6263 C C . ASP B 1 346 ? -3.533 -28.875 11.594 1 95.44 346 ASP B C 1
ATOM 6265 O O . ASP B 1 346 ? -4.695 -28.688 11.227 1 95.44 346 ASP B O 1
ATOM 6269 N N . ARG B 1 347 ? -2.83 -28 12.289 1 97.75 347 ARG B N 1
ATOM 6270 C CA . ARG B 1 347 ? -3.445 -26.734 12.688 1 97.75 347 ARG B CA 1
ATOM 6271 C C . ARG B 1 347 ? -2.949 -25.594 11.812 1 97.75 347 ARG B C 1
ATOM 6273 O O . ARG B 1 347 ? -3.475 -24.469 11.891 1 97.75 347 ARG B O 1
ATOM 6280 N N . VAL B 1 348 ? -1.961 -25.844 11.016 1 98.75 348 VAL B N 1
ATOM 6281 C CA . VAL B 1 348 ? -1.391 -24.812 10.148 1 98.75 348 VAL B CA 1
ATOM 6282 C C . VAL B 1 348 ? -1.589 -25.188 8.688 1 98.75 348 VAL B C 1
ATOM 6284 O O . VAL B 1 348 ? -1.084 -26.219 8.234 1 98.75 348 VAL B O 1
ATOM 6287 N N . TYR B 1 349 ? -2.314 -24.391 7.996 1 98.88 349 TYR B N 1
ATOM 6288 C CA . TYR B 1 349 ? -2.607 -24.609 6.582 1 98.88 349 TYR B CA 1
ATOM 6289 C C . TYR B 1 349 ? -1.82 -23.625 5.711 1 98.88 349 TYR B C 1
ATOM 6291 O O . TYR B 1 349 ? -1.471 -22.531 6.152 1 98.88 349 TYR B O 1
ATOM 6299 N N . ALA B 1 350 ? -1.461 -24.016 4.504 1 98.88 350 ALA B N 1
ATOM 6300 C CA . ALA B 1 350 ? -0.89 -23.141 3.48 1 98.88 350 ALA B CA 1
ATOM 6301 C C . ALA B 1 350 ? -1.685 -23.234 2.18 1 98.88 350 ALA B C 1
ATOM 6303 O O . ALA B 1 350 ? -2.074 -24.328 1.754 1 98.88 350 ALA B O 1
ATOM 6304 N N . ILE B 1 351 ? -1.912 -22.062 1.554 1 98.88 351 ILE B N 1
ATOM 6305 C CA . ILE B 1 351 ? -2.818 -22.062 0.411 1 98.88 351 ILE B CA 1
ATOM 6306 C C . ILE B 1 351 ? -2.246 -21.188 -0.7 1 98.88 351 ILE B C 1
ATOM 6308 O O . ILE B 1 351 ? -1.305 -20.422 -0.473 1 98.88 351 ILE B O 1
ATOM 6312 N N . GLY B 1 352 ? -2.781 -21.344 -1.893 1 98.69 352 GLY B N 1
ATOM 6313 C CA . GLY B 1 352 ? -2.445 -20.5 -3.033 1 98.69 352 GLY B CA 1
ATOM 6314 C C . GLY B 1 352 ? -1.118 -20.859 -3.67 1 98.69 352 GLY B C 1
ATOM 6315 O O . GLY B 1 352 ? -0.775 -22.047 -3.773 1 98.69 352 GLY B O 1
ATOM 6316 N N . ASP B 1 353 ? -0.428 -19.828 -4.109 1 98.69 353 ASP B N 1
ATOM 6317 C CA . ASP B 1 353 ? 0.748 -19.984 -4.957 1 98.69 353 ASP B CA 1
ATOM 6318 C C . ASP B 1 353 ? 1.897 -20.641 -4.188 1 98.69 353 ASP B C 1
ATOM 6320 O O . ASP B 1 353 ? 2.816 -21.203 -4.789 1 98.69 353 ASP B O 1
ATOM 6324 N N . ALA B 1 354 ? 1.816 -20.609 -2.875 1 98.69 354 ALA B N 1
ATOM 6325 C CA . ALA B 1 354 ? 2.918 -21.109 -2.055 1 98.69 354 ALA B CA 1
ATOM 6326 C C . ALA B 1 354 ? 2.906 -22.625 -1.982 1 98.69 354 ALA B C 1
ATOM 6328 O O . ALA B 1 354 ? 3.9 -23.25 -1.595 1 98.69 354 ALA B O 1
ATOM 6329 N N . VAL B 1 355 ? 1.85 -23.266 -2.32 1 98.62 355 VAL B N 1
ATOM 6330 C CA . VAL B 1 355 ? 1.669 -24.703 -2.182 1 98.62 355 VAL B CA 1
ATOM 6331 C C . VAL B 1 355 ? 2.68 -25.438 -3.061 1 98.62 355 VAL B C 1
ATOM 6333 O O . VAL B 1 355 ? 2.838 -25.109 -4.238 1 98.62 355 VAL B O 1
ATOM 6336 N N . GLY B 1 356 ? 3.369 -26.391 -2.471 1 97.75 356 GLY B N 1
ATOM 6337 C CA . GLY B 1 356 ? 4.367 -27.188 -3.172 1 97.75 356 GLY B CA 1
ATOM 6338 C C . GLY B 1 356 ? 3.764 -28.297 -4.008 1 97.75 356 GLY B C 1
ATOM 6339 O O . GLY B 1 356 ? 2.648 -28.156 -4.516 1 97.75 356 GLY B O 1
ATOM 6340 N N . VAL B 1 357 ? 4.512 -29.344 -4.203 1 97 357 VAL B N 1
ATOM 6341 C CA . VAL B 1 357 ? 4.121 -30.469 -5.051 1 97 357 VAL B CA 1
ATOM 6342 C C . VAL B 1 357 ? 2.912 -31.188 -4.441 1 97 357 VAL B C 1
ATOM 6344 O O . VAL B 1 357 ? 2.914 -31.531 -3.258 1 97 357 VAL B O 1
ATOM 6347 N N . VAL B 1 358 ? 1.9 -31.422 -5.297 1 97.44 358 VAL B N 1
ATOM 6348 C CA . VAL B 1 358 ? 0.688 -32.031 -4.766 1 97.44 358 VAL B CA 1
ATOM 6349 C C . VAL B 1 358 ? 0.44 -33.375 -5.449 1 97.44 358 VAL B C 1
ATOM 6351 O O . VAL B 1 358 ? -0.362 -34.188 -4.973 1 97.44 358 VAL B O 1
ATOM 6354 N N . ALA B 1 359 ? 1.098 -33.594 -6.535 1 97.19 359 ALA B N 1
ATOM 6355 C CA . ALA B 1 359 ? 0.953 -34.875 -7.262 1 97.19 359 ALA B CA 1
ATOM 6356 C C . ALA B 1 359 ? 2.217 -35.188 -8.055 1 97.19 359 ALA B C 1
ATOM 6358 O O . ALA B 1 359 ? 2.918 -34.281 -8.508 1 97.19 359 ALA B O 1
ATOM 6359 N N . PRO B 1 360 ? 2.512 -36.469 -8.211 1 94 360 PRO B N 1
ATOM 6360 C CA . PRO B 1 360 ? 3.676 -36.844 -9.023 1 94 360 PRO B CA 1
ATOM 6361 C C . PRO B 1 360 ? 3.49 -36.5 -10.5 1 94 360 PRO B C 1
ATOM 6363 O O . PRO B 1 360 ? 4.461 -36.188 -11.203 1 94 360 PRO B O 1
ATOM 6366 N N . SER B 1 361 ? 2.24 -36.562 -11.031 1 93.88 361 SER B N 1
ATOM 6367 C CA . SER B 1 361 ? 1.956 -36.469 -12.461 1 93.88 361 SER B CA 1
ATOM 6368 C C . SER B 1 361 ? 2.082 -35.031 -12.969 1 93.88 361 SER B C 1
ATOM 6370 O O . SER B 1 361 ? 2.641 -34.812 -14.039 1 93.88 361 SER B O 1
ATOM 6372 N N . PHE B 1 362 ? 1.586 -34.062 -12.234 1 95.19 362 PHE B N 1
ATOM 6373 C CA . PHE B 1 362 ? 1.6 -32.688 -12.734 1 95.19 362 PHE B CA 1
ATOM 6374 C C . PHE B 1 362 ? 2.307 -31.766 -11.758 1 95.19 362 PHE B C 1
ATOM 6376 O O . PHE B 1 362 ? 2.609 -30.609 -12.094 1 95.19 362 PHE B O 1
ATOM 6383 N N . ARG B 1 363 ? 2.59 -32.219 -10.578 1 95.81 363 ARG B N 1
ATOM 6384 C CA . ARG B 1 363 ? 3.469 -31.656 -9.562 1 95.81 363 ARG B CA 1
ATOM 6385 C C . ARG B 1 363 ? 2.799 -30.484 -8.859 1 95.81 363 ARG B C 1
ATOM 6387 O O . ARG B 1 363 ? 2.461 -30.562 -7.676 1 95.81 363 ARG B O 1
ATOM 6394 N N . PHE B 1 364 ? 2.543 -29.359 -9.57 1 97.31 364 PHE B N 1
ATOM 6395 C CA . PHE B 1 364 ? 2.033 -28.156 -8.93 1 97.31 364 PHE B CA 1
ATOM 6396 C C . PHE B 1 364 ? 0.684 -27.766 -9.516 1 97.31 364 PHE B C 1
ATOM 6398 O O . PHE B 1 364 ? 0.475 -27.859 -10.727 1 97.31 364 PHE B O 1
ATOM 6405 N N . TYR B 1 365 ? -0.279 -27.312 -8.617 1 97.75 365 TYR B N 1
ATOM 6406 C CA . TYR B 1 365 ? -1.385 -26.531 -9.164 1 97.75 365 TYR B CA 1
ATOM 6407 C C . TYR B 1 365 ? -0.875 -25.297 -9.883 1 97.75 365 TYR B C 1
ATOM 6409 O O . TYR B 1 365 ? 0.141 -24.719 -9.492 1 97.75 365 TYR B O 1
ATOM 6417 N N . PRO B 1 366 ? -1.642 -24.859 -10.984 1 97 366 PRO B N 1
ATOM 6418 C CA . PRO B 1 366 ? -1.292 -23.531 -11.492 1 97 366 PRO B CA 1
ATOM 6419 C C . PRO B 1 366 ? -1.275 -22.469 -10.398 1 97 366 PRO B C 1
ATOM 6421 O O . PRO B 1 366 ? -2.207 -22.391 -9.594 1 97 366 PRO B O 1
ATOM 6424 N N . LYS B 1 367 ? -0.184 -21.734 -10.297 1 98 367 LYS B N 1
ATOM 6425 C CA . LYS B 1 367 ? -0.067 -20.688 -9.297 1 98 367 LYS B CA 1
ATOM 6426 C C . LYS B 1 367 ? -0.836 -19.438 -9.727 1 98 367 LYS B C 1
ATOM 6428 O O . LYS B 1 367 ? -0.236 -18.438 -10.117 1 98 367 LYS B O 1
ATOM 6433 N N . SER B 1 368 ? -2.189 -19.531 -9.539 1 97.81 368 SER B N 1
ATOM 6434 C CA . SER B 1 368 ? -3.125 -18.531 -10.055 1 97.81 368 SER B CA 1
ATOM 6435 C C . SER B 1 368 ? -4.035 -18.016 -8.953 1 97.81 368 SER B C 1
ATOM 6437 O O . SER B 1 368 ? -4.199 -18.656 -7.914 1 97.81 368 SER B O 1
ATOM 6439 N N . GLY B 1 369 ? -4.539 -16.781 -9.234 1 98.06 369 GLY B N 1
ATOM 6440 C CA . GLY B 1 369 ? -5.547 -16.25 -8.328 1 98.06 369 GLY B CA 1
ATOM 6441 C C . GLY B 1 369 ? -6.75 -17.156 -8.164 1 98.06 369 GLY B C 1
ATOM 6442 O O . GLY B 1 369 ? -7.32 -17.266 -7.078 1 98.06 369 GLY B O 1
ATOM 6443 N N . HIS B 1 370 ? -7.129 -17.844 -9.219 1 98.56 370 HIS B N 1
ATOM 6444 C CA . HIS B 1 370 ? -8.273 -18.75 -9.195 1 98.56 370 HIS B CA 1
ATOM 6445 C C . HIS B 1 370 ? -8.047 -19.906 -8.219 1 98.56 370 HIS B C 1
ATOM 6447 O O . HIS B 1 370 ? -8.922 -20.219 -7.406 1 98.56 370 HIS B O 1
ATOM 6453 N N . VAL B 1 371 ? -6.941 -20.531 -8.297 1 98.69 371 VAL B N 1
ATOM 6454 C CA . VAL B 1 371 ? -6.625 -21.641 -7.406 1 98.69 371 VAL B CA 1
ATOM 6455 C C . VAL B 1 371 ? -6.523 -21.141 -5.969 1 98.69 371 VAL B C 1
ATOM 6457 O O . VAL B 1 371 ? -7.012 -21.781 -5.039 1 98.69 371 VAL B O 1
ATOM 6460 N N . ALA B 1 372 ? -5.852 -19.984 -5.766 1 98.81 372 ALA B N 1
ATOM 6461 C CA . ALA B 1 372 ? -5.75 -19.406 -4.426 1 98.81 372 ALA B CA 1
ATOM 6462 C C . ALA B 1 372 ? -7.129 -19.156 -3.826 1 98.81 372 ALA B C 1
ATOM 6464 O O . ALA B 1 372 ? -7.379 -19.5 -2.666 1 98.81 372 ALA B O 1
ATOM 6465 N N . HIS B 1 373 ? -8.008 -18.578 -4.645 1 98.81 373 HIS B N 1
ATOM 6466 C CA . HIS B 1 373 ? -9.391 -18.344 -4.246 1 98.81 373 HIS B CA 1
ATOM 6467 C C . HIS B 1 373 ? -10.07 -19.641 -3.83 1 98.81 373 HIS B C 1
ATOM 6469 O O . HIS B 1 373 ? -10.688 -19.703 -2.768 1 98.81 373 HIS B O 1
ATOM 6475 N N . ALA B 1 374 ? -9.938 -20.688 -4.621 1 98.81 374 ALA B N 1
ATOM 6476 C CA . ALA B 1 374 ? -10.531 -21.984 -4.328 1 98.81 374 ALA B CA 1
ATOM 6477 C C . ALA B 1 374 ? -9.945 -22.578 -3.055 1 98.81 374 ALA B C 1
ATOM 6479 O O . ALA B 1 374 ? -10.68 -23.109 -2.211 1 98.81 374 ALA B O 1
ATOM 6480 N N . HIS B 1 375 ? -8.633 -22.5 -2.92 1 98.88 375 HIS B N 1
ATOM 6481 C CA . HIS B 1 375 ? -7.969 -23 -1.724 1 98.88 375 HIS B CA 1
ATOM 6482 C C . HIS B 1 375 ? -8.484 -22.312 -0.47 1 98.88 375 HIS B C 1
ATOM 6484 O O . HIS B 1 375 ? -8.672 -22.953 0.568 1 98.88 375 HIS B O 1
ATOM 6490 N N . GLY B 1 376 ? -8.656 -20.969 -0.584 1 98.88 376 GLY B N 1
ATOM 6491 C CA . GLY B 1 376 ? -9.195 -20.234 0.548 1 98.88 376 GLY B CA 1
ATOM 6492 C C . GLY B 1 376 ? -10.547 -20.75 1.006 1 98.88 376 GLY B C 1
ATOM 6493 O O . GLY B 1 376 ? -10.773 -20.938 2.203 1 98.88 376 GLY B O 1
ATOM 6494 N N . ARG B 1 377 ? -11.398 -20.984 0.063 1 98.75 377 ARG B N 1
ATOM 6495 C CA . ARG B 1 377 ? -12.727 -21.5 0.368 1 98.75 377 ARG B CA 1
ATOM 6496 C C . ARG B 1 377 ? -12.633 -22.906 0.972 1 98.75 377 ARG B C 1
ATOM 6498 O O . ARG B 1 377 ? -13.297 -23.203 1.968 1 98.75 377 ARG B O 1
ATOM 6505 N N . ILE B 1 378 ? -11.852 -23.75 0.429 1 98.88 378 ILE B N 1
ATOM 6506 C CA . ILE B 1 378 ? -11.703 -25.141 0.844 1 98.88 378 ILE B CA 1
ATOM 6507 C C . ILE B 1 378 ? -11.172 -25.203 2.273 1 98.88 378 ILE B C 1
ATOM 6509 O O . ILE B 1 378 ? -11.766 -25.844 3.141 1 98.88 378 ILE B O 1
ATOM 6513 N N . VAL B 1 379 ? -10.086 -24.484 2.541 1 98.88 379 VAL B N 1
ATOM 6514 C CA . VAL B 1 379 ? -9.43 -24.547 3.844 1 98.88 379 VAL B CA 1
ATOM 6515 C C . VAL B 1 379 ? -10.297 -23.859 4.895 1 98.88 379 VAL B C 1
ATOM 6517 O O . VAL B 1 379 ? -10.375 -24.312 6.039 1 98.88 379 VAL B O 1
ATOM 6520 N N . GLY B 1 380 ? -10.93 -22.703 4.504 1 98.88 380 GLY B N 1
ATOM 6521 C CA . GLY B 1 380 ? -11.914 -22.141 5.414 1 98.88 380 GLY B CA 1
ATOM 6522 C C . GLY B 1 380 ? -12.969 -23.141 5.848 1 98.88 380 GLY B C 1
ATOM 6523 O O . GLY B 1 380 ? -13.32 -23.203 7.027 1 98.88 380 GLY B O 1
ATOM 6524 N N . GLY B 1 381 ? -13.43 -23.922 4.902 1 98.75 381 GLY B N 1
ATOM 6525 C CA . GLY B 1 381 ? -14.391 -24.969 5.195 1 98.75 381 GLY B CA 1
ATOM 6526 C C . GLY B 1 381 ? -13.828 -26.078 6.062 1 98.75 381 GLY B C 1
ATOM 6527 O O . GLY B 1 381 ? -14.492 -26.562 6.98 1 98.75 381 GLY B O 1
ATOM 6528 N N . TYR B 1 382 ? -12.609 -26.547 5.781 1 98.81 382 TYR B N 1
ATOM 6529 C CA . TYR B 1 382 ? -11.961 -27.578 6.582 1 98.81 382 TYR B CA 1
ATOM 6530 C C . TYR B 1 382 ? -11.875 -27.156 8.047 1 98.81 382 TYR B C 1
ATOM 6532 O O . TYR B 1 382 ? -12.25 -27.922 8.938 1 98.81 382 TYR B O 1
ATOM 6540 N N . ILE B 1 383 ? -11.383 -25.922 8.273 1 98.81 383 ILE B N 1
ATOM 6541 C CA . ILE B 1 383 ? -11.195 -25.438 9.641 1 98.81 383 ILE B CA 1
ATOM 6542 C C . ILE B 1 383 ? -12.547 -25.312 10.336 1 98.81 383 ILE B C 1
ATOM 6544 O O . ILE B 1 383 ? -12.688 -25.672 11.508 1 98.81 383 ILE B O 1
ATOM 6548 N N . ALA B 1 384 ? -13.539 -24.812 9.609 1 98.75 384 ALA B N 1
ATOM 6549 C CA . ALA B 1 384 ? -14.875 -24.688 10.18 1 98.75 384 ALA B CA 1
ATOM 6550 C C . ALA B 1 384 ? -15.406 -26.047 10.641 1 98.75 384 ALA B C 1
ATOM 6552 O O . ALA B 1 384 ? -15.977 -26.156 11.727 1 98.75 384 ALA B O 1
ATOM 6553 N N . GLN B 1 385 ? -15.234 -27.062 9.828 1 98.38 385 GLN B N 1
ATOM 6554 C CA . GLN B 1 385 ? -15.68 -28.406 10.18 1 98.38 385 GLN B CA 1
ATOM 6555 C C . GLN B 1 385 ? -14.938 -28.922 11.406 1 98.38 385 GLN B C 1
ATOM 6557 O O . GLN B 1 385 ? -15.539 -29.5 12.312 1 98.38 385 GLN B O 1
ATOM 6562 N N . ARG B 1 386 ? -13.672 -28.688 11.469 1 98 386 ARG B N 1
ATOM 6563 C CA . ARG B 1 386 ? -12.875 -29.141 12.609 1 98 386 ARG B CA 1
ATOM 6564 C C . ARG B 1 386 ? -13.281 -28.422 13.891 1 98 386 ARG B C 1
ATOM 6566 O O . ARG B 1 386 ? -13.336 -29.031 14.961 1 98 386 ARG B O 1
ATOM 6573 N N . LEU B 1 387 ? -13.531 -27.141 13.766 1 97.81 387 LEU B N 1
ATOM 6574 C CA . LEU B 1 387 ? -14 -26.375 14.914 1 97.81 387 LEU B CA 1
ATOM 6575 C C . LEU B 1 387 ? -15.336 -26.906 15.414 1 97.81 387 LEU B C 1
ATOM 6577 O O . LEU B 1 387 ? -15.656 -26.781 16.594 1 97.81 387 LEU B O 1
ATOM 6581 N N . ALA B 1 388 ? -16.062 -27.562 14.531 1 97.06 388 ALA B N 1
ATOM 6582 C CA . ALA B 1 388 ? -17.344 -28.156 14.891 1 97.06 388 ALA B CA 1
ATOM 6583 C C . ALA B 1 388 ? -17.172 -29.609 15.336 1 97.06 388 ALA 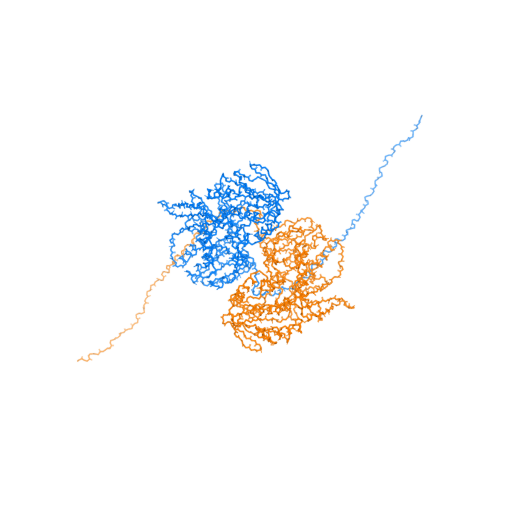B C 1
ATOM 6585 O O . ALA B 1 388 ? -18.141 -30.312 15.586 1 97.06 388 ALA B O 1
ATOM 6586 N N . GLY B 1 389 ? -16 -30.062 15.32 1 96.38 389 GLY B N 1
ATOM 6587 C CA . GLY B 1 389 ? -15.719 -31.406 15.781 1 96.38 389 GLY B CA 1
ATOM 6588 C C . GLY B 1 389 ? -15.891 -32.469 14.703 1 96.38 389 GLY B C 1
ATOM 6589 O O . GLY B 1 389 ? -16.094 -33.625 14.992 1 96.38 389 GLY B O 1
ATOM 6590 N N . ARG B 1 390 ? -15.867 -32.062 13.461 1 97.25 390 ARG B N 1
ATOM 6591 C CA . ARG B 1 390 ? -16.047 -32.969 12.336 1 97.25 390 ARG B CA 1
ATOM 6592 C C . ARG B 1 390 ? -14.766 -33.031 11.5 1 97.25 390 ARG B C 1
ATOM 6594 O O . ARG B 1 390 ? -14.008 -32.062 11.422 1 97.25 390 ARG B O 1
ATOM 6601 N N . GLU B 1 391 ? -14.602 -34.156 10.891 1 95.38 391 GLU B N 1
ATOM 6602 C CA . GLU B 1 391 ? -13.508 -34.312 9.938 1 95.38 391 GLU B CA 1
ATOM 6603 C C . GLU B 1 391 ? -13.945 -33.906 8.531 1 95.38 391 GLU B C 1
ATOM 6605 O O . GLU B 1 391 ? -14.898 -34.438 7.984 1 95.38 391 GLU B O 1
ATOM 6610 N N . PRO B 1 392 ? -13.227 -32.938 7.949 1 96.19 392 PRO B N 1
ATOM 6611 C CA . PRO B 1 392 ? -13.664 -32.438 6.645 1 96.19 392 PRO B CA 1
ATOM 6612 C C . PRO B 1 392 ? -13.484 -33.469 5.527 1 96.19 392 PRO B C 1
ATOM 6614 O O . PRO B 1 392 ? -12.492 -34.219 5.516 1 96.19 392 PRO B O 1
ATOM 6617 N N . ALA B 1 393 ? -14.461 -33.5 4.648 1 96.19 393 ALA B N 1
ATOM 6618 C CA . ALA B 1 393 ? -14.305 -34.25 3.41 1 96.19 393 ALA B CA 1
ATOM 6619 C C . ALA B 1 393 ? -13.344 -33.562 2.453 1 96.19 393 ALA B C 1
ATOM 6621 O O . ALA B 1 393 ? -13.266 -32.344 2.439 1 96.19 393 ALA B O 1
ATOM 6622 N N . VAL B 1 394 ? -12.656 -34.375 1.627 1 97.19 394 VAL B N 1
ATOM 6623 C CA . VAL B 1 394 ? -11.672 -33.812 0.699 1 97.19 394 VAL B CA 1
ATOM 6624 C C . VAL B 1 394 ? -12.391 -33.094 -0.434 1 97.19 394 VAL B C 1
ATOM 6626 O O . VAL B 1 394 ? -13.344 -33.594 -1.014 1 97.19 394 VAL B O 1
ATOM 6629 N N . VAL B 1 395 ? -12.008 -31.906 -0.719 1 97.88 395 VAL B N 1
ATOM 6630 C CA . VAL B 1 395 ? -12.461 -31.094 -1.842 1 97.88 395 VAL B CA 1
ATOM 6631 C C . VAL B 1 395 ? -11.258 -30.625 -2.66 1 97.88 395 VAL B C 1
ATOM 6633 O O . VAL B 1 395 ? -10.25 -30.188 -2.102 1 97.88 395 VAL B O 1
ATOM 6636 N N . LEU B 1 396 ? -11.297 -30.844 -3.967 1 98.56 396 LEU B N 1
ATOM 6637 C CA . LEU B 1 396 ? -10.211 -30.406 -4.84 1 98.56 396 LEU B CA 1
ATOM 6638 C C . LEU B 1 396 ? -10.57 -29.094 -5.535 1 98.56 396 LEU B C 1
ATOM 6640 O O . LEU B 1 396 ? -11.742 -28.828 -5.793 1 98.56 396 LEU B O 1
ATOM 6644 N N . PRO B 1 397 ? -9.578 -28.219 -5.824 1 98.44 397 PRO B N 1
ATOM 6645 C CA . PRO B 1 397 ? -9.836 -27 -6.574 1 98.44 397 PRO B CA 1
ATOM 6646 C C . PRO B 1 397 ? -10.008 -27.234 -8.07 1 98.44 397 PRO B C 1
ATOM 6648 O O . PRO B 1 397 ? -9.938 -28.375 -8.523 1 98.44 397 PRO B O 1
ATOM 6651 N N . ASP B 1 398 ? -10.344 -26.234 -8.812 1 97.56 398 ASP B N 1
ATOM 6652 C CA . ASP B 1 398 ? -10.227 -26.141 -10.266 1 97.56 398 ASP B CA 1
ATOM 6653 C C . ASP B 1 398 ? -9.492 -24.859 -10.664 1 97.56 398 ASP B C 1
ATOM 6655 O O . ASP B 1 398 ? -9 -24.125 -9.805 1 97.56 398 ASP B O 1
ATOM 6659 N N . ASN B 1 399 ? -9.281 -24.75 -11.945 1 97.62 399 ASN B N 1
ATOM 6660 C CA . ASN B 1 399 ? -8.633 -23.531 -12.422 1 97.62 399 ASN B CA 1
ATOM 6661 C C . ASN B 1 399 ? -9.141 -23.125 -13.805 1 97.62 399 ASN B C 1
ATOM 6663 O O . ASN B 1 399 ? -9.375 -23.969 -14.664 1 97.62 399 ASN B O 1
ATOM 6667 N N . LEU B 1 400 ? -9.391 -21.922 -13.953 1 97.19 400 LEU B N 1
ATOM 6668 C CA . LEU B 1 400 ? -9.812 -21.328 -15.219 1 97.19 400 LEU B CA 1
ATOM 6669 C C . LEU B 1 400 ? -9.047 -20.031 -15.484 1 97.19 400 LEU B C 1
ATOM 6671 O O . LEU B 1 400 ? -9.016 -19.141 -14.633 1 97.19 400 LEU B O 1
ATOM 6675 N N . CYS B 1 401 ? -8.422 -19.938 -16.641 1 96.5 401 CYS B N 1
ATOM 6676 C CA . CYS B 1 401 ? -7.684 -18.75 -17.047 1 96.5 401 CYS B CA 1
ATOM 6677 C C . CYS B 1 401 ? -8.156 -18.266 -18.422 1 96.5 401 CYS B C 1
ATOM 6679 O O . CYS B 1 401 ? -8.281 -19.047 -19.359 1 96.5 401 CYS B O 1
ATOM 6681 N N . TYR B 1 402 ? -8.523 -17.016 -18.516 1 97.62 402 TYR B N 1
ATOM 6682 C CA . TYR B 1 402 ? -8.766 -16.312 -19.781 1 97.62 402 TYR B CA 1
ATOM 6683 C C . TYR B 1 402 ? -7.59 -15.406 -20.125 1 97.62 402 TYR B C 1
ATOM 6685 O O . TYR B 1 402 ? -7.062 -14.703 -19.266 1 97.62 402 TYR B O 1
ATOM 6693 N N . MET B 1 403 ? -7.125 -15.469 -21.375 1 98.31 403 MET B N 1
ATOM 6694 C CA . MET B 1 403 ? -6.008 -14.648 -21.828 1 98.31 403 MET B CA 1
ATOM 6695 C C . MET B 1 403 ? -6.406 -13.797 -23.031 1 98.31 403 MET B C 1
ATOM 6697 O O . MET B 1 403 ? -6.684 -14.32 -24.109 1 98.31 403 MET B O 1
ATOM 6701 N N . MET B 1 404 ? -6.441 -12.523 -22.812 1 98.31 404 MET B N 1
ATOM 6702 C CA . MET B 1 404 ? -6.703 -11.617 -23.922 1 98.31 404 MET B CA 1
ATOM 6703 C C . MET B 1 404 ? -5.492 -11.523 -24.844 1 98.31 404 MET B C 1
ATOM 6705 O O . MET B 1 404 ? -4.395 -11.172 -24.422 1 98.31 404 MET B O 1
ATOM 6709 N N . VAL B 1 405 ? -5.715 -11.828 -26.156 1 98.62 405 VAL B N 1
ATOM 6710 C CA . VAL B 1 405 ? -4.574 -11.852 -27.078 1 98.62 405 VAL B CA 1
ATOM 6711 C C . VAL B 1 405 ? -4.707 -10.719 -28.094 1 98.62 405 VAL B C 1
ATOM 6713 O O . VAL B 1 405 ? -3.752 -10.406 -28.812 1 98.62 405 VAL B O 1
ATOM 6716 N N . ASN B 1 406 ? -5.895 -10.109 -28.141 1 98.5 406 ASN B N 1
ATOM 6717 C CA . ASN B 1 406 ? -6.129 -9 -29.062 1 98.5 406 ASN B CA 1
ATOM 6718 C C . ASN B 1 406 ? -6.934 -7.883 -28.406 1 98.5 406 ASN B C 1
ATOM 6720 O O . ASN B 1 406 ? -7.891 -8.148 -27.672 1 98.5 406 ASN B O 1
ATOM 6724 N N . GLY B 1 407 ? -6.551 -6.637 -28.703 1 97.75 407 GLY B N 1
ATOM 6725 C CA . GLY B 1 407 ? -7.238 -5.508 -28.094 1 97.75 407 GLY B CA 1
ATOM 6726 C C . GLY B 1 407 ? -8.289 -4.898 -29 1 97.75 407 GLY B C 1
ATOM 6727 O O . GLY B 1 407 ? -9.211 -4.227 -28.531 1 97.75 407 GLY B O 1
ATOM 6728 N N . SER B 1 408 ? -8.109 -5.035 -30.328 1 96.69 408 SER B N 1
ATOM 6729 C CA . SER B 1 408 ? -9.07 -4.504 -31.297 1 96.69 408 SER B CA 1
ATOM 6730 C C . SER B 1 408 ? -9.062 -5.32 -32.562 1 96.69 408 SER B C 1
ATOM 6732 O O . SER B 1 408 ? -8.141 -5.211 -33.375 1 96.69 408 SER B O 1
ATOM 6734 N N . PRO B 1 409 ? -10.219 -6.07 -32.844 1 97.25 409 PRO B N 1
ATOM 6735 C CA . PRO B 1 409 ? -11.258 -6.371 -31.844 1 97.25 409 PRO B CA 1
ATOM 6736 C C . PRO B 1 409 ? -10.727 -7.137 -30.641 1 97.25 409 PRO B C 1
ATOM 6738 O O . PRO B 1 409 ? -9.695 -7.809 -30.734 1 97.25 409 PRO B O 1
ATOM 6741 N N . ARG B 1 410 ? -11.375 -6.98 -29.531 1 98.25 410 ARG B N 1
ATOM 6742 C CA . ARG B 1 410 ? -10.969 -7.703 -28.328 1 98.25 410 ARG B CA 1
ATOM 6743 C C . ARG B 1 410 ? -11.227 -9.195 -28.484 1 98.25 410 ARG B C 1
ATOM 6745 O O . ARG B 1 410 ? -12.352 -9.617 -28.781 1 98.25 410 ARG B O 1
ATOM 6752 N N . GLU B 1 411 ? -10.203 -10.023 -28.297 1 98.75 411 GLU B N 1
ATOM 6753 C CA . GLU B 1 411 ? -10.273 -11.484 -28.406 1 98.75 411 GLU B CA 1
ATOM 6754 C C . GLU B 1 411 ? -9.43 -12.156 -27.328 1 98.75 411 GLU B C 1
ATOM 6756 O O . GLU B 1 411 ? -8.375 -11.641 -26.953 1 98.75 411 GLU B O 1
ATOM 6761 N N . ALA B 1 412 ? -9.906 -13.297 -26.875 1 98.75 412 ALA B N 1
ATOM 6762 C CA . ALA B 1 412 ? -9.203 -14.039 -25.828 1 98.75 412 ALA B CA 1
ATOM 6763 C C . ALA B 1 412 ? -9.18 -15.539 -26.156 1 98.75 412 ALA B C 1
ATOM 6765 O O . ALA B 1 412 ? -9.883 -15.992 -27.047 1 98.75 412 ALA B O 1
ATOM 6766 N N . ILE B 1 413 ? -8.344 -16.266 -25.578 1 98.62 413 ILE B N 1
ATOM 6767 C CA . ILE B 1 413 ? -8.312 -17.719 -25.516 1 98.62 413 ILE B CA 1
ATOM 6768 C C . ILE B 1 413 ? -8.43 -18.172 -24.047 1 98.62 413 ILE B C 1
ATOM 6770 O O . ILE B 1 413 ? -8.422 -17.344 -23.141 1 98.62 413 ILE B O 1
ATOM 6774 N N . SER B 1 414 ? -8.578 -19.453 -23.766 1 98.25 414 SER B N 1
ATOM 6775 C CA . SER B 1 414 ? -8.766 -19.859 -22.391 1 98.25 414 SER B CA 1
ATOM 6776 C C . SER B 1 414 ? -8.234 -21.266 -22.141 1 98.25 414 SER B C 1
ATOM 6778 O O . SER B 1 414 ? -8.031 -22.031 -23.094 1 98.25 414 SER B O 1
ATOM 6780 N N . VAL B 1 415 ? -7.895 -21.609 -20.969 1 97.69 415 VAL B N 1
ATOM 6781 C CA . VAL B 1 415 ? -7.488 -22.938 -20.531 1 97.69 415 VAL B CA 1
ATOM 6782 C C . VAL B 1 415 ? -8.133 -23.266 -19.188 1 97.69 415 VAL B C 1
ATOM 6784 O O . VAL B 1 415 ? -8.25 -22.391 -18.312 1 97.69 415 VAL B O 1
ATOM 6787 N N . GLN B 1 416 ? -8.586 -24.406 -19.062 1 97.56 416 GLN B N 1
ATOM 6788 C CA . GLN B 1 416 ? -9.227 -24.906 -17.844 1 97.56 416 GLN B CA 1
ATOM 6789 C C . GLN B 1 416 ? -8.531 -26.156 -17.328 1 97.56 416 GLN B C 1
ATOM 6791 O O . GLN B 1 416 ? -8.078 -26.984 -18.109 1 97.56 416 GLN B O 1
ATOM 6796 N N . PHE B 1 417 ? -8.344 -26.312 -16.047 1 97.81 417 PHE B N 1
ATOM 6797 C CA . PHE B 1 417 ? -7.828 -27.5 -15.391 1 97.81 417 PHE B CA 1
ATOM 6798 C C . PHE B 1 417 ? -8.852 -28.078 -14.414 1 97.81 417 PHE B C 1
ATOM 6800 O O . PHE B 1 417 ? -9.328 -27.359 -13.523 1 97.81 417 PHE B O 1
ATOM 6807 N N . ASP B 1 418 ? -9.172 -29.297 -14.562 1 98 418 ASP B N 1
ATOM 6808 C CA . ASP B 1 418 ? -10 -30.062 -13.625 1 98 418 ASP B CA 1
ATOM 6809 C C . ASP B 1 418 ? -9.18 -31.125 -12.906 1 98 418 ASP B C 1
ATOM 6811 O O . ASP B 1 418 ? -8.18 -31.609 -13.445 1 98 418 ASP B O 1
ATOM 6815 N N . TYR B 1 419 ? -9.602 -31.438 -11.75 1 98.31 419 TYR B N 1
ATOM 6816 C CA . TYR B 1 419 ? -8.867 -32.406 -10.945 1 98.31 419 TYR B CA 1
ATOM 6817 C C . TYR B 1 419 ? -9.805 -33.469 -10.352 1 98.31 419 TYR B C 1
ATOM 6819 O O . TYR B 1 419 ? -10.953 -33.156 -10.008 1 98.31 419 TYR B O 1
ATOM 6827 N N . ARG B 1 420 ? -9.328 -34.688 -10.219 1 97.69 420 ARG B N 1
ATOM 6828 C CA . ARG B 1 420 ? -10.039 -35.781 -9.57 1 97.69 420 ARG B CA 1
ATOM 6829 C C . ARG B 1 420 ? -9.07 -36.719 -8.852 1 97.69 420 ARG B C 1
ATOM 6831 O O . ARG B 1 420 ? -7.867 -36.688 -9.117 1 97.69 420 ARG B O 1
ATOM 6838 N N . LEU B 1 421 ? -9.594 -37.406 -7.898 1 97.31 421 LEU B N 1
ATOM 6839 C CA . LEU B 1 421 ? -8.812 -38.469 -7.258 1 97.31 421 LEU B CA 1
ATOM 6840 C C . LEU B 1 421 ? -8.93 -39.781 -8.031 1 97.31 421 LEU B C 1
ATOM 6842 O O . LEU B 1 421 ? -10.023 -40.188 -8.43 1 97.31 421 LEU B O 1
ATOM 6846 N N . ASN B 1 422 ? -7.832 -40.375 -8.242 1 96.12 422 ASN B N 1
ATOM 6847 C CA . ASN B 1 422 ? -7.883 -41.688 -8.883 1 96.12 422 ASN B CA 1
ATOM 6848 C C . ASN B 1 422 ? -8.055 -42.812 -7.863 1 96.12 422 ASN B C 1
ATOM 6850 O O . ASN B 1 422 ? -8.352 -42.531 -6.695 1 96.12 422 ASN B O 1
ATOM 6854 N N . ALA B 1 423 ? -7.883 -44.062 -8.266 1 94.62 423 ALA B N 1
ATOM 6855 C CA . ALA B 1 423 ? -8.203 -45.25 -7.453 1 94.62 423 ALA B CA 1
ATOM 6856 C C . ALA B 1 423 ? -7.254 -45.375 -6.27 1 94.62 423 ALA B C 1
ATOM 6858 O O . ALA B 1 423 ? -7.59 -46 -5.258 1 94.62 423 ALA B O 1
ATOM 6859 N N . VAL B 1 424 ? -6.066 -44.812 -6.344 1 94.31 424 VAL B N 1
ATOM 6860 C CA . VAL B 1 424 ? -5.098 -44.906 -5.262 1 94.31 424 VAL B CA 1
ATOM 6861 C C . VAL B 1 424 ? -4.984 -43.562 -4.539 1 94.31 424 VAL B C 1
ATOM 6863 O O . VAL B 1 424 ? -3.943 -43.25 -3.953 1 94.31 424 VAL B O 1
ATOM 6866 N N . ASP B 1 425 ? -5.887 -42.656 -4.715 1 93 425 ASP B N 1
ATOM 6867 C CA . ASP B 1 425 ? -6.059 -41.406 -4.012 1 93 425 ASP B CA 1
ATOM 6868 C C . ASP B 1 425 ? -4.988 -40.375 -4.422 1 93 425 ASP B C 1
ATOM 6870 O O . ASP B 1 425 ? -4.539 -39.594 -3.604 1 93 425 ASP B O 1
ATOM 6874 N N . GLU B 1 426 ? -4.508 -40.531 -5.672 1 95.56 426 GLU B N 1
ATOM 6875 C CA . GLU B 1 426 ? -3.639 -39.5 -6.27 1 95.56 426 GLU B CA 1
ATOM 6876 C C . GLU B 1 426 ? -4.441 -38.5 -7.102 1 95.56 426 GLU B C 1
ATOM 6878 O O . GLU B 1 426 ? -5.387 -38.906 -7.793 1 95.56 426 GLU B O 1
ATOM 6883 N N . ILE B 1 427 ? -4.047 -37.281 -6.992 1 98 427 ILE B N 1
ATOM 6884 C CA . ILE B 1 427 ? -4.75 -36.25 -7.75 1 98 427 ILE B CA 1
ATOM 6885 C C . ILE B 1 427 ? -4.344 -36.344 -9.219 1 98 427 ILE B C 1
ATOM 6887 O O . ILE B 1 427 ? -3.154 -36.375 -9.539 1 98 427 ILE B O 1
ATOM 6891 N N . GLU B 1 428 ? -5.309 -36.375 -10.102 1 97.88 428 GLU B N 1
ATOM 6892 C CA . GLU B 1 428 ? -5.094 -36.312 -11.539 1 97.88 428 GLU B CA 1
ATOM 6893 C C . GLU B 1 428 ? -5.617 -35.031 -12.133 1 97.88 428 GLU B C 1
ATOM 6895 O O . GLU B 1 428 ? -6.613 -34.469 -11.664 1 97.88 428 GLU B O 1
ATOM 6900 N N . GLN B 1 429 ? -4.938 -34.594 -13.141 1 97.62 429 GLN B N 1
ATOM 6901 C CA . GLN B 1 429 ? -5.27 -33.312 -13.781 1 97.62 429 GLN B CA 1
ATOM 6902 C C . GLN B 1 429 ? -5.77 -33.531 -15.203 1 97.62 429 GLN B C 1
ATOM 6904 O O . GLN B 1 429 ? -5.215 -34.344 -15.945 1 97.62 429 GLN B O 1
ATOM 6909 N N . THR B 1 430 ? -6.863 -32.906 -15.586 1 97.75 430 THR B N 1
ATOM 6910 C CA . THR B 1 430 ? -7.332 -32.812 -16.969 1 97.75 430 THR B CA 1
ATOM 6911 C C . THR B 1 430 ? -7.277 -31.359 -17.453 1 97.75 430 THR B C 1
ATOM 6913 O O . THR B 1 430 ? -7.844 -30.469 -16.812 1 97.75 430 THR B O 1
ATOM 6916 N N . GLN B 1 431 ? -6.559 -31.141 -18.5 1 96.62 431 GLN B N 1
ATOM 6917 C CA . GLN B 1 431 ? -6.445 -29.812 -19.094 1 96.62 431 GLN B CA 1
ATOM 6918 C C . GLN B 1 431 ? -7.352 -29.672 -20.312 1 96.62 431 GLN B C 1
ATOM 6920 O O . GLN B 1 431 ? -7.398 -30.562 -21.172 1 96.62 431 GLN B O 1
ATOM 6925 N N . ILE B 1 432 ? -8.117 -28.609 -20.422 1 97.19 432 ILE B N 1
ATOM 6926 C CA . ILE B 1 432 ? -9.008 -28.297 -21.531 1 97.19 432 ILE B CA 1
ATOM 6927 C C . ILE B 1 432 ? -8.633 -26.938 -22.125 1 97.19 432 ILE B C 1
ATOM 6929 O O . ILE B 1 432 ? -8.789 -25.906 -21.484 1 97.19 432 ILE B O 1
ATOM 6933 N N . ASP B 1 433 ? -8.172 -26.938 -23.359 1 96.88 433 ASP B N 1
ATOM 6934 C CA . ASP B 1 433 ? -7.719 -25.734 -24.047 1 96.88 433 ASP B CA 1
ATOM 6935 C C . ASP B 1 433 ? -8.789 -25.203 -25 1 96.88 433 ASP B C 1
ATOM 6937 O O . ASP B 1 433 ? -9.484 -25.984 -25.656 1 96.88 433 ASP B O 1
ATOM 6941 N N . ASP B 1 434 ? -9.016 -23.953 -25.016 1 97.88 434 ASP B N 1
ATOM 6942 C CA . ASP B 1 434 ? -9.734 -23.25 -26.062 1 97.88 434 ASP B CA 1
ATOM 6943 C C . ASP B 1 434 ? -8.812 -22.297 -26.812 1 97.88 434 ASP B C 1
ATOM 6945 O O . ASP B 1 434 ? -8.641 -21.141 -26.406 1 97.88 434 ASP B O 1
ATOM 6949 N N . ASN B 1 435 ? -8.312 -22.766 -27.938 1 97.44 435 ASN B N 1
ATOM 6950 C CA . ASN B 1 435 ? -7.281 -22.062 -28.703 1 97.44 435 ASN B CA 1
ATOM 6951 C C . ASN B 1 435 ? -7.895 -21.078 -29.703 1 97.44 435 ASN B C 1
ATOM 6953 O O . ASN B 1 435 ? -7.18 -20.312 -30.328 1 97.44 435 ASN B O 1
ATOM 6957 N N . ASP B 1 436 ? -9.195 -21.109 -29.859 1 97.38 436 ASP B N 1
ATOM 6958 C CA . ASP B 1 436 ? -9.859 -20.266 -30.844 1 97.38 436 ASP B CA 1
ATOM 6959 C C . ASP B 1 436 ? -10.18 -18.891 -30.266 1 97.38 436 ASP B C 1
ATOM 6961 O O . ASP B 1 436 ? -11.141 -18.75 -29.516 1 97.38 436 ASP B O 1
ATOM 6965 N N . ARG B 1 437 ? -9.391 -17.969 -30.672 1 97.81 437 ARG B N 1
ATOM 6966 C CA . ARG B 1 437 ? -9.578 -16.625 -30.109 1 97.81 437 ARG B CA 1
ATOM 6967 C C . ARG B 1 437 ? -10.898 -16.031 -30.562 1 97.81 437 ARG B C 1
ATOM 6969 O O . ARG B 1 437 ? -11.266 -16.141 -31.734 1 97.81 437 ARG B O 1
ATOM 6976 N N . ARG B 1 438 ? -11.641 -15.391 -29.672 1 97.44 438 ARG B N 1
ATOM 6977 C CA . ARG B 1 438 ? -12.898 -14.75 -30.031 1 97.44 438 ARG B CA 1
ATOM 6978 C C . ARG B 1 438 ? -13.359 -13.789 -28.938 1 97.44 438 ARG B C 1
ATOM 6980 O O . ARG B 1 438 ? -12.867 -13.852 -27.812 1 97.44 438 ARG B O 1
ATOM 6987 N N . ALA B 1 439 ? -14.305 -12.969 -29.266 1 98.12 439 ALA B N 1
ATOM 6988 C CA . ALA B 1 439 ? -14.812 -11.898 -28.406 1 98.12 439 ALA B CA 1
ATOM 6989 C C . ALA B 1 439 ? -15.609 -12.461 -27.234 1 98.12 439 ALA B C 1
ATOM 6991 O O . ALA B 1 439 ? -15.594 -11.891 -26.141 1 98.12 439 ALA B O 1
ATOM 6992 N N . SER B 1 440 ? -16.281 -13.547 -27.391 1 98.12 440 SER B N 1
ATOM 6993 C CA . SER B 1 440 ? -17.109 -14.102 -26.328 1 98.12 440 SER B CA 1
ATOM 6994 C C . SER B 1 440 ? -16.281 -14.5 -25.109 1 98.12 440 SER B C 1
ATOM 6996 O O . SER B 1 440 ? -16.734 -14.398 -23.984 1 98.12 440 SER B O 1
ATOM 6998 N N . LEU B 1 441 ? -15.047 -14.883 -25.359 1 98.25 441 LEU B N 1
ATOM 6999 C CA . LEU B 1 441 ? -14.172 -15.273 -24.25 1 98.25 441 LEU B CA 1
ATOM 7000 C C . LEU B 1 441 ? -13.711 -14.055 -23.469 1 98.25 441 LEU B C 1
ATOM 7002 O O . LEU B 1 441 ? -13.406 -14.156 -22.266 1 98.25 441 LEU B O 1
ATOM 7006 N N . VAL B 1 442 ? -13.641 -12.914 -24.125 1 98.19 442 VAL B N 1
ATOM 7007 C CA . VAL B 1 442 ? -13.359 -11.672 -23.422 1 98.19 442 VAL B CA 1
ATOM 7008 C C . VAL B 1 442 ? -14.508 -11.352 -22.469 1 98.19 442 VAL B C 1
ATOM 7010 O O . VAL B 1 442 ? -14.281 -11 -21.312 1 98.19 442 VAL B O 1
ATOM 7013 N N . ALA B 1 443 ? -15.695 -11.461 -22.953 1 97.75 443 ALA B N 1
ATOM 7014 C CA . ALA B 1 443 ? -16.875 -11.227 -22.125 1 97.75 443 ALA B CA 1
ATOM 7015 C C . ALA B 1 443 ? -16.906 -12.188 -20.938 1 97.75 443 ALA B C 1
ATOM 7017 O O . ALA B 1 443 ? -17.234 -11.781 -19.812 1 97.75 443 ALA B O 1
ATOM 7018 N N . GLU B 1 444 ? -16.562 -13.422 -21.203 1 98 444 GLU B N 1
ATOM 7019 C CA . GLU B 1 444 ? -16.516 -14.422 -20.141 1 98 444 GLU B CA 1
ATOM 7020 C C . GLU B 1 444 ? -15.445 -14.086 -19.109 1 98 444 GLU B C 1
ATOM 7022 O O . GLU B 1 444 ? -15.633 -14.312 -17.906 1 98 444 GLU B O 1
ATOM 7027 N N . ASN B 1 445 ? -14.359 -13.609 -19.594 1 98.12 445 ASN B N 1
ATOM 7028 C CA . ASN B 1 445 ? -13.273 -13.203 -18.703 1 98.12 445 ASN B CA 1
ATOM 7029 C C . ASN B 1 445 ? -13.734 -12.133 -17.719 1 98.12 445 ASN B C 1
ATOM 7031 O O . ASN B 1 445 ? -13.492 -12.234 -16.516 1 98.12 445 ASN B O 1
ATOM 7035 N N . PHE B 1 446 ? -14.336 -11.102 -18.203 1 97.75 446 PHE B N 1
ATOM 7036 C CA . PHE B 1 446 ? -14.781 -10.016 -17.344 1 97.75 446 PHE B CA 1
ATOM 7037 C C . PHE B 1 446 ? -15.93 -10.469 -16.438 1 97.75 446 PHE B C 1
ATOM 7039 O O . PHE B 1 446 ? -16.047 -10.008 -15.297 1 97.75 446 PHE B O 1
ATOM 7046 N N . ARG B 1 447 ? -16.781 -11.367 -16.938 1 97.5 447 ARG B N 1
ATOM 7047 C CA . ARG B 1 447 ? -17.812 -11.961 -16.078 1 97.5 447 ARG B CA 1
ATOM 7048 C C . ARG B 1 447 ? -17.188 -12.75 -14.93 1 97.5 447 ARG B C 1
ATOM 7050 O O . ARG B 1 447 ? -17.594 -12.625 -13.781 1 97.5 447 ARG B O 1
ATOM 7057 N N . TRP B 1 448 ? -16.25 -13.547 -15.297 1 98 448 TRP B N 1
ATOM 7058 C CA . TRP B 1 448 ? -15.5 -14.305 -14.297 1 98 448 TRP B CA 1
ATOM 7059 C C . TRP B 1 448 ? -14.914 -13.375 -13.242 1 98 448 TRP B C 1
ATOM 7061 O O . TRP B 1 448 ? -15.055 -13.617 -12.039 1 98 448 TRP B O 1
ATOM 7071 N N . ALA B 1 449 ? -14.258 -12.289 -13.695 1 97.81 449 ALA B N 1
ATOM 7072 C CA . ALA B 1 449 ? -13.656 -11.32 -12.773 1 97.81 449 ALA B CA 1
ATOM 7073 C C . ALA B 1 449 ? -14.711 -10.711 -11.859 1 97.81 449 ALA B C 1
ATOM 7075 O O . ALA B 1 449 ? -14.5 -10.594 -10.648 1 97.81 449 ALA B O 1
ATOM 7076 N N . GLY B 1 450 ? -15.805 -10.32 -12.422 1 96.75 450 GLY B N 1
ATOM 7077 C CA . GLY B 1 450 ? -16.891 -9.773 -11.641 1 96.75 450 GLY B CA 1
ATOM 7078 C C . GLY B 1 450 ? -17.391 -10.719 -10.562 1 96.75 450 GLY B C 1
ATOM 7079 O O . GLY B 1 450 ? -17.625 -10.305 -9.43 1 96.75 450 GLY B O 1
ATOM 7080 N N . LEU B 1 451 ? -17.578 -11.977 -10.906 1 96.81 451 LEU B N 1
ATOM 7081 C CA . LEU B 1 451 ? -18.047 -12.984 -9.969 1 96.81 451 LEU B CA 1
ATOM 7082 C C . LEU B 1 451 ? -17.031 -13.203 -8.844 1 96.81 451 LEU B C 1
ATOM 7084 O O . LEU B 1 451 ? -17.406 -13.289 -7.676 1 96.81 451 LEU B O 1
ATOM 7088 N N . LYS B 1 452 ? -15.781 -13.281 -9.195 1 98.06 452 LYS B N 1
ATOM 7089 C CA . LYS B 1 452 ? -14.734 -13.484 -8.203 1 98.06 452 LYS B CA 1
ATOM 7090 C C . LYS B 1 452 ? -14.617 -12.281 -7.27 1 98.06 452 LYS B C 1
ATOM 7092 O O . LYS B 1 452 ? -14.516 -12.445 -6.051 1 98.06 452 LYS B O 1
ATOM 7097 N N . PHE B 1 453 ? -14.594 -11.07 -7.828 1 97 453 PHE B N 1
ATOM 7098 C CA . PHE B 1 453 ? -14.539 -9.859 -7.016 1 97 453 PHE B CA 1
ATOM 7099 C C . PHE B 1 453 ? -15.766 -9.758 -6.121 1 97 453 PHE B C 1
ATOM 7101 O O . PHE B 1 453 ? -15.664 -9.367 -4.957 1 97 453 PHE B O 1
ATOM 7108 N N . GLY B 1 454 ? -16.953 -10.141 -6.684 1 96.12 454 GLY B N 1
ATOM 7109 C CA . GLY B 1 454 ? -18.156 -10.188 -5.867 1 96.12 454 GLY B CA 1
ATOM 7110 C C . GLY B 1 454 ? -18.031 -11.133 -4.688 1 96.12 454 GLY B C 1
ATOM 7111 O O . GLY B 1 454 ? -18.484 -10.82 -3.584 1 96.12 454 GLY B O 1
ATOM 7112 N N . ASP B 1 455 ? -17.438 -12.219 -4.965 1 96.94 455 ASP B N 1
ATOM 7113 C CA . ASP B 1 455 ? -17.25 -13.211 -3.91 1 96.94 455 ASP B CA 1
ATOM 7114 C C . ASP B 1 455 ? -16.266 -12.711 -2.85 1 96.94 455 ASP B C 1
ATOM 7116 O O . ASP B 1 455 ? -16.5 -12.898 -1.652 1 96.94 455 ASP B O 1
ATOM 7120 N N . LEU B 1 456 ? -15.25 -12.094 -3.23 1 97.62 456 LEU B N 1
ATOM 7121 C CA . LEU B 1 456 ? -14.195 -11.664 -2.322 1 97.62 456 LEU B CA 1
ATOM 7122 C C . LEU B 1 456 ? -14.625 -10.43 -1.535 1 97.62 456 LEU B C 1
ATOM 7124 O O . LEU B 1 456 ? -14.344 -10.32 -0.34 1 97.62 456 LEU B O 1
ATOM 7128 N N . PHE B 1 457 ? -15.281 -9.469 -2.219 1 95.12 457 PHE B N 1
ATOM 7129 C CA . PHE B 1 457 ? -15.406 -8.125 -1.652 1 95.12 457 PHE B CA 1
ATOM 7130 C C . PHE B 1 457 ? -16.859 -7.781 -1.396 1 95.12 457 PHE B C 1
ATOM 7132 O O . PHE B 1 457 ? -17.172 -6.789 -0.726 1 95.12 457 PHE B O 1
ATOM 7139 N N . GLY B 1 458 ? -17.828 -8.492 -1.987 1 90.06 458 GLY B N 1
ATOM 7140 C CA . GLY B 1 458 ? -19.25 -8.203 -1.893 1 90.06 458 GLY B CA 1
ATOM 7141 C C . GLY B 1 458 ? -19.906 -8.844 -0.69 1 90.06 458 GLY B C 1
ATOM 7142 O O . GLY B 1 458 ? -19.344 -9.742 -0.067 1 90.06 458 GLY B O 1
#

Sequence (916 aa):
MRPDRRRLVAALAAGPGLLAGCAVPVPASPPAAPVPPPAPPRPFMIGSPGQALMPRGSAPRVVVCGGGWGGLMAAKTLRQQAPQAEVVLLERNPVFFSCPISNKWLVDMVDDSFITHDYLAVSQRHGYLYVQCSVTRVDRAARRVHTSEGWLDYDYLVLAPGIRYHYEAWFGNDRRAIDATRARFPAAYVPNAEHHTLKRALKAFRGGDWVMTLPPPPQRCPPSPYERACMVAWWFKSQGIKGRVTILDHKPRPMPIGPGFQAAFNELYKDQITYVPNAQVQEIDPFAKRIRTSAGDLRFDHAVLMAPHQAGDLAWHADAIGRDAQGRPSGWVDVDPLKLHLKGDDRVYAIGDAVGVVAPSFRFYPKSGHVAHAHGRIVGGYIAQRLAGREPAVVLPDNLCYMMVNGSPREAISVQFDYRLNAVDEIEQTQIDDNDRRASLVAENFRWAGLKFGDLFGMRPDRRRLVAALAAGPGLLAGCAVPVPASPPAAPVPPPAPPRPFMIGSPGQALMPRGSAPRVVVCGGGWGGLMAAKTLRQQAPQAEVVLLERNPVFFSCPISNKWLVDMVDDSFITHDYLAVSQRHGYLYVQCSVTRVDRAARRVHTSEGWLDYDYLVLAPGIRYHYEAWFGNDRRAIDATRARFPAAYVPNAEHHTLKRALKAFRGGDWVMTLPPPPQRCPPSPYERACMVAWWFKSQGIKGRVTILDHKPRPMPIGPGFQAAFNELYKDQITYVPNAQVQEIDPFAKRIRTSAGDLRFDHAVLMAPHQAGDLAWHADAIGRDAQGRPSGWVDVDPLKLHLKGDDRVYAIGDAVGVVAPSFRFYPKSGHVAHAHGRIVGGYIAQRLAGREPAVVLPDNLCYMMVNGSPREAISVQFDYRLNAVDEIEQTQIDDNDRRASLVAENFRWAGLKFGDLFG

Organism: Piscinibacter sakaiensis (NCBI:txid1547922)

Secondary structure (DSSP, 8-state):
-------------------------------------PPPPPPTT---TTSBSS---SS-EEEEE--SHHHHHHHHHHHHH-TTSEEEEEES-SEEE-STTHHHHHTTSS-HHHHEEEHHHHHHHHT-EEEE--EEEEETTTTEEEETTEEEE-SEEEE---EEE-THHHHTT-HHHHHHHHHHS----S-SHHHHHHHHHHHH--SEEEEEEEPSSS-BSTTHHHHHHHHHHHHHHHHT--EEEEEEESSSS--SSHHHHHHIIIII-TTTEEEETT--EEEEETTTTEEEETTEEEE-SEEEE-PPEEE-HHHHHTT-EEE-TTSSEEEEE-B-TTT-EETTEEEEEE-GGGB---BTTTBS--BSHHHHHHHHHHHHHHHHHHHTT-PPPP----EEEEEEEEETTEEEEEEEEEEEE-TTS-EEEEEEEEEEEEHHHHHHHHHHHHHHHHHHH-/-------------------------------------PPPPPPTT---TTSBSS---SS-EEEEE--SHHHHHHHHHHHHH-TTSEEEEEES-SEEE-STTHHHHHTTSS-HHHHEEEHHHHHHHHT-EEEE--EEEEETTTTEEEETTEEEE-SEEEE---EEE-THHHHTT-HHHHHHHHHHS----S-SHHHHHHHHHHHH--SEEEEEEEPSSS-BSTTHHHHHHHHHHHHHHHHT--EEEEEEESSSS--SSHHHHHHIIIII-TTTEEEESS--EEEEETTTTEEEETTEEEE-SEEEE---EEE-HHHHHTT-EEE-TTSSEEEEE-B-TTT-EETTEEEEEE-GGGB---BTTTBS--BSHHHHHHHHHHHHHHHHHHHTT-PPPP----EEEEEEEEETTEEEEEEEEEEEE-TTS-EEEEEEEEEEEEHHHHHHHHHHHHHHHHHHH-

pLDDT: mean 90.47, std 18.93, range [16.11, 98.94]

Foldseek 3Di:
DDDDDDDPPDPPPPDDPPPPPPPPPPPDPPPDDPPPPDDDDDDPQFFALAAAPDDDDPFAEEEEEADALQSLLLQLLLCVLPVRYAYEYEAQDQKFFDPQCLLVVLLPVDDRVLGMDGPCQLCVVSPHHYDNWAFQAQDVVQQKTGTRRYMYHHQFYEYEQAKDFPCCVAVNPPVVQVVLCCQAAAQCPPDDPSSVSSSVCLVPDQAWEEEEEDADDDDAPQQVVLLSQLSSQQSCVVVVGHYAYEYQYLAQARPDFGLLSVCLCVPVNVPRYHYDYNWAWHHADSVQQKTQTPRGIDHTPHYNYGHDMAGHVVCVSHVQFDADPVRHGPRAGDAALFQQAGDVDSRYGYAAQRHFANFPPPGDDRRYSQRSNQRSNRNSNQVSQVSVVHGDDTDHGKDKDWRFNHVVVTWIWIKIWDWDADPVRGIDIDIDTGSDIDDVSVVVSVVVSVVSCVSSRD/DDDDPDDDDDDPPDDDDDCPPPPPPPPDPPPDPPPPPDDDDDDPQFFALAAAPDDDDPFAEEEEEADALQSLLLQLLLCVLPVRYAYEYEAQDQKFFDPQCLLVVLLPVDDRVLGIDGPCQLCVVSPHHYDNWAFQAQDVVQQKTGTRRYMYHHQFYEYEQAKDFPCCVAVNPPVVQVVLCCQAAAQCPPDDPSSVSSSVCLVPAQAWEEEEEDADDDDAPQQVVLLSQLSSQQSCVVVVHHYAYEYQYLAQARPDFGLLSVCLCVPVRVPRYHYDYNWAWHHADSVQQKTQTPRGIDHTPHYNYGHDMAGHVVCVSHVQFDADPVRHGPRAGDAALFQQAGDPRSRYGYAAQRHFANFPPPGDDRRYSQRSNQRSNRNSVQVSQVSVVHGDDTDHGKDKDWRFNHVVVTWIWIKIWDWDADPVRGIDIDIDTGSDIDDVSVVVSVVVSVVSCVSSRD

Solvent-accessible surface area (backbone atoms only — not comparable to full-atom values): 48904 Å² total; per-residue (Å²): 133,86,76,77,86,75,80,80,75,79,78,81,76,77,73,83,75,78,75,75,72,75,69,67,72,70,74,71,72,73,76,76,75,78,79,71,73,80,69,69,84,72,59,87,88,60,58,35,48,91,36,71,60,54,83,87,67,90,49,55,28,36,38,28,38,24,63,48,53,18,24,43,27,19,54,44,34,25,39,72,65,25,69,71,44,46,44,37,40,36,22,61,63,56,54,42,49,45,60,78,67,36,60,46,36,57,73,65,73,46,61,69,76,77,42,46,48,36,50,55,41,42,22,63,74,54,66,42,45,65,43,78,31,47,75,49,35,41,40,73,92,78,29,31,40,35,25,41,40,9,24,40,71,43,68,30,38,37,43,21,44,31,60,34,70,38,50,47,82,67,49,55,84,42,57,68,60,48,52,49,32,52,39,72,18,30,56,49,83,58,66,57,31,31,44,57,49,43,35,52,48,58,72,66,56,75,47,42,37,35,35,33,44,42,48,59,80,70,44,73,35,62,53,51,63,58,27,39,51,30,43,52,40,44,48,24,62,74,70,69,35,67,40,32,38,37,38,33,25,39,45,82,58,65,52,84,63,32,69,34,51,51,48,39,37,63,71,76,26,56,84,26,44,45,82,38,52,47,20,42,79,69,41,70,38,71,86,80,30,35,38,35,31,74,72,47,72,48,72,44,74,44,47,30,54,34,51,37,53,28,34,7,66,56,38,60,40,47,64,40,56,24,59,39,97,84,65,42,70,57,46,22,28,42,42,36,65,67,72,30,18,32,70,96,36,86,43,35,30,49,31,34,47,17,46,29,67,51,28,92,85,72,30,52,73,74,25,30,64,51,31,6,30,39,36,11,41,50,46,16,47,36,52,26,31,45,77,70,73,40,82,60,78,84,69,78,59,53,39,70,48,65,38,52,54,37,76,81,73,48,20,8,32,38,42,35,40,45,60,47,68,49,98,83,71,45,60,43,80,46,79,48,75,41,56,70,63,33,49,69,46,42,55,50,39,55,49,52,49,52,52,51,48,42,65,62,64,98,138,84,85,84,89,75,83,83,88,89,74,83,77,83,72,84,84,83,77,76,73,73,72,69,74,70,73,73,72,71,76,76,75,78,78,71,73,82,70,68,86,72,60,87,88,59,57,35,51,92,37,70,62,54,84,85,67,90,48,54,28,35,37,28,39,24,63,46,53,17,24,41,26,20,54,44,35,25,40,73,64,26,68,72,44,45,43,37,39,35,22,60,62,56,54,41,48,46,64,79,67,35,60,46,36,58,73,64,75,45,60,68,76,78,42,44,48,36,49,55,41,43,22,63,74,55,66,41,45,66,44,77,31,47,77,48,34,41,39,72,89,77,31,30,42,35,26,42,40,10,24,40,74,43,66,30,36,38,41,21,44,30,60,35,70,40,49,46,82,66,48,55,85,43,59,67,61,48,52,50,31,52,40,72,20,29,56,48,84,57,67,55,32,30,45,55,50,43,34,52,48,59,74,64,56,74,49,44,37,36,34,34,44,40,47,60,82,71,45,73,36,62,52,51,62,59,24,40,50,32,44,52,40,43,48,26,62,76,69,70,34,67,40,33,37,37,40,32,25,39,45,81,58,64,51,84,64,32,69,34,51,51,48,40,38,61,72,75,28,56,85,26,44,46,82,40,52,47,21,41,79,69,41,71,38,73,86,80,32,35,39,36,31,75,71,47,71,48,72,46,74,43,45,32,55,34,52,36,53,30,33,6,66,54,39,60,40,46,64,38,55,23,59,39,97,85,66,43,70,58,47,24,27,42,41,36,66,68,74,29,18,33,70,95,36,88,45,36,32,49,31,34,47,17,47,29,67,51,30,92,85,72,30,52,75,74,25,30,63,52,30,6,31,39,35,10,41,51,45,18,48,36,51,26,31,44,76,70,74,39,83,59,77,83,68,78,58,52,40,71,48,66,37,51,53,36,77,81,74,49,20,8,32,37,41,35,39,43,59,46,69,49,99,83,70,44,61,42,80,47,81,48,78,40,54,71,64,33,48,67,47,41,55,48,40,55,50,50,47,51,53,51,49,42,65,62,64,97